Protein AF-0000000076478284 (afdb_homodimer)

Foldseek 3Di:
DPPDPPPPPPPVPPVVPVVVVVVPPVVPVVPPPPPDPPPPPPPVPDDPVPPPPPCPVVPPPQDPQWPDRVVCVVLLVVCLVQAAEEEDPDDDCVAFFLAEPDCADWFVQLRLLSQQVVVGPRYDNDPVSHLAYEGGGEPPRCVVVVHDLVVLLVVVVVSVVVVVVPDVQCVQFVALRYEYEYADLSVLVSPVNPPSPLVRHEYEYCLAFPPDSHDPPRYAHAATAGPDDPDFFAQPCPVQAQALEEDAAEPQDPLLVVLCVQPCPPDRYPYYHHHDDCVVDDCPVLVNLLHHLEYEDEAHPSGGDNVCLSNLRRLHAYEREDAGGPDGLVNTGDSVQQHHYDYSVCSNVVSVVSVPQDPVSSSRNSNVSPVQNQCSDRDVNGDPNHVNSSSSSSSSVSSDDRGD/DPPDPPPPPPPVPPVVVVVVVVVPVVVPVVPPPPPPPPPPPPPVPDCPVPPPPPCPVVPPPQDPQWPDRVVCVVLLVVCLVQAAEEEDPDDDCVAFFLAEPDCADWFVQLRLLSQQVVVGPRYDNDPVSHLAYEGTGEPPRCVVVVHDLVVLLVVVVVSVVVCVVPDVQCVQFVALRYEYEYADLSVLVSPVNPPSCLVRHEYEYCLAFPVDSHDPPRYAHAATAGPDDPDFFAQPCPVQAQALEEDAAEPQDPLLVVLCVQPCPPDRYPYHHHHDDCVVDDCVVLVNLLHHLEYEDEAHPSGGDNVCLSNLRRLHAYEREDAGGPDGLVNTGDSVQQHHYDYSVCSNVVSVVSVPQDPVSSSRNSNVSPVQNQCSDRDVNGDPNHVNSSSSSSSSVSSDDRGD

Sequence (808 aa):
MMTVKQGFFSLRGSLLFFAILTLLSFTYLSLKYSTPTPQVAKLSVENLNDAPVSEKEEKEEVPDTYHSPRVFKLNYEEMEKKFKVYIYPDGDPNTFYQTPRKLTGKYASEGYFFQNIRESRFCTENPDEAHLFFIPISCHKMRGKGTSYENMTIIVQNYVESLISKYPYWNRTLGADHFFVTCHDVGVRATEGLEFLVKNSIRAVCSPSYDVGFIPHKDVALPQVLQPFALPAGGNDIENRTTLGFWAGHRNSKIRVILARVWENDTELDISNNRISRATGHLVYQKRFYRSKFCICPGGSQVNSARIADSIHYGCIPVILSNYYDLPFNDILDWNKFAVVLKESDVYQLKQILKNISDAEFVTLHNNLVKVQKHFQWNSPPIRFDAFHLVMYDLWLRHHTIKYMMTVKQGFFSLRGSLLFFAILTLLSFTYLSLKYSTPTPQVAKLSVENLNDAPVSEKEEKEEVPDTYHSPRVFKLNYEEMEKKFKVYIYPDGDPNTFYQTPRKLTGKYASEGYFFQNIRESRFCTENPDEAHLFFIPISCHKMRGKGTSYENMTIIVQNYVESLISKYPYWNRTLGADHFFVTCHDVGVRATEGLEFLVKNSIRAVCSPSYDVGFIPHKDVALPQVLQPFALPAGGNDIENRTTLGFWAGHRNSKIRVILARVWENDTELDISNNRISRATGHLVYQKRFYRSKFCICPGGSQVNSARIADSIHYGCIPVILSNYYDLPFNDILDWNKFAVVLKESDVYQLKQILKNISDAEFVTLHNNLVKVQKHFQWNSPPIRFDAFHLVMYDLWLRHHTIKY

Organism: Glycine soja (NCBI:txid3848)

Nearest PDB structures (foldseek):
  7sck-assembly1_B  TM=7.717E-01  e=4.634E-13  Homo sapiens
  7uqx-assembly1_B  TM=7.631E-01  e=2.368E-13  Homo sapiens
  7uqx-assembly1_A  TM=6.434E-01  e=9.913E-15  Homo sapiens
  7zay-assembly1_B  TM=7.135E-01  e=4.102E-13  Homo sapiens
  7sch-assembly1_B  TM=7.450E-01  e=1.089E-12  Homo sapiens

Radius of gyration: 34.23 Å; Cα contacts (8 Å, |Δi|>4): 1404; chains: 2; bounding box: 104×116×119 Å

InterPro domains:
  IPR004263 Exostosin-like [PTHR11062] (56-394)
  IPR040911 Exostosin, GT47 domain [PF03016] (79-356)

pLDDT: mean 84.43, std 22.84, range [22.38, 98.88]

Structure (mmCIF, N/CA/C/O backbone):
data_AF-0000000076478284-model_v1
#
loop_
_entity.id
_entity.type
_entity.pdbx_description
1 polymer 'Putative glycosyltransferase'
#
loop_
_atom_site.group_PDB
_atom_site.id
_atom_site.type_symbol
_atom_site.label_atom_id
_atom_site.label_alt_id
_atom_site.label_comp_id
_atom_site.label_asym_id
_atom_site.label_entity_id
_atom_site.label_seq_id
_atom_site.pdbx_PDB_ins_code
_atom_site.Cartn_x
_atom_site.Cartn_y
_atom_site.Cartn_z
_atom_site.occupancy
_atom_site.B_iso_or_equiv
_atom_site.auth_seq_id
_atom_site.auth_comp_id
_atom_site.auth_asym_id
_atom_site.auth_atom_id
_atom_site.pdbx_PDB_model_num
ATOM 1 N N . MET A 1 1 ? -42.688 26.031 71.062 1 24.16 1 MET A N 1
ATOM 2 C CA . MET A 1 1 ? -42.5 27.219 70.25 1 24.16 1 MET A CA 1
ATOM 3 C C . MET A 1 1 ? -42.625 26.875 68.75 1 24.16 1 MET A C 1
ATOM 5 O O . MET A 1 1 ? -41.906 25.984 68.312 1 24.16 1 MET A O 1
ATOM 9 N N . MET A 1 2 ? -43.75 27.25 68.062 1 26.19 2 MET A N 1
ATOM 10 C CA . MET A 1 2 ? -44.562 26.906 66.875 1 26.19 2 MET A CA 1
ATOM 11 C C . MET A 1 2 ? -43.906 27.391 65.562 1 26.19 2 MET A C 1
ATOM 13 O O . MET A 1 2 ? -43.781 28.594 65.375 1 26.19 2 MET A O 1
ATOM 17 N N . THR A 1 3 ? -42.781 26.734 65.062 1 29.5 3 THR A N 1
ATOM 18 C CA . THR A 1 3 ? -41.812 27.109 64 1 29.5 3 THR A CA 1
ATOM 19 C C . THR A 1 3 ? -42.5 27.266 62.688 1 29.5 3 THR A C 1
ATOM 21 O O . THR A 1 3 ? -43.031 26.281 62.125 1 29.5 3 THR A O 1
ATOM 24 N N . VAL A 1 4 ? -43.094 28.438 62.312 1 27 4 VAL A N 1
ATOM 25 C CA . VAL A 1 4 ? -43.969 28.844 61.25 1 27 4 VAL A CA 1
ATOM 26 C C . VAL A 1 4 ? -43.25 28.719 59.906 1 27 4 VAL A C 1
ATOM 28 O O . VAL A 1 4 ? -42.188 29.297 59.719 1 27 4 VAL A O 1
ATOM 31 N N . LYS A 1 5 ? -43.5 27.641 59.062 1 27.12 5 LYS A N 1
ATOM 32 C CA . LYS A 1 5 ? -43.062 27.062 57.781 1 27.12 5 LYS A CA 1
ATOM 33 C C . LYS A 1 5 ? -43.344 28 56.625 1 27.12 5 LYS A C 1
ATOM 35 O O . LYS A 1 5 ? -44.469 28.062 56.125 1 27.12 5 LYS A O 1
ATOM 40 N N . GLN A 1 6 ? -42.812 29.281 56.656 1 27.97 6 GLN A N 1
ATOM 41 C CA . GLN A 1 6 ? -43.25 30.281 55.688 1 27.97 6 GLN A CA 1
ATOM 42 C C . GLN A 1 6 ? -42.938 29.859 54.281 1 27.97 6 GLN A C 1
ATOM 44 O O . GLN A 1 6 ? -41.812 29.406 54 1 27.97 6 GLN A O 1
ATOM 49 N N . GLY A 1 7 ? -43.938 29.562 53.375 1 28 7 GLY A N 1
ATOM 50 C CA . GLY A 1 7 ? -44.25 29.031 52.031 1 28 7 GLY A CA 1
ATOM 51 C C . GLY A 1 7 ? -43.656 29.875 50.938 1 28 7 GLY A C 1
ATOM 52 O O . GLY A 1 7 ? -44.125 31 50.688 1 28 7 GLY A O 1
ATOM 53 N N . PHE A 1 8 ? -42.25 30.062 50.812 1 29.69 8 PHE A N 1
ATOM 54 C CA . PHE A 1 8 ? -41.625 31.031 49.906 1 29.69 8 PHE A CA 1
ATOM 55 C C . PHE A 1 8 ? -42.031 30.75 48.469 1 29.69 8 PHE A C 1
ATOM 57 O O . PHE A 1 8 ? -41.938 29.609 48 1 29.69 8 PHE A O 1
ATOM 64 N N . PHE A 1 9 ? -43 31.469 47.906 1 30.66 9 PHE A N 1
ATOM 65 C CA . PHE A 1 9 ? -43.656 31.531 46.594 1 30.66 9 PHE A CA 1
ATOM 66 C C . PHE A 1 9 ? -42.594 31.641 45.5 1 30.66 9 PHE A C 1
ATOM 68 O O . PHE A 1 9 ? -41.781 32.562 45.5 1 30.66 9 PHE A O 1
ATOM 75 N N . SER A 1 10 ? -42.094 30.516 44.938 1 30.36 10 SER A N 1
ATOM 76 C CA . SER A 1 10 ? -41 30.281 43.969 1 30.36 10 SER A CA 1
ATOM 77 C C . SER A 1 10 ? -41.312 30.969 42.625 1 30.36 10 SER A C 1
ATOM 79 O O . SER A 1 10 ? -42.438 30.922 42.125 1 30.36 10 SER A O 1
ATOM 81 N N . LEU A 1 11 ? -40.562 32.094 42.375 1 33.91 11 LEU A N 1
ATOM 82 C CA . LEU A 1 11 ? -40.562 33.031 41.281 1 33.91 11 LEU A CA 1
ATOM 83 C C . LEU A 1 11 ? -40.594 32.312 39.938 1 33.91 11 LEU A C 1
ATOM 85 O O . LEU A 1 11 ? -40.562 32.938 38.875 1 33.91 11 LEU A O 1
ATOM 89 N N . ARG A 1 12 ? -40.75 30.953 39.844 1 32.81 12 ARG A N 1
ATOM 90 C CA . ARG A 1 12 ? -40.844 30.203 38.594 1 32.81 12 ARG A CA 1
ATOM 91 C C . ARG A 1 12 ? -42.031 30.703 37.75 1 32.81 12 ARG A C 1
ATOM 93 O O . ARG A 1 12 ? -42.062 30.469 36.531 1 32.81 12 ARG A O 1
ATOM 100 N N . GLY A 1 13 ? -43.031 31.219 38.469 1 32.94 13 GLY A N 1
ATOM 101 C CA . GLY A 1 13 ? -44.312 31.453 37.781 1 32.94 13 GLY A CA 1
ATOM 102 C C . GLY A 1 13 ? -44.25 32.531 36.719 1 32.94 13 GLY A C 1
ATOM 103 O O . GLY A 1 13 ? -45.031 32.562 35.781 1 32.94 13 GLY A O 1
ATOM 104 N N . SER A 1 14 ? -43.469 33.562 37.094 1 33.47 14 SER A N 1
ATOM 105 C CA . SER A 1 14 ? -43.719 34.781 36.344 1 33.47 14 SER A CA 1
ATOM 106 C C . SER A 1 14 ? -43.219 34.656 34.906 1 33.47 14 SER A C 1
ATOM 108 O O . SER A 1 14 ? -43.594 35.469 34.031 1 33.47 14 SER A O 1
ATOM 110 N N . LEU A 1 15 ? -42.094 33.938 34.719 1 34.34 15 LEU A N 1
ATOM 111 C CA . LEU A 1 15 ? -41.438 34.156 33.438 1 34.34 15 LEU A CA 1
ATOM 112 C C . LEU A 1 15 ? -42.219 33.531 32.281 1 34.34 15 LEU A C 1
ATOM 114 O O . LEU A 1 15 ? -41.875 33.719 31.125 1 34.34 15 LEU A O 1
ATOM 118 N N . LEU A 1 16 ? -43.25 32.656 32.594 1 36.59 16 LEU A N 1
ATOM 119 C CA . LEU A 1 16 ? -44 31.969 31.562 1 36.59 16 LEU A CA 1
ATOM 120 C C . LEU A 1 16 ? -44.844 32.969 30.75 1 36.59 16 LEU A C 1
ATOM 122 O O . LEU A 1 16 ? -45.156 32.75 29.594 1 36.59 16 LEU A O 1
ATOM 126 N N . PHE A 1 17 ? -45.219 34.031 31.453 1 36.97 17 PHE A N 1
ATOM 127 C CA . PHE A 1 17 ? -46.219 34.906 30.859 1 36.97 17 PHE A CA 1
ATOM 128 C C . PHE A 1 17 ? -45.688 35.625 29.625 1 36.97 17 PHE A C 1
ATOM 130 O O . PHE A 1 17 ? -46.375 35.719 28.609 1 36.97 17 PHE A O 1
ATOM 137 N N . PHE A 1 18 ? -44.469 36.125 29.766 1 39.81 18 PHE A N 1
ATOM 138 C CA . PHE A 1 18 ? -44.031 37.062 28.719 1 39.81 18 PHE A CA 1
ATOM 139 C C . PHE A 1 18 ? -43.781 36.312 27.422 1 39.81 18 PHE A C 1
ATOM 141 O O . PHE A 1 18 ? -43.594 36.906 26.359 1 39.81 18 PHE A O 1
ATOM 148 N N . ALA A 1 19 ? -43.656 34.938 27.5 1 38.19 19 ALA A N 1
ATOM 149 C CA . ALA A 1 19 ? -43.344 34.219 26.281 1 38.19 19 ALA A CA 1
ATOM 150 C C . ALA A 1 19 ? -44.531 34.188 25.328 1 38.19 19 ALA A C 1
ATOM 152 O O . ALA A 1 19 ? -44.375 34.094 24.109 1 38.19 19 ALA A O 1
ATOM 153 N N . ILE A 1 20 ? -45.719 34.281 25.953 1 40.41 20 ILE A N 1
ATOM 154 C CA . ILE A 1 20 ? -46.906 34.156 25.125 1 40.41 20 ILE A CA 1
ATOM 155 C C . ILE A 1 20 ? -47.031 35.344 24.188 1 40.41 20 ILE A C 1
ATOM 157 O O . ILE A 1 20 ? -47.406 35.188 23.031 1 40.41 20 ILE A O 1
ATOM 161 N N . LEU A 1 21 ? -46.656 36.531 24.781 1 38.28 21 LEU A N 1
ATOM 162 C CA . LEU A 1 21 ? -47 37.719 24.047 1 38.28 21 LEU A CA 1
ATOM 163 C C . LEU A 1 21 ? -46.25 37.781 22.719 1 38.28 21 LEU A C 1
ATOM 165 O O . LEU A 1 21 ? -46.812 38.25 21.703 1 38.28 21 LEU A O 1
ATOM 169 N N . THR A 1 22 ? -44.938 37.438 22.812 1 36.16 22 THR A N 1
ATOM 170 C CA . THR A 1 22 ? -44.156 37.719 21.609 1 36.16 22 THR A CA 1
ATOM 171 C C . THR A 1 22 ? -44.594 36.812 20.453 1 36.16 22 THR A C 1
ATOM 173 O O . THR A 1 22 ? -44.281 37.094 19.297 1 36.16 22 THR A O 1
ATOM 176 N N . LEU A 1 23 ? -45.312 35.719 20.75 1 37.66 23 LEU A N 1
ATOM 177 C CA . LEU A 1 23 ? -45.75 34.844 19.672 1 37.66 23 LEU A CA 1
ATOM 178 C C . LEU A 1 23 ? -46.781 35.531 18.797 1 37.66 23 LEU A C 1
ATOM 180 O O . LEU A 1 23 ? -46.812 35.312 17.578 1 37.66 23 LEU A O 1
ATOM 184 N N . LEU A 1 24 ? -47.562 36.406 19.516 1 36.69 24 LEU A N 1
ATOM 185 C CA . LEU A 1 24 ? -48.719 36.906 18.797 1 36.69 24 LEU A CA 1
ATOM 186 C C . LEU A 1 24 ? -48.281 37.875 17.688 1 36.69 24 LEU A C 1
ATOM 188 O O . LEU A 1 24 ? -48.938 37.938 16.641 1 36.69 24 LEU A O 1
ATOM 192 N N . SER A 1 25 ? -47.281 38.688 18.016 1 33.06 25 SER A N 1
ATOM 193 C CA . SER A 1 25 ? -47.125 39.812 17.125 1 33.06 25 SER A CA 1
ATOM 194 C C . SER A 1 25 ? -46.656 39.375 15.734 1 33.06 25 SER A C 1
ATOM 196 O O . SER A 1 25 ? -46.781 40.094 14.758 1 33.06 25 SER A O 1
ATOM 198 N N . PHE A 1 26 ? -45.875 38.281 15.688 1 34.38 26 PHE A N 1
ATOM 199 C CA . PHE A 1 26 ? -45.312 38.062 14.375 1 34.38 26 PHE A CA 1
ATOM 200 C C . PHE A 1 26 ? -46.375 37.625 13.375 1 34.38 26 PHE A C 1
ATOM 202 O O . PHE A 1 26 ? -46.094 37.531 12.18 1 34.38 26 PHE A O 1
ATOM 209 N N . THR A 1 27 ? -47.531 37.188 13.938 1 33.59 27 THR A N 1
ATOM 210 C CA . THR A 1 27 ? -48.5 36.656 12.977 1 33.59 27 THR A CA 1
ATOM 211 C C . THR A 1 27 ? -49.031 37.781 12.086 1 33.59 27 THR A C 1
ATOM 213 O O . THR A 1 27 ? -49.469 37.531 10.969 1 33.59 27 THR A O 1
ATOM 216 N N . TYR A 1 28 ? -49.156 38.969 12.781 1 32.94 28 TYR A N 1
ATOM 217 C CA . TYR A 1 28 ? -50 39.906 12.078 1 32.94 28 TYR A CA 1
ATOM 218 C C . TYR A 1 28 ? -49.344 40.344 10.773 1 32.94 28 TYR A C 1
ATOM 220 O O . TYR A 1 28 ? -50.062 40.656 9.789 1 32.94 28 TYR A O 1
ATOM 228 N N . LEU A 1 29 ? -48.062 40.688 10.961 1 31.59 29 LEU A N 1
ATOM 229 C CA . LEU A 1 29 ? -47.562 41.438 9.828 1 31.59 29 LEU A CA 1
ATOM 230 C C . LEU A 1 29 ? -47.531 40.594 8.562 1 31.59 29 LEU A C 1
ATOM 232 O O . LEU A 1 29 ? -47.094 41.062 7.508 1 31.59 29 LEU A O 1
ATOM 236 N N . SER A 1 30 ? -47.938 39.312 8.719 1 31.39 30 SER A N 1
ATOM 237 C CA . SER A 1 30 ? -47.875 38.5 7.504 1 31.39 30 SER A CA 1
ATOM 238 C C . SER A 1 30 ? -48.875 39 6.469 1 31.39 30 SER A C 1
ATOM 240 O O . SER A 1 30 ? -48.844 38.562 5.312 1 31.39 30 SER A O 1
ATOM 242 N N . LEU A 1 31 ? -49.969 39.562 7.074 1 30.86 31 LEU A N 1
ATOM 243 C CA . LEU A 1 31 ? -51.094 39.562 6.152 1 30.86 31 LEU A CA 1
ATOM 244 C C . LEU A 1 31 ? -50.875 40.562 5.031 1 30.86 31 LEU A C 1
ATOM 246 O O . LEU A 1 31 ? -51.5 40.469 3.975 1 30.86 31 LEU A O 1
ATOM 250 N N . LYS A 1 32 ? -50.438 41.75 5.473 1 29.06 32 LYS A N 1
ATOM 251 C CA . LYS A 1 32 ? -50.906 42.844 4.617 1 29.06 32 LYS A CA 1
ATOM 252 C C . LYS A 1 32 ? -50.344 42.688 3.201 1 29.06 32 LYS A C 1
ATOM 254 O O . LYS A 1 32 ? -51.031 43 2.227 1 29.06 32 LYS A O 1
ATOM 259 N N . TYR A 1 33 ? -49.062 42.812 3.064 1 29.08 33 TYR A N 1
ATOM 260 C CA . TYR A 1 33 ? -48.594 43.406 1.812 1 29.08 33 TYR A CA 1
ATOM 261 C C . TYR A 1 33 ? -48.719 42.406 0.664 1 29.08 33 TYR A C 1
ATOM 263 O O . TYR A 1 33 ? -47.844 41.562 0.493 1 29.08 33 TYR A O 1
ATOM 271 N N . SER A 1 34 ? -49.969 41.969 0.445 1 28.19 34 SER A N 1
ATOM 272 C CA . SER A 1 34 ? -50.344 41.094 -0.664 1 28.19 34 SER A CA 1
ATOM 273 C C . SER A 1 34 ? -50.094 41.75 -2.008 1 28.19 34 SER A C 1
ATOM 275 O O . SER A 1 34 ? -51.031 42.281 -2.633 1 28.19 34 SER A O 1
ATOM 277 N N . THR A 1 35 ? -49.156 42.719 -2.104 1 28.39 35 THR A N 1
ATOM 278 C CA . THR A 1 35 ? -49.281 43.406 -3.375 1 28.39 35 THR A CA 1
ATOM 279 C C . THR A 1 35 ? -49.219 42.438 -4.543 1 28.39 35 THR A C 1
ATOM 281 O O . THR A 1 35 ? -48.469 41.469 -4.496 1 28.39 35 THR A O 1
ATOM 284 N N . PRO A 1 36 ? -50.281 42.656 -5.457 1 28.64 36 PRO A N 1
ATOM 285 C CA . PRO A 1 36 ? -50.5 41.781 -6.617 1 28.64 36 PRO A CA 1
ATOM 286 C C . PRO A 1 36 ? -49.281 41.688 -7.523 1 28.64 36 PRO A C 1
ATOM 288 O O . PRO A 1 36 ? -48.562 42.656 -7.703 1 28.64 36 PRO A O 1
ATOM 291 N N . THR A 1 37 ? -48.656 40.531 -7.469 1 27.7 37 THR A N 1
ATOM 292 C CA . THR A 1 37 ? -47.438 40.25 -8.234 1 27.7 37 THR A CA 1
ATOM 293 C C . THR A 1 37 ? -47.656 40.531 -9.719 1 27.7 37 THR A C 1
ATOM 295 O O . THR A 1 37 ? -48.594 39.969 -10.328 1 27.7 37 THR A O 1
ATOM 298 N N . PRO A 1 38 ? -47.375 41.812 -10.086 1 27.91 38 PRO A N 1
ATOM 299 C CA . PRO A 1 38 ? -47.531 42.125 -11.508 1 27.91 38 PRO A CA 1
ATOM 300 C C . PRO A 1 38 ? -47.062 41 -12.422 1 27.91 38 PRO A C 1
ATOM 302 O O . PRO A 1 38 ? -46.188 40.219 -12.031 1 27.91 38 PRO A O 1
ATOM 305 N N . GLN A 1 39 ? -48 40.719 -13.406 1 24.78 39 GLN A N 1
ATOM 306 C CA . GLN A 1 39 ? -47.875 39.688 -14.43 1 24.78 39 GLN A CA 1
ATOM 307 C C . GLN A 1 39 ? -46.594 39.875 -15.234 1 24.78 39 GLN A C 1
ATOM 309 O O . GLN A 1 39 ? -46.469 40.812 -16.016 1 24.78 39 GLN A O 1
ATOM 314 N N . VAL A 1 40 ? -45.438 40.031 -14.656 1 23.12 40 VAL A N 1
ATOM 315 C CA . VAL A 1 40 ? -44.312 40.25 -15.547 1 23.12 40 VAL A CA 1
ATOM 316 C C . VAL A 1 40 ? -44.344 39.25 -16.688 1 23.12 40 VAL A C 1
ATOM 318 O O . VAL A 1 40 ? -44.438 38.031 -16.453 1 23.12 40 VAL A O 1
ATOM 321 N N . ALA A 1 41 ? -44.75 39.688 -17.906 1 23.36 41 ALA A N 1
ATOM 322 C CA . ALA A 1 41 ? -44.719 39.094 -19.234 1 23.36 41 ALA A CA 1
ATOM 323 C C . ALA A 1 41 ? -43.5 38.188 -19.391 1 23.36 41 ALA A C 1
ATOM 325 O O . ALA A 1 41 ? -42.438 38.469 -18.828 1 23.36 41 ALA A O 1
ATOM 326 N N . LYS A 1 42 ? -43.812 36.906 -19.797 1 27.64 42 LYS A N 1
ATOM 327 C CA . LYS A 1 42 ? -42.938 35.812 -20.172 1 27.64 42 LYS A CA 1
ATOM 328 C C . LYS A 1 42 ? -41.844 36.281 -21.156 1 27.64 42 LYS A C 1
ATOM 330 O O . LYS A 1 42 ? -42.125 36.469 -22.344 1 27.64 42 LYS A O 1
ATOM 335 N N . LEU A 1 43 ? -41.125 37.438 -20.859 1 24.62 43 LEU A N 1
ATOM 336 C CA . LEU A 1 43 ? -40.094 37.656 -21.875 1 24.62 43 LEU A CA 1
ATOM 337 C C . LEU A 1 43 ? -39.406 36.344 -22.25 1 24.62 43 LEU A C 1
ATOM 339 O O . LEU A 1 43 ? -38.906 35.625 -21.391 1 24.62 43 LEU A O 1
ATOM 343 N N . SER A 1 44 ? -39.906 35.844 -23.406 1 23.7 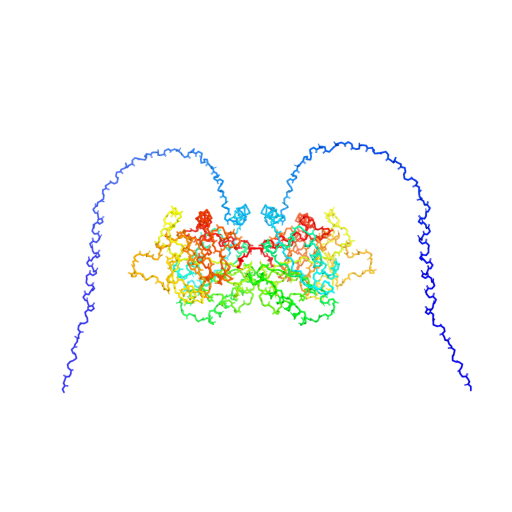44 SER A N 1
ATOM 344 C CA . SER A 1 44 ? -39.406 34.656 -24.094 1 23.7 44 SER A CA 1
ATOM 345 C C . SER A 1 44 ? -37.875 34.656 -24.125 1 23.7 44 SER A C 1
ATOM 347 O O . SER A 1 44 ? -37.25 35.469 -24.812 1 23.7 44 SER A O 1
ATOM 349 N N . VAL A 1 45 ? -37.219 34.594 -23.062 1 29.45 45 VAL A N 1
ATOM 350 C CA . VAL A 1 45 ? -35.75 34.406 -23.094 1 29.45 45 VAL A CA 1
ATOM 351 C C . VAL A 1 45 ? -35.406 33.312 -24.109 1 29.45 45 VAL A C 1
ATOM 353 O O . VAL A 1 45 ? -35.719 32.125 -23.875 1 29.45 45 VAL A O 1
ATOM 356 N N . GLU A 1 46 ? -35.594 33.625 -25.375 1 26.38 46 GLU A N 1
ATOM 357 C CA . GLU A 1 46 ? -35.156 32.844 -26.531 1 26.38 46 GLU A CA 1
ATOM 358 C C . GLU A 1 46 ? -33.844 32.156 -26.25 1 26.38 46 GLU A C 1
ATOM 360 O O . GLU A 1 46 ? -33.094 32.531 -25.344 1 26.38 46 GLU A O 1
ATOM 365 N N . ASN A 1 47 ? -33.438 31.312 -27.344 1 27.25 47 ASN A N 1
ATOM 366 C CA . ASN A 1 47 ? -32.594 30.156 -27.516 1 27.25 47 ASN A CA 1
ATOM 367 C C . ASN A 1 47 ? -31.109 30.5 -27.297 1 27.25 47 ASN A C 1
ATOM 369 O O . ASN A 1 47 ? -30.375 30.734 -28.25 1 27.25 47 ASN A O 1
ATOM 373 N N . LEU A 1 48 ? -30.828 31.609 -26.578 1 29.45 48 LEU A N 1
ATOM 374 C CA . LEU A 1 48 ? -29.391 31.812 -26.641 1 29.45 48 LEU A CA 1
ATOM 375 C C . LEU A 1 48 ? -28.641 30.547 -26.234 1 29.45 48 LEU A C 1
ATOM 377 O O . LEU A 1 48 ? -27.484 30.625 -25.828 1 29.45 48 LEU A O 1
ATOM 381 N N . ASN A 1 49 ? -29.531 29.547 -26.156 1 27.55 49 ASN A N 1
ATOM 382 C CA . ASN A 1 49 ? -28.875 28.391 -25.578 1 27.55 49 ASN A CA 1
ATOM 383 C C . ASN A 1 49 ? -27.625 27.984 -26.375 1 27.55 49 ASN A C 1
ATOM 385 O O . ASN A 1 49 ? -26.906 27.078 -25.969 1 27.55 49 ASN A O 1
ATOM 389 N N . ASP A 1 50 ? -27.812 28.25 -27.703 1 30 50 ASP A N 1
ATOM 390 C CA . ASP A 1 50 ? -26.875 27.359 -28.391 1 30 50 ASP A CA 1
ATOM 391 C C . ASP A 1 50 ? -25.438 27.875 -28.281 1 30 50 ASP A C 1
ATOM 393 O O . ASP A 1 50 ? -24.859 28.297 -29.281 1 30 50 ASP A O 1
ATOM 397 N N . ALA A 1 51 ? -25.203 28.922 -27.547 1 32.03 51 ALA A N 1
ATOM 398 C CA . ALA A 1 51 ? -23.781 29.188 -27.75 1 32.03 51 ALA A CA 1
ATOM 399 C C . ALA A 1 51 ? -22.953 27.906 -27.641 1 32.03 51 ALA A C 1
ATOM 401 O O . ALA A 1 51 ? -23.188 27.094 -26.75 1 32.03 51 ALA A O 1
ATOM 402 N N . PRO A 1 52 ? -22.328 27.578 -28.688 1 32.09 52 PRO A N 1
ATOM 403 C CA . PRO A 1 52 ? -21.438 26.406 -28.531 1 32.09 52 PRO A CA 1
ATOM 404 C C . PRO A 1 52 ? -20.672 26.438 -27.203 1 32.09 52 PRO A C 1
ATOM 406 O O . PRO A 1 52 ? -20.109 27.469 -26.828 1 32.09 52 PRO A O 1
ATOM 409 N N . VAL A 1 53 ? -21.203 25.891 -26.203 1 31.47 53 VAL A N 1
ATOM 410 C CA . VAL A 1 53 ? -20.312 25.594 -25.094 1 31.47 53 VAL A CA 1
ATOM 411 C C . VAL A 1 53 ? -18.938 25.188 -25.625 1 31.47 53 VAL A C 1
ATOM 413 O O . VAL A 1 53 ? -18.797 24.141 -26.266 1 31.47 53 VAL A O 1
ATOM 416 N N . SER A 1 54 ? -18.406 26.172 -26.344 1 32.84 54 SER A N 1
ATOM 417 C CA . SER A 1 54 ? -17 25.781 -26.516 1 32.84 54 SER A CA 1
ATOM 418 C C . SER A 1 54 ? -16.5 25 -25.312 1 32.84 54 SER A C 1
ATOM 420 O O . SER A 1 54 ? -16.484 25.516 -24.188 1 32.84 54 SER A O 1
ATOM 422 N N . GLU A 1 55 ? -16.906 23.844 -25.172 1 31.84 55 GLU A N 1
ATOM 423 C CA . GLU A 1 55 ? -16.203 22.875 -24.328 1 31.84 55 GLU A CA 1
ATOM 424 C C . GLU A 1 55 ? -14.703 23.141 -24.328 1 31.84 55 GLU A C 1
ATOM 426 O O . GLU A 1 55 ? -13.984 22.609 -25.172 1 31.84 55 GLU A O 1
ATOM 431 N N . LYS A 1 56 ? -14.305 24.375 -24.469 1 33.16 56 LYS A N 1
ATOM 432 C CA . LYS A 1 56 ? -12.906 24.406 -24.062 1 33.16 56 LYS A CA 1
ATOM 433 C C . LYS A 1 56 ? -12.664 23.5 -22.859 1 33.16 56 LYS A C 1
ATOM 435 O O . LYS A 1 56 ? -13.086 23.812 -21.734 1 33.16 56 LYS A O 1
ATOM 440 N N . GLU A 1 57 ? -12.781 22.266 -23.016 1 35.84 57 GLU A N 1
ATOM 441 C CA . GLU A 1 57 ? -12.055 21.438 -22.047 1 35.84 57 GLU A CA 1
ATOM 442 C C . GLU A 1 57 ? -10.867 22.203 -21.469 1 35.84 57 GLU A C 1
ATOM 444 O O . GLU A 1 57 ? -9.898 22.5 -22.172 1 35.84 57 GLU A O 1
ATOM 449 N N . GLU A 1 58 ? -11 23.312 -20.906 1 36.41 58 GLU A N 1
ATOM 450 C CA . GLU A 1 58 ? -9.867 23.844 -20.156 1 36.41 58 GLU A CA 1
ATOM 451 C C . GLU A 1 58 ? -8.859 22.75 -19.812 1 36.41 58 GLU A C 1
ATOM 453 O O . GLU A 1 58 ? -9.188 21.812 -19.094 1 36.41 58 GLU A O 1
ATOM 458 N N . LYS A 1 59 ? -8.102 22.359 -20.688 1 45.16 59 LYS A N 1
ATOM 459 C CA . LYS A 1 59 ? -6.941 21.531 -20.375 1 45.16 59 LYS A CA 1
ATOM 460 C C . LYS A 1 59 ? -6.41 21.844 -18.984 1 45.16 59 LYS A C 1
ATOM 462 O O . LYS A 1 59 ? -5.68 22.812 -18.781 1 45.16 59 LYS A O 1
ATOM 467 N N . GLU A 1 60 ? -7.215 21.766 -17.891 1 50.38 60 GLU A N 1
ATOM 468 C CA . GLU A 1 60 ? -6.793 21.938 -16.516 1 50.38 60 GLU A CA 1
ATOM 469 C C . GLU A 1 60 ? -5.355 21.469 -16.312 1 50.38 60 GLU A C 1
ATOM 471 O O . GLU A 1 60 ? -5.059 20.281 -16.438 1 50.38 60 GLU A O 1
ATOM 476 N N . GLU A 1 61 ? -4.391 22.219 -16.531 1 60.59 61 GLU A N 1
ATOM 477 C CA . GLU A 1 61 ? -2.992 21.922 -16.234 1 60.59 61 GLU A CA 1
ATOM 478 C C . GLU A 1 61 ? -2.834 21.344 -14.836 1 60.59 61 GLU A C 1
ATOM 480 O O . GLU A 1 61 ? -3.281 21.953 -13.859 1 60.59 61 GLU A O 1
ATOM 485 N N . VAL A 1 62 ? -2.652 20.094 -14.703 1 70.31 62 VAL A N 1
ATOM 486 C CA . VAL A 1 62 ? -2.416 19.469 -13.406 1 70.31 62 VAL A CA 1
ATOM 487 C C . VAL A 1 62 ? -1.194 20.094 -12.742 1 70.31 62 VAL A C 1
ATOM 489 O O . VAL A 1 62 ? -0.129 20.203 -13.352 1 70.31 62 VAL A O 1
ATOM 492 N N . PRO A 1 63 ? -1.428 20.672 -11.617 1 81.31 63 PRO A N 1
ATOM 493 C CA . PRO A 1 63 ? -0.362 21.391 -10.914 1 81.31 63 PRO A CA 1
ATOM 494 C C . PRO A 1 63 ? 0.89 20.547 -10.719 1 81.31 63 PRO A C 1
ATOM 496 O O . PRO A 1 63 ? 0.801 19.312 -10.648 1 81.31 63 PRO A O 1
ATOM 499 N N . ASP A 1 64 ? 2.027 21.125 -10.688 1 89.75 64 ASP A N 1
ATOM 500 C CA . ASP A 1 64 ? 3.322 20.484 -10.516 1 89.75 64 ASP A CA 1
ATOM 501 C C . ASP A 1 64 ? 3.547 20.078 -9.062 1 89.75 64 ASP A C 1
ATOM 503 O O . ASP A 1 64 ? 4.617 19.562 -8.703 1 89.75 64 ASP A O 1
ATOM 507 N N . THR A 1 65 ? 2.482 20.234 -8.25 1 96.62 65 THR A N 1
ATOM 508 C CA . THR A 1 65 ? 2.578 19.859 -6.844 1 96.62 65 THR A CA 1
ATOM 509 C C . THR A 1 65 ? 2.334 18.359 -6.664 1 96.62 65 THR A C 1
ATOM 511 O O . THR A 1 65 ? 2.613 17.797 -5.598 1 96.62 65 THR A O 1
ATOM 514 N N . TYR A 1 66 ? 1.847 17.703 -7.707 1 97.19 66 TYR A N 1
ATOM 515 C CA . TYR A 1 66 ? 1.689 16.25 -7.695 1 97.19 66 TYR A CA 1
ATOM 516 C C . TYR A 1 66 ? 3.01 15.555 -8 1 97.19 66 TYR A C 1
ATOM 518 O O . TYR A 1 66 ? 3.826 16.062 -8.773 1 97.19 66 TYR A O 1
ATOM 526 N N . HIS A 1 67 ? 3.207 14.359 -7.43 1 97 67 HIS A N 1
ATOM 527 C CA . HIS A 1 67 ? 4.375 13.57 -7.805 1 97 67 HIS A CA 1
ATOM 528 C C . HIS A 1 67 ? 4.391 13.289 -9.305 1 97 67 HIS A C 1
ATOM 530 O O . HIS A 1 67 ? 5.441 13.352 -9.938 1 97 67 HIS A O 1
ATOM 536 N N . SER A 1 68 ? 3.246 12.875 -9.812 1 95.75 68 SER A N 1
ATOM 537 C CA . SER A 1 68 ? 3.047 12.516 -11.219 1 95.75 68 SER A CA 1
ATOM 538 C C . SER A 1 68 ? 1.718 13.047 -11.742 1 95.75 68 SER A C 1
ATOM 540 O O . SER A 1 68 ? 0.741 12.305 -11.844 1 95.75 68 SER A O 1
ATOM 542 N N . PRO A 1 69 ? 1.728 14.273 -12.203 1 96 69 PRO A N 1
ATOM 543 C CA . PRO A 1 69 ? 0.469 14.938 -12.547 1 96 69 PRO A CA 1
ATOM 544 C C . PRO A 1 69 ? -0.309 14.195 -13.633 1 96 69 PRO A C 1
ATOM 546 O O . PRO A 1 69 ? -1.529 14.047 -13.531 1 96 69 PRO A O 1
ATOM 549 N N . ARG A 1 70 ? 0.39 13.68 -14.633 1 95.19 70 ARG A N 1
ATOM 550 C CA . ARG A 1 70 ? -0.298 13.008 -15.727 1 95.19 70 ARG A CA 1
ATOM 551 C C . ARG A 1 70 ? -0.877 11.672 -15.266 1 95.19 70 ARG A C 1
ATOM 553 O O . ARG A 1 70 ? -2.002 11.32 -15.625 1 95.19 70 ARG A O 1
ATOM 560 N N . VAL A 1 71 ? -0.118 10.945 -14.492 1 96.69 71 VAL A N 1
ATOM 561 C CA . VAL A 1 71 ? -0.594 9.672 -13.961 1 96.69 71 VAL A CA 1
ATOM 562 C C . VAL A 1 71 ? -1.799 9.906 -13.055 1 96.69 71 VAL A C 1
ATOM 564 O O . VAL A 1 71 ? -2.797 9.188 -13.133 1 96.69 71 VAL A O 1
ATOM 567 N N . PHE A 1 72 ? -1.704 10.953 -12.25 1 97.12 72 PHE A N 1
ATOM 568 C CA . PHE A 1 72 ? -2.795 11.289 -11.344 1 97.12 72 PHE A CA 1
ATOM 569 C C . PHE A 1 72 ? -4.074 11.578 -12.117 1 97.12 72 PHE A C 1
ATOM 571 O O . PHE A 1 72 ? -5.141 11.047 -11.789 1 97.12 72 PHE A O 1
ATOM 578 N N . LYS A 1 73 ? -3.947 12.398 -13.07 1 96.62 73 LYS A N 1
ATOM 579 C CA . LYS A 1 73 ? -5.125 12.805 -13.836 1 96.62 73 LYS A CA 1
ATOM 580 C C . LYS A 1 73 ? -5.828 11.586 -14.438 1 96.62 73 LYS A C 1
ATOM 582 O O . LYS A 1 73 ? -7.035 11.414 -14.258 1 96.62 73 LYS A O 1
ATOM 587 N N . LEU A 1 74 ? -5.086 10.727 -15.062 1 96.88 74 LEU A N 1
ATOM 588 C CA . LEU A 1 74 ? -5.652 9.547 -15.703 1 96.88 74 LEU A CA 1
ATOM 589 C C . LEU A 1 74 ? -6.254 8.602 -14.672 1 96.88 74 LEU A C 1
ATOM 591 O O . LEU A 1 74 ? -7.363 8.094 -14.859 1 96.88 74 LEU A O 1
ATOM 595 N N . ASN A 1 75 ? -5.531 8.359 -13.641 1 97.62 75 ASN A N 1
ATOM 596 C CA . ASN A 1 75 ? -5.973 7.422 -12.617 1 97.62 75 AS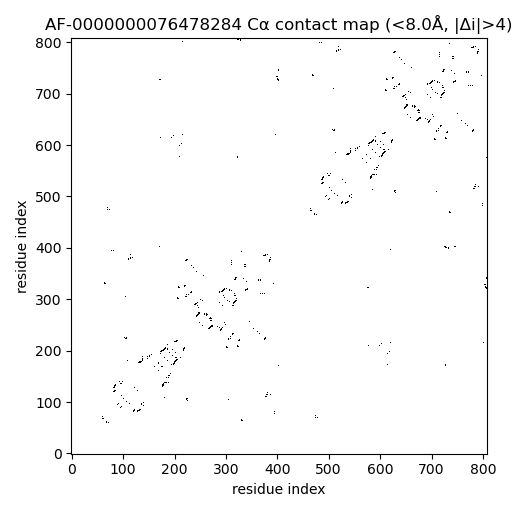N A CA 1
ATOM 597 C C . ASN A 1 75 ? -7.16 7.969 -11.828 1 97.62 75 ASN A C 1
ATOM 599 O O . ASN A 1 75 ? -8.023 7.207 -11.398 1 97.62 75 ASN A O 1
ATOM 603 N N . TYR A 1 76 ? -7.168 9.273 -11.609 1 97.88 76 TYR A N 1
ATOM 604 C CA . TYR A 1 76 ? -8.297 9.93 -10.961 1 97.88 76 TYR A CA 1
ATOM 605 C C . TYR A 1 76 ? -9.57 9.773 -11.781 1 97.88 76 TYR A C 1
ATOM 607 O O . TYR A 1 76 ? -10.641 9.492 -11.242 1 97.88 76 TYR A O 1
ATOM 615 N N . GLU A 1 77 ? -9.453 9.938 -13.055 1 97.75 77 GLU A N 1
ATOM 616 C CA . GLU A 1 77 ? -10.602 9.758 -13.938 1 97.75 77 GLU A CA 1
ATOM 617 C C . GLU A 1 77 ? -11.109 8.32 -13.898 1 97.75 77 GLU A C 1
ATOM 619 O O . GLU A 1 77 ? -12.32 8.086 -13.891 1 97.75 77 GLU A O 1
ATOM 624 N N . GLU A 1 78 ? -10.219 7.418 -13.836 1 97.69 78 GLU A N 1
ATOM 625 C CA . GLU A 1 78 ? -10.609 6.016 -13.734 1 97.69 78 GLU A CA 1
ATOM 626 C C . GLU A 1 78 ? -11.32 5.738 -12.414 1 97.69 78 GLU A C 1
ATOM 628 O O . GLU A 1 78 ? -12.297 4.992 -12.367 1 97.69 78 GLU A O 1
ATOM 633 N N . MET A 1 79 ? -10.75 6.301 -11.352 1 98.44 79 MET A N 1
ATOM 634 C CA . MET A 1 79 ? -11.383 6.172 -10.039 1 98.44 79 MET A CA 1
ATOM 635 C C . MET A 1 79 ? -12.828 6.66 -10.094 1 98.44 79 MET A C 1
ATOM 637 O O . MET A 1 79 ? -13.742 5.953 -9.664 1 98.44 79 MET A O 1
ATOM 641 N N . GLU A 1 80 ? -13.055 7.848 -10.68 1 98.06 80 GLU A N 1
ATOM 642 C CA . GLU A 1 80 ? -14.391 8.438 -10.727 1 98.06 80 GLU A CA 1
ATOM 643 C C . GLU A 1 80 ? -15.359 7.555 -11.508 1 98.06 80 GLU A C 1
ATOM 645 O O . GLU A 1 80 ? -16.547 7.48 -11.172 1 98.06 80 GLU A O 1
ATOM 650 N N . LYS A 1 81 ? -14.82 6.844 -12.414 1 97.31 81 LYS A N 1
ATOM 651 C CA . LYS A 1 81 ? -15.664 6.035 -13.289 1 97.31 81 LYS A CA 1
ATOM 652 C C . LYS A 1 81 ? -15.953 4.668 -12.672 1 97.31 81 LYS A C 1
ATOM 654 O O . LYS A 1 81 ? -17.047 4.137 -12.812 1 97.31 81 LYS A O 1
ATOM 659 N N . LYS A 1 82 ? -15.008 4.129 -11.969 1 97.56 82 LYS A N 1
ATOM 660 C CA . LYS A 1 82 ? -15.078 2.693 -11.703 1 97.56 82 LYS A CA 1
ATOM 661 C C . LYS A 1 82 ? -15.242 2.418 -10.211 1 97.56 82 LYS A C 1
ATOM 663 O O . LYS A 1 82 ? -15.797 1.391 -9.82 1 97.56 82 LYS A O 1
ATOM 668 N N . PHE A 1 83 ? -14.742 3.271 -9.344 1 98.62 83 PHE A N 1
ATOM 669 C CA . PHE A 1 83 ? -14.555 2.943 -7.934 1 98.62 83 PHE A CA 1
ATOM 670 C C . PHE A 1 83 ? -15.898 2.812 -7.227 1 98.62 83 PHE A C 1
ATOM 672 O O . PHE A 1 83 ? -16.719 3.732 -7.266 1 98.62 83 PHE A O 1
ATOM 679 N N . LYS A 1 84 ? -16.109 1.676 -6.562 1 98.75 84 LYS A N 1
ATOM 680 C CA . LYS A 1 84 ? -17.328 1.42 -5.809 1 98.75 84 LYS A CA 1
ATOM 681 C C . LYS A 1 84 ? -17.016 0.898 -4.41 1 98.75 84 LYS A C 1
ATOM 683 O O . LYS A 1 84 ? -16.156 0.03 -4.242 1 98.75 84 LYS A O 1
ATOM 688 N N . VAL A 1 85 ? -17.703 1.42 -3.436 1 98.75 85 VAL A N 1
ATOM 689 C CA . VAL A 1 85 ? -17.547 1.032 -2.039 1 98.75 85 VAL A CA 1
ATOM 690 C C . VAL A 1 85 ? -18.891 0.561 -1.479 1 98.75 85 VAL A C 1
ATOM 692 O O . VAL A 1 85 ? -19.922 1.208 -1.688 1 98.75 85 VAL A O 1
ATOM 695 N N . TYR A 1 86 ? -18.938 -0.575 -0.901 1 98.75 86 TYR A N 1
ATOM 696 C CA . TYR A 1 86 ? -20.109 -1.067 -0.177 1 98.75 86 TYR A CA 1
ATOM 697 C C . TYR A 1 86 ? -20.016 -0.718 1.304 1 98.75 86 TYR A C 1
ATOM 699 O O . TYR A 1 86 ? -19 -0.986 1.951 1 98.75 86 TYR A O 1
ATOM 707 N N . ILE A 1 87 ? -21 -0.102 1.824 1 98.25 87 ILE A N 1
ATOM 708 C CA . ILE A 1 87 ? -21.094 0.219 3.244 1 98.25 87 ILE A CA 1
ATOM 709 C C . ILE A 1 87 ? -21.969 -0.81 3.953 1 98.25 87 ILE A C 1
ATOM 711 O O . ILE A 1 87 ? -23.141 -0.971 3.613 1 98.25 87 ILE A O 1
ATOM 715 N N . TYR A 1 88 ? -21.375 -1.531 4.945 1 98.19 88 TYR A N 1
ATOM 716 C CA . TYR A 1 88 ? -22.219 -2.457 5.707 1 98.19 88 TYR A CA 1
ATOM 717 C C . TYR A 1 88 ? -23.406 -1.737 6.328 1 98.19 88 TYR A C 1
ATOM 719 O O . TYR A 1 88 ? -23.25 -0.671 6.93 1 98.19 88 TYR A O 1
ATOM 727 N N . PRO A 1 89 ? -24.547 -2.262 6.254 1 96.38 89 PRO A N 1
ATOM 728 C CA . PRO A 1 89 ? -25.734 -1.562 6.746 1 96.38 89 PRO A CA 1
ATOM 729 C C . PRO A 1 89 ? -25.953 -1.765 8.242 1 96.38 89 PRO A C 1
ATOM 731 O O . PRO A 1 89 ? -26.797 -1.083 8.844 1 96.38 89 PRO A O 1
ATOM 734 N N . ASP A 1 90 ? -25.203 -2.557 8.836 1 95 90 ASP A N 1
ATOM 735 C CA . ASP A 1 90 ? -25.469 -2.988 10.211 1 95 90 ASP A CA 1
ATOM 736 C C . ASP A 1 90 ? -25.109 -1.896 11.211 1 95 90 ASP A C 1
ATOM 738 O O . ASP A 1 90 ? -24.141 -1.147 11 1 95 90 ASP A O 1
ATOM 742 N N . GLY A 1 91 ? -25.766 -1.878 12.344 1 92.06 91 GLY A N 1
ATOM 743 C CA . GLY A 1 91 ? -25.453 -0.988 13.453 1 92.06 91 GLY A CA 1
ATOM 744 C C . GLY A 1 91 ? -26.5 0.104 13.641 1 92.06 91 GLY A C 1
ATOM 745 O O . GLY A 1 91 ? -27 0.667 12.672 1 92.06 91 GLY A O 1
ATOM 746 N N . ASP A 1 92 ? -26.797 0.405 14.828 1 91.56 92 ASP A N 1
ATOM 747 C CA . ASP A 1 92 ? -27.734 1.459 15.195 1 91.56 92 ASP A CA 1
ATOM 748 C C . ASP A 1 92 ? -27.094 2.838 15.07 1 91.56 92 ASP A C 1
ATOM 750 O O . ASP A 1 92 ? -26.172 3.176 15.828 1 91.56 92 ASP A O 1
ATOM 754 N N . PRO A 1 93 ? -27.578 3.629 14.117 1 90.12 93 PRO A N 1
ATOM 755 C CA . PRO A 1 93 ? -26.984 4.953 13.906 1 90.12 93 PRO A CA 1
ATOM 756 C C . PRO A 1 93 ? -27.078 5.836 15.148 1 90.12 93 PRO A C 1
ATOM 758 O O . PRO A 1 93 ? -26.375 6.852 15.242 1 90.12 93 PRO A O 1
ATOM 761 N N . ASN A 1 94 ? -27.875 5.48 16.109 1 89.38 94 ASN A N 1
ATOM 762 C CA . ASN A 1 94 ? -28.047 6.27 17.312 1 89.38 94 ASN A CA 1
ATOM 763 C C . ASN A 1 94 ? -27 5.898 18.375 1 89.38 94 ASN A C 1
ATOM 765 O O . ASN A 1 94 ? -26.953 6.508 19.438 1 89.38 94 ASN A O 1
ATOM 769 N N . THR A 1 95 ? -26.156 5.008 18.078 1 90.62 95 THR A N 1
ATOM 770 C CA . THR A 1 95 ? -25.078 4.613 18.969 1 90.62 95 THR A CA 1
ATOM 771 C C . THR A 1 95 ? -23.719 5 18.391 1 90.62 95 THR A C 1
ATOM 773 O O . THR A 1 95 ? -23.391 6.188 18.328 1 90.62 95 THR A O 1
ATOM 776 N N . PHE A 1 96 ? -22.875 3.926 18.047 1 89.06 96 PHE A N 1
ATOM 777 C CA . PHE A 1 96 ? -21.516 4.195 17.594 1 89.06 96 PHE A CA 1
ATOM 778 C C . PHE A 1 96 ? -21.375 3.908 16.094 1 89.06 96 PHE A C 1
ATOM 780 O O . PHE A 1 96 ? -20.266 3.953 15.555 1 89.06 96 PHE A O 1
ATOM 787 N N . TYR A 1 97 ? -22.531 3.627 15.523 1 89.75 97 TYR A N 1
ATOM 788 C CA . TYR A 1 97 ? -22.453 3.08 14.172 1 89.75 97 TYR A CA 1
ATOM 789 C C . TYR A 1 97 ? -23.094 4.02 13.164 1 89.75 97 TYR A C 1
ATOM 791 O O . TYR A 1 97 ? -23.906 4.883 13.539 1 89.75 97 TYR A O 1
ATOM 799 N N . GLN A 1 98 ? -22.688 3.986 11.875 1 87.56 98 GLN A N 1
ATOM 800 C CA . GLN A 1 98 ? -23.328 4.512 10.672 1 87.56 98 GLN A CA 1
ATOM 801 C C . GLN A 1 98 ? -23.188 6.027 10.586 1 87.56 98 GLN A C 1
ATOM 803 O O . GLN A 1 98 ? -23.062 6.582 9.492 1 87.56 98 GLN A O 1
ATOM 808 N N . THR A 1 99 ? -23.234 6.707 11.711 1 82.5 99 THR A N 1
ATOM 809 C CA . THR A 1 99 ? -23.281 8.164 11.672 1 82.5 99 THR A CA 1
ATOM 810 C C . THR A 1 99 ? -22.109 8.75 12.453 1 82.5 99 THR A C 1
ATOM 812 O O . THR A 1 99 ? -21.562 8.109 13.359 1 82.5 99 THR A O 1
ATOM 815 N N . PRO A 1 100 ? -21.75 9.961 12.047 1 77.56 100 PRO A N 1
ATOM 816 C CA . PRO A 1 100 ? -20.672 10.602 12.797 1 77.56 100 PRO A CA 1
ATOM 817 C C . PRO A 1 100 ? -21.141 11.195 14.125 1 77.56 100 PRO A C 1
ATOM 819 O O . PRO A 1 100 ? -22.359 11.344 14.344 1 77.56 100 PRO A O 1
ATOM 822 N N . ARG A 1 101 ? -20.172 11.383 14.93 1 74.94 101 ARG A N 1
ATOM 823 C CA . ARG A 1 101 ? -20.516 12.125 16.141 1 74.94 101 ARG A CA 1
ATOM 824 C C . ARG A 1 101 ? -20.828 13.578 15.836 1 74.94 101 ARG A C 1
ATOM 826 O O . ARG A 1 101 ? -21.844 14.109 16.281 1 74.94 101 ARG A O 1
ATOM 833 N N . LYS A 1 102 ? -19.938 14.188 15.148 1 77.31 102 LYS A N 1
ATOM 834 C CA . LYS A 1 102 ? -20.078 15.602 14.789 1 77.31 102 LYS A CA 1
ATOM 835 C C . LYS A 1 102 ? -19.344 15.906 13.484 1 77.31 102 LYS A C 1
ATOM 837 O O . LYS A 1 102 ? -18.469 15.133 13.062 1 77.31 102 LYS A O 1
ATOM 842 N N . LEU A 1 103 ? -19.688 17.016 12.938 1 76 103 LEU A N 1
ATOM 843 C CA . LEU A 1 103 ? -19.078 17.484 11.703 1 76 103 LEU A CA 1
ATOM 844 C C . LEU A 1 103 ? -18.219 18.719 11.961 1 76 103 LEU A C 1
ATOM 846 O O . LEU A 1 103 ? -17.844 19.422 11.023 1 76 103 LEU A O 1
ATOM 850 N N . THR A 1 104 ? -18 18.969 13.242 1 77.56 104 THR A N 1
ATOM 851 C CA . THR A 1 104 ? -17.234 20.156 13.609 1 77.56 104 THR A CA 1
ATOM 852 C C . THR A 1 104 ? -16.172 19.812 14.656 1 77.56 104 THR A C 1
ATOM 854 O O . THR A 1 104 ? -16.203 18.734 15.25 1 77.56 104 THR A O 1
ATOM 857 N N . GLY A 1 105 ? -15.289 20.734 14.75 1 76.06 105 GLY A N 1
ATOM 858 C CA . GLY A 1 105 ? -14.305 20.578 15.805 1 76.06 105 GLY A CA 1
ATOM 859 C C . GLY A 1 105 ? -13.203 19.594 15.461 1 76.06 105 GLY A C 1
ATOM 860 O O . GLY A 1 105 ? -12.922 19.359 14.289 1 76.06 105 GLY A O 1
ATOM 861 N N . LYS A 1 106 ? -12.75 19.156 16.797 1 74.38 106 LYS A N 1
ATOM 862 C CA . LYS A 1 106 ? -11.633 18.219 16.672 1 74.38 106 LYS A CA 1
ATOM 863 C C . LYS A 1 106 ? -12.078 16.891 16.062 1 74.38 106 LYS A C 1
ATOM 865 O O . LYS A 1 106 ? -13.156 16.391 16.375 1 74.38 106 LYS A O 1
ATOM 870 N N . TYR A 1 107 ? -11.727 16.453 14.953 1 80.12 107 TYR A N 1
ATOM 871 C CA . TYR A 1 107 ? -11.953 15.164 14.336 1 80.12 107 TYR A CA 1
ATOM 872 C C . TYR A 1 107 ? -13.055 15.25 13.281 1 80.12 107 TYR A C 1
ATOM 874 O O . TYR A 1 107 ? -13.695 14.25 12.961 1 80.12 107 TYR A O 1
ATOM 882 N N . ALA A 1 108 ? -13.406 16.469 12.93 1 85.31 108 ALA A N 1
ATOM 883 C CA . ALA A 1 108 ? -14.43 16.719 11.922 1 85.31 108 ALA A CA 1
ATOM 884 C C . ALA A 1 108 ? -14.188 15.883 10.672 1 85.31 108 ALA A C 1
ATOM 886 O O . ALA A 1 108 ? -15.133 15.492 9.984 1 85.31 108 ALA A O 1
ATOM 887 N N . SER A 1 109 ? -12.969 15.523 10.453 1 91.12 109 SER A N 1
ATOM 888 C CA . SER A 1 109 ? -12.633 14.773 9.25 1 91.12 109 SER A CA 1
ATOM 889 C C . SER A 1 109 ? -13.336 13.422 9.219 1 91.12 109 SER A C 1
ATOM 891 O O . SER A 1 109 ? -13.828 13 8.18 1 91.12 109 SER A O 1
ATOM 893 N N . GLU A 1 110 ? -13.367 12.734 10.383 1 90.31 110 GLU A N 1
ATOM 894 C CA . GLU A 1 110 ? -14.094 11.469 10.469 1 90.31 110 GLU A CA 1
ATOM 895 C C . GLU A 1 110 ? -15.57 11.664 10.164 1 90.31 110 GLU A C 1
ATOM 897 O O . GLU A 1 110 ? -16.156 10.891 9.406 1 90.31 110 GLU A O 1
ATOM 902 N N . GLY A 1 111 ? -16.141 12.703 10.727 1 90.81 111 GLY A N 1
ATOM 903 C CA . GLY A 1 111 ? -17.547 13 10.492 1 90.81 111 GLY A CA 1
ATOM 904 C C . GLY A 1 111 ? -17.859 13.297 9.031 1 90.81 111 GLY A C 1
ATOM 905 O O . GLY A 1 111 ? -18.828 12.773 8.484 1 90.81 111 GLY A O 1
ATOM 906 N N . TYR A 1 112 ? -17.047 14.141 8.484 1 93.06 112 TYR A N 1
ATOM 907 C CA . TYR A 1 112 ? -17.25 14.484 7.078 1 93.06 112 TYR A CA 1
ATOM 908 C C . TYR A 1 112 ? -17.156 13.25 6.195 1 93.06 112 TYR A C 1
ATOM 910 O O . TYR A 1 112 ? -17.906 13.102 5.238 1 93.06 112 TYR A O 1
ATOM 918 N N . PHE A 1 113 ? -16.266 12.383 6.504 1 95.81 113 PHE A N 1
ATOM 919 C CA . PHE A 1 113 ? -16.141 11.195 5.676 1 95.81 113 PHE A CA 1
ATOM 920 C C . PHE A 1 113 ? -17.422 10.375 5.703 1 95.81 113 PHE A C 1
ATOM 922 O O . PHE A 1 113 ? -17.922 9.961 4.656 1 95.81 113 PHE A O 1
ATOM 929 N N . PHE A 1 114 ? -17.938 10.109 6.969 1 94.44 114 PHE A N 1
ATOM 930 C CA . PHE A 1 114 ? -19.156 9.336 7.133 1 94.44 114 PHE A CA 1
ATOM 931 C C . PHE A 1 114 ? -20.297 9.93 6.309 1 94.44 114 PHE A C 1
ATOM 933 O O . PHE A 1 114 ? -21.094 9.195 5.719 1 94.44 114 PHE A O 1
ATOM 940 N N . GLN A 1 115 ? -20.297 11.188 6.254 1 94.44 115 GLN A N 1
ATOM 941 C CA . GLN A 1 115 ? -21.359 11.875 5.52 1 94.44 115 GLN A CA 1
ATOM 942 C C . GLN A 1 115 ? -21.078 11.875 4.02 1 94.44 115 GLN A C 1
ATOM 944 O O . GLN A 1 115 ? -21.938 11.531 3.219 1 94.44 115 GLN A O 1
ATOM 949 N N . ASN A 1 116 ? -19.875 12.211 3.627 1 96.69 116 ASN A N 1
ATOM 950 C CA . ASN A 1 116 ? -19.516 12.438 2.23 1 96.69 116 ASN A CA 1
ATOM 951 C C . ASN A 1 116 ? -19.547 11.133 1.43 1 96.69 116 ASN A C 1
ATOM 953 O O . ASN A 1 116 ? -19.891 11.141 0.246 1 96.69 116 ASN A O 1
ATOM 957 N N . ILE A 1 117 ? -19.172 10.008 2.037 1 97.38 117 ILE A N 1
ATOM 958 C CA . ILE A 1 117 ? -19.172 8.758 1.292 1 97.38 117 ILE A CA 1
ATOM 959 C C . ILE A 1 117 ? -20.594 8.398 0.867 1 97.38 117 ILE A C 1
ATOM 961 O O . ILE A 1 117 ? -20.797 7.855 -0.217 1 97.38 117 ILE A O 1
ATOM 965 N N . ARG A 1 118 ? -21.562 8.789 1.6 1 95.38 118 ARG A N 1
ATOM 966 C CA . ARG A 1 118 ? -22.969 8.5 1.319 1 95.38 118 ARG A CA 1
ATOM 967 C C . ARG A 1 118 ? -23.547 9.5 0.322 1 95.38 118 ARG A C 1
ATOM 969 O O . ARG A 1 118 ? -24.547 9.234 -0.327 1 95.38 118 ARG A O 1
ATOM 976 N N . GLU A 1 119 ? -22.891 10.656 0.254 1 95.88 119 GLU A N 1
ATOM 977 C CA . GLU A 1 119 ? -23.312 11.695 -0.678 1 95.88 119 GLU A CA 1
ATOM 978 C C . GLU A 1 119 ? -22.609 11.555 -2.021 1 95.88 119 GLU A C 1
ATOM 980 O O . GLU A 1 119 ? -22.922 12.273 -2.975 1 95.88 119 GLU A O 1
ATOM 985 N N . SER A 1 120 ? -21.719 10.641 -2.088 1 96.75 120 SER A N 1
ATOM 986 C CA . SER A 1 120 ? -20.844 10.547 -3.258 1 96.75 120 SER A CA 1
ATOM 987 C C . SER A 1 120 ? -21.359 9.492 -4.238 1 96.75 120 SER A C 1
ATOM 989 O O . SER A 1 120 ? -22.297 8.75 -3.932 1 96.75 120 SER A O 1
ATOM 991 N N . ARG A 1 121 ? -20.766 9.492 -5.422 1 96.12 121 ARG A N 1
ATOM 992 C CA . ARG A 1 121 ? -21.094 8.508 -6.449 1 96.12 121 ARG A CA 1
ATOM 993 C C . ARG A 1 121 ? -20.344 7.199 -6.219 1 96.12 121 ARG A C 1
ATOM 995 O O . ARG A 1 121 ? -20.516 6.242 -6.973 1 96.12 121 ARG A O 1
ATOM 1002 N N . PHE A 1 122 ? -19.516 7.109 -5.188 1 98.31 122 PHE A N 1
ATOM 1003 C CA . PHE A 1 122 ? -18.656 5.957 -4.996 1 98.31 122 PHE A CA 1
ATOM 1004 C C . PHE A 1 122 ? -19.391 4.832 -4.281 1 98.31 122 PHE A C 1
ATOM 1006 O O . PHE A 1 122 ? -18.922 3.691 -4.266 1 98.31 122 PHE A O 1
ATOM 1013 N N . CYS A 1 123 ? -20.484 5.074 -3.705 1 97.31 123 CYS A N 1
ATOM 1014 C CA . CYS A 1 123 ? -21.188 4.074 -2.922 1 97.31 123 CYS A CA 1
ATOM 1015 C C . CYS A 1 123 ? -22.031 3.174 -3.82 1 97.31 123 CYS A C 1
ATOM 1017 O O . CYS A 1 123 ? -22.641 3.643 -4.789 1 97.31 123 CYS A O 1
ATOM 1019 N N . THR A 1 124 ? -22.031 1.893 -3.529 1 98.06 124 THR A N 1
ATOM 1020 C CA . THR A 1 124 ? -22.891 0.943 -4.219 1 98.06 124 THR A CA 1
ATOM 1021 C C . THR A 1 124 ? -23.688 0.102 -3.221 1 98.06 124 THR A C 1
ATOM 1023 O O . THR A 1 124 ? -23.188 -0.198 -2.131 1 98.06 124 THR A O 1
ATOM 1026 N N . GLU A 1 125 ? -24.875 -0.313 -3.611 1 97 125 GLU A N 1
ATOM 1027 C CA . GLU A 1 125 ? -25.703 -1.212 -2.801 1 97 125 GLU A CA 1
ATOM 1028 C C . GLU A 1 125 ? -25.453 -2.67 -3.178 1 97 125 GLU A C 1
ATOM 1030 O O . GLU A 1 125 ? -25.922 -3.582 -2.488 1 97 125 GLU A O 1
ATOM 1035 N N . ASN A 1 126 ? -24.703 -2.859 -4.203 1 97.69 126 ASN A N 1
ATOM 1036 C CA . ASN A 1 126 ? -24.375 -4.203 -4.672 1 97.69 126 ASN A CA 1
ATOM 1037 C C . ASN A 1 126 ? -22.969 -4.617 -4.254 1 97.69 126 ASN A C 1
ATOM 1039 O O . ASN A 1 126 ? -21.984 -4.191 -4.863 1 97.69 126 ASN A O 1
ATOM 1043 N N . PRO A 1 127 ? -22.828 -5.52 -3.295 1 97.75 127 PRO A N 1
ATOM 1044 C CA . PRO A 1 127 ? -21.5 -5.91 -2.809 1 97.75 127 PRO A CA 1
ATOM 1045 C C . PRO A 1 127 ? -20.641 -6.562 -3.891 1 97.75 127 PRO A C 1
ATOM 1047 O O . PRO A 1 127 ? -19.406 -6.512 -3.822 1 97.75 127 PRO A O 1
ATOM 1050 N N . ASP A 1 128 ? -21.219 -7.117 -4.898 1 96 128 ASP A N 1
ATOM 1051 C CA . ASP A 1 128 ? -20.469 -7.805 -5.941 1 96 128 ASP A CA 1
ATOM 1052 C C . ASP A 1 128 ? -19.734 -6.812 -6.836 1 96 128 ASP A C 1
ATOM 1054 O O . ASP A 1 128 ? -18.781 -7.18 -7.531 1 96 128 ASP A O 1
ATOM 1058 N N . GLU A 1 129 ? -20.156 -5.605 -6.773 1 96.56 129 GLU A N 1
ATOM 1059 C CA . GLU A 1 129 ? -19.531 -4.555 -7.566 1 96.56 129 GLU A CA 1
ATOM 1060 C C . GLU A 1 129 ? -18.484 -3.809 -6.758 1 96.56 129 GLU A C 1
ATOM 1062 O O . GLU A 1 129 ? -17.672 -3.062 -7.316 1 96.56 129 GLU A O 1
ATOM 1067 N N . ALA A 1 130 ? -18.484 -4.039 -5.492 1 98.5 130 ALA A N 1
ATOM 1068 C CA . ALA A 1 130 ? -17.656 -3.23 -4.594 1 98.5 130 ALA A CA 1
ATOM 1069 C C . ALA A 1 130 ? -16.188 -3.602 -4.711 1 98.5 130 ALA A C 1
ATOM 1071 O O . ALA A 1 130 ? -15.836 -4.785 -4.77 1 98.5 130 ALA A O 1
ATOM 1072 N N . HIS A 1 131 ? -15.406 -2.607 -4.84 1 98.44 131 HIS A N 1
ATOM 1073 C CA . HIS A 1 131 ? -13.961 -2.789 -4.754 1 98.44 131 HIS A CA 1
ATOM 1074 C C . HIS A 1 131 ? -13.5 -2.852 -3.301 1 98.44 131 HIS A C 1
ATOM 1076 O O . HIS A 1 131 ? -12.609 -3.633 -2.963 1 98.44 131 HIS A O 1
ATOM 1082 N N . LEU A 1 132 ? -14.109 -2.016 -2.473 1 98.81 132 LEU A N 1
ATOM 1083 C CA . LEU A 1 132 ? -13.797 -1.969 -1.048 1 98.81 132 LEU A CA 1
ATOM 1084 C C . LEU A 1 132 ? -15.078 -1.995 -0.215 1 98.81 132 LEU A C 1
ATOM 1086 O O . LEU A 1 132 ? -16.156 -1.657 -0.711 1 98.81 132 LEU A O 1
ATOM 1090 N N . PHE A 1 133 ? -14.953 -2.398 0.996 1 98.88 133 PHE A N 1
ATOM 1091 C CA . PHE A 1 133 ? -16.031 -2.473 1.97 1 98.88 133 PHE A CA 1
ATOM 1092 C C . PHE A 1 133 ? -15.75 -1.575 3.168 1 98.88 133 PHE A C 1
ATOM 1094 O O . PHE A 1 133 ? -14.688 -1.675 3.783 1 98.88 133 PHE A O 1
ATOM 1101 N N . PHE A 1 134 ? -16.672 -0.676 3.49 1 98.5 134 PHE A N 1
ATOM 1102 C CA . PHE A 1 134 ? -16.516 0.272 4.586 1 98.5 134 PHE A CA 1
ATOM 1103 C C . PHE A 1 134 ? -17.172 -0.26 5.859 1 98.5 134 PHE A C 1
ATOM 1105 O O . PHE A 1 134 ? -18.328 -0.677 5.84 1 98.5 134 PHE A O 1
ATOM 1112 N N . ILE A 1 135 ? -16.406 -0.291 6.953 1 97.31 135 ILE A N 1
ATOM 1113 C CA . ILE A 1 135 ? -16.922 -0.615 8.281 1 97.31 135 ILE A CA 1
ATOM 1114 C C . ILE A 1 135 ? -17.312 0.667 9.016 1 97.31 135 ILE A C 1
ATOM 1116 O O . ILE A 1 135 ? -16.453 1.383 9.531 1 97.31 135 ILE A O 1
ATOM 1120 N N . PRO A 1 136 ? -18.562 0.934 9.102 1 96 136 PRO A N 1
ATOM 1121 C CA . PRO A 1 136 ? -19.016 2.244 9.57 1 96 136 PRO A CA 1
ATOM 1122 C C . PRO A 1 136 ? -19.156 2.314 11.094 1 96 136 PRO A C 1
ATOM 1124 O O . PRO A 1 136 ? -20.25 2.486 11.609 1 96 136 PRO A O 1
ATOM 1127 N N . ILE A 1 137 ? -18.078 2.27 11.773 1 93.56 137 ILE A N 1
ATOM 1128 C CA . ILE A 1 137 ? -18.047 2.377 13.227 1 93.56 137 ILE A CA 1
ATOM 1129 C C . ILE A 1 137 ? -17.234 3.596 13.641 1 93.56 137 ILE A C 1
ATOM 1131 O O . ILE A 1 137 ? -16.141 3.828 13.102 1 93.56 137 ILE A O 1
ATOM 1135 N N . SER A 1 138 ? -17.75 4.383 14.531 1 91 138 SER A N 1
ATOM 1136 C CA . SER A 1 138 ? -17.125 5.641 14.914 1 91 138 SER A CA 1
ATOM 1137 C C . SER A 1 138 ? -16.5 5.555 16.297 1 91 138 SER A C 1
ATOM 1139 O O . SER A 1 138 ? -17.203 5.645 17.312 1 91 138 SER A O 1
ATOM 1141 N N . CYS A 1 139 ? -15.234 5.574 16.359 1 87.81 139 CYS A N 1
ATOM 1142 C CA . CYS A 1 139 ? -14.531 5.59 17.641 1 87.81 139 CYS A CA 1
ATOM 1143 C C . CYS A 1 139 ? -14.703 6.93 18.344 1 87.81 139 CYS A C 1
ATOM 1145 O O . CYS A 1 139 ? -14.75 6.988 19.578 1 87.81 139 CYS A O 1
ATOM 1147 N N . HIS A 1 140 ? -14.859 7.945 17.531 1 86.75 140 HIS A N 1
ATOM 1148 C CA . HIS A 1 140 ? -15.109 9.266 18.094 1 86.75 140 HIS A CA 1
ATOM 1149 C C . HIS A 1 140 ? -16.422 9.297 18.875 1 86.75 140 HIS A C 1
ATOM 1151 O O . HIS A 1 140 ? -16.5 9.883 19.953 1 86.75 140 HIS A O 1
ATOM 1157 N N . LYS A 1 141 ? -17.391 8.711 18.375 1 88.69 141 LYS A N 1
ATOM 1158 C CA . LYS A 1 141 ? -18.672 8.633 19.062 1 88.69 141 LYS A CA 1
ATOM 1159 C C . LYS A 1 141 ? -18.562 7.816 20.344 1 88.69 141 LYS A C 1
ATOM 1161 O O . LYS A 1 141 ? -19.156 8.172 21.359 1 88.69 141 LYS A O 1
ATOM 1166 N N . MET A 1 142 ? -17.812 6.77 20.312 1 89.38 142 MET A N 1
ATOM 1167 C CA . MET A 1 142 ? -17.625 5.934 21.5 1 89.38 142 MET A CA 1
ATOM 1168 C C . MET A 1 142 ? -17 6.738 22.641 1 89.38 142 MET A C 1
ATOM 1170 O O . MET A 1 142 ? -17.484 6.68 23.766 1 89.38 142 MET A O 1
ATOM 1174 N N . ARG A 1 143 ? -16.031 7.465 22.25 1 85.38 143 ARG A N 1
ATOM 1175 C CA . ARG A 1 143 ? -15.352 8.266 23.266 1 85.38 143 ARG A CA 1
ATOM 1176 C C . ARG A 1 143 ? -16.25 9.375 23.781 1 85.38 143 ARG A C 1
ATOM 1178 O O . ARG A 1 143 ? -16.219 9.711 24.969 1 85.38 143 ARG A O 1
ATOM 1185 N N . GLY A 1 144 ? -17 9.961 22.891 1 84.44 144 GLY A N 1
ATOM 1186 C CA . GLY A 1 144 ? -17.969 10.984 23.281 1 84.44 144 GLY A CA 1
ATOM 1187 C C . GLY A 1 144 ? -19 10.484 24.266 1 84.44 144 GLY A C 1
ATOM 1188 O O . GLY A 1 144 ? -19.5 11.266 25.078 1 84.44 144 GLY A O 1
ATOM 1189 N N . LYS A 1 145 ? -19.219 9.211 24.297 1 87.56 145 LYS A N 1
ATOM 1190 C CA . LYS A 1 145 ? -20.203 8.625 25.188 1 87.56 145 LYS A CA 1
ATOM 1191 C C . LYS A 1 145 ? -19.547 8.055 26.438 1 87.56 145 LYS A C 1
ATOM 1193 O O . LYS A 1 145 ? -20.172 7.32 27.203 1 87.56 145 LYS A O 1
ATOM 1198 N N . GLY A 1 146 ? -18.219 8.305 26.562 1 88.56 146 GLY A N 1
ATOM 1199 C CA . GLY A 1 146 ? -17.5 7.938 27.781 1 88.56 146 GLY A CA 1
ATOM 1200 C C . GLY A 1 146 ? -17.031 6.492 27.781 1 88.56 146 GLY A C 1
ATOM 1201 O O . GLY A 1 146 ? -16.719 5.941 28.844 1 88.56 146 GLY A O 1
ATOM 1202 N N . THR A 1 147 ? -17 5.84 26.641 1 90.81 147 THR A N 1
ATOM 1203 C CA . THR A 1 147 ? -16.578 4.449 26.562 1 90.81 147 THR A CA 1
ATOM 1204 C C . THR A 1 147 ? -15.078 4.332 26.844 1 90.81 147 THR A C 1
ATOM 1206 O O . THR A 1 147 ? -14.281 5.109 26.312 1 90.81 147 THR A O 1
ATOM 1209 N N . SER A 1 148 ? -14.695 3.377 27.75 1 91.19 148 SER A N 1
ATOM 1210 C CA . SER A 1 148 ? -13.281 3.16 28.047 1 91.19 148 SER A CA 1
ATOM 1211 C C . SER A 1 148 ? -12.547 2.561 26.844 1 91.19 148 SER A C 1
ATOM 1213 O O . SER A 1 148 ? -13.172 1.969 25.969 1 91.19 148 SER A O 1
ATOM 1215 N N . TYR A 1 149 ? -11.219 2.66 26.844 1 87.06 149 TYR A N 1
ATOM 1216 C CA . TYR A 1 149 ? -10.406 2.129 25.75 1 87.06 149 TYR A CA 1
ATOM 1217 C C . TYR A 1 149 ? -10.578 0.619 25.641 1 87.06 149 TYR A C 1
ATOM 1219 O O . TYR A 1 149 ? -10.688 0.087 24.531 1 87.06 149 TYR A O 1
ATOM 1227 N N . GLU A 1 150 ? -10.562 -0.022 26.75 1 90.88 150 GLU A N 1
ATOM 1228 C CA . GLU A 1 150 ? -10.734 -1.472 26.766 1 90.88 150 GLU A CA 1
ATOM 1229 C C . GLU A 1 150 ? -12.086 -1.876 26.172 1 90.88 150 GLU A C 1
ATOM 1231 O O . GLU A 1 150 ? -12.164 -2.838 25.406 1 90.88 150 GLU A O 1
ATOM 1236 N N . ASN A 1 151 ? -13.062 -1.115 26.5 1 93.75 151 ASN A N 1
ATOM 1237 C CA . ASN A 1 151 ? -14.398 -1.436 26 1 93.75 151 ASN A CA 1
ATOM 1238 C C . ASN A 1 151 ? -14.539 -1.108 24.516 1 93.75 151 ASN A C 1
ATOM 1240 O O . ASN A 1 151 ? -15.297 -1.768 23.797 1 93.75 151 ASN A O 1
ATOM 1244 N N . MET A 1 152 ? -13.852 -0.087 24.078 1 93.38 152 MET A N 1
ATOM 1245 C CA . MET A 1 152 ? -13.867 0.231 22.656 1 93.38 152 MET A CA 1
ATOM 1246 C C . MET A 1 152 ? -13.352 -0.944 21.828 1 93.38 152 MET A C 1
ATOM 1248 O O . MET A 1 152 ? -13.914 -1.272 20.797 1 93.38 152 MET A O 1
ATOM 1252 N N . THR A 1 153 ? -12.281 -1.565 22.344 1 94.44 153 THR A N 1
ATOM 1253 C CA . THR A 1 153 ? -11.695 -2.711 21.672 1 94.44 153 THR A CA 1
ATOM 1254 C C . THR A 1 153 ? -12.695 -3.859 21.578 1 94.44 153 THR A C 1
ATOM 1256 O O . THR A 1 153 ? -12.828 -4.488 20.516 1 94.44 153 THR A O 1
ATOM 1259 N N . ILE A 1 154 ? -13.43 -4.062 22.625 1 96 154 ILE A N 1
ATOM 1260 C CA . ILE A 1 154 ? -14.414 -5.137 22.688 1 96 154 ILE A CA 1
ATOM 1261 C C . ILE A 1 154 ? -15.57 -4.824 21.734 1 96 154 ILE A C 1
ATOM 1263 O O . ILE A 1 154 ? -16.031 -5.703 21 1 96 154 ILE A O 1
ATOM 1267 N N . ILE A 1 155 ? -16 -3.594 21.688 1 95.06 155 ILE A N 1
ATOM 1268 C CA . ILE A 1 155 ? -17.125 -3.172 20.859 1 95.06 155 ILE A CA 1
ATOM 1269 C C . ILE A 1 155 ? -16.75 -3.348 19.375 1 95.06 155 ILE A C 1
ATOM 1271 O O . ILE A 1 155 ? -17.531 -3.908 18.609 1 95.06 155 ILE A O 1
ATOM 1275 N N . VAL A 1 156 ? -15.562 -2.92 19.016 1 95.19 156 VAL A N 1
ATOM 1276 C CA . VAL A 1 156 ? -15.117 -3.043 17.625 1 95.19 156 VAL A CA 1
ATOM 1277 C C . VAL A 1 156 ? -14.984 -4.516 17.25 1 95.19 156 VAL A C 1
ATOM 1279 O O . VAL A 1 156 ? -15.438 -4.941 16.188 1 95.19 156 VAL A O 1
ATOM 1282 N N . GLN A 1 157 ? -14.391 -5.305 18.125 1 96.81 157 GLN A N 1
ATOM 1283 C CA . GLN A 1 157 ? -14.219 -6.734 17.891 1 96.81 157 GLN A CA 1
ATOM 1284 C C . GLN A 1 157 ? -15.57 -7.418 17.672 1 96.81 157 GLN A C 1
ATOM 1286 O O . GLN A 1 157 ? -15.742 -8.156 16.703 1 96.81 157 GLN A O 1
ATOM 1291 N N . ASN A 1 158 ? -16.516 -7.121 18.547 1 96.94 158 ASN A N 1
ATOM 1292 C CA . ASN A 1 158 ? -17.844 -7.73 18.453 1 96.94 158 ASN A CA 1
ATOM 1293 C C . ASN A 1 158 ? -18.562 -7.32 17.172 1 96.94 158 ASN A C 1
ATOM 1295 O O . ASN A 1 158 ? -19.203 -8.141 16.516 1 96.94 158 ASN A O 1
ATOM 1299 N N . TYR A 1 159 ? -18.453 -6.109 16.859 1 96.69 159 TYR A N 1
ATOM 1300 C CA . TYR A 1 159 ? -19.109 -5.602 15.664 1 96.69 159 TYR A CA 1
ATOM 1301 C C . TYR A 1 159 ? -18.562 -6.27 14.406 1 96.69 159 TYR A C 1
ATOM 1303 O O . TYR A 1 159 ? -19.312 -6.785 13.586 1 96.69 159 TYR A O 1
ATOM 1311 N N . VAL A 1 160 ? -17.266 -6.344 14.258 1 97.69 160 VAL A N 1
ATOM 1312 C CA . VAL A 1 160 ? -16.625 -6.91 13.07 1 97.69 160 VAL A CA 1
ATOM 1313 C C . VAL A 1 160 ? -16.906 -8.406 13 1 97.69 160 VAL A C 1
ATOM 1315 O O . VAL A 1 160 ? -17.219 -8.938 11.93 1 97.69 160 VAL A O 1
ATOM 1318 N N . GLU A 1 161 ? -16.828 -9.062 14.109 1 98.12 161 GLU A N 1
ATOM 1319 C CA . GLU A 1 161 ? -17.141 -10.484 14.141 1 98.12 161 GLU A CA 1
ATOM 1320 C C . GLU A 1 161 ? -18.578 -10.742 13.711 1 98.12 161 GLU A C 1
ATOM 1322 O O . GLU A 1 161 ? -18.875 -11.742 13.055 1 98.12 161 GLU A O 1
ATOM 1327 N N . SER A 1 162 ? -19.484 -9.844 14.164 1 98.06 162 SER A N 1
ATOM 1328 C CA . SER A 1 162 ? -20.875 -9.984 13.734 1 98.06 162 SER A CA 1
ATOM 1329 C C . SER A 1 162 ? -21 -9.844 12.227 1 98.06 162 SER A C 1
ATOM 1331 O O . SER A 1 162 ? -21.797 -10.539 11.602 1 98.06 162 SER A O 1
ATOM 1333 N N . LEU A 1 163 ? -20.25 -8.938 11.602 1 98.19 163 LEU A N 1
ATOM 1334 C CA . LEU A 1 163 ? -20.25 -8.781 10.148 1 98.19 163 LEU A CA 1
ATOM 1335 C C . LEU A 1 163 ? -19.703 -10.023 9.461 1 98.19 163 LEU A C 1
ATOM 1337 O O . LEU A 1 163 ? -20.25 -10.492 8.469 1 98.19 163 LEU A O 1
ATOM 1341 N N . ILE A 1 164 ? -18.594 -10.586 10.016 1 98.12 164 ILE A N 1
ATOM 1342 C CA . ILE A 1 164 ? -17.938 -11.773 9.477 1 98.12 164 ILE A CA 1
ATOM 1343 C C . ILE A 1 164 ? -18.922 -12.945 9.461 1 98.12 164 ILE A C 1
ATOM 1345 O O . ILE A 1 164 ? -18.969 -13.703 8.492 1 98.12 164 ILE A O 1
ATOM 1349 N N . SER A 1 165 ? -19.719 -13.062 10.484 1 98.06 165 SER A N 1
ATOM 1350 C CA . SER A 1 165 ? -20.672 -14.156 10.617 1 98.06 165 SER A CA 1
ATOM 1351 C C . SER A 1 165 ? -21.875 -13.961 9.703 1 98.06 165 SER A C 1
ATOM 1353 O O . SER A 1 165 ? -22.406 -14.93 9.156 1 98.06 165 SER A O 1
ATOM 1355 N N . LYS A 1 166 ? -22.25 -12.766 9.5 1 98.19 166 LYS A N 1
ATOM 1356 C CA . LYS A 1 166 ? -23.516 -12.461 8.812 1 98.19 166 LYS A CA 1
ATOM 1357 C C . LYS A 1 166 ? -23.312 -12.414 7.301 1 98.19 166 LYS A C 1
ATOM 1359 O O . LYS A 1 166 ? -24.219 -12.75 6.543 1 98.19 166 LYS A O 1
ATOM 1364 N N . TYR A 1 167 ? -22.156 -11.93 6.852 1 98.25 167 TYR A N 1
ATOM 1365 C CA . TYR A 1 167 ? -21.922 -11.719 5.43 1 98.25 167 TYR A CA 1
ATOM 1366 C C . TYR A 1 167 ? -20.719 -12.523 4.957 1 98.25 167 TYR A C 1
ATOM 1368 O O . TYR A 1 167 ? -19.797 -12.781 5.73 1 98.25 167 TYR A O 1
ATOM 1376 N N . PRO A 1 168 ? -20.625 -12.844 3.688 1 97.12 168 PRO A N 1
ATOM 1377 C CA . PRO A 1 168 ? -19.5 -13.641 3.174 1 97.12 168 PRO A CA 1
ATOM 1378 C C . PRO A 1 168 ? -18.312 -12.789 2.742 1 97.12 168 PRO A C 1
ATOM 1380 O O . PRO A 1 168 ? -17.25 -13.328 2.416 1 97.12 168 PRO A O 1
ATOM 1383 N N . TYR A 1 169 ? -18.391 -11.5 2.732 1 97.81 169 TYR A N 1
ATOM 1384 C CA . TYR A 1 169 ? -17.453 -10.625 2.029 1 97.81 169 TYR A CA 1
ATOM 1385 C C . TYR A 1 169 ? -16.094 -10.609 2.719 1 97.81 169 TYR A C 1
ATOM 1387 O O . TYR A 1 169 ? -15.055 -10.703 2.061 1 97.81 169 TYR A O 1
ATOM 1395 N N . TRP A 1 170 ? -16.078 -10.508 4.07 1 98.19 170 TRP A N 1
ATOM 1396 C CA . TRP A 1 170 ? -14.828 -10.445 4.828 1 98.19 170 TRP A CA 1
ATOM 1397 C C . TRP A 1 170 ? -13.961 -11.672 4.555 1 98.19 170 TRP A C 1
ATOM 1399 O O . TRP A 1 170 ? -12.758 -11.539 4.297 1 98.19 170 TRP A O 1
ATOM 1409 N N . ASN A 1 171 ? -14.555 -12.773 4.547 1 97.19 171 ASN A N 1
ATOM 1410 C CA . ASN A 1 171 ? -13.836 -14.047 4.496 1 97.19 171 ASN A CA 1
ATOM 1411 C C . ASN A 1 171 ? -13.258 -14.305 3.107 1 97.19 171 ASN A C 1
ATOM 1413 O O . ASN A 1 171 ? -12.383 -15.156 2.947 1 97.19 171 ASN A O 1
ATOM 1417 N N . ARG A 1 172 ? -13.656 -13.555 2.133 1 96.69 172 ARG A N 1
ATOM 1418 C CA . ARG A 1 172 ? -13.117 -13.727 0.788 1 96.69 172 ARG A CA 1
ATOM 1419 C C . ARG A 1 172 ? -11.672 -13.25 0.708 1 96.69 172 ARG A C 1
ATOM 1421 O O . ARG A 1 172 ? -10.906 -13.719 -0.132 1 96.69 172 ARG A O 1
ATOM 1428 N N . THR A 1 173 ? -11.336 -12.281 1.569 1 97.31 173 THR A N 1
ATOM 1429 C CA . THR A 1 173 ? -10.008 -11.68 1.52 1 97.31 173 THR A CA 1
ATOM 1430 C C . THR A 1 173 ? -9.414 -11.562 2.922 1 97.31 173 THR A C 1
ATOM 1432 O O . THR A 1 173 ? -8.367 -10.945 3.105 1 97.31 173 THR A O 1
ATOM 1435 N N . LEU A 1 174 ? -10.188 -12.055 3.891 1 97.56 174 LEU A N 1
ATOM 1436 C CA . LEU A 1 174 ? -9.828 -11.906 5.297 1 97.56 174 LEU A CA 1
ATOM 1437 C C . LEU A 1 174 ? -9.617 -10.438 5.652 1 97.56 174 LEU A C 1
ATOM 1439 O O . LEU A 1 174 ? -8.625 -10.086 6.301 1 97.56 174 LEU A O 1
ATOM 1443 N N . GLY A 1 175 ? -10.414 -9.602 5.039 1 98.44 175 GLY A N 1
ATOM 1444 C CA . GLY A 1 175 ? -10.453 -8.195 5.414 1 98.44 175 GLY A CA 1
ATOM 1445 C C . GLY A 1 175 ? -9.562 -7.324 4.555 1 98.44 175 GLY A C 1
ATOM 1446 O O . GLY A 1 175 ? -9.539 -6.102 4.715 1 98.44 175 GLY A O 1
ATOM 1447 N N . ALA A 1 176 ? -8.836 -7.863 3.551 1 98.56 176 ALA A N 1
ATOM 1448 C CA . ALA A 1 176 ? -7.859 -7.102 2.779 1 98.56 176 ALA A CA 1
ATOM 1449 C C . ALA A 1 176 ? -8.539 -6.035 1.928 1 98.56 176 ALA A C 1
ATOM 1451 O O . ALA A 1 176 ? -7.914 -5.051 1.534 1 98.56 176 ALA A O 1
ATOM 1452 N N . ASP A 1 177 ? -9.797 -6.223 1.614 1 98.69 177 ASP A N 1
ATOM 1453 C CA . ASP A 1 177 ? -10.539 -5.23 0.842 1 98.69 177 ASP A CA 1
ATOM 1454 C C . ASP A 1 177 ? -11.516 -4.461 1.73 1 98.69 177 ASP A C 1
ATOM 1456 O O . ASP A 1 177 ? -12.539 -3.973 1.257 1 98.69 177 ASP A O 1
ATOM 1460 N N . HIS A 1 178 ? -11.289 -4.367 3.014 1 98.81 178 HIS A N 1
ATOM 1461 C CA . HIS A 1 178 ? -12.078 -3.596 3.965 1 98.81 178 HIS A CA 1
ATOM 1462 C C . HIS A 1 178 ? -11.305 -2.381 4.469 1 98.81 178 HIS A C 1
ATOM 1464 O O . HIS A 1 178 ? -10.07 -2.365 4.438 1 98.81 178 HIS A O 1
ATOM 1470 N N . PHE A 1 179 ? -12.016 -1.377 4.863 1 97.94 179 PHE A N 1
ATOM 1471 C CA . PHE A 1 179 ? -11.336 -0.243 5.48 1 97.94 179 PHE A CA 1
ATOM 1472 C C . PHE A 1 179 ? -12.211 0.385 6.559 1 97.94 179 PHE A C 1
ATOM 1474 O O . PHE A 1 179 ? -13.422 0.147 6.602 1 97.94 179 PHE A O 1
ATOM 1481 N N . PHE A 1 180 ? -11.461 1.004 7.363 1 92.69 180 PHE A N 1
ATOM 1482 C CA . PHE A 1 180 ? -11.992 1.682 8.539 1 92.69 180 PHE A CA 1
ATOM 1483 C C . PHE A 1 180 ? -11.438 3.096 8.648 1 92.69 180 PHE A C 1
ATOM 1485 O O . PHE A 1 180 ? -10.336 3.375 8.164 1 92.69 180 PHE A O 1
ATOM 1492 N N . VAL A 1 181 ? -12.336 4.094 9.18 1 94.12 181 VAL A N 1
ATOM 1493 C CA . VAL A 1 181 ? -11.883 5.477 9.312 1 94.12 181 VAL A CA 1
ATOM 1494 C C . VAL A 1 181 ? -11.969 5.902 10.781 1 94.12 181 VAL A C 1
ATOM 1496 O O . VAL A 1 181 ? -13.008 5.746 11.422 1 94.12 181 VAL A O 1
ATOM 1499 N N . THR A 1 182 ? -10.867 6.453 11.234 1 89.5 182 THR A N 1
ATOM 1500 C CA . THR A 1 182 ? -10.898 6.969 12.602 1 89.5 182 THR A CA 1
ATOM 1501 C C . THR A 1 182 ? -9.93 8.133 12.766 1 89.5 182 THR A C 1
ATOM 1503 O O . THR A 1 182 ? -8.789 8.07 12.297 1 89.5 182 THR A O 1
ATOM 1506 N N . CYS A 1 183 ? -10.367 9.188 13.312 1 84.81 183 CYS A N 1
ATOM 1507 C CA . CYS A 1 183 ? -9.508 10.336 13.594 1 84.81 183 CYS A CA 1
ATOM 1508 C C . CYS A 1 183 ? -9.148 10.398 15.078 1 84.81 183 CYS A C 1
ATOM 1510 O O . CYS A 1 183 ? -8.211 11.094 15.461 1 84.81 183 CYS A O 1
ATOM 1512 N N . HIS A 1 184 ? -9.805 9.688 15.836 1 75.56 184 HIS A N 1
ATOM 1513 C CA . HIS A 1 184 ? -9.469 9.711 17.25 1 75.56 184 HIS A CA 1
ATOM 1514 C C . HIS A 1 184 ? -8.211 8.891 17.531 1 75.56 184 HIS A C 1
ATOM 1516 O O . HIS A 1 184 ? -8.023 7.82 16.953 1 75.56 184 HIS A O 1
ATOM 1522 N N . ASP A 1 185 ? -7.375 9.398 18.406 1 70.56 185 ASP A N 1
ATOM 1523 C CA . ASP A 1 185 ? -6.07 8.812 18.703 1 70.56 185 ASP A CA 1
ATOM 1524 C C . ASP A 1 185 ? -6.207 7.359 19.141 1 70.56 185 ASP A C 1
ATOM 1526 O O . ASP A 1 185 ? -5.391 6.512 18.781 1 70.56 185 ASP A O 1
ATOM 1530 N N . VAL A 1 186 ? -7.301 7.133 19.797 1 68.94 186 VAL A N 1
ATOM 1531 C CA . VAL A 1 186 ? -7.492 5.812 20.391 1 68.94 186 VAL A CA 1
ATOM 1532 C C . VAL A 1 186 ? -8.188 4.891 19.391 1 68.94 186 VAL A C 1
ATOM 1534 O O . VAL A 1 186 ? -8.289 3.684 19.625 1 68.94 186 VAL A O 1
ATOM 1537 N N . GLY A 1 187 ? -8.539 5.52 18.297 1 75.12 187 GLY A N 1
ATOM 1538 C CA . GLY A 1 187 ? -9.258 4.715 17.312 1 75.12 187 GLY A CA 1
ATOM 1539 C C . GLY A 1 187 ? -8.422 3.586 16.75 1 75.12 187 GLY A C 1
ATOM 1540 O O . GLY A 1 187 ? -8.922 2.48 16.531 1 75.12 187 GLY A O 1
ATOM 1541 N N . VAL A 1 188 ? -7.176 3.857 16.641 1 77.75 188 VAL A N 1
ATOM 1542 C CA . VAL A 1 188 ? -6.281 2.826 16.125 1 77.75 188 VAL A CA 1
ATOM 1543 C C . VAL A 1 188 ? -6.164 1.686 17.125 1 77.75 188 VAL A C 1
ATOM 1545 O O . VAL A 1 188 ? -6.184 0.512 16.75 1 77.75 188 VAL A O 1
ATOM 1548 N N . ARG A 1 189 ? -6.215 2.027 18.344 1 83.38 189 ARG A N 1
ATOM 1549 C CA . ARG A 1 189 ? -6.094 1.035 19.406 1 83.38 189 ARG A CA 1
ATOM 1550 C C . ARG A 1 189 ? -7.355 0.189 19.516 1 83.38 189 ARG A C 1
ATOM 1552 O O . ARG A 1 189 ? -7.301 -0.97 19.938 1 83.38 189 ARG A O 1
ATOM 1559 N N . ALA A 1 190 ? -8.422 0.828 19.156 1 89.44 190 ALA A N 1
ATOM 1560 C CA . ALA A 1 190 ? -9.703 0.128 19.25 1 89.44 190 ALA A CA 1
ATOM 1561 C C . ALA A 1 190 ? -9.719 -1.11 18.359 1 89.44 190 ALA A C 1
ATOM 1563 O O . ALA A 1 190 ? -10.539 -2.01 18.562 1 89.44 190 ALA A O 1
ATOM 1564 N N . THR A 1 191 ? -8.82 -1.207 17.391 1 91.12 191 THR A N 1
ATOM 1565 C CA . THR A 1 191 ? -8.82 -2.32 16.453 1 91.12 191 THR A CA 1
ATOM 1566 C C . THR A 1 191 ? -7.926 -3.453 16.953 1 91.12 191 THR A C 1
ATOM 1568 O O . THR A 1 191 ? -7.895 -4.531 16.359 1 91.12 191 THR A O 1
ATOM 1571 N N . GLU A 1 192 ? -7.238 -3.312 18.031 1 89.75 192 GLU A N 1
ATOM 1572 C CA . GLU A 1 192 ? -6.164 -4.203 18.453 1 89.75 192 GLU A CA 1
ATOM 1573 C C . GLU A 1 192 ? -6.707 -5.578 18.844 1 89.75 192 GLU A C 1
ATOM 1575 O O . GLU A 1 192 ? -5.957 -6.551 18.922 1 89.75 192 GLU A O 1
ATOM 1580 N N . GLY A 1 193 ? -7.98 -5.695 19.031 1 91.44 193 GLY A N 1
ATOM 1581 C CA . GLY A 1 193 ? -8.57 -6.977 19.375 1 91.44 193 GLY A CA 1
ATOM 1582 C C . GLY A 1 193 ? -8.688 -7.922 18.188 1 91.44 193 GLY A C 1
ATOM 1583 O O . GLY A 1 193 ? -8.938 -9.117 18.375 1 91.44 193 GLY A O 1
ATOM 1584 N N . LEU A 1 194 ? -8.484 -7.418 17.016 1 94.25 194 LEU A N 1
ATOM 1585 C CA . LEU A 1 194 ? -8.586 -8.219 15.805 1 94.25 194 LEU A CA 1
ATOM 1586 C C . LEU A 1 194 ? -7.328 -8.078 14.953 1 94.25 194 LEU A C 1
ATOM 1588 O O . LEU A 1 194 ? -7.184 -7.113 14.203 1 94.25 194 LEU A O 1
ATOM 1592 N N . GLU A 1 195 ? -6.582 -9.055 14.945 1 94.44 195 GLU A N 1
ATOM 1593 C CA . GLU A 1 195 ? -5.277 -9.031 14.289 1 94.44 195 GLU A CA 1
ATOM 1594 C C . GLU A 1 195 ? -5.422 -8.812 12.781 1 94.44 195 GLU A C 1
ATOM 1596 O O . GLU A 1 195 ? -4.707 -7.992 12.203 1 94.44 195 GLU A O 1
ATOM 1601 N N . PHE A 1 196 ? -6.359 -9.484 12.148 1 96.81 196 PHE A N 1
ATOM 1602 C CA . PHE A 1 196 ? -6.5 -9.391 10.703 1 96.81 196 PHE A CA 1
ATOM 1603 C C . PHE A 1 196 ? -7.086 -8.039 10.305 1 96.81 196 PHE A C 1
ATOM 1605 O O . PHE A 1 196 ? -6.855 -7.562 9.188 1 96.81 196 PHE A O 1
ATOM 1612 N N . LEU A 1 197 ? -7.902 -7.426 11.219 1 96.56 197 LEU A N 1
ATOM 1613 C CA . LEU A 1 197 ? -8.375 -6.07 10.953 1 96.56 197 LEU A CA 1
ATOM 1614 C C . LEU A 1 197 ? -7.211 -5.09 10.898 1 96.56 197 LEU A C 1
ATOM 1616 O O . LEU A 1 197 ? -7.188 -4.199 10.047 1 96.56 197 LEU A O 1
ATOM 1620 N N . VAL A 1 198 ? -6.242 -5.289 11.758 1 95 198 VAL A N 1
ATOM 1621 C CA . VAL A 1 198 ? -5.074 -4.414 11.82 1 95 198 VAL A CA 1
ATOM 1622 C C . VAL A 1 198 ? -4.148 -4.711 10.641 1 95 198 VAL A C 1
ATOM 1624 O O . VAL A 1 198 ? -3.74 -3.797 9.914 1 95 198 VAL A O 1
ATOM 1627 N N . LYS A 1 199 ? -3.889 -5.914 10.367 1 96.12 199 LYS A N 1
ATOM 1628 C CA . LYS A 1 199 ? -2.857 -6.32 9.422 1 96.12 199 LYS A CA 1
ATOM 1629 C C . LYS A 1 199 ? -3.346 -6.176 7.98 1 96.12 199 LYS A C 1
ATOM 1631 O O . LYS A 1 199 ? -2.613 -5.684 7.117 1 96.12 199 LYS A O 1
ATOM 1636 N N . ASN A 1 200 ? -4.641 -6.613 7.754 1 98.12 200 ASN A N 1
ATOM 1637 C CA . ASN A 1 200 ? -5.082 -6.754 6.367 1 98.12 200 ASN A CA 1
ATOM 1638 C C . ASN A 1 200 ? -5.887 -5.539 5.91 1 98.12 200 ASN A C 1
ATOM 1640 O O . ASN A 1 200 ? -5.797 -5.133 4.75 1 98.12 200 ASN A O 1
ATOM 1644 N N . SER A 1 201 ? -6.703 -4.953 6.773 1 98 201 SER A N 1
ATOM 1645 C CA . SER A 1 201 ? -7.613 -3.889 6.363 1 98 201 SER A CA 1
ATOM 1646 C C . SER A 1 201 ? -6.898 -2.543 6.312 1 98 201 SER A C 1
ATOM 1648 O O . SER A 1 201 ? -5.879 -2.348 6.98 1 98 201 SER A O 1
ATOM 1650 N N . ILE A 1 202 ? -7.414 -1.675 5.52 1 97.94 202 ILE A N 1
ATOM 1651 C CA . ILE A 1 202 ? -6.875 -0.323 5.406 1 97.94 202 ILE A CA 1
ATOM 1652 C C . ILE A 1 202 ? -7.457 0.558 6.508 1 97.94 202 ILE A C 1
ATOM 1654 O O . ILE A 1 202 ? -8.68 0.633 6.672 1 97.94 202 ILE A O 1
ATOM 1658 N N . ARG A 1 203 ? -6.617 1.175 7.23 1 95.5 203 ARG A N 1
ATOM 1659 C CA . ARG A 1 203 ? -7.066 2.129 8.242 1 95.5 203 ARG A CA 1
ATOM 1660 C C . ARG A 1 203 ? -6.762 3.562 7.812 1 95.5 203 ARG A C 1
ATOM 1662 O O . ARG A 1 203 ? -5.605 3.91 7.562 1 95.5 203 ARG A O 1
ATOM 1669 N N . ALA A 1 204 ? -7.766 4.332 7.664 1 95.44 204 ALA A N 1
ATOM 1670 C CA . ALA A 1 204 ? -7.605 5.766 7.445 1 95.44 204 ALA A CA 1
ATOM 1671 C C . ALA A 1 204 ? -7.629 6.531 8.766 1 95.44 204 ALA A C 1
ATOM 1673 O O . ALA A 1 204 ? -8.672 6.625 9.422 1 95.44 204 ALA A O 1
ATOM 1674 N N . VAL A 1 205 ? -6.492 7.109 9.086 1 93.38 205 VAL A N 1
ATOM 1675 C CA . VAL A 1 205 ? -6.363 7.602 10.453 1 93.38 205 VAL A CA 1
ATOM 1676 C C . VAL A 1 205 ? -5.793 9.016 10.438 1 93.38 205 VAL A C 1
ATOM 1678 O O . VAL A 1 205 ? -5.074 9.398 9.516 1 93.38 205 VAL A O 1
ATOM 1681 N N . CYS A 1 206 ? -6.023 9.805 11.523 1 89.94 206 CYS A N 1
ATOM 1682 C CA . CYS A 1 206 ? -5.5 11.156 11.648 1 89.94 206 CYS A CA 1
ATOM 1683 C C . CYS A 1 206 ? -4.18 11.164 12.414 1 89.94 206 CYS A C 1
ATOM 1685 O O . CYS A 1 206 ? -3.514 12.195 12.508 1 89.94 206 CYS A O 1
ATOM 1687 N N . SER A 1 207 ? -3.725 10.078 12.977 1 85.75 207 SER A N 1
ATOM 1688 C CA . SER A 1 207 ? -2.463 9.992 13.703 1 85.75 207 SER A CA 1
ATOM 1689 C C . SER A 1 207 ? -1.499 9.023 13.031 1 85.75 207 SER A C 1
ATOM 1691 O O . SER A 1 207 ? -1.038 8.062 13.656 1 85.75 207 SER A O 1
ATOM 1693 N N . PRO A 1 208 ? -1.15 9.367 11.836 1 90.62 208 PRO A N 1
ATOM 1694 C CA . PRO A 1 208 ? -0.296 8.453 11.078 1 90.62 208 PRO A CA 1
ATOM 1695 C C . PRO A 1 208 ? 1.189 8.656 11.367 1 90.62 208 PRO A C 1
ATOM 1697 O O . PRO A 1 208 ? 1.806 9.586 10.836 1 90.62 208 PRO A O 1
ATOM 1700 N N . SER A 1 209 ? 1.771 7.883 12.234 1 93.19 209 SER A N 1
ATOM 1701 C CA . SER A 1 209 ? 3.207 7.93 12.5 1 93.19 209 SER A CA 1
ATOM 1702 C C . SER A 1 209 ? 3.85 6.562 12.305 1 93.19 209 SER A C 1
ATOM 1704 O O . SER A 1 209 ? 3.268 5.539 12.672 1 93.19 209 SER A O 1
ATOM 1706 N N . TYR A 1 210 ? 5.07 6.57 11.805 1 95.25 210 TYR A N 1
ATOM 1707 C CA . TYR A 1 210 ? 5.77 5.32 11.523 1 95.25 210 TYR A CA 1
ATOM 1708 C C . TYR A 1 210 ? 6.156 4.609 12.812 1 95.25 210 TYR A C 1
ATOM 1710 O O . TYR A 1 210 ? 6.434 3.404 12.805 1 95.25 210 TYR A O 1
ATOM 1718 N N . ASP A 1 211 ? 6.195 5.301 13.922 1 93.81 211 ASP A N 1
ATOM 1719 C CA . ASP A 1 211 ? 6.719 4.73 15.156 1 93.81 211 ASP A CA 1
ATOM 1720 C C . ASP A 1 211 ? 5.59 4.223 16.047 1 93.81 211 ASP A C 1
ATOM 1722 O O . ASP A 1 211 ? 5.816 3.877 17.219 1 93.81 211 ASP A O 1
ATOM 1726 N N . VAL A 1 212 ? 4.371 4.199 15.523 1 91.25 212 VAL A N 1
ATOM 1727 C CA . VAL A 1 212 ? 3.25 3.627 16.266 1 91.25 212 VAL A CA 1
ATOM 1728 C C . VAL A 1 212 ? 2.564 2.557 15.414 1 91.25 212 VAL A C 1
ATOM 1730 O O . VAL A 1 212 ? 3.232 1.766 14.75 1 91.25 212 VAL A O 1
ATOM 1733 N N . GLY A 1 213 ? 1.227 2.484 15.477 1 88.88 213 GLY A N 1
ATOM 1734 C CA . GLY A 1 213 ? 0.537 1.367 14.852 1 88.88 213 GLY A CA 1
ATOM 1735 C C . GLY A 1 213 ? 0.225 1.604 13.383 1 88.88 213 GLY A C 1
ATOM 1736 O O . GLY A 1 213 ? -0.216 0.692 12.68 1 88.88 213 GLY A O 1
ATOM 1737 N N . PHE A 1 214 ? 0.505 2.775 12.898 1 93.44 214 PHE A N 1
ATOM 1738 C CA . PHE A 1 214 ? 0.282 3.098 11.492 1 93.44 214 PHE A CA 1
ATOM 1739 C C . PHE A 1 214 ? 1.17 2.242 10.594 1 93.44 214 PHE A C 1
ATOM 1741 O O . PHE A 1 214 ? 2.381 2.16 10.805 1 93.44 214 PHE A O 1
ATOM 1748 N N . ILE A 1 215 ? 0.639 1.584 9.641 1 95.94 215 ILE A N 1
ATOM 1749 C CA . ILE A 1 215 ? 1.398 0.779 8.688 1 95.94 215 ILE A CA 1
ATOM 1750 C C . ILE A 1 215 ? 1.512 1.521 7.355 1 95.94 215 ILE A C 1
ATOM 1752 O O . ILE A 1 215 ? 0.545 1.592 6.594 1 95.94 215 ILE A O 1
ATOM 1756 N N . PRO A 1 216 ? 2.717 2.002 7.047 1 97.56 216 PRO A N 1
ATOM 1757 C CA . PRO A 1 216 ? 2.885 2.742 5.793 1 97.56 216 PRO A CA 1
ATOM 1758 C C . PRO A 1 216 ? 2.58 1.895 4.559 1 97.56 216 PRO A C 1
ATOM 1760 O O . PRO A 1 216 ? 2.664 0.666 4.617 1 97.56 216 PRO A O 1
ATOM 1763 N N . HIS A 1 217 ? 2.205 2.527 3.453 1 97.56 217 HIS A N 1
ATOM 1764 C CA . HIS A 1 217 ? 1.889 1.939 2.158 1 97.56 217 HIS A CA 1
ATOM 1765 C C . HIS A 1 217 ? 0.535 1.237 2.188 1 97.56 217 HIS A C 1
ATOM 1767 O O . HIS A 1 217 ? -0.1 1.06 1.146 1 97.56 217 HIS A O 1
ATOM 1773 N N . LYS A 1 218 ? 0.067 0.79 3.354 1 97.81 218 LYS A N 1
ATOM 1774 C CA . LYS A 1 218 ? -1.25 0.172 3.479 1 97.81 218 LYS A CA 1
ATOM 1775 C C . LYS A 1 218 ? -2.273 1.165 4.02 1 97.81 218 LYS A C 1
ATOM 1777 O O . LYS A 1 218 ? -3.33 1.367 3.416 1 97.81 218 LYS A O 1
ATOM 1782 N N . ASP A 1 219 ? -1.996 1.733 5.145 1 96.81 219 ASP A N 1
ATOM 1783 C CA . ASP A 1 219 ? -2.918 2.662 5.789 1 96.81 219 ASP A CA 1
ATOM 1784 C C . ASP A 1 219 ? -2.9 4.023 5.098 1 96.81 219 ASP A C 1
ATOM 1786 O O . ASP A 1 219 ? -1.998 4.312 4.309 1 96.81 219 ASP A O 1
ATOM 1790 N N . VAL A 1 220 ? -3.955 4.793 5.402 1 96.81 220 VAL A N 1
ATOM 1791 C CA . VAL A 1 220 ? -4.125 6.098 4.773 1 96.81 220 VAL A CA 1
ATOM 1792 C C . VAL A 1 220 ? -4.07 7.195 5.836 1 96.81 220 VAL A C 1
ATOM 1794 O O . VAL A 1 220 ? -4.719 7.094 6.875 1 96.81 220 VAL A O 1
ATOM 1797 N N . ALA A 1 221 ? -3.266 8.156 5.578 1 94.81 221 ALA A N 1
ATOM 1798 C CA . ALA A 1 221 ? -3.201 9.32 6.465 1 94.81 221 ALA A CA 1
ATOM 1799 C C . ALA A 1 221 ? -4.309 10.32 6.141 1 94.81 221 ALA A C 1
ATOM 1801 O O . ALA A 1 221 ? -4.352 10.867 5.039 1 94.81 221 ALA A O 1
ATOM 1802 N N . LEU A 1 222 ? -5.152 10.57 7.094 1 93.56 222 LEU A N 1
ATOM 1803 C CA . LEU A 1 222 ? -6.258 11.516 6.965 1 93.56 222 LEU A CA 1
ATOM 1804 C C . LEU A 1 222 ? -5.863 12.883 7.5 1 93.56 222 LEU A C 1
ATOM 1806 O O . LEU A 1 222 ? -5.281 12.992 8.578 1 93.56 222 LEU A O 1
ATOM 1810 N N . PRO A 1 223 ? -6.133 13.914 6.707 1 92.56 223 PRO A N 1
ATOM 1811 C CA . PRO A 1 223 ? -5.859 15.234 7.273 1 92.56 223 PRO A CA 1
ATOM 1812 C C . PRO A 1 223 ? -6.836 15.617 8.391 1 92.56 223 PRO A C 1
ATOM 1814 O O . PRO A 1 223 ? -8.039 15.398 8.258 1 92.56 223 PRO A O 1
ATOM 1817 N N . GLN A 1 224 ? -6.316 16.031 9.422 1 90.94 224 GLN A N 1
ATOM 1818 C CA . GLN A 1 224 ? -7.156 16.609 10.453 1 90.94 224 GLN A CA 1
ATOM 1819 C C . GLN A 1 224 ? -7.5 18.062 10.125 1 90.94 224 GLN A C 1
ATOM 1821 O O . GLN A 1 224 ? -6.625 18.922 10.109 1 90.94 224 GLN A O 1
ATOM 1826 N N . VAL A 1 225 ? -8.727 18.297 9.852 1 89.94 225 VAL A N 1
ATOM 1827 C CA . VAL A 1 225 ? -9.18 19.625 9.453 1 89.94 225 VAL A CA 1
ATOM 1828 C C . VAL A 1 225 ? -10.234 20.125 10.43 1 89.94 225 VAL A C 1
ATOM 1830 O O . VAL A 1 225 ? -11.211 19.422 10.719 1 89.94 225 VAL A O 1
ATOM 1833 N N . LEU A 1 226 ? -9.953 21.266 10.938 1 86.5 226 LEU A N 1
ATOM 1834 C CA . LEU A 1 226 ? -10.953 21.922 11.781 1 86.5 226 LEU A CA 1
ATOM 1835 C C . LEU A 1 226 ? -11.852 22.844 10.953 1 86.5 226 LEU A C 1
ATOM 1837 O O . LEU A 1 226 ? -11.469 23.969 10.633 1 86.5 226 LEU A O 1
ATOM 1841 N N . GLN A 1 227 ? -12.93 22.312 10.602 1 86.62 227 GLN A N 1
ATOM 1842 C CA . GLN A 1 227 ? -13.883 23.078 9.805 1 86.62 227 GLN A CA 1
ATOM 1843 C C . GLN A 1 227 ? -15.156 23.359 10.594 1 86.62 227 GLN A C 1
ATOM 1845 O O . GLN A 1 227 ? -15.516 22.594 11.492 1 86.62 227 GLN A O 1
ATOM 1850 N N . PRO A 1 228 ? -15.914 24.375 10.227 1 87.69 228 PRO A N 1
ATOM 1851 C CA . PRO A 1 228 ? -15.57 25.375 9.219 1 87.69 228 PRO A CA 1
ATOM 1852 C C . PRO A 1 228 ? -14.422 26.297 9.656 1 87.69 228 PRO A C 1
ATOM 1854 O O . PRO A 1 228 ? -14.281 26.578 10.844 1 87.69 228 PRO A O 1
ATOM 1857 N N . PHE A 1 229 ? -13.703 26.734 8.641 1 91.12 229 PHE A N 1
ATOM 1858 C CA . PHE A 1 229 ? -12.664 27.703 8.93 1 91.12 229 PHE A CA 1
ATOM 1859 C C . PHE A 1 229 ? -13.281 29.047 9.344 1 91.12 229 PHE A C 1
ATOM 1861 O O . PHE A 1 229 ? -14.266 29.484 8.758 1 91.12 229 PHE A O 1
ATOM 1868 N N . ALA A 1 230 ? -12.688 29.609 10.266 1 90.19 230 ALA A N 1
ATOM 1869 C CA . ALA A 1 230 ? -13.25 30.828 10.836 1 90.19 230 ALA A CA 1
ATOM 1870 C C . ALA A 1 230 ? -13.109 32 9.875 1 90.19 230 ALA A C 1
ATOM 1872 O O . ALA A 1 230 ? -13.945 32.906 9.875 1 90.19 230 ALA A O 1
ATOM 1873 N N . LEU A 1 231 ? -12.125 32.031 9.117 1 93.75 231 LEU A N 1
ATOM 1874 C CA . LEU A 1 231 ? -11.867 33.094 8.156 1 93.75 231 LEU A CA 1
ATOM 1875 C C . LEU A 1 231 ? -11.648 32.531 6.758 1 93.75 231 LEU A C 1
ATOM 1877 O O . LEU A 1 231 ? -11.375 31.344 6.609 1 93.75 231 LEU A O 1
ATOM 1881 N N . PRO A 1 232 ? -11.82 33.344 5.762 1 93.88 232 PRO A N 1
ATOM 1882 C CA . PRO A 1 232 ? -11.617 32.875 4.395 1 93.88 232 PRO A CA 1
ATOM 1883 C C . PRO A 1 232 ? -10.18 32.438 4.133 1 93.88 232 PRO A C 1
ATOM 1885 O O . PRO A 1 232 ? -9.273 32.781 4.879 1 93.88 232 PRO A O 1
ATOM 1888 N N . ALA A 1 233 ? -10.055 31.688 3.096 1 95.31 233 ALA A N 1
ATOM 1889 C CA . ALA A 1 233 ? -8.734 31.219 2.689 1 95.31 233 ALA A CA 1
ATOM 1890 C C . ALA A 1 233 ? -7.816 32.406 2.352 1 95.31 233 ALA A C 1
ATOM 1892 O O . ALA A 1 233 ? -8.266 33.406 1.789 1 95.31 233 ALA A O 1
ATOM 1893 N N . GLY A 1 234 ? -6.562 32.188 2.66 1 93.38 234 GLY A N 1
ATOM 1894 C CA . GLY A 1 234 ? -5.547 33.156 2.246 1 93.38 234 GLY A CA 1
ATOM 1895 C C . GLY A 1 234 ? -4.82 32.719 0.98 1 93.38 234 GLY A C 1
ATOM 1896 O O . GLY A 1 234 ? -5.113 31.688 0.403 1 93.38 234 GLY A O 1
ATOM 1897 N N . GLY A 1 235 ? -3.834 33.625 0.428 1 88.38 235 GLY A N 1
ATOM 1898 C CA . GLY A 1 235 ? -3.006 33.219 -0.688 1 88.38 235 GLY A CA 1
ATOM 1899 C C . GLY A 1 235 ? -2.744 34.312 -1.692 1 88.38 235 GLY A C 1
ATOM 1900 O O . GLY A 1 235 ? -1.863 34.188 -2.547 1 88.38 235 GLY A O 1
ATOM 1901 N N . ASN A 1 236 ? -3.377 35.344 -1.585 1 85.69 236 ASN A N 1
ATOM 1902 C CA . ASN A 1 236 ? -3.193 36.406 -2.559 1 85.69 236 ASN A CA 1
ATOM 1903 C C . ASN A 1 236 ? -2.506 37.625 -1.938 1 85.69 236 ASN A C 1
ATOM 1905 O O . ASN A 1 236 ? -2.652 38.75 -2.428 1 85.69 236 ASN A O 1
ATOM 1909 N N . ASP A 1 237 ? -1.777 37.406 -0.882 1 88.12 237 ASP A N 1
ATOM 1910 C CA . ASP A 1 237 ? -1.261 38.594 -0.167 1 88.12 237 ASP A CA 1
ATOM 1911 C C . ASP A 1 237 ? 0.15 38.312 0.358 1 88.12 237 ASP A C 1
ATOM 1913 O O . ASP A 1 237 ? 0.427 38.531 1.54 1 88.12 237 ASP A O 1
ATOM 1917 N N . ILE A 1 238 ? 0.984 37.938 -0.527 1 92.62 238 ILE A N 1
ATOM 1918 C CA . ILE A 1 238 ? 2.354 37.625 -0.144 1 92.62 238 ILE A CA 1
ATOM 1919 C C . ILE A 1 238 ? 3.004 38.844 0.522 1 92.62 238 ILE A C 1
ATOM 1921 O O . ILE A 1 238 ? 3.781 38.688 1.469 1 92.62 238 ILE A O 1
ATOM 1925 N N . GLU A 1 239 ? 2.646 40.031 0.087 1 91.25 239 GLU A N 1
ATOM 1926 C CA . GLU A 1 239 ? 3.271 41.25 0.564 1 91.25 239 GLU A CA 1
ATOM 1927 C C . GLU A 1 239 ? 2.926 41.531 2.027 1 91.25 239 GLU A C 1
ATOM 1929 O O . GLU A 1 239 ? 3.672 42.219 2.732 1 91.25 239 GLU A O 1
ATOM 1934 N N . ASN A 1 240 ? 1.849 41 2.445 1 91.19 240 ASN A N 1
ATOM 1935 C CA . ASN A 1 240 ? 1.397 41.219 3.814 1 91.19 240 ASN A CA 1
ATOM 1936 C C . ASN A 1 240 ? 2.102 40.281 4.797 1 91.19 240 ASN A C 1
ATOM 1938 O O . ASN A 1 240 ? 1.999 40.469 6.012 1 91.19 240 ASN A O 1
ATOM 1942 N N . ARG A 1 241 ? 2.824 39.344 4.328 1 95.56 241 ARG A N 1
ATOM 1943 C CA . ARG A 1 241 ? 3.439 38.344 5.195 1 95.56 241 ARG A CA 1
ATOM 1944 C C . ARG A 1 241 ? 4.84 38.781 5.621 1 95.56 241 ARG A C 1
ATOM 1946 O O . ARG A 1 241 ? 5.828 38.406 4.996 1 95.56 241 ARG A O 1
ATOM 1953 N N . THR A 1 242 ? 4.895 39.438 6.777 1 94.62 242 THR A N 1
ATOM 1954 C CA . THR A 1 242 ? 6.129 40.094 7.211 1 94.62 242 THR A CA 1
ATOM 1955 C C . THR A 1 242 ? 6.742 39.375 8.398 1 94.62 242 THR A C 1
ATOM 1957 O O . THR A 1 242 ? 7.926 39.531 8.695 1 94.62 242 THR A O 1
ATOM 1960 N N . THR A 1 243 ? 5.938 38.594 9.086 1 96.56 243 THR A N 1
ATOM 1961 C CA . THR A 1 243 ? 6.453 37.812 10.188 1 96.56 243 THR A CA 1
ATOM 1962 C C . THR A 1 243 ? 7.125 36.531 9.664 1 96.56 243 THR A C 1
ATOM 1964 O O . THR A 1 243 ? 6.578 35.844 8.805 1 96.56 243 THR A O 1
ATOM 1967 N N . LEU A 1 244 ? 8.281 36.219 10.18 1 98.12 244 LEU A N 1
ATOM 1968 C CA . LEU A 1 244 ? 9.039 35.094 9.68 1 98.12 244 LEU A CA 1
ATOM 1969 C C . LEU A 1 244 ? 8.305 33.781 9.961 1 98.12 244 LEU A C 1
ATOM 1971 O O . LEU A 1 244 ? 8.102 32.969 9.055 1 98.12 244 LEU A O 1
ATOM 1975 N N . GLY A 1 245 ? 7.988 33.625 11.211 1 97.88 245 GLY A N 1
ATOM 1976 C CA . GLY A 1 245 ? 7.324 32.406 11.609 1 97.88 245 GLY A CA 1
ATOM 1977 C C . GLY A 1 245 ? 6.375 32.594 12.781 1 97.88 245 GLY A C 1
ATOM 1978 O O . GLY A 1 245 ? 6.539 33.5 13.578 1 97.88 245 GLY A O 1
ATOM 1979 N N . PHE A 1 246 ? 5.398 31.625 12.883 1 97.69 246 PHE A N 1
ATOM 1980 C CA . PHE A 1 246 ? 4.367 31.766 13.898 1 97.69 246 PHE A CA 1
ATOM 1981 C C . PHE A 1 246 ? 3.998 30.406 14.492 1 97.69 246 PHE A C 1
ATOM 1983 O O . PHE A 1 246 ? 3.883 29.422 13.766 1 97.69 246 PHE A O 1
ATOM 1990 N N . TRP A 1 247 ? 3.852 30.344 15.805 1 97.25 247 TRP A N 1
ATOM 1991 C CA . TRP A 1 247 ? 3.25 29.203 16.5 1 97.25 247 TRP A CA 1
ATOM 1992 C C . TRP A 1 247 ? 2.619 29.641 17.812 1 97.25 247 TRP A C 1
ATOM 1994 O O . TRP A 1 247 ? 3.221 30.406 18.578 1 97.25 247 TRP A O 1
ATOM 2004 N N . ALA A 1 248 ? 1.444 29.234 18.016 1 95.12 248 ALA A N 1
ATOM 2005 C CA . ALA A 1 248 ? 0.767 29.375 19.297 1 95.12 248 ALA A CA 1
ATOM 2006 C C . ALA A 1 248 ? -0.033 28.125 19.641 1 95.12 248 ALA A C 1
ATOM 2008 O O . ALA A 1 248 ? -0.905 27.703 18.875 1 95.12 248 ALA A O 1
ATOM 2009 N N . GLY A 1 249 ? 0.235 27.5 20.719 1 91.44 249 GLY A N 1
ATOM 2010 C CA . GLY A 1 249 ? -0.474 26.281 21.078 1 91.44 249 GLY A CA 1
ATOM 2011 C C . GLY A 1 249 ? -0.08 25.734 22.438 1 91.44 249 GLY A C 1
ATOM 2012 O O . GLY A 1 249 ? 0.851 26.25 23.078 1 91.44 249 GLY A O 1
ATOM 2013 N N . HIS A 1 250 ? -0.824 24.703 22.844 1 89 250 HIS A N 1
ATOM 2014 C CA . HIS A 1 250 ? -0.542 24.031 24.109 1 89 250 HIS A CA 1
ATOM 2015 C C . HIS A 1 250 ? 0.75 23.219 24.016 1 89 250 HIS A C 1
ATOM 2017 O O . HIS A 1 250 ? 1.061 22.641 22.984 1 89 250 HIS A O 1
ATOM 2023 N N . ARG A 1 251 ? 1.453 23.141 25.156 1 90.38 251 ARG A N 1
ATOM 2024 C CA . ARG A 1 251 ? 2.701 22.391 25.25 1 90.38 251 ARG A CA 1
ATOM 2025 C C . ARG A 1 251 ? 2.443 20.953 25.672 1 90.38 251 ARG A C 1
ATOM 2027 O O . ARG A 1 251 ? 2.988 20.5 26.688 1 90.38 251 ARG A O 1
ATOM 2034 N N . ASN A 1 252 ? 1.731 20.219 24.875 1 88.75 252 ASN A N 1
ATOM 2035 C CA . ASN A 1 252 ? 1.28 18.891 25.266 1 88.75 252 ASN A CA 1
ATOM 2036 C C . ASN A 1 252 ? 2.168 17.797 24.656 1 88.75 252 ASN A C 1
ATOM 2038 O O . ASN A 1 252 ? 1.798 16.625 24.656 1 88.75 252 ASN A O 1
ATOM 2042 N N . SER A 1 253 ? 3.258 18.219 24.094 1 91.94 253 SER A N 1
ATOM 2043 C CA . SER A 1 253 ? 4.258 17.281 23.594 1 91.94 253 SER A CA 1
ATOM 2044 C C . SER A 1 253 ? 5.672 17.781 23.859 1 91.94 253 SER A C 1
ATOM 2046 O O . SER A 1 253 ? 5.875 18.984 24.094 1 91.94 253 SER A O 1
ATOM 2048 N N . LYS A 1 254 ? 6.629 16.891 23.812 1 93.81 254 LYS A N 1
ATOM 2049 C CA . LYS A 1 254 ? 8.016 17.25 24.078 1 93.81 254 LYS A CA 1
ATOM 2050 C C . LYS A 1 254 ? 8.523 18.312 23.109 1 93.81 254 LYS A C 1
ATOM 2052 O O . LYS A 1 254 ? 9.156 19.281 23.531 1 93.81 254 LYS A O 1
ATOM 2057 N N . ILE A 1 255 ? 8.234 18.172 21.859 1 95.69 255 ILE A N 1
ATOM 2058 C CA . ILE A 1 255 ? 8.758 19.078 20.844 1 95.69 255 ILE A CA 1
ATOM 2059 C C . ILE A 1 255 ? 8.109 20.453 21.016 1 95.69 255 ILE A C 1
ATOM 2061 O O . ILE A 1 255 ? 8.75 21.484 20.766 1 95.69 255 ILE A O 1
ATOM 2065 N N . ARG A 1 256 ? 6.906 20.531 21.438 1 95.38 256 ARG A N 1
ATOM 2066 C CA . ARG A 1 256 ? 6.238 21.812 21.656 1 95.38 256 ARG A CA 1
ATOM 2067 C C . ARG A 1 256 ? 6.836 22.547 22.859 1 95.38 256 ARG A C 1
ATOM 2069 O O . ARG A 1 256 ? 6.992 23.766 22.828 1 95.38 256 ARG A O 1
ATOM 2076 N N . VAL A 1 257 ? 7.172 21.766 23.891 1 96.44 257 VAL A N 1
ATOM 2077 C CA . VAL A 1 257 ? 7.836 22.344 25.047 1 96.44 257 VAL A CA 1
ATOM 2078 C C . VAL A 1 257 ? 9.188 22.922 24.625 1 96.44 257 VAL A C 1
ATOM 2080 O O . VAL A 1 257 ? 9.516 24.062 24.984 1 96.44 257 VAL A O 1
ATOM 2083 N N . ILE A 1 258 ? 9.93 22.219 23.906 1 97.31 258 ILE A N 1
ATOM 2084 C CA . ILE A 1 258 ? 11.25 22.641 23.484 1 97.31 258 ILE A CA 1
ATOM 2085 C C . ILE A 1 258 ? 11.133 23.859 22.578 1 97.31 258 ILE A C 1
ATOM 2087 O O . ILE A 1 258 ? 11.883 24.828 22.719 1 97.31 258 ILE A O 1
ATOM 2091 N N . LEU A 1 259 ? 10.219 23.812 21.656 1 97.56 259 LEU A N 1
ATOM 2092 C CA . LEU A 1 259 ? 9.984 24.938 20.75 1 97.56 259 LEU A CA 1
ATOM 2093 C C . LEU A 1 259 ? 9.711 26.219 21.516 1 97.56 259 LEU A C 1
ATOM 2095 O O . LEU A 1 259 ? 10.312 27.266 21.234 1 97.56 259 LEU A O 1
ATOM 2099 N N . ALA A 1 260 ? 8.82 26.156 22.469 1 96.38 260 ALA A N 1
ATOM 2100 C CA . ALA A 1 260 ? 8.492 27.312 23.297 1 96.38 260 ALA A CA 1
ATOM 2101 C C . ALA A 1 260 ? 9.703 27.797 24.078 1 96.38 260 ALA A C 1
ATOM 2103 O O . ALA A 1 260 ? 10.008 29 24.094 1 96.38 260 ALA A O 1
ATOM 2104 N N . ARG A 1 261 ? 10.344 26.906 24.672 1 96.25 261 ARG A N 1
ATOM 2105 C CA . ARG A 1 261 ? 11.492 27.25 25.516 1 96.25 261 ARG A CA 1
ATOM 2106 C C . ARG A 1 261 ? 12.586 27.938 24.703 1 96.25 261 ARG A C 1
ATOM 2108 O O . ARG A 1 261 ? 13.203 28.891 25.172 1 96.25 261 ARG A O 1
ATOM 2115 N N . VAL A 1 262 ? 12.812 27.484 23.547 1 97.25 262 VAL A N 1
ATOM 2116 C CA . VAL A 1 262 ? 13.938 27.938 22.734 1 97.25 262 VAL A CA 1
ATOM 2117 C C . VAL A 1 262 ? 13.586 29.266 22.062 1 97.25 262 VAL A C 1
ATOM 2119 O O . VAL A 1 262 ? 14.43 30.156 21.938 1 97.25 262 VAL A O 1
ATOM 2122 N N . TRP A 1 263 ? 12.312 29.453 21.688 1 97.19 263 TRP A N 1
ATOM 2123 C CA . TRP A 1 263 ? 12.086 30.516 20.719 1 97.19 263 TRP A CA 1
ATOM 2124 C C . TRP A 1 263 ? 11.031 31.5 21.219 1 97.19 263 TRP A C 1
ATOM 2126 O O . TRP A 1 263 ? 10.719 32.469 20.547 1 97.19 263 TRP A O 1
ATOM 2136 N N . GLU A 1 264 ? 10.414 31.344 22.375 1 95 264 GLU A N 1
ATOM 2137 C CA . GLU A 1 264 ? 9.305 32.188 22.812 1 95 264 GLU A CA 1
ATOM 2138 C C . GLU A 1 264 ? 9.75 33.656 22.953 1 95 264 GLU A C 1
ATOM 2140 O O . GLU A 1 264 ? 8.93 34.562 22.844 1 95 264 GLU A O 1
ATOM 2145 N N . ASN A 1 265 ? 11.039 33.906 23.141 1 95 265 ASN A N 1
ATOM 2146 C CA . ASN A 1 265 ? 11.523 35.281 23.359 1 95 265 ASN A CA 1
ATOM 2147 C C . ASN A 1 265 ? 12.203 35.844 22.109 1 95 265 ASN A C 1
ATOM 2149 O O . ASN A 1 265 ? 12.812 36.906 22.156 1 95 265 ASN A O 1
ATOM 2153 N N . ASP A 1 266 ? 12.086 35.125 21.094 1 94.81 266 ASP A N 1
ATOM 2154 C CA . ASP A 1 266 ? 12.68 35.594 19.859 1 94.81 266 ASP A CA 1
ATOM 2155 C C . ASP A 1 266 ? 11.906 36.781 19.281 1 94.81 266 ASP A C 1
ATOM 2157 O O . ASP A 1 266 ? 10.695 36.906 19.5 1 94.81 266 ASP A O 1
ATOM 2161 N N . THR A 1 267 ? 12.57 37.625 18.5 1 93.19 267 THR A N 1
ATOM 2162 C CA . THR A 1 267 ? 11.938 38.844 18 1 93.19 267 THR A CA 1
ATOM 2163 C C . THR A 1 267 ? 11.445 38.656 16.562 1 93.19 267 THR A C 1
ATOM 2165 O O . THR A 1 267 ? 10.625 39.406 16.078 1 93.19 267 THR A O 1
ATOM 2168 N N . GLU A 1 268 ? 11.906 37.688 15.914 1 94.19 268 GLU A N 1
ATOM 2169 C CA . GLU A 1 268 ? 11.516 37.469 14.523 1 94.19 268 GLU A CA 1
ATOM 2170 C C . GLU A 1 268 ? 10.516 36.344 14.406 1 94.19 268 GLU A C 1
ATOM 2172 O O . GLU A 1 268 ? 9.75 36.281 13.445 1 94.19 268 GLU A O 1
ATOM 2177 N N . LEU A 1 269 ? 10.609 35.406 15.289 1 96.69 269 LEU A N 1
ATOM 2178 C CA . LEU A 1 269 ? 9.625 34.312 15.383 1 96.69 269 LEU A CA 1
ATOM 2179 C C . LEU A 1 269 ? 8.555 34.656 16.406 1 96.69 269 LEU A C 1
ATOM 2181 O O . LEU A 1 269 ? 8.867 34.938 17.578 1 96.69 269 LEU A O 1
ATOM 2185 N N . ASP A 1 270 ? 7.328 34.656 15.938 1 96.69 270 ASP A N 1
ATOM 2186 C CA . ASP A 1 270 ? 6.188 34.875 16.812 1 96.69 270 ASP A CA 1
ATOM 2187 C C . ASP A 1 270 ? 5.723 33.594 17.469 1 96.69 270 ASP A C 1
ATOM 2189 O O . ASP A 1 270 ? 4.754 32.969 17.031 1 96.69 270 ASP A O 1
ATOM 2193 N N . ILE A 1 271 ? 6.391 33.219 18.562 1 96.25 271 ILE A N 1
ATOM 2194 C CA . ILE A 1 271 ? 6.117 31.953 19.234 1 96.25 271 ILE A CA 1
ATOM 2195 C C . ILE A 1 271 ? 5.465 32.219 20.594 1 96.25 271 ILE A C 1
ATOM 2197 O O . ILE A 1 271 ? 5.996 33 21.406 1 96.25 271 ILE A O 1
ATOM 2201 N N . SER A 1 272 ? 4.316 31.609 20.75 1 91.06 272 SER A N 1
ATOM 2202 C CA . SER A 1 272 ? 3.615 31.719 22.016 1 91.06 272 SER A CA 1
ATOM 2203 C C . SER A 1 272 ? 3.545 30.375 22.734 1 91.06 272 SER A C 1
ATOM 2205 O O . SER A 1 272 ? 3.229 29.359 22.125 1 91.06 272 SER A O 1
ATOM 2207 N N . ASN A 1 273 ? 3.771 30.359 23.969 1 85.25 273 ASN A N 1
ATOM 2208 C CA . ASN A 1 273 ? 3.84 29.125 24.734 1 85.25 273 ASN A CA 1
ATOM 2209 C C . ASN A 1 273 ? 2.457 28.672 25.203 1 85.25 273 ASN A C 1
ATOM 2211 O O . ASN A 1 273 ? 2.338 27.75 26 1 85.25 273 ASN A O 1
ATOM 2215 N N . ASN A 1 274 ? 1.509 29.375 24.812 1 84.56 274 ASN A N 1
ATOM 2216 C CA . ASN A 1 274 ? 0.123 29.016 25.094 1 84.56 274 ASN A CA 1
ATOM 2217 C C . ASN A 1 274 ? -0.797 29.406 23.938 1 84.56 274 ASN A C 1
ATOM 2219 O O . ASN A 1 274 ? -0.393 30.141 23.031 1 84.56 274 ASN A O 1
ATOM 2223 N N . ARG A 1 275 ? -2.035 28.891 24.016 1 82.44 275 ARG A N 1
ATOM 2224 C CA . ARG A 1 275 ? -3.035 29.281 23.031 1 82.44 275 ARG A CA 1
ATOM 2225 C C . ARG A 1 275 ? -3.381 30.766 23.172 1 82.44 275 ARG A C 1
ATOM 2227 O O . ARG A 1 275 ? -3.289 31.328 24.266 1 82.44 275 ARG A O 1
ATOM 2234 N N . ILE A 1 276 ? -3.695 31.312 22.094 1 81.06 276 ILE A N 1
ATOM 2235 C CA . ILE A 1 276 ? -4.16 32.688 22.125 1 81.06 276 ILE A CA 1
ATOM 2236 C C . ILE A 1 276 ? -5.613 32.75 22.594 1 81.06 276 ILE A C 1
ATOM 2238 O O . ILE A 1 276 ? -6.492 32.156 21.969 1 81.06 276 ILE A O 1
ATOM 2242 N N . SER A 1 277 ? -5.723 33.312 23.703 1 76.62 277 SER A N 1
ATOM 2243 C CA . SER A 1 277 ? -7.051 33.406 24.312 1 76.62 277 SER A CA 1
ATOM 2244 C C . SER A 1 277 ? -8 34.219 23.422 1 76.62 277 SER A C 1
ATOM 2246 O O . SER A 1 277 ? -7.59 35.156 22.766 1 76.62 277 SER A O 1
ATOM 2248 N N . ARG A 1 278 ? -9.195 33.812 23.422 1 76.56 278 ARG A N 1
ATOM 2249 C CA . ARG A 1 278 ? -10.234 34.562 22.703 1 76.56 278 ARG A CA 1
ATOM 2250 C C . ARG A 1 278 ? -10.383 35.969 23.281 1 76.56 278 ARG A C 1
ATOM 2252 O O . ARG A 1 278 ? -10.852 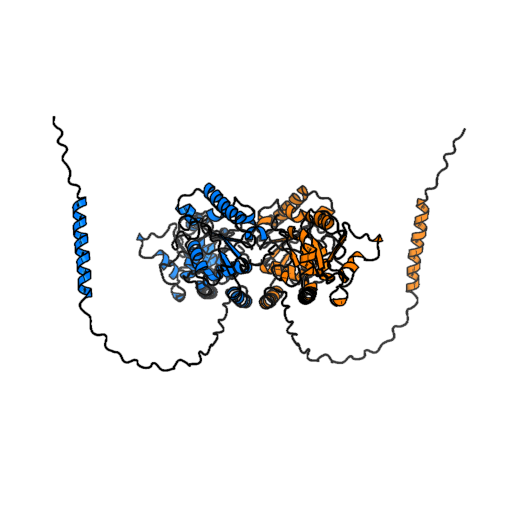36.875 22.578 1 76.56 278 ARG A O 1
ATOM 2259 N N . ALA A 1 279 ? -9.945 36.094 24.438 1 76.44 279 ALA A N 1
ATOM 2260 C CA . ALA A 1 279 ? -10.047 37.375 25.109 1 76.44 279 ALA A CA 1
ATOM 2261 C C . ALA A 1 279 ? -9.117 38.406 24.469 1 76.44 279 ALA A C 1
ATOM 2263 O O . ALA A 1 279 ? -9.328 39.625 24.609 1 76.44 279 ALA A O 1
ATOM 2264 N N . THR A 1 280 ? -8.188 37.906 23.875 1 81.12 280 THR A N 1
ATOM 2265 C CA . THR A 1 280 ? -7.215 38.781 23.234 1 81.12 280 THR A CA 1
ATOM 2266 C C . THR A 1 280 ? -7.859 39.562 22.094 1 81.12 280 THR A C 1
ATOM 2268 O O . THR A 1 280 ? -7.469 40.719 21.828 1 81.12 280 THR A O 1
ATOM 2271 N N . GLY A 1 281 ? -8.836 38.969 21.438 1 82.88 281 GLY A N 1
ATOM 2272 C CA . GLY A 1 281 ? -9.523 39.625 20.344 1 82.88 281 GLY A CA 1
ATOM 2273 C C . GLY A 1 281 ? -1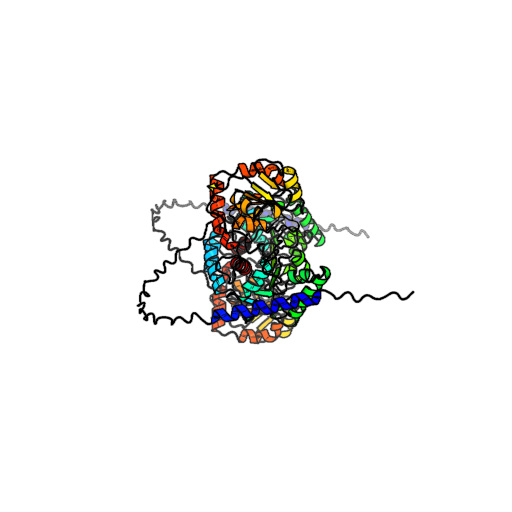0.211 38.656 19.406 1 82.88 281 GLY A C 1
ATOM 2274 O O . GLY A 1 281 ? -10.039 37.438 19.531 1 82.88 281 GLY A O 1
ATOM 2275 N N . HIS A 1 282 ? -10.898 39.344 18.609 1 85.88 282 HIS A N 1
ATOM 2276 C CA . HIS A 1 282 ? -11.68 38.562 17.672 1 85.88 282 HIS A CA 1
ATOM 2277 C C . HIS A 1 282 ? -10.781 37.875 16.641 1 85.88 282 HIS A C 1
ATOM 2279 O O . HIS A 1 282 ? -10.164 38.531 15.812 1 85.88 282 HIS A O 1
ATOM 2285 N N . LEU A 1 283 ? -10.664 36.562 16.609 1 92.44 283 LEU A N 1
ATOM 2286 C CA . LEU A 1 283 ? -10 35.688 15.656 1 92.44 283 LEU A CA 1
ATOM 2287 C C . LEU A 1 283 ? -8.539 36.094 15.492 1 92.44 283 LEU A C 1
ATOM 2289 O O . LEU A 1 283 ? -8.016 36.125 14.367 1 92.44 283 LEU A O 1
ATOM 2293 N N . VAL A 1 284 ? -7.895 36.5 16.578 1 91.38 284 VAL A N 1
ATOM 2294 C CA . VAL A 1 284 ? -6.5 36.938 16.578 1 91.38 284 VAL A CA 1
ATOM 2295 C C . VAL A 1 284 ? -5.598 35.781 16.125 1 91.38 284 VAL A C 1
ATOM 2297 O O . VAL A 1 284 ? -4.648 36 15.375 1 91.38 284 VAL A O 1
ATOM 2300 N N . TYR A 1 285 ? -5.879 34.656 16.594 1 92.75 285 TYR A N 1
ATOM 2301 C CA . TYR A 1 285 ? -5.102 33.469 16.219 1 92.75 285 TYR A CA 1
ATOM 2302 C C . TYR A 1 285 ? -5.109 33.281 14.703 1 92.75 285 TYR A C 1
ATOM 2304 O O . TYR A 1 285 ? -4.051 33.156 14.078 1 92.75 285 TYR A O 1
ATOM 2312 N N . GLN A 1 286 ? -6.246 33.312 14.117 1 93.12 286 GLN A N 1
ATOM 2313 C CA . GLN A 1 286 ? -6.391 33.125 12.68 1 93.12 286 GLN A CA 1
ATOM 2314 C C . GLN A 1 286 ? -5.727 34.25 11.891 1 93.12 286 GLN A C 1
ATOM 2316 O O . GLN A 1 286 ? -5.125 34 10.844 1 93.12 286 GLN A O 1
ATOM 2321 N N . LYS A 1 287 ? -5.832 35.406 12.367 1 93.81 287 LYS A N 1
ATOM 2322 C CA . LYS A 1 287 ? -5.281 36.562 11.664 1 93.81 287 LYS A CA 1
ATOM 2323 C C . LYS A 1 287 ? -3.758 36.5 11.641 1 93.81 287 LYS A C 1
ATOM 2325 O O . LYS A 1 287 ? -3.131 37.094 10.742 1 93.81 287 LYS A O 1
ATOM 2330 N N . ARG A 1 288 ? -3.162 35.844 12.594 1 94.5 288 ARG A N 1
ATOM 2331 C CA . ARG A 1 288 ? -1.71 35.719 12.617 1 94.5 288 ARG A CA 1
ATOM 2332 C C . ARG A 1 288 ? -1.211 34.906 11.43 1 94.5 288 ARG A C 1
ATOM 2334 O O . ARG A 1 288 ? -0.118 35.156 10.914 1 94.5 288 ARG A O 1
ATOM 2341 N N . PHE A 1 289 ? -1.981 34 11.008 1 95.94 289 PHE A N 1
ATOM 2342 C CA . PHE A 1 289 ? -1.6 33.188 9.859 1 95.94 289 PHE A CA 1
ATOM 2343 C C . PHE A 1 289 ? -1.421 34.062 8.625 1 95.94 289 PHE A C 1
ATOM 2345 O O . PHE A 1 289 ? -0.493 33.844 7.836 1 95.94 289 PHE A O 1
ATOM 2352 N N . TYR A 1 290 ? -2.209 35.125 8.469 1 95 290 TYR A N 1
ATOM 2353 C CA . TYR A 1 290 ? -2.209 36 7.285 1 95 290 TYR A CA 1
ATOM 2354 C C . TYR A 1 290 ? -0.933 36.812 7.215 1 95 290 TYR A C 1
ATOM 2356 O O . TYR A 1 290 ? -0.555 37.281 6.145 1 95 290 TYR A O 1
ATOM 2364 N N . ARG A 1 291 ? -0.311 36.938 8.32 1 95.44 291 ARG A N 1
ATOM 2365 C CA . ARG A 1 291 ? 0.815 37.875 8.367 1 95.44 291 ARG A CA 1
ATOM 2366 C C . ARG A 1 291 ? 2.141 37.125 8.414 1 95.44 291 ARG A C 1
ATOM 2368 O O . ARG A 1 291 ? 3.209 37.719 8.352 1 95.44 291 ARG A O 1
ATOM 2375 N N . SER A 1 292 ? 2.057 35.812 8.492 1 97.38 292 SER A N 1
ATOM 2376 C CA . SER A 1 292 ? 3.258 35 8.688 1 97.38 292 SER A CA 1
ATOM 2377 C C . SER A 1 292 ? 3.662 34.281 7.398 1 97.38 292 SER A C 1
ATOM 2379 O O . SER A 1 292 ? 2.807 33.812 6.648 1 97.38 292 SER A O 1
ATOM 2381 N N . LYS A 1 293 ? 4.961 34.219 7.188 1 98.25 293 LYS A N 1
ATOM 2382 C CA . LYS A 1 293 ? 5.488 33.5 6.047 1 98.25 293 LYS A CA 1
ATOM 2383 C C . LYS A 1 293 ? 5.398 31.984 6.289 1 98.25 293 LYS A C 1
ATOM 2385 O O . LYS A 1 293 ? 4.91 31.234 5.43 1 98.25 293 LYS A O 1
ATOM 2390 N N . PHE A 1 294 ? 5.863 31.641 7.461 1 98.69 294 PHE A N 1
ATOM 2391 C CA . PHE A 1 294 ? 5.922 30.234 7.844 1 98.69 294 PHE A CA 1
ATOM 2392 C C . PHE A 1 294 ? 5.117 29.984 9.117 1 98.69 294 PHE A C 1
ATOM 2394 O O . PHE A 1 294 ? 5.164 30.781 10.055 1 98.69 294 PHE A O 1
ATOM 2401 N N . CYS A 1 295 ? 4.34 28.938 9.117 1 98.31 295 CYS A N 1
ATOM 2402 C CA . CYS A 1 295 ? 3.617 28.516 10.305 1 98.31 295 CYS A CA 1
ATOM 2403 C C . CYS A 1 295 ? 4.16 27.188 10.828 1 98.31 295 CYS A C 1
ATOM 2405 O O . CYS A 1 295 ? 4.043 26.156 10.156 1 98.31 295 CYS A O 1
ATOM 2407 N N . ILE A 1 296 ? 4.73 27.234 12.016 1 98.06 296 ILE A N 1
ATOM 2408 C CA . ILE A 1 296 ? 5.395 26.062 12.602 1 98.06 296 ILE A CA 1
ATOM 2409 C C . ILE A 1 296 ? 4.348 25.078 13.094 1 98.06 296 ILE A C 1
ATOM 2411 O O . ILE A 1 296 ? 3.416 25.453 13.812 1 98.06 296 ILE A O 1
ATOM 2415 N N . CYS A 1 297 ? 4.488 23.812 12.648 1 96.88 297 CYS A N 1
ATOM 2416 C CA . CYS A 1 297 ? 3.562 22.75 13 1 96.88 297 CYS A CA 1
ATOM 2417 C C . CYS A 1 297 ? 4.281 21.609 13.727 1 96.88 297 CYS A C 1
ATOM 2419 O O . CYS A 1 297 ? 4.484 20.531 13.156 1 96.88 297 CYS A O 1
ATOM 2421 N N . PRO A 1 298 ? 4.578 21.875 15 1 96.31 298 PRO A N 1
ATOM 2422 C CA . PRO A 1 298 ? 5.176 20.812 15.797 1 96.31 298 PRO A CA 1
ATOM 2423 C C . PRO A 1 298 ? 4.188 19.688 16.109 1 96.31 298 PRO A C 1
ATOM 2425 O O . PRO A 1 298 ? 3.006 19.953 16.344 1 96.31 298 PRO A O 1
ATOM 2428 N N . GLY A 1 299 ? 4.691 18.5 16.078 1 92.06 299 GLY A N 1
ATOM 2429 C CA . GLY A 1 299 ? 3.826 17.375 16.359 1 92.06 299 GLY A CA 1
ATOM 2430 C C . GLY A 1 299 ? 3.205 17.438 17.75 1 92.06 299 GLY A C 1
ATOM 2431 O O . GLY A 1 299 ? 3.857 17.844 18.703 1 92.06 299 GLY A O 1
ATOM 2432 N N . GLY A 1 300 ? 1.966 17.062 17.812 1 86.56 300 GLY A N 1
ATOM 2433 C CA . GLY A 1 300 ? 1.309 16.922 19.094 1 86.56 300 GLY A CA 1
ATOM 2434 C C . GLY A 1 300 ? 1.58 15.578 19.75 1 86.56 300 GLY A C 1
ATOM 2435 O O . GLY A 1 300 ? 2.523 14.875 19.391 1 86.56 300 GLY A O 1
ATOM 2436 N N . SER A 1 301 ? 0.735 15.273 20.719 1 79.38 301 SER A N 1
ATOM 2437 C CA . SER A 1 301 ? 0.914 14.016 21.453 1 79.38 301 SER A CA 1
ATOM 2438 C C . SER A 1 301 ? 0.718 12.812 20.547 1 79.38 301 SER A C 1
ATOM 2440 O O . SER A 1 301 ? 1.373 11.781 20.719 1 79.38 301 SER A O 1
ATOM 2442 N N . GLN A 1 302 ? -0.23 12.891 19.609 1 76.75 302 GLN A N 1
ATOM 2443 C CA . GLN A 1 302 ? -0.439 11.812 18.641 1 76.75 302 GLN A CA 1
ATOM 2444 C C . GLN A 1 302 ? -0.032 12.242 17.234 1 76.75 302 GLN A C 1
ATOM 2446 O O . GLN A 1 302 ? -0.605 11.773 16.25 1 76.75 302 GLN A O 1
ATOM 2451 N N . VAL A 1 303 ? 0.855 13.156 17.109 1 71.25 303 VAL A N 1
ATOM 2452 C CA . VAL A 1 303 ? 1.569 13.672 15.938 1 71.25 303 VAL A CA 1
ATOM 2453 C C . VAL A 1 303 ? 0.645 14.57 15.125 1 71.25 303 VAL A C 1
ATOM 2455 O O . VAL A 1 303 ? 1.091 15.555 14.523 1 71.25 303 VAL A O 1
ATOM 2458 N N . ASN A 1 304 ? -0.609 14.227 15.062 1 78.69 304 ASN A N 1
ATOM 2459 C CA . ASN A 1 304 ? -1.479 15 14.18 1 78.69 304 ASN A CA 1
ATOM 2460 C C . ASN A 1 304 ? -1.813 16.359 14.773 1 78.69 304 ASN A C 1
ATOM 2462 O O . ASN A 1 304 ? -1.763 16.547 15.992 1 78.69 304 ASN A O 1
ATOM 2466 N N . SER A 1 305 ? -1.942 17.359 13.914 1 83.19 305 SER A N 1
ATOM 2467 C CA . SER A 1 305 ? -2.309 18.719 14.297 1 83.19 305 SER A CA 1
ATOM 2468 C C . SER A 1 305 ? -3.203 19.359 13.242 1 83.19 305 SER A C 1
ATOM 2470 O O . SER A 1 305 ? -2.918 19.281 12.047 1 83.19 305 SER A O 1
ATOM 2472 N N . ALA A 1 306 ? -4.254 19.984 13.734 1 89.38 306 ALA A N 1
ATOM 2473 C CA . ALA A 1 306 ? -5.133 20.719 12.836 1 89.38 306 ALA A CA 1
ATOM 2474 C C . ALA A 1 306 ? -4.418 21.938 12.25 1 89.38 306 ALA A C 1
ATOM 2476 O O . ALA A 1 306 ? -4.855 22.5 11.242 1 89.38 306 ALA A O 1
ATOM 2477 N N . ARG A 1 307 ? -3.332 22.297 12.844 1 92.69 307 ARG A N 1
ATOM 2478 C CA . ARG A 1 307 ? -2.572 23.484 12.453 1 92.69 307 ARG A CA 1
ATOM 2479 C C . ARG A 1 307 ? -2.082 23.359 11.016 1 92.69 307 ARG A C 1
ATOM 2481 O O . ARG A 1 307 ? -2.004 24.359 10.289 1 92.69 307 ARG A O 1
ATOM 2488 N N . ILE A 1 308 ? -1.796 22.141 10.625 1 95.75 308 ILE A N 1
ATOM 2489 C CA . ILE A 1 308 ? -1.302 21.938 9.273 1 95.75 308 ILE A CA 1
ATOM 2490 C C . ILE A 1 308 ? -2.363 22.359 8.266 1 95.75 308 ILE A C 1
ATOM 2492 O O . ILE A 1 308 ? -2.08 23.141 7.348 1 95.75 308 ILE A O 1
ATOM 2496 N N . ALA A 1 309 ? -3.557 21.922 8.477 1 95.44 309 ALA A N 1
ATOM 2497 C CA . ALA A 1 309 ? -4.648 22.297 7.578 1 95.44 309 ALA A CA 1
ATOM 2498 C C . ALA A 1 309 ? -4.965 23.781 7.688 1 95.44 309 ALA A C 1
ATOM 2500 O O . ALA A 1 309 ? -5.27 24.422 6.684 1 95.44 309 ALA A O 1
ATOM 2501 N N . ASP A 1 310 ? -4.895 24.344 8.875 1 95.81 310 ASP A N 1
ATOM 2502 C CA . ASP A 1 310 ? -5.07 25.781 9.055 1 95.81 310 ASP A CA 1
ATOM 2503 C C . ASP A 1 310 ? -4.035 26.562 8.258 1 95.81 310 ASP A C 1
ATOM 2505 O O . ASP A 1 310 ? -4.375 27.516 7.559 1 95.81 310 ASP A O 1
ATOM 2509 N N . SER A 1 311 ? -2.805 26.109 8.43 1 97.62 311 SER A N 1
ATOM 2510 C CA . SER A 1 311 ? -1.717 26.781 7.715 1 97.62 311 SER A CA 1
ATOM 2511 C C . SER A 1 311 ? -1.958 26.766 6.211 1 97.62 311 SER A C 1
ATOM 2513 O O . SER A 1 311 ? -1.799 27.797 5.547 1 97.62 311 SER A O 1
ATOM 2515 N N . ILE A 1 312 ? -2.328 25.641 5.727 1 98.06 312 ILE A N 1
ATOM 2516 C CA . ILE A 1 312 ? -2.588 25.516 4.297 1 98.06 312 ILE A CA 1
ATOM 2517 C C . ILE A 1 312 ? -3.758 26.406 3.902 1 98.06 312 ILE A C 1
ATOM 2519 O O . ILE A 1 312 ? -3.674 27.156 2.922 1 98.06 312 ILE A O 1
ATOM 2523 N N . HIS A 1 313 ? -4.793 26.422 4.637 1 97.5 313 HIS A N 1
ATOM 2524 C CA . HIS A 1 313 ? -5.992 27.203 4.336 1 97.5 313 HIS A CA 1
ATOM 2525 C C . HIS A 1 313 ? -5.695 28.703 4.324 1 97.5 313 HIS A C 1
ATOM 2527 O O . HIS A 1 313 ? -6.105 29.406 3.404 1 97.5 313 HIS A O 1
ATOM 2533 N N . TYR A 1 314 ? -4.965 29.172 5.254 1 97.06 314 TYR A N 1
ATOM 2534 C CA . TYR A 1 314 ? -4.742 30.609 5.406 1 97.06 314 TYR A CA 1
ATOM 2535 C C . TYR A 1 314 ? -3.541 31.062 4.582 1 97.06 314 TYR A C 1
ATOM 2537 O O . TYR A 1 314 ? -3.18 32.25 4.598 1 97.06 314 TYR A O 1
ATOM 2545 N N . GLY A 1 315 ? -2.9 30.141 3.922 1 97.38 315 GLY A N 1
ATOM 2546 C CA . GLY A 1 315 ? -1.823 30.484 3.006 1 97.38 315 GLY A CA 1
ATOM 2547 C C . GLY A 1 315 ? -0.488 30.672 3.701 1 97.38 315 GLY A C 1
ATOM 2548 O O . GLY A 1 315 ? 0.388 31.375 3.193 1 97.38 315 GLY A O 1
ATOM 2549 N N . CYS A 1 316 ? -0.364 30.219 4.863 1 98.25 316 CYS A N 1
ATOM 2550 C CA . CYS A 1 316 ? 0.888 30.234 5.613 1 98.25 316 CYS A CA 1
ATOM 2551 C C . CYS A 1 316 ? 1.657 28.938 5.398 1 98.25 316 CYS A C 1
ATOM 2553 O O . CYS A 1 316 ? 1.144 27.844 5.68 1 98.25 316 CYS A O 1
ATOM 2555 N N . ILE A 1 317 ? 2.875 28.938 4.918 1 98.62 317 ILE A N 1
ATOM 2556 C CA . ILE A 1 317 ? 3.621 27.734 4.578 1 98.62 317 ILE A CA 1
ATOM 2557 C C . ILE A 1 317 ? 3.84 26.891 5.828 1 98.62 317 ILE A C 1
ATOM 2559 O O . ILE A 1 317 ? 4.48 27.344 6.781 1 98.62 317 ILE A O 1
ATOM 2563 N N . PRO A 1 318 ? 3.324 25.703 5.832 1 98.56 318 PRO A N 1
ATOM 2564 C CA . PRO A 1 318 ? 3.537 24.875 7.02 1 98.56 318 PRO A CA 1
ATOM 2565 C C . PRO A 1 318 ? 4.984 24.406 7.164 1 98.56 318 PRO A C 1
ATOM 2567 O O . PRO A 1 318 ? 5.613 24.016 6.172 1 98.56 318 PRO A O 1
ATOM 2570 N N . VAL A 1 319 ? 5.512 24.531 8.312 1 98.69 319 VAL A N 1
ATOM 2571 C CA . VAL A 1 319 ? 6.785 23.938 8.703 1 98.69 319 VAL A CA 1
ATOM 2572 C C . VAL A 1 319 ? 6.535 22.719 9.602 1 98.69 319 VAL A C 1
ATOM 2574 O O . VAL A 1 319 ? 6.305 22.875 10.805 1 98.69 319 VAL A O 1
ATOM 2577 N N . ILE A 1 320 ? 6.641 21.578 8.961 1 97.69 320 ILE A N 1
ATOM 2578 C CA . ILE A 1 320 ? 6.398 20.344 9.703 1 97.69 320 ILE A CA 1
ATOM 2579 C C . ILE A 1 320 ? 7.59 20.031 10.602 1 97.69 320 ILE A C 1
ATOM 2581 O O . ILE A 1 320 ? 8.711 19.844 10.117 1 97.69 320 ILE A O 1
ATOM 2585 N N . LEU A 1 321 ? 7.387 20.094 11.836 1 96.94 321 LEU A N 1
ATOM 2586 C CA . LEU A 1 321 ? 8.398 19.719 12.805 1 96.94 321 LEU A CA 1
ATOM 2587 C C . LEU A 1 321 ? 8.016 18.438 13.523 1 96.94 321 LEU A C 1
ATOM 2589 O O . LEU A 1 321 ? 7.363 18.469 14.57 1 96.94 321 LEU A O 1
ATOM 2593 N N . SER A 1 322 ? 8.469 17.297 12.984 1 95.31 322 SER A N 1
ATOM 2594 C CA . SER A 1 322 ? 8.117 15.953 13.453 1 95.31 322 SER A CA 1
ATOM 2595 C C . SER A 1 322 ? 9.156 14.93 13.008 1 95.31 322 SER A C 1
ATOM 2597 O O . SER A 1 322 ? 10.125 15.266 12.328 1 95.31 322 SER A O 1
ATOM 2599 N N . ASN A 1 323 ? 9.102 13.703 13.484 1 94.81 323 ASN A N 1
ATOM 2600 C CA . ASN A 1 323 ? 10.102 12.711 13.094 1 94.81 323 ASN A CA 1
ATOM 2601 C C . ASN A 1 323 ? 9.508 11.648 12.18 1 94.81 323 ASN A C 1
ATOM 2603 O O . ASN A 1 323 ? 10.195 11.109 11.312 1 94.81 323 ASN A O 1
ATOM 2607 N N . TYR A 1 324 ? 8.289 11.266 12.273 1 95 324 TYR A N 1
ATOM 2608 C CA . TYR A 1 324 ? 7.789 10.078 11.602 1 95 324 TYR A CA 1
ATOM 2609 C C . TYR A 1 324 ? 6.332 10.258 11.188 1 95 324 TYR A C 1
ATOM 2611 O O . TYR A 1 324 ? 5.582 9.289 11.086 1 95 324 TYR A O 1
ATOM 2619 N N . TYR A 1 325 ? 5.984 11.508 10.992 1 95.38 325 TYR A N 1
ATOM 2620 C CA . TYR A 1 325 ? 4.621 11.82 10.578 1 95.38 325 TYR A CA 1
ATOM 2621 C C . TYR A 1 325 ? 4.422 11.523 9.094 1 95.38 325 TYR A C 1
ATOM 2623 O O . TYR A 1 325 ? 5.129 12.062 8.242 1 95.38 325 TYR A O 1
ATOM 2631 N N . ASP A 1 326 ? 3.605 10.523 8.797 1 95.81 326 ASP A N 1
ATOM 2632 C CA . ASP A 1 326 ? 3.211 10.289 7.406 1 95.81 326 ASP A CA 1
ATOM 2633 C C . ASP A 1 326 ? 2.176 11.312 6.949 1 95.81 326 ASP A C 1
ATOM 2635 O O . ASP A 1 326 ? 0.978 11.141 7.18 1 95.81 326 ASP A O 1
ATOM 2639 N N . LEU A 1 327 ? 2.576 12.375 6.344 1 96.75 327 LEU A N 1
ATOM 2640 C CA . LEU A 1 327 ? 1.73 13.516 6.008 1 96.75 327 LEU A CA 1
ATOM 2641 C C . LEU A 1 327 ? 0.603 13.102 5.07 1 96.75 327 LEU A C 1
ATOM 2643 O O . LEU A 1 327 ? 0.8 12.258 4.191 1 96.75 327 LEU A O 1
ATOM 2647 N N . PRO A 1 328 ? -0.591 13.664 5.27 1 96.69 328 PRO A N 1
ATOM 2648 C CA . PRO A 1 328 ? -1.744 13.297 4.445 1 96.69 328 PRO A CA 1
ATOM 2649 C C . PRO A 1 328 ? -1.478 13.461 2.949 1 96.69 328 PRO A C 1
ATOM 2651 O O . PRO A 1 328 ? -0.861 14.445 2.533 1 96.69 328 PRO A O 1
ATOM 2654 N N . PHE A 1 329 ? -1.869 12.5 2.127 1 97.62 329 PHE A N 1
ATOM 2655 C CA . PHE A 1 329 ? -1.84 12.508 0.668 1 97.62 329 PHE A CA 1
ATOM 2656 C C . PHE A 1 329 ? -0.405 12.508 0.156 1 97.62 329 PHE A C 1
ATOM 2658 O O . PHE A 1 329 ? -0.129 13.023 -0.929 1 97.62 329 PHE A O 1
ATOM 2665 N N . ASN A 1 330 ? 0.485 11.977 0.982 1 96.88 330 ASN A N 1
ATOM 2666 C CA . ASN A 1 330 ? 1.887 11.922 0.581 1 96.88 330 ASN A CA 1
ATOM 2667 C C . ASN A 1 330 ? 2.084 11.055 -0.658 1 96.88 330 ASN A C 1
ATOM 2669 O O . ASN A 1 330 ? 3.07 11.211 -1.381 1 96.88 330 ASN A O 1
ATOM 2673 N N . ASP A 1 331 ? 1.187 10.109 -0.98 1 96.56 331 ASP A N 1
ATOM 2674 C CA . ASP A 1 331 ? 1.253 9.297 -2.189 1 96.56 331 ASP A CA 1
ATOM 2675 C C . ASP A 1 331 ? 0.909 10.125 -3.428 1 96.56 331 ASP A C 1
ATOM 2677 O O . ASP A 1 331 ? 1.164 9.703 -4.555 1 96.56 331 ASP A O 1
ATOM 2681 N N . ILE A 1 332 ? 0.34 11.266 -3.232 1 97.62 332 ILE A N 1
ATOM 2682 C CA . ILE A 1 332 ? -0.247 12.047 -4.312 1 97.62 332 ILE A CA 1
ATOM 2683 C C . ILE A 1 332 ? 0.536 13.352 -4.484 1 97.62 332 ILE A C 1
ATOM 2685 O O . ILE A 1 332 ? 0.948 13.688 -5.598 1 97.62 332 ILE A O 1
ATOM 2689 N N . LEU A 1 333 ? 0.793 14 -3.361 1 98.12 333 LEU A N 1
ATOM 2690 C CA . LEU A 1 333 ? 1.372 15.344 -3.365 1 98.12 333 LEU A CA 1
ATOM 2691 C C . LEU A 1 333 ? 2.832 15.305 -2.922 1 98.12 333 LEU A C 1
ATOM 2693 O O . LEU A 1 333 ? 3.188 14.555 -2.01 1 98.12 333 LEU A O 1
ATOM 2697 N N . ASP A 1 334 ? 3.602 16.094 -3.551 1 97.69 334 ASP A N 1
ATOM 2698 C CA . ASP A 1 334 ? 4.973 16.297 -3.092 1 97.69 334 ASP A CA 1
ATOM 2699 C C . ASP A 1 334 ? 5.035 17.422 -2.051 1 97.69 334 ASP A C 1
ATOM 2701 O O . ASP A 1 334 ? 5.105 18.594 -2.402 1 97.69 334 ASP A O 1
ATOM 2705 N N . TRP A 1 335 ? 5.09 17.109 -0.864 1 98.19 335 TRP A N 1
ATOM 2706 C CA . TRP A 1 335 ? 5.016 18.062 0.243 1 98.19 335 TRP A CA 1
ATOM 2707 C C . TRP A 1 335 ? 6.191 19.031 0.204 1 98.19 335 TRP A C 1
ATOM 2709 O O . TRP A 1 335 ? 6.098 20.156 0.714 1 98.19 335 TRP A O 1
ATOM 2719 N N . ASN A 1 336 ? 7.285 18.625 -0.394 1 97.44 336 ASN A N 1
ATOM 2720 C CA . ASN A 1 336 ? 8.453 19.5 -0.447 1 97.44 336 ASN A CA 1
ATOM 2721 C C . ASN A 1 336 ? 8.227 20.688 -1.375 1 97.44 336 ASN A C 1
ATOM 2723 O O . ASN A 1 336 ? 9.008 21.641 -1.373 1 97.44 336 ASN A O 1
ATOM 2727 N N . LYS A 1 337 ? 7.152 20.641 -2.039 1 98.25 337 LYS A N 1
ATOM 2728 C CA . LYS A 1 337 ? 6.875 21.703 -3 1 98.25 337 LYS A CA 1
ATOM 2729 C C . LYS A 1 337 ? 6.02 22.797 -2.377 1 98.25 337 LYS A C 1
ATOM 2731 O O . LYS A 1 337 ? 5.828 23.859 -2.971 1 98.25 337 LYS A O 1
ATOM 2736 N N . PHE A 1 338 ? 5.5 22.578 -1.168 1 98.5 338 PHE A N 1
ATOM 2737 C CA . PHE A 1 338 ? 4.641 23.625 -0.613 1 98.5 338 PHE A CA 1
ATOM 2738 C C . PHE A 1 338 ? 4.77 23.672 0.904 1 98.5 338 PHE A C 1
ATOM 2740 O O . PHE A 1 338 ? 4.012 24.391 1.57 1 98.5 338 PHE A O 1
ATOM 2747 N N . ALA A 1 339 ? 5.68 22.953 1.487 1 98.69 339 ALA A N 1
ATOM 2748 C CA . ALA A 1 339 ? 5.941 22.906 2.924 1 98.69 339 ALA A CA 1
ATOM 2749 C C . ALA A 1 339 ? 7.434 22.766 3.205 1 98.69 339 ALA A C 1
ATOM 2751 O O . ALA A 1 339 ? 8.219 22.469 2.299 1 98.69 339 ALA A O 1
ATOM 2752 N N . VAL A 1 340 ? 7.832 23.094 4.383 1 98.69 340 VAL A N 1
ATOM 2753 C CA . VAL A 1 340 ? 9.164 22.797 4.891 1 98.69 340 VAL A CA 1
ATOM 2754 C C . VAL A 1 340 ? 9.094 21.641 5.879 1 98.69 340 VAL A C 1
ATOM 2756 O O . VAL A 1 340 ? 8.43 21.734 6.914 1 98.69 340 VAL A O 1
ATOM 2759 N N . VAL A 1 341 ? 9.727 20.547 5.527 1 97.94 341 VAL A N 1
ATOM 2760 C CA . VAL A 1 341 ? 9.672 19.344 6.359 1 97.94 341 VAL A CA 1
ATOM 2761 C C . VAL A 1 341 ? 10.977 19.188 7.133 1 97.94 341 VAL A C 1
ATOM 2763 O O . VAL A 1 341 ? 12.047 19.047 6.535 1 97.94 341 VAL A O 1
ATOM 2766 N N . LEU A 1 342 ? 10.852 19.219 8.461 1 97.94 342 LEU A N 1
ATOM 2767 C CA . LEU A 1 342 ? 12.023 19.172 9.336 1 97.94 342 LEU A CA 1
ATOM 2768 C C . LEU A 1 342 ? 11.867 18.094 10.398 1 97.94 342 LEU A C 1
ATOM 2770 O O . LEU A 1 342 ? 10.75 17.734 10.766 1 97.94 342 LEU A O 1
ATOM 2774 N N . LYS A 1 343 ? 12.984 17.547 10.883 1 96.62 343 LYS A N 1
ATOM 2775 C CA . LYS A 1 343 ? 12.961 16.672 12.055 1 96.62 343 LYS A CA 1
ATOM 2776 C C . LYS A 1 343 ? 12.891 17.484 13.344 1 96.62 343 LYS A C 1
ATOM 2778 O O . LYS A 1 343 ? 13.188 18.672 13.344 1 96.62 343 LYS A O 1
ATOM 2783 N N . GLU A 1 344 ? 12.516 16.875 14.383 1 96.88 344 GLU A N 1
ATOM 2784 C CA . GLU A 1 344 ? 12.328 17.578 15.648 1 96.88 344 GLU A CA 1
ATOM 2785 C C . GLU A 1 344 ? 13.625 18.219 16.125 1 96.88 344 GLU A C 1
ATOM 2787 O O . GLU A 1 344 ? 13.617 19.312 16.688 1 96.88 344 GLU A O 1
ATOM 2792 N N . SER A 1 345 ? 14.766 17.594 15.883 1 97.38 345 SER A N 1
ATOM 2793 C CA . SER A 1 345 ? 16.047 18.109 16.344 1 97.38 345 SER A CA 1
ATOM 2794 C C . SER A 1 345 ? 16.422 19.406 15.633 1 97.38 345 SER A C 1
ATOM 2796 O O . SER A 1 345 ? 17.312 20.141 16.078 1 97.38 345 SER A O 1
ATOM 2798 N N . ASP A 1 346 ? 15.773 19.719 14.555 1 98.12 346 ASP A N 1
ATOM 2799 C CA . ASP A 1 346 ? 16.047 20.938 13.805 1 98.12 346 ASP A CA 1
ATOM 2800 C C . ASP A 1 346 ? 15.461 22.156 14.516 1 98.12 346 ASP A C 1
ATOM 2802 O O . ASP A 1 346 ? 15.742 23.297 14.141 1 98.12 346 ASP A O 1
ATOM 2806 N N . VAL A 1 347 ? 14.711 21.938 15.562 1 98.31 347 VAL A N 1
ATOM 2807 C CA . VAL A 1 347 ? 14.055 23.016 16.297 1 98.31 347 VAL A CA 1
ATOM 2808 C C . VAL A 1 347 ? 15.102 24.016 16.797 1 98.31 347 VAL A C 1
ATOM 2810 O O . VAL A 1 347 ? 14.844 25.219 16.844 1 98.31 347 VAL A O 1
ATOM 2813 N N . TYR A 1 348 ? 16.297 23.609 17.062 1 98.31 348 TYR A N 1
ATOM 2814 C CA . TYR A 1 348 ? 17.328 24.469 17.625 1 98.31 348 TYR A CA 1
ATOM 2815 C C . TYR A 1 348 ? 17.891 25.406 16.562 1 98.31 348 TYR A C 1
ATOM 2817 O O . TYR A 1 348 ? 18.484 26.438 16.891 1 98.31 348 TYR A O 1
ATOM 2825 N N . GLN A 1 349 ? 17.719 25.062 15.312 1 98.38 349 GLN A N 1
ATOM 2826 C CA . GLN A 1 349 ? 18.203 25.891 14.211 1 98.38 349 GLN A CA 1
ATOM 2827 C C . GLN A 1 349 ? 17.047 26.422 13.375 1 98.38 349 GLN A C 1
ATOM 2829 O O . GLN A 1 349 ? 17.234 26.828 12.227 1 98.38 349 GLN A O 1
ATOM 2834 N N . LEU A 1 350 ? 15.891 26.406 13.875 1 98.56 350 LEU A N 1
ATOM 2835 C CA . LEU A 1 350 ? 14.656 26.688 13.148 1 98.56 350 LEU A CA 1
ATOM 2836 C C . LEU A 1 350 ? 14.711 28.047 12.477 1 98.56 350 LEU A C 1
ATOM 2838 O O . LEU A 1 350 ? 14.438 28.172 11.281 1 98.56 350 LEU A O 1
ATOM 2842 N N . LYS A 1 351 ? 15.07 29.125 13.234 1 98.38 351 LYS A N 1
ATOM 2843 C CA . LYS A 1 351 ? 15.109 30.484 12.695 1 98.38 351 LYS A CA 1
ATOM 2844 C C . LYS A 1 351 ? 16.047 30.562 11.5 1 98.38 351 LYS A C 1
ATOM 2846 O O . LYS A 1 351 ? 15.695 31.125 10.461 1 98.38 351 LYS A O 1
ATOM 2851 N N . GLN A 1 352 ? 17.219 30 11.664 1 98.38 352 GLN A N 1
ATOM 2852 C CA . GLN A 1 352 ? 18.219 30.062 10.609 1 98.38 352 GLN A CA 1
ATOM 2853 C C . GLN A 1 352 ? 17.75 29.297 9.367 1 98.38 352 GLN A C 1
ATOM 2855 O O . GLN A 1 352 ? 17.984 29.734 8.242 1 98.38 352 GLN A O 1
ATOM 2860 N N . ILE A 1 353 ? 17.156 28.156 9.57 1 98.69 353 ILE A N 1
ATOM 2861 C CA . ILE A 1 353 ? 16.656 27.344 8.469 1 98.69 353 ILE A CA 1
ATOM 2862 C C . ILE A 1 353 ? 15.641 28.156 7.66 1 98.69 353 ILE A C 1
ATOM 2864 O O . ILE A 1 353 ? 15.711 28.203 6.43 1 98.69 353 ILE A O 1
ATOM 2868 N N . LEU A 1 354 ? 14.742 28.828 8.32 1 98.69 354 LEU A N 1
ATOM 2869 C CA . LEU A 1 354 ? 13.688 29.578 7.652 1 98.69 354 LEU A CA 1
ATOM 2870 C C . LEU A 1 354 ? 14.258 30.828 6.984 1 98.69 354 LEU A C 1
ATOM 2872 O O . LEU A 1 354 ? 13.836 31.188 5.887 1 98.69 354 LEU A O 1
ATOM 2876 N N . LYS A 1 355 ? 15.227 31.469 7.594 1 98.31 355 LYS A N 1
ATOM 2877 C CA . LYS A 1 355 ? 15.859 32.656 7.031 1 98.31 355 LYS A CA 1
ATOM 2878 C C . LYS A 1 355 ? 16.656 32.312 5.77 1 98.31 355 LYS A C 1
ATOM 2880 O O . LYS A 1 355 ? 16.844 33.156 4.902 1 98.31 355 LYS A O 1
ATOM 2885 N N . ASN A 1 356 ? 17.047 31.109 5.711 1 98.38 356 ASN A N 1
ATOM 2886 C CA . ASN A 1 356 ? 17.859 30.672 4.574 1 98.38 356 ASN A CA 1
ATOM 2887 C C . ASN A 1 356 ? 17 30.406 3.344 1 98.38 356 ASN A C 1
ATOM 2889 O O . ASN A 1 356 ? 17.531 30.234 2.24 1 98.38 356 ASN A O 1
ATOM 2893 N N . ILE A 1 357 ? 15.766 30.328 3.502 1 98.56 357 ILE A N 1
ATOM 2894 C CA . ILE A 1 357 ? 14.875 30.203 2.354 1 98.56 357 ILE A CA 1
ATOM 2895 C C . ILE A 1 357 ? 14.773 31.547 1.629 1 98.56 357 ILE A C 1
ATOM 2897 O O . ILE A 1 357 ? 14.289 32.531 2.193 1 98.56 357 ILE A O 1
ATOM 2901 N N . SER A 1 358 ? 15.227 31.594 0.413 1 98.12 358 SER A N 1
ATOM 2902 C CA . SER A 1 358 ? 15.25 32.844 -0.348 1 98.12 358 SER A CA 1
ATOM 2903 C C . SER A 1 358 ? 13.836 33.344 -0.622 1 98.12 358 SER A C 1
ATOM 2905 O O . SER A 1 358 ? 12.867 32.562 -0.526 1 98.12 358 SER A O 1
ATOM 2907 N N . ASP A 1 359 ? 13.719 34.594 -0.973 1 96.56 359 ASP A N 1
ATOM 2908 C CA . ASP A 1 359 ? 12.422 35.156 -1.316 1 96.56 359 ASP A CA 1
ATOM 2909 C C . ASP A 1 359 ? 11.797 34.438 -2.51 1 96.56 359 ASP A C 1
ATOM 2911 O O . ASP A 1 359 ? 10.586 34.219 -2.541 1 96.56 359 ASP A O 1
ATOM 2915 N N . ALA A 1 360 ? 12.648 34.125 -3.428 1 97.69 360 ALA A N 1
ATOM 2916 C CA . ALA A 1 360 ? 12.156 33.406 -4.605 1 97.69 360 ALA A CA 1
ATOM 2917 C C . ALA A 1 360 ? 11.586 32.062 -4.227 1 97.69 360 ALA A C 1
ATOM 2919 O O . ALA A 1 360 ? 10.539 31.641 -4.734 1 97.69 360 ALA A O 1
ATOM 2920 N N . GLU A 1 361 ? 12.312 31.344 -3.406 1 98.06 361 GLU A N 1
ATOM 2921 C CA . GLU A 1 361 ? 11.844 30.047 -2.932 1 98.06 361 GLU A CA 1
ATOM 2922 C C . GLU A 1 361 ? 10.555 30.188 -2.121 1 98.06 361 GLU A C 1
ATOM 2924 O O . GLU A 1 361 ? 9.641 29.375 -2.256 1 98.06 361 GLU A O 1
ATOM 2929 N N . PHE A 1 362 ? 10.531 31.219 -1.353 1 97.94 362 PHE A N 1
ATOM 2930 C CA . PHE A 1 362 ? 9.336 31.484 -0.56 1 97.94 362 PHE A CA 1
ATOM 2931 C C . PHE A 1 362 ? 8.125 31.688 -1.459 1 97.94 362 PHE A C 1
ATOM 2933 O O . PHE A 1 362 ? 7.066 31.109 -1.228 1 97.94 362 PHE A O 1
ATOM 2940 N N . VAL A 1 363 ? 8.266 32.469 -2.455 1 97.75 363 VAL A N 1
ATOM 2941 C CA . VAL A 1 363 ? 7.172 32.781 -3.375 1 97.75 363 VAL A CA 1
ATOM 2942 C C . VAL A 1 363 ? 6.715 31.5 -4.07 1 97.75 363 VAL A C 1
ATOM 2944 O O . VAL A 1 363 ? 5.512 31.25 -4.215 1 97.75 363 VAL A O 1
ATOM 2947 N N . THR A 1 364 ? 7.664 30.656 -4.43 1 97.56 364 THR A N 1
ATOM 2948 C CA . THR A 1 364 ? 7.344 29.406 -5.09 1 97.56 364 THR A CA 1
ATOM 2949 C C . THR A 1 364 ? 6.566 28.484 -4.152 1 97.56 364 THR A C 1
ATOM 2951 O O . THR A 1 364 ? 5.531 27.922 -4.535 1 97.56 364 THR A O 1
ATOM 2954 N N . LEU A 1 365 ? 7.039 28.359 -2.949 1 98.19 365 LEU A N 1
ATOM 2955 C CA . LEU A 1 365 ? 6.352 27.547 -1.954 1 98.19 365 LEU A CA 1
ATOM 2956 C C . LEU A 1 365 ? 4.934 28.047 -1.715 1 98.19 365 LEU A C 1
ATOM 2958 O O . LEU A 1 365 ? 3.982 27.266 -1.674 1 98.19 365 LEU A O 1
ATOM 2962 N N . HIS A 1 366 ? 4.816 29.359 -1.581 1 98.12 366 HIS A N 1
ATOM 2963 C CA . HIS A 1 366 ? 3.523 29.984 -1.31 1 98.12 366 HIS A CA 1
ATOM 2964 C C . HIS A 1 366 ? 2.543 29.734 -2.453 1 98.12 366 HIS A C 1
ATOM 2966 O O . HIS A 1 366 ? 1.39 29.375 -2.219 1 98.12 366 HIS A O 1
ATOM 2972 N N . ASN A 1 367 ? 2.992 29.969 -3.637 1 97.25 367 ASN A N 1
ATOM 2973 C CA . ASN A 1 367 ? 2.139 29.75 -4.801 1 97.25 367 ASN A CA 1
ATOM 2974 C C . ASN A 1 367 ? 1.688 28.297 -4.906 1 97.25 367 ASN A C 1
ATOM 2976 O O . ASN A 1 367 ? 0.533 28.031 -5.238 1 97.25 367 ASN A O 1
ATOM 2980 N N . ASN A 1 368 ? 2.596 27.391 -4.672 1 97.81 368 ASN A N 1
ATOM 2981 C CA . ASN A 1 368 ? 2.26 25.969 -4.691 1 97.81 368 ASN A CA 1
ATOM 2982 C C . ASN A 1 368 ? 1.274 25.609 -3.586 1 97.81 368 ASN A C 1
ATOM 2984 O O . ASN A 1 368 ? 0.376 24.797 -3.791 1 97.81 368 ASN A O 1
ATOM 2988 N N . LEU A 1 369 ? 1.472 26.219 -2.467 1 98.12 369 LEU A N 1
ATOM 2989 C CA . LEU A 1 369 ? 0.575 25.984 -1.339 1 98.12 369 LEU A CA 1
ATOM 2990 C C . LEU A 1 369 ? -0.858 26.359 -1.7 1 98.12 369 LEU A C 1
ATOM 2992 O O . LEU A 1 369 ? -1.799 25.641 -1.362 1 98.12 369 LEU A O 1
ATOM 2996 N N . VAL A 1 370 ? -1.015 27.438 -2.32 1 97.19 370 VAL A N 1
ATOM 2997 C CA . VAL A 1 370 ? -2.334 27.906 -2.719 1 97.19 370 VAL A CA 1
ATOM 2998 C C . VAL A 1 370 ? -2.984 26.906 -3.664 1 97.19 370 VAL A C 1
ATOM 3000 O O . VAL A 1 370 ? -4.191 26.656 -3.584 1 97.19 370 VAL A O 1
ATOM 3003 N N . LYS A 1 371 ? -2.193 26.281 -4.5 1 96.62 371 LYS A N 1
ATOM 3004 C CA . LYS A 1 371 ? -2.707 25.312 -5.469 1 96.62 371 LYS A CA 1
ATOM 3005 C C . LYS A 1 371 ? -3.275 24.078 -4.77 1 96.62 371 LYS A C 1
ATOM 3007 O O . LYS A 1 371 ? -4.18 23.422 -5.293 1 96.62 371 LYS A O 1
ATOM 3012 N N . VAL A 1 372 ? -2.785 23.734 -3.576 1 97.56 372 VAL A N 1
ATOM 3013 C CA . VAL A 1 372 ? -3.168 22.453 -2.967 1 97.56 372 VAL A CA 1
ATOM 3014 C C . VAL A 1 372 ? -4.242 22.703 -1.907 1 97.56 372 VAL A C 1
ATOM 3016 O O . VAL A 1 372 ? -4.734 21.75 -1.29 1 97.56 372 VAL A O 1
ATOM 3019 N N . GLN A 1 373 ? -4.68 23.953 -1.679 1 97.38 373 GLN A N 1
ATOM 3020 C CA . GLN A 1 373 ? -5.652 24.312 -0.652 1 97.38 373 GLN A CA 1
ATOM 3021 C C . GLN A 1 373 ? -6.938 23.5 -0.815 1 97.38 373 GLN A C 1
ATOM 3023 O O . GLN A 1 373 ? -7.512 23.031 0.169 1 97.38 373 GLN A O 1
ATOM 3028 N N . LYS A 1 374 ? -7.316 23.312 -1.999 1 96.31 374 LYS A N 1
ATOM 3029 C CA . LYS A 1 374 ? -8.586 22.656 -2.279 1 96.31 374 LYS A CA 1
ATOM 3030 C C . LYS A 1 374 ? -8.578 21.219 -1.783 1 96.31 374 LYS A C 1
ATOM 3032 O O . LYS A 1 374 ? -9.625 20.672 -1.438 1 96.31 374 LYS A O 1
ATOM 3037 N N . HIS A 1 375 ? -7.398 20.594 -1.734 1 97.56 375 HIS A N 1
ATOM 3038 C CA . HIS A 1 375 ? -7.266 19.188 -1.354 1 97.56 375 HIS A CA 1
ATOM 3039 C C . HIS A 1 375 ? -7.434 19.016 0.151 1 97.56 375 HIS A C 1
ATOM 3041 O O . HIS A 1 375 ? -7.578 17.891 0.633 1 97.56 375 HIS A O 1
ATOM 3047 N N . PHE A 1 376 ? -7.453 20.109 0.912 1 97 376 PHE A N 1
ATOM 3048 C CA . PHE A 1 376 ? -7.5 20.031 2.367 1 97 376 PHE A CA 1
ATOM 3049 C C . PHE A 1 376 ? -8.758 20.703 2.906 1 97 376 PHE A C 1
ATOM 3051 O O . PHE A 1 376 ? -8.773 21.172 4.043 1 97 376 PHE A O 1
ATOM 3058 N N . GLN A 1 377 ? -9.75 20.703 2.117 1 95.75 377 GLN A N 1
ATOM 3059 C CA . GLN A 1 377 ? -11.062 21.219 2.49 1 95.75 377 GLN A CA 1
ATOM 3060 C C . GLN A 1 377 ? -12.148 20.172 2.26 1 95.75 377 GLN A C 1
ATOM 3062 O O . GLN A 1 377 ? -12.227 19.578 1.179 1 95.75 377 GLN A O 1
ATOM 3067 N N . TRP A 1 378 ? -12.906 19.922 3.301 1 95.56 378 TRP A N 1
ATOM 3068 C CA . TRP A 1 378 ? -14.062 19.047 3.174 1 95.56 378 TRP A CA 1
ATOM 3069 C C . TRP A 1 378 ? -15.281 19.828 2.672 1 95.56 378 TRP A C 1
ATOM 3071 O O . TRP A 1 378 ? -15.516 20.953 3.1 1 95.56 378 TRP A O 1
ATOM 3081 N N . ASN A 1 379 ? -15.961 19.266 1.765 1 95.44 379 ASN A N 1
ATOM 3082 C CA . ASN A 1 379 ? -17.188 19.859 1.247 1 95.44 379 ASN A CA 1
ATOM 3083 C C . ASN A 1 379 ? -18.359 18.875 1.315 1 95.44 379 ASN A C 1
ATOM 3085 O O . ASN A 1 379 ? -18.156 17.672 1.205 1 95.44 379 ASN A O 1
ATOM 3089 N N . SER A 1 380 ? -19.547 19.375 1.531 1 93.62 380 SER A N 1
ATOM 3090 C CA . SER A 1 380 ? -20.781 18.594 1.491 1 93.62 380 SER A CA 1
ATOM 3091 C C . SER A 1 380 ? -21.812 19.234 0.583 1 93.62 380 SER A C 1
ATOM 3093 O O . SER A 1 380 ? -22.328 20.312 0.88 1 93.62 380 SER A O 1
ATOM 3095 N N . PRO A 1 381 ? -22.156 18.641 -0.543 1 96 381 PRO A N 1
ATOM 3096 C CA . PRO A 1 381 ? -21.578 17.391 -1.044 1 96 381 PRO A CA 1
ATOM 3097 C C . PRO A 1 381 ? -20.125 17.547 -1.495 1 96 381 PRO A C 1
ATOM 3099 O O . PRO A 1 381 ? -19.656 18.672 -1.71 1 96 381 PRO A O 1
ATOM 3102 N N . PRO A 1 382 ? -19.469 16.391 -1.581 1 97.25 382 PRO A N 1
ATOM 3103 C CA . PRO A 1 382 ? -18.078 16.484 -2.002 1 97.25 382 PRO A CA 1
ATOM 3104 C C . PRO A 1 382 ? -17.922 17.047 -3.416 1 97.25 382 PRO A C 1
ATOM 3106 O O . PRO A 1 382 ? -18.797 16.859 -4.258 1 97.25 382 PRO A O 1
ATOM 3109 N N . ILE A 1 383 ? -16.844 17.703 -3.654 1 97.44 383 ILE A N 1
ATOM 3110 C CA . ILE A 1 383 ? -16.5 18.219 -4.977 1 97.44 383 ILE A CA 1
ATOM 3111 C C . ILE A 1 383 ? -15.172 17.625 -5.438 1 97.44 383 ILE A C 1
ATOM 3113 O O . ILE A 1 383 ? -14.359 17.203 -4.613 1 97.44 383 ILE A O 1
ATOM 3117 N N . ARG A 1 384 ? -14.953 17.688 -6.742 1 97.38 384 ARG A N 1
ATOM 3118 C CA . ARG A 1 384 ? -13.75 17.094 -7.312 1 97.38 384 ARG A CA 1
ATOM 3119 C C . ARG A 1 384 ? -12.5 17.688 -6.672 1 97.38 384 ARG A C 1
ATOM 3121 O O . ARG A 1 384 ? -12.414 18.891 -6.441 1 97.38 384 ARG A O 1
ATOM 3128 N N . PHE A 1 385 ? -11.586 16.828 -6.27 1 97.5 385 PHE A N 1
ATOM 3129 C CA . PHE A 1 385 ? -10.234 17.125 -5.816 1 97.5 385 PHE A CA 1
ATOM 3130 C C . PHE A 1 385 ? -10.242 17.656 -4.387 1 97.5 385 PHE A C 1
ATOM 3132 O O . PHE A 1 385 ? -9.195 18.031 -3.857 1 97.5 385 PHE A O 1
ATOM 3139 N N . ASP A 1 386 ? -11.398 17.703 -3.75 1 97.75 386 ASP A N 1
ATOM 3140 C CA . ASP A 1 386 ? -11.383 18.156 -2.359 1 97.75 386 ASP A CA 1
ATOM 3141 C C . ASP A 1 386 ? -10.812 17.078 -1.444 1 97.75 386 ASP A C 1
ATOM 3143 O O . ASP A 1 386 ? -10.211 16.109 -1.917 1 97.75 386 ASP A O 1
ATOM 3147 N N . ALA A 1 387 ? -10.859 17.266 -0.172 1 97.38 387 ALA A N 1
ATOM 3148 C CA . ALA A 1 387 ? -10.266 16.344 0.789 1 97.38 387 ALA A CA 1
ATOM 3149 C C . ALA A 1 387 ? -10.883 14.953 0.659 1 97.38 387 ALA A C 1
ATOM 3151 O O . ALA A 1 387 ? -10.164 13.945 0.645 1 97.38 387 ALA A O 1
ATOM 3152 N N . PHE A 1 388 ? -12.195 14.867 0.521 1 98 388 PHE A N 1
ATOM 3153 C CA . PHE A 1 388 ? -12.875 13.586 0.401 1 98 388 PHE A CA 1
ATOM 3154 C C . PHE A 1 388 ? -12.375 12.82 -0.813 1 98 388 PHE A C 1
ATOM 3156 O O . PHE A 1 388 ? -12.023 11.641 -0.708 1 98 388 PHE A O 1
ATOM 3163 N N . HIS A 1 389 ? -12.312 13.484 -1.909 1 98.56 389 HIS A N 1
ATOM 3164 C CA . HIS A 1 389 ? -11.898 12.82 -3.145 1 98.56 389 HIS A CA 1
ATOM 3165 C C . HIS A 1 389 ? -10.453 12.336 -3.055 1 98.56 389 HIS A C 1
ATOM 3167 O O . HIS A 1 389 ? -10.109 11.297 -3.619 1 98.56 389 HIS A O 1
ATOM 3173 N N . LEU A 1 390 ? -9.617 13.094 -2.418 1 98.44 390 LEU A N 1
ATOM 3174 C CA . LEU A 1 390 ? -8.234 12.648 -2.312 1 98.44 390 LEU A CA 1
ATOM 3175 C C . LEU A 1 390 ? -8.125 11.445 -1.377 1 98.44 390 LEU A C 1
ATOM 3177 O O . LEU A 1 390 ? -7.281 10.57 -1.579 1 98.44 390 LEU A O 1
ATOM 3181 N N . VAL A 1 391 ? -8.945 11.406 -0.318 1 98.19 391 VAL A N 1
ATOM 3182 C CA . VAL A 1 391 ? -8.984 10.219 0.529 1 98.19 391 VAL A CA 1
ATOM 3183 C C . VAL A 1 391 ? -9.438 9.008 -0.292 1 98.19 391 VAL A C 1
ATOM 3185 O O . VAL A 1 391 ? -8.836 7.938 -0.219 1 98.19 391 VAL A O 1
ATOM 3188 N N . MET A 1 392 ? -10.516 9.227 -1.098 1 98.69 392 MET A N 1
ATOM 3189 C CA . MET A 1 392 ? -11.008 8.148 -1.951 1 98.69 392 MET A CA 1
ATOM 3190 C C . MET A 1 392 ? -9.93 7.703 -2.936 1 98.69 392 MET A C 1
ATOM 3192 O O . MET A 1 392 ? -9.797 6.512 -3.223 1 98.69 392 MET A O 1
ATOM 3196 N N . TYR A 1 393 ? -9.164 8.656 -3.451 1 98.62 393 TYR A N 1
ATOM 3197 C CA . TYR A 1 393 ? -8.086 8.305 -4.371 1 98.62 393 TYR A CA 1
ATOM 3198 C C . TYR A 1 393 ? -7.02 7.469 -3.672 1 98.62 393 TYR A C 1
ATOM 3200 O O . TYR A 1 393 ? -6.508 6.504 -4.242 1 98.62 393 TYR A O 1
ATOM 3208 N N . ASP A 1 394 ? -6.664 7.848 -2.461 1 98.25 394 ASP A N 1
ATOM 3209 C CA . ASP A 1 394 ? -5.707 7.055 -1.693 1 98.25 394 ASP A CA 1
ATOM 3210 C C . ASP A 1 394 ? -6.211 5.629 -1.5 1 98.25 394 ASP A C 1
ATOM 3212 O O . ASP A 1 394 ? -5.43 4.676 -1.565 1 98.25 394 ASP A O 1
ATOM 3216 N N . LEU A 1 395 ? -7.48 5.496 -1.216 1 98.62 395 LEU A N 1
ATOM 3217 C CA . LEU A 1 395 ? -8.086 4.176 -1.09 1 98.62 395 LEU A CA 1
ATOM 3218 C C . LEU A 1 395 ? -8.078 3.441 -2.426 1 98.62 395 LEU A C 1
ATOM 3220 O O . LEU A 1 395 ? -7.824 2.234 -2.477 1 98.62 395 LEU A O 1
ATOM 3224 N N . TRP A 1 396 ? -8.32 4.176 -3.5 1 98.56 396 TRP A N 1
ATOM 3225 C CA . TRP A 1 396 ? -8.312 3.629 -4.855 1 98.56 396 TRP A CA 1
ATOM 3226 C C . TRP A 1 396 ? -6.949 3.027 -5.188 1 98.56 396 TRP A C 1
ATOM 3228 O O . TRP A 1 396 ? -6.867 2.008 -5.875 1 98.56 396 TRP A O 1
ATOM 3238 N N . LEU A 1 397 ? -5.914 3.641 -4.688 1 97.81 397 LEU A N 1
ATOM 3239 C CA . LEU A 1 397 ? -4.566 3.137 -4.926 1 97.81 397 LEU A CA 1
ATOM 3240 C C . LEU A 1 397 ? -4.371 1.773 -4.27 1 97.81 397 LEU A C 1
ATOM 3242 O O . LEU A 1 397 ? -3.406 1.066 -4.574 1 97.81 397 LEU A O 1
ATOM 3246 N N . ARG A 1 398 ? -5.305 1.358 -3.393 1 97.75 398 ARG A N 1
ATOM 3247 C CA . ARG A 1 398 ? -5.168 0.146 -2.59 1 97.75 398 ARG A CA 1
ATOM 3248 C C . ARG A 1 398 ? -6.352 -0.792 -2.816 1 97.75 398 ARG A C 1
ATOM 3250 O O . ARG A 1 398 ? -6.68 -1.604 -1.947 1 97.75 398 ARG A O 1
ATOM 3257 N N . HIS A 1 399 ? -6.949 -0.783 -3.934 1 96.88 399 HIS A N 1
ATOM 3258 C CA . HIS A 1 399 ? -8.242 -1.453 -4.059 1 96.88 399 HIS A CA 1
ATOM 3259 C C . HIS A 1 399 ? -8.086 -2.83 -4.695 1 96.88 399 HIS A C 1
ATOM 3261 O O . HIS A 1 399 ? -9.031 -3.619 -4.715 1 96.88 399 HIS A O 1
ATOM 3267 N N . HIS A 1 400 ? -6.898 -3.168 -5.188 1 95.75 400 HIS A N 1
ATOM 3268 C CA . HIS A 1 400 ? -6.75 -4.457 -5.852 1 95.75 400 HIS A CA 1
ATOM 3269 C C . HIS A 1 400 ? -6.445 -5.562 -4.848 1 95.75 400 HIS A C 1
ATOM 3271 O O . HIS A 1 400 ? -5.43 -5.512 -4.148 1 95.75 400 HIS A O 1
ATOM 3277 N N . THR A 1 401 ? -7.309 -6.527 -4.758 1 95.31 401 THR A N 1
ATOM 3278 C CA . THR A 1 401 ? -7.16 -7.73 -3.947 1 95.31 401 THR A CA 1
ATOM 3279 C C . THR A 1 401 ? -7.668 -8.953 -4.703 1 95.31 401 THR A C 1
ATOM 3281 O O . THR A 1 401 ? -8.469 -8.836 -5.629 1 95.31 401 THR A O 1
ATOM 3284 N N . ILE A 1 402 ? -7.102 -10.07 -4.391 1 96 402 ILE A N 1
ATOM 3285 C CA . ILE A 1 402 ? -7.652 -11.32 -4.914 1 96 402 ILE A CA 1
ATOM 3286 C C . ILE A 1 402 ? -8.828 -11.766 -4.047 1 96 402 ILE A C 1
ATOM 3288 O O . ILE A 1 402 ? -8.672 -11.961 -2.838 1 96 402 ILE A O 1
ATOM 3292 N N . LYS A 1 403 ? -9.961 -11.859 -4.691 1 94.94 403 LYS A N 1
ATOM 3293 C CA . LYS A 1 403 ? -11.18 -12.242 -3.979 1 94.94 403 LYS A CA 1
ATOM 3294 C C . LYS A 1 403 ? -11.531 -13.703 -4.238 1 94.94 403 LYS A C 1
ATOM 3296 O O . LYS A 1 403 ? -11.703 -14.109 -5.391 1 94.94 403 LYS A O 1
ATOM 3301 N N . TYR A 1 404 ? -11.648 -14.477 -3.199 1 94.19 404 TYR A N 1
ATOM 3302 C CA . TYR A 1 404 ? -11.969 -15.898 -3.301 1 94.19 404 TYR A CA 1
ATOM 3303 C C . TYR A 1 404 ? -13.422 -16.156 -2.941 1 94.19 404 TYR A C 1
ATOM 3305 O O . TYR A 1 404 ? -13.984 -15.484 -2.078 1 94.19 404 TYR A O 1
ATOM 3313 N N . MET B 1 1 ? 52.062 -72.5 12.547 1 24.31 1 MET B N 1
ATOM 3314 C CA . MET B 1 1 ? 51.562 -72.25 11.203 1 24.31 1 MET B CA 1
ATOM 3315 C C . MET B 1 1 ? 51.438 -70.812 10.93 1 24.31 1 MET B C 1
ATOM 3317 O O . MET B 1 1 ? 50.75 -70.062 11.688 1 24.31 1 MET B O 1
ATOM 3321 N N . MET B 1 2 ? 52.344 -70.125 10.109 1 26.41 2 MET B N 1
ATOM 3322 C CA . MET B 1 2 ? 53 -68.875 9.781 1 26.41 2 MET B CA 1
ATOM 3323 C C . MET B 1 2 ? 52.062 -68 8.945 1 26.41 2 MET B C 1
ATOM 3325 O O . MET B 1 2 ? 51.812 -68.312 7.773 1 26.41 2 MET B O 1
ATOM 3329 N N . THR B 1 3 ? 50.906 -67.5 9.461 1 31.02 3 THR B N 1
ATOM 3330 C CA . THR B 1 3 ? 49.781 -66.938 8.711 1 31.02 3 THR B CA 1
ATOM 3331 C C . THR B 1 3 ? 50.219 -65.688 7.957 1 31.02 3 THR B C 1
ATOM 3333 O O . THR B 1 3 ? 50.656 -64.688 8.562 1 31.02 3 THR B O 1
ATOM 3336 N N . VAL B 1 4 ? 50.562 -65.75 6.645 1 27.97 4 VAL B N 1
ATOM 3337 C CA . VAL B 1 4 ? 51.188 -64.938 5.641 1 27.97 4 VAL B CA 1
ATOM 3338 C C . VAL B 1 4 ? 50.281 -63.688 5.383 1 27.97 4 VAL B C 1
ATOM 3340 O O . VAL B 1 4 ? 49.094 -63.844 5.062 1 27.97 4 VAL B O 1
ATOM 3343 N N . LYS B 1 5 ? 50.625 -62.469 5.891 1 28.08 5 LYS B N 1
ATOM 3344 C CA . LYS B 1 5 ? 50.125 -61.094 5.961 1 28.08 5 LYS B CA 1
ATOM 3345 C C . LYS B 1 5 ? 50 -60.469 4.566 1 28.08 5 LYS B C 1
ATOM 3347 O O . LYS B 1 5 ? 51 -60 4.012 1 28.08 5 LYS B O 1
ATOM 3352 N N . GLN B 1 6 ? 49.281 -61.188 3.59 1 28.66 6 GLN B N 1
ATOM 3353 C CA . GLN B 1 6 ? 49.375 -60.781 2.191 1 28.66 6 GLN B CA 1
ATOM 3354 C C . GLN B 1 6 ? 48.906 -59.344 1.997 1 28.66 6 GLN B C 1
ATOM 3356 O O . GLN B 1 6 ? 47.875 -58.938 2.516 1 28.66 6 GLN B O 1
ATOM 3361 N N . GLY B 1 7 ? 49.844 -58.375 1.678 1 28.36 7 GLY B N 1
ATOM 3362 C CA . GLY B 1 7 ? 49.969 -56.938 1.471 1 28.36 7 GLY B CA 1
ATOM 3363 C C . GLY B 1 7 ? 49.094 -56.406 0.355 1 28.36 7 GLY B C 1
ATOM 3364 O O . GLY B 1 7 ? 49.312 -56.719 -0.817 1 28.36 7 GLY B O 1
ATOM 3365 N N . PHE B 1 8 ? 47.688 -56.438 0.476 1 30.14 8 PHE B N 1
ATOM 3366 C CA . PHE B 1 8 ? 46.75 -56.156 -0.604 1 30.14 8 PHE B CA 1
ATOM 3367 C C . PHE B 1 8 ? 46.938 -54.75 -1.146 1 30.14 8 PHE B C 1
ATOM 3369 O O . PHE B 1 8 ? 46.969 -53.781 -0.381 1 30.14 8 PHE B O 1
ATOM 3376 N N . PHE B 1 9 ? 47.781 -54.594 -2.201 1 31.7 9 PHE B N 1
ATOM 3377 C CA . PHE B 1 9 ? 48.156 -53.438 -2.998 1 31.7 9 PHE B CA 1
ATOM 3378 C C . PHE B 1 9 ? 46.938 -52.625 -3.42 1 31.7 9 PHE B C 1
ATOM 3380 O O . PHE B 1 9 ? 46.031 -53.156 -4.07 1 31.7 9 PHE B O 1
ATOM 3387 N N . SER B 1 10 ? 46.5 -51.594 -2.639 1 31.31 10 SER B N 1
ATOM 3388 C CA . SER B 1 10 ? 45.312 -50.75 -2.691 1 31.31 10 SER B CA 1
ATOM 3389 C C . SER B 1 10 ? 45.25 -49.969 -4.008 1 31.31 10 SER B C 1
ATOM 3391 O O . SER B 1 10 ? 46.281 -49.5 -4.508 1 31.31 10 SER B O 1
ATOM 3393 N N . LEU B 1 11 ? 44.25 -50.375 -4.879 1 34.5 11 LEU B N 1
ATOM 3394 C CA . LEU B 1 11 ? 43.906 -49.969 -6.234 1 34.5 11 LEU B CA 1
ATOM 3395 C C . LEU B 1 11 ? 43.875 -48.469 -6.352 1 34.5 11 LEU B C 1
ATOM 3397 O O . LEU B 1 11 ? 43.562 -47.906 -7.418 1 34.5 11 LEU B O 1
ATOM 3401 N N . ARG B 1 12 ? 44.25 -47.656 -5.301 1 34 12 ARG B N 1
ATOM 3402 C CA . ARG B 1 12 ? 44.25 -46.188 -5.359 1 34 12 ARG B CA 1
ATOM 3403 C C . ARG B 1 12 ? 45.156 -45.688 -6.48 1 34 12 ARG B C 1
ATOM 3405 O O . ARG B 1 12 ? 44.906 -44.625 -7.043 1 34 12 ARG B O 1
ATOM 3412 N N . GLY B 1 13 ? 46.25 -46.438 -6.668 1 33.91 13 GLY B N 1
ATOM 3413 C CA . GLY B 1 13 ? 47.312 -45.906 -7.477 1 33.91 13 GLY B CA 1
ATOM 3414 C C . GLY B 1 13 ? 46.938 -45.75 -8.938 1 33.91 13 GLY B C 1
ATOM 3415 O O . GLY B 1 13 ? 47.562 -44.938 -9.648 1 33.91 13 GLY B O 1
ATOM 3416 N N . SER B 1 14 ? 46.188 -46.688 -9.383 1 34.03 14 SER B N 1
ATOM 3417 C CA . SER B 1 14 ? 46.094 -46.812 -10.836 1 34.03 14 SER B CA 1
ATOM 3418 C C . SER B 1 14 ? 45.344 -45.625 -11.438 1 34.03 14 SER B C 1
ATOM 3420 O O . SER B 1 14 ? 45.344 -45.438 -12.656 1 34.03 14 SER B O 1
ATOM 3422 N N . LEU B 1 15 ? 44.438 -45.062 -10.648 1 34.88 15 LEU B N 1
ATOM 3423 C CA . LEU B 1 15 ? 43.5 -44.156 -11.328 1 34.88 15 LEU B CA 1
ATOM 3424 C C . LEU B 1 15 ? 44.188 -42.875 -11.719 1 34.88 15 LEU B C 1
ATOM 3426 O O . LEU B 1 15 ? 43.656 -42.094 -12.531 1 34.88 15 LEU B O 1
ATOM 3430 N N . LEU B 1 16 ? 45.344 -42.531 -11.062 1 38.53 16 LEU B N 1
ATOM 3431 C CA . LEU B 1 16 ? 46.031 -41.281 -11.32 1 38.53 16 LEU B CA 1
ATOM 3432 C C . LEU B 1 16 ? 46.562 -41.25 -12.75 1 38.53 16 LEU B C 1
ATOM 3434 O O . LEU B 1 16 ? 46.594 -40.188 -13.367 1 38.53 16 LEU B O 1
ATOM 3438 N N . PHE B 1 17 ? 46.906 -42.469 -13.227 1 37.69 17 PHE B N 1
ATOM 3439 C CA . PHE B 1 17 ? 47.656 -42.5 -14.477 1 37.69 17 PHE B CA 1
ATOM 3440 C C . PHE B 1 17 ? 46.781 -41.969 -15.633 1 37.69 17 PHE B C 1
ATOM 3442 O O . PHE B 1 17 ? 47.281 -41.219 -16.484 1 37.69 17 PHE B O 1
ATOM 3449 N N . PHE B 1 18 ? 45.562 -42.469 -15.648 1 40.28 18 PHE B N 1
ATOM 3450 C CA . PHE B 1 18 ? 44.812 -42.188 -16.891 1 40.28 18 PHE B CA 1
ATOM 3451 C C . PHE B 1 18 ? 44.469 -40.719 -17.016 1 40.28 18 PHE B C 1
ATOM 3453 O O . PHE B 1 18 ? 44.031 -40.281 -18.062 1 40.28 18 PHE B O 1
ATOM 3460 N N . ALA B 1 19 ? 44.531 -39.969 -15.875 1 40.09 19 ALA B N 1
ATOM 3461 C CA . ALA B 1 19 ? 44.156 -38.562 -15.93 1 40.09 19 ALA B CA 1
ATOM 3462 C C . ALA B 1 19 ? 45.125 -37.75 -16.75 1 40.09 19 ALA B C 1
ATOM 3464 O O . ALA B 1 19 ? 44.75 -36.812 -17.469 1 40.09 19 ALA B O 1
ATOM 3465 N N . ILE B 1 20 ? 46.375 -38.188 -16.656 1 41.72 20 ILE B N 1
ATOM 3466 C CA . ILE B 1 20 ? 47.438 -37.344 -17.281 1 41.72 20 ILE B CA 1
ATOM 3467 C C . ILE B 1 20 ? 47.281 -37.438 -18.797 1 41.72 20 ILE B C 1
ATOM 3469 O O . ILE B 1 20 ? 47.5 -36.438 -19.484 1 41.72 20 ILE B O 1
ATOM 3473 N N . LEU B 1 21 ? 46.812 -38.625 -19.25 1 38.53 21 LEU B N 1
ATOM 3474 C CA . LEU B 1 21 ? 46.875 -38.812 -20.703 1 38.53 21 LEU B CA 1
ATOM 3475 C C . LEU B 1 21 ? 45.906 -37.844 -21.406 1 38.53 21 LEU B C 1
ATOM 3477 O O . LEU B 1 21 ? 46.188 -37.375 -22.5 1 38.53 21 LEU B O 1
ATOM 3481 N N . THR B 1 22 ? 44.75 -37.688 -20.719 1 36.72 22 THR B N 1
ATOM 3482 C CA . THR B 1 22 ? 43.719 -36.938 -21.453 1 36.72 22 THR B CA 1
ATOM 3483 C C . THR B 1 22 ? 44.125 -35.469 -21.609 1 36.72 22 THR B C 1
ATOM 3485 O O . THR B 1 22 ? 43.625 -34.75 -22.484 1 36.72 22 THR B O 1
ATOM 3488 N N . LEU B 1 23 ? 45 -34.969 -20.719 1 39.09 23 LEU B N 1
ATOM 3489 C CA . LEU B 1 23 ? 45.406 -33.562 -20.812 1 39.09 23 LEU B CA 1
ATOM 3490 C C . LEU B 1 23 ? 46.219 -33.312 -22.094 1 39.09 23 LEU B C 1
ATOM 3492 O O . LEU B 1 23 ? 46.062 -32.281 -22.719 1 39.09 23 LEU B O 1
ATOM 3496 N N . LEU B 1 24 ? 47 -34.344 -22.438 1 37.41 24 LEU B N 1
ATOM 3497 C CA . LEU B 1 24 ? 47.969 -34.094 -23.5 1 37.41 24 LEU B CA 1
ATOM 3498 C C . LEU B 1 24 ? 47.25 -33.969 -24.844 1 37.41 24 LEU B C 1
ATOM 3500 O O . LEU B 1 24 ? 47.719 -33.219 -25.719 1 37.41 24 LEU B O 1
ATOM 3504 N N . SER B 1 25 ? 46.188 -34.75 -25.016 1 33.38 25 SER B N 1
ATOM 3505 C CA . SER B 1 25 ? 45.719 -34.812 -26.391 1 33.38 25 SER B CA 1
ATOM 3506 C C . SER B 1 25 ? 45.125 -33.5 -26.844 1 33.38 25 SER B C 1
ATOM 3508 O O . SER B 1 25 ? 44.969 -33.25 -28.047 1 33.38 25 SER B O 1
ATOM 3510 N N . PHE B 1 26 ? 44.562 -32.75 -25.922 1 35.31 26 PHE B N 1
ATOM 3511 C CA . PHE B 1 26 ? 43.844 -31.594 -26.422 1 35.31 26 PHE B CA 1
ATOM 3512 C C . PHE B 1 26 ? 44.812 -30.562 -26.984 1 35.31 26 PHE B C 1
ATOM 3514 O O . PHE B 1 26 ? 44.406 -29.625 -27.672 1 35.31 26 PHE B O 1
ATOM 3521 N N . THR B 1 27 ? 46.094 -30.703 -26.562 1 34.28 27 THR B N 1
ATOM 3522 C CA . THR B 1 27 ? 47 -29.656 -27 1 34.28 27 THR B CA 1
ATOM 3523 C C . THR B 1 27 ? 47.219 -29.734 -28.5 1 34.28 27 THR B C 1
ATOM 3525 O O . THR B 1 27 ? 47.531 -28.719 -29.141 1 34.28 27 THR B O 1
ATOM 3528 N N . TYR B 1 28 ? 47.281 -31.031 -28.938 1 33.47 28 TYR B N 1
ATOM 3529 C CA . TYR B 1 28 ? 47.875 -31.141 -30.266 1 33.47 28 TYR B CA 1
ATOM 3530 C C . TYR B 1 28 ? 46.969 -30.5 -31.312 1 33.47 28 TYR B C 1
ATOM 3532 O O . TYR B 1 28 ? 47.469 -29.969 -32.312 1 33.47 28 TYR B O 1
ATOM 3540 N N . LEU B 1 29 ? 45.688 -30.859 -31.156 1 31.7 29 LEU B N 1
ATOM 3541 C CA . LEU B 1 29 ? 44.906 -30.531 -32.344 1 31.7 29 LEU B CA 1
ATOM 3542 C C . LEU B 1 29 ? 44.844 -29.016 -32.531 1 31.7 29 LEU B C 1
ATOM 3544 O O . LEU B 1 29 ? 44.156 -28.531 -33.469 1 31.7 29 LEU B O 1
ATOM 3548 N N . SER B 1 30 ? 45.469 -28.281 -31.578 1 32.59 30 SER B N 1
ATOM 3549 C CA . SER B 1 30 ? 45.406 -26.844 -31.75 1 32.59 30 SER B CA 1
ATOM 3550 C C . SER B 1 30 ? 46.188 -26.422 -33 1 32.59 30 SER B C 1
ATOM 3552 O O . SER B 1 30 ? 46.188 -25.25 -33.375 1 32.59 30 SER B O 1
ATOM 3554 N N . LEU B 1 31 ? 47.156 -27.344 -33.281 1 30.7 31 LEU B N 1
ATOM 3555 C CA . LEU B 1 31 ? 48.125 -26.734 -34.156 1 30.7 31 LEU B CA 1
ATOM 3556 C C . LEU B 1 31 ? 47.562 -26.484 -35.562 1 30.7 31 LEU B C 1
ATOM 3558 O O . LEU B 1 31 ? 47.969 -25.562 -36.25 1 30.7 31 LEU B O 1
ATOM 3562 N N . LYS B 1 32 ? 47.031 -27.609 -36.094 1 29.61 32 LYS B N 1
ATOM 3563 C CA . LYS B 1 32 ? 47.156 -27.688 -37.562 1 29.61 32 LYS B CA 1
ATOM 3564 C C . LYS B 1 32 ? 46.406 -26.562 -38.25 1 29.61 32 LYS B C 1
ATOM 3566 O O . LYS B 1 32 ? 46.875 -26.016 -39.25 1 29.61 32 LYS B O 1
ATOM 3571 N N . TYR B 1 33 ? 45.062 -26.562 -38.125 1 29.08 33 TYR B N 1
ATOM 3572 C CA . TYR B 1 33 ? 44.344 -26 -39.25 1 29.08 33 TYR B CA 1
ATOM 3573 C C . TYR B 1 33 ? 44.375 -24.484 -39.25 1 29.08 33 TYR B C 1
ATOM 3575 O O . TYR B 1 33 ? 43.625 -23.844 -38.531 1 29.08 33 TYR B O 1
ATOM 3583 N N . SER B 1 34 ? 45.625 -23.984 -39.25 1 28.08 34 SER B N 1
ATOM 3584 C CA . SER B 1 34 ? 45.906 -22.547 -39.344 1 28.08 34 SER B CA 1
ATOM 3585 C C . SER B 1 34 ? 45.406 -22 -40.688 1 28.08 34 SER B C 1
ATOM 3587 O O . SER B 1 34 ? 46.188 -21.828 -41.625 1 28.08 34 SER B O 1
ATOM 3589 N N . THR B 1 35 ? 44.344 -22.578 -41.312 1 28.64 35 THR B N 1
ATOM 3590 C CA . THR B 1 35 ? 44.219 -22.062 -42.656 1 28.64 35 THR B CA 1
ATOM 3591 C C . THR B 1 35 ? 44.094 -20.531 -42.656 1 28.64 35 THR B C 1
ATOM 3593 O O . THR B 1 35 ? 43.5 -19.953 -41.75 1 28.64 35 THR B O 1
ATOM 3596 N N . PRO B 1 36 ? 45 -19.938 -43.594 1 28.33 36 PRO B N 1
ATOM 3597 C CA . PRO B 1 36 ? 45.156 -18.484 -43.688 1 28.33 36 PRO B CA 1
ATOM 3598 C C . PRO B 1 36 ? 43.844 -17.766 -43.969 1 28.33 36 PRO B C 1
ATOM 3600 O O . PRO B 1 36 ? 42.969 -18.297 -44.688 1 28.33 36 PRO B O 1
ATOM 3603 N N . THR B 1 37 ? 43.344 -17.062 -42.938 1 27.64 37 THR B N 1
ATOM 3604 C CA . THR B 1 37 ? 42.094 -16.344 -43.031 1 27.64 37 THR B CA 1
ATOM 3605 C C . THR B 1 37 ? 42.094 -15.375 -44.219 1 27.64 37 THR B C 1
ATOM 3607 O O . THR B 1 37 ? 43 -14.539 -44.344 1 27.64 37 THR B O 1
ATOM 3610 N N . PRO B 1 38 ? 41.625 -15.938 -45.375 1 28.03 38 PRO B N 1
ATOM 3611 C CA . PRO B 1 38 ? 41.594 -15.039 -46.531 1 28.03 38 PRO B CA 1
ATOM 3612 C C . PRO B 1 38 ? 41.125 -13.633 -46.188 1 28.03 38 PRO B C 1
ATOM 3614 O O . PRO B 1 38 ? 40.375 -13.461 -45.188 1 28.03 38 PRO B O 1
ATOM 3617 N N . GLN B 1 39 ? 41.938 -12.68 -46.781 1 25.03 39 GLN B N 1
ATOM 3618 C CA . GLN B 1 39 ? 41.781 -11.242 -46.625 1 25.03 39 GLN B CA 1
ATOM 3619 C C . GLN B 1 39 ? 40.375 -10.789 -47.062 1 25.03 39 GLN B C 1
ATOM 3621 O O . GLN B 1 39 ? 40.062 -10.82 -48.25 1 25.03 39 GLN B O 1
ATOM 3626 N N . VAL B 1 40 ? 39.344 -11.344 -46.594 1 22.38 40 VAL B N 1
ATOM 3627 C CA . VAL B 1 40 ? 38.094 -10.844 -47.156 1 22.38 40 VAL B CA 1
ATOM 3628 C C . VAL B 1 40 ? 38.094 -9.312 -47.125 1 22.38 40 VAL B C 1
ATOM 3630 O O . VAL B 1 40 ? 38.344 -8.711 -46.062 1 22.38 40 VAL B O 1
ATOM 3633 N N . ALA B 1 41 ? 38.312 -8.664 -48.312 1 24.23 41 ALA B N 1
ATOM 3634 C CA . ALA B 1 41 ? 38.156 -7.266 -48.719 1 24.23 41 ALA B CA 1
ATOM 3635 C C . ALA B 1 41 ? 37 -6.613 -47.969 1 24.23 41 ALA B C 1
ATOM 3637 O O . ALA B 1 41 ? 35.969 -7.254 -47.688 1 24.23 41 ALA B O 1
ATOM 3638 N N . LYS B 1 42 ? 37.375 -5.492 -47.25 1 27.83 42 LYS B N 1
ATOM 3639 C CA . LYS B 1 42 ? 36.531 -4.523 -46.531 1 27.83 42 LYS B CA 1
ATOM 3640 C C . LYS B 1 42 ? 35.344 -4.102 -47.406 1 27.83 42 LYS B C 1
ATOM 3642 O O . LYS B 1 42 ? 35.5 -3.295 -48.312 1 27.83 42 LYS B O 1
ATOM 3647 N N . LEU B 1 43 ? 34.531 -5.082 -48 1 24.14 43 LEU B N 1
ATOM 3648 C CA . LEU B 1 43 ? 33.406 -4.473 -48.656 1 24.14 43 LEU B CA 1
ATOM 3649 C C . LEU B 1 43 ? 32.812 -3.344 -47.844 1 24.14 43 LEU B C 1
ATOM 3651 O O . LEU B 1 43 ? 32.5 -3.535 -46.656 1 24.14 43 LEU B O 1
ATOM 3655 N N . SER B 1 44 ? 33.156 -2.143 -48.312 1 23.86 44 SER B N 1
ATOM 3656 C CA . SER B 1 44 ? 32.656 -0.854 -47.812 1 23.86 44 SER B CA 1
ATOM 3657 C C . SER B 1 44 ? 31.156 -0.876 -47.594 1 23.86 44 SER B C 1
ATOM 3659 O O . SER B 1 44 ? 30.375 -0.907 -48.562 1 23.86 44 SER B O 1
ATOM 3661 N N . VAL B 1 45 ? 30.641 -1.657 -46.781 1 29.14 45 VAL B N 1
ATOM 3662 C CA . VAL B 1 45 ? 29.219 -1.558 -46.469 1 29.14 45 VAL B CA 1
ATOM 3663 C C . VAL B 1 45 ? 28.844 -0.098 -46.219 1 29.14 45 VAL B C 1
ATOM 3665 O O . VAL B 1 45 ? 29.281 0.511 -45.25 1 29.14 45 VAL B O 1
ATOM 3668 N N . GLU B 1 46 ? 28.75 0.669 -47.281 1 26.97 46 GLU B N 1
ATOM 3669 C CA . GLU B 1 46 ? 28.203 2.018 -47.375 1 26.97 46 GLU B CA 1
ATOM 3670 C C . GLU B 1 46 ? 27.031 2.219 -46.438 1 26.97 46 GLU B C 1
ATOM 3672 O O . GLU B 1 46 ? 26.406 1.251 -45.969 1 26.97 46 GLU B O 1
ATOM 3677 N N . ASN B 1 47 ? 26.641 3.582 -46.344 1 27.03 47 ASN B N 1
ATOM 3678 C CA . ASN B 1 47 ? 25.875 4.391 -45.406 1 27.03 47 ASN B CA 1
ATOM 3679 C C . ASN B 1 47 ? 24.422 3.949 -45.344 1 27.03 47 ASN B C 1
ATOM 3681 O O . ASN B 1 47 ? 23.562 4.543 -46 1 27.03 47 ASN B O 1
ATOM 3685 N N . LEU B 1 48 ? 24.109 2.678 -45.688 1 29.45 48 LEU B N 1
ATOM 3686 C CA . LEU B 1 48 ? 22.656 2.531 -45.656 1 29.45 48 LEU B CA 1
ATOM 3687 C C . LEU B 1 48 ? 22.094 3 -44.312 1 29.45 48 LEU B C 1
ATOM 3689 O O . LEU B 1 48 ? 21.031 2.533 -43.875 1 29.45 48 LEU B O 1
ATOM 3693 N N . ASN B 1 49 ? 23.047 3.699 -43.656 1 27.69 49 ASN B N 1
ATOM 3694 C CA . ASN B 1 49 ? 22.594 4.008 -42.312 1 27.69 49 ASN B CA 1
ATOM 3695 C C . ASN B 1 49 ? 21.25 4.723 -42.312 1 27.69 49 ASN B C 1
ATOM 3697 O O . ASN B 1 49 ? 20.641 4.922 -41.25 1 27.69 49 ASN B O 1
ATOM 3701 N N . ASP B 1 50 ? 21.141 5.578 -43.375 1 30.08 50 ASP B N 1
ATOM 3702 C CA . ASP B 1 50 ? 20.172 6.598 -42.969 1 30.08 50 ASP B CA 1
ATOM 3703 C C . ASP B 1 50 ? 18.734 6.066 -43.062 1 30.08 50 ASP B C 1
ATOM 3705 O O . ASP B 1 50 ? 17.969 6.504 -43.938 1 30.08 50 ASP B O 1
ATOM 3709 N N . ALA B 1 51 ? 18.562 4.812 -43.344 1 32.31 51 ALA B N 1
ATOM 3710 C CA . ALA B 1 51 ? 17.109 4.676 -43.469 1 32.31 51 ALA B CA 1
ATOM 3711 C C . ALA B 1 51 ? 16.391 5.348 -42.312 1 32.31 51 ALA B C 1
ATOM 3713 O O . ALA B 1 51 ? 16.797 5.195 -41.156 1 32.31 51 ALA B O 1
ATOM 3714 N N . PRO B 1 52 ? 15.625 6.293 -42.594 1 32.25 52 PRO B N 1
ATOM 3715 C CA . PRO B 1 52 ? 14.859 6.848 -41.469 1 32.25 52 PRO B CA 1
ATOM 3716 C C . PRO B 1 52 ? 14.273 5.766 -40.562 1 32.25 52 PRO B C 1
ATOM 3718 O O . PRO B 1 52 ? 13.711 4.781 -41.062 1 32.25 52 PRO B O 1
ATOM 3721 N N . VAL B 1 53 ? 14.977 5.367 -39.594 1 31.83 53 VAL B N 1
ATOM 3722 C CA . VAL B 1 53 ? 14.273 4.641 -38.531 1 31.83 53 VAL B CA 1
ATOM 3723 C C . VAL B 1 53 ? 12.859 5.188 -38.375 1 31.83 53 VAL B C 1
ATOM 3725 O O . VAL B 1 53 ? 12.664 6.332 -37.969 1 31.83 53 VAL B O 1
ATOM 3728 N N . SER B 1 54 ? 12.156 5.039 -39.5 1 33.09 54 SER B N 1
ATOM 3729 C CA . SER B 1 54 ? 10.773 5.309 -39.125 1 33.09 54 SER B CA 1
ATOM 3730 C C . SER B 1 54 ? 10.484 4.855 -37.688 1 33.09 54 SER B C 1
ATOM 3732 O O . SER B 1 54 ? 10.648 3.678 -37.375 1 33.09 54 SER B O 1
ATOM 3734 N N . GLU B 1 55 ? 10.906 5.551 -36.75 1 32.22 55 GLU B N 1
ATOM 3735 C CA . GLU B 1 55 ? 10.383 5.477 -35.406 1 32.22 55 GLU B CA 1
ATOM 3736 C C . GLU B 1 55 ? 8.891 5.141 -35.406 1 32.22 55 GLU B C 1
ATOM 3738 O O . GLU B 1 55 ? 8.047 6.039 -35.438 1 32.22 55 GLU B O 1
ATOM 3743 N N . LYS B 1 56 ? 8.43 4.418 -36.375 1 33.5 56 LYS B N 1
ATOM 3744 C CA . LYS B 1 56 ? 7.113 3.943 -35.938 1 33.5 56 LYS B CA 1
ATOM 3745 C C . LYS B 1 56 ? 7.113 3.568 -34.469 1 33.5 56 LYS B C 1
ATOM 3747 O O . LYS B 1 56 ? 7.691 2.553 -34.062 1 33.5 56 LYS B O 1
ATOM 3752 N N . GLU B 1 57 ? 7.227 4.484 -33.625 1 36.19 57 GLU B N 1
ATOM 3753 C CA . GLU B 1 57 ? 6.703 4.203 -32.281 1 36.19 57 GLU B CA 1
ATOM 3754 C C . GLU B 1 57 ? 5.598 3.154 -32.344 1 36.19 57 GLU B C 1
ATOM 3756 O O . GLU B 1 57 ? 4.508 3.418 -32.844 1 36.19 57 GLU B O 1
ATOM 3761 N N . GLU B 1 58 ? 5.754 2.031 -32.844 1 36.25 58 GLU B N 1
ATOM 3762 C CA . GLU B 1 58 ? 4.734 1.01 -32.625 1 36.25 58 GLU B CA 1
ATOM 3763 C C . GLU B 1 58 ? 3.889 1.335 -31.406 1 36.25 58 GLU B C 1
ATOM 3765 O O . GLU B 1 58 ? 4.402 1.377 -30.281 1 36.25 58 GLU B O 1
ATOM 3770 N N . LYS B 1 59 ? 3.008 2.174 -31.516 1 45.22 59 LYS B N 1
ATOM 3771 C CA . LYS B 1 59 ? 1.982 2.338 -30.484 1 45.22 59 LYS B CA 1
ATOM 3772 C C . LYS B 1 59 ? 1.679 1.012 -29.797 1 45.22 59 LYS B C 1
ATOM 3774 O O . LYS B 1 59 ? 0.911 0.197 -30.312 1 45.22 59 LYS B O 1
ATOM 3779 N N . GLU B 1 60 ? 2.648 0.284 -29.203 1 50.75 60 GLU B N 1
ATOM 3780 C CA . GLU B 1 60 ? 2.455 -0.94 -28.438 1 50.75 60 GLU B CA 1
ATOM 3781 C C . GLU B 1 60 ? 1.121 -0.921 -27.703 1 50.75 60 GLU B C 1
ATOM 3783 O O . GLU B 1 60 ? 0.91 -0.093 -26.812 1 50.75 60 GLU B O 1
ATOM 3788 N N . GLU B 1 61 ? 0.07 -1.313 -28.234 1 60.72 61 GLU B N 1
ATOM 3789 C CA . GLU B 1 61 ? -1.226 -1.467 -27.578 1 60.72 61 GLU B CA 1
ATOM 3790 C C . GLU B 1 61 ? -1.09 -2.201 -26.25 1 60.72 61 GLU B C 1
ATOM 3792 O O . GLU B 1 61 ? -0.52 -3.293 -26.188 1 60.72 61 GLU B O 1
ATOM 3797 N N . VAL B 1 62 ? -1.165 -1.525 -25.141 1 70.62 62 VAL B N 1
ATOM 3798 C CA . VAL B 1 62 ? -1.114 -2.146 -23.828 1 70.62 62 VAL B CA 1
ATOM 3799 C C . VAL B 1 62 ? -2.248 -3.16 -23.688 1 70.62 62 VAL B C 1
ATOM 3801 O O . VAL B 1 62 ? -3.408 -2.846 -23.969 1 70.62 62 VAL B O 1
ATOM 3804 N N . PRO B 1 63 ? -1.866 -4.367 -23.484 1 81.44 63 PRO B N 1
ATOM 3805 C CA . PRO B 1 63 ? -2.846 -5.453 -23.406 1 81.44 63 PRO B CA 1
ATOM 3806 C C . PRO B 1 63 ? -3.969 -5.168 -22.406 1 81.44 63 PRO B C 1
ATOM 3808 O O . PRO B 1 63 ? -3.768 -4.43 -21.438 1 81.44 63 PRO B O 1
ATOM 3811 N N . ASP B 1 64 ? -5.133 -5.656 -22.641 1 89.81 64 ASP B N 1
ATOM 3812 C CA . ASP B 1 64 ? -6.32 -5.484 -21.812 1 89.81 64 ASP B CA 1
ATOM 3813 C C . ASP B 1 64 ? -6.25 -6.363 -20.562 1 89.81 64 ASP B C 1
ATOM 3815 O O . ASP B 1 64 ? -7.195 -6.402 -19.781 1 89.81 64 ASP B O 1
ATOM 3819 N N . THR B 1 65 ? -5.074 -7 -20.375 1 96.62 65 THR B N 1
ATOM 3820 C CA . THR B 1 65 ? -4.891 -7.852 -19.203 1 96.62 65 THR B CA 1
ATOM 3821 C C . THR B 1 65 ? -4.492 -7.02 -17.984 1 96.62 65 THR B C 1
ATOM 3823 O O . THR B 1 65 ? -4.535 -7.504 -16.859 1 96.62 65 THR B O 1
ATOM 3826 N N . TYR B 1 66 ? -4.141 -5.762 -18.203 1 97.25 66 TYR B N 1
ATOM 3827 C CA . TYR B 1 66 ? -3.863 -4.836 -17.109 1 97.25 66 TYR B CA 1
ATOM 3828 C C . TYR B 1 66 ? -5.156 -4.27 -16.531 1 97.25 66 TYR B C 1
ATOM 3830 O O . TYR B 1 66 ? -6.133 -4.074 -17.266 1 97.25 66 TYR B O 1
ATOM 3838 N N . HIS B 1 67 ? -5.152 -3.961 -15.234 1 97.06 67 HIS B N 1
ATOM 3839 C CA . HIS B 1 67 ? -6.297 -3.271 -14.656 1 97.06 67 HIS B CA 1
ATOM 3840 C C . HIS B 1 67 ? -6.555 -1.941 -15.359 1 97.06 67 HIS B C 1
ATOM 3842 O O . HIS B 1 67 ? -7.703 -1.583 -15.617 1 97.06 67 HIS B O 1
ATOM 3848 N N . SER B 1 68 ? -5.488 -1.186 -15.547 1 95.88 68 SER B N 1
ATOM 3849 C CA . SER B 1 68 ? -5.508 0.132 -16.172 1 95.88 68 SER B CA 1
ATOM 3850 C C . SER B 1 68 ? -4.344 0.304 -17.141 1 95.88 68 SER B C 1
ATOM 3852 O O . SER B 1 68 ? -3.34 0.938 -16.812 1 95.88 68 SER B O 1
ATOM 3854 N N . PRO B 1 69 ? -4.535 -0.126 -18.375 1 96.06 69 PRO B N 1
ATOM 3855 C CA . PRO B 1 69 ? -3.42 -0.174 -19.328 1 96.06 69 PRO B CA 1
ATOM 3856 C C . PRO B 1 69 ? -2.787 1.195 -19.562 1 96.06 69 PRO B C 1
ATOM 3858 O O . PRO B 1 69 ? -1.559 1.312 -19.609 1 96.06 69 PRO B O 1
ATOM 3861 N N . ARG B 1 70 ? -3.607 2.23 -19.641 1 95.19 70 ARG B N 1
ATOM 3862 C CA . ARG B 1 70 ? -3.068 3.559 -19.922 1 95.19 70 ARG B CA 1
ATOM 3863 C C . ARG B 1 70 ? -2.307 4.102 -18.719 1 95.19 70 ARG B C 1
ATOM 3865 O O . ARG B 1 70 ? -1.238 4.699 -18.875 1 95.19 70 ARG B O 1
ATOM 3872 N N . VAL B 1 71 ? -2.855 3.904 -17.547 1 96.75 71 VAL B N 1
ATOM 3873 C CA . VAL B 1 71 ? -2.188 4.344 -16.328 1 96.75 71 VAL B CA 1
ATOM 3874 C C . VAL B 1 71 ? -0.866 3.596 -16.156 1 96.75 71 VAL B C 1
ATOM 3876 O O . VAL B 1 71 ? 0.159 4.199 -15.836 1 96.75 71 VAL B O 1
ATOM 3879 N N . PHE B 1 72 ? -0.901 2.309 -16.453 1 97.12 72 PHE B N 1
ATOM 3880 C CA . PHE B 1 72 ? 0.301 1.49 -16.344 1 97.12 72 PHE B CA 1
ATOM 3881 C C . PHE B 1 72 ? 1.396 2.01 -17.266 1 97.12 72 PHE B C 1
ATOM 3883 O O . PHE B 1 72 ? 2.541 2.186 -16.844 1 97.12 72 PHE B O 1
ATOM 3890 N N . LYS B 1 73 ? 1.034 2.207 -18.469 1 96.69 73 LYS B N 1
ATOM 3891 C CA . LYS B 1 73 ? 2.018 2.643 -19.453 1 96.69 73 LYS B CA 1
ATOM 3892 C C . LYS B 1 73 ? 2.707 3.93 -19.016 1 96.69 73 LYS B C 1
ATOM 3894 O O . LYS B 1 73 ? 3.938 4.004 -18.984 1 96.69 73 LYS B O 1
ATOM 3899 N N . LEU B 1 74 ? 1.941 4.898 -18.609 1 96.81 74 LEU B N 1
ATOM 3900 C CA . LEU B 1 74 ? 2.484 6.188 -18.203 1 96.81 74 LEU B CA 1
ATOM 3901 C C . LEU B 1 74 ? 3.334 6.047 -16.938 1 96.81 74 LEU B C 1
ATOM 3903 O O . LEU B 1 74 ? 4.434 6.598 -16.859 1 96.81 74 LEU B O 1
ATOM 3907 N N . ASN B 1 75 ? 2.82 5.34 -15.992 1 97.62 75 ASN B N 1
ATOM 3908 C CA . ASN B 1 75 ? 3.512 5.184 -14.719 1 97.62 75 ASN B CA 1
ATOM 3909 C C . ASN B 1 75 ? 4.77 4.332 -14.867 1 97.62 75 ASN B C 1
ATOM 3911 O O . ASN B 1 75 ? 5.762 4.555 -14.164 1 97.62 75 ASN B O 1
ATOM 3915 N N . TYR B 1 76 ? 4.711 3.338 -15.734 1 97.88 76 TYR B N 1
ATOM 3916 C CA . TYR B 1 76 ? 5.879 2.516 -16.031 1 97.88 76 TYR B CA 1
ATOM 3917 C C . TYR B 1 76 ? 6.996 3.355 -16.656 1 97.88 76 TYR B C 1
ATOM 3919 O O . TYR B 1 76 ? 8.164 3.209 -16.281 1 97.88 76 TYR B O 1
ATOM 3927 N N . GLU B 1 77 ? 6.641 4.215 -17.531 1 97.69 77 GLU B N 1
ATOM 3928 C CA . GLU B 1 77 ? 7.629 5.105 -18.141 1 97.69 77 GLU B CA 1
ATOM 3929 C C . GLU B 1 77 ? 8.258 6.027 -17.094 1 97.69 77 GLU B C 1
ATOM 3931 O O . GLU B 1 77 ? 9.461 6.273 -17.125 1 97.69 77 GLU B O 1
ATOM 3936 N N . GLU B 1 78 ? 7.457 6.48 -16.203 1 97.56 78 GLU B N 1
ATOM 3937 C CA . GLU B 1 78 ? 7.977 7.324 -15.133 1 97.56 78 GLU B CA 1
ATOM 3938 C C . GLU B 1 78 ? 8.922 6.547 -14.227 1 97.56 78 GLU B C 1
ATOM 3940 O O . GLU B 1 78 ? 9.953 7.07 -13.797 1 97.56 78 GLU B O 1
ATOM 3945 N N . MET B 1 79 ? 8.516 5.324 -13.906 1 98.38 79 MET B N 1
ATOM 3946 C CA . MET B 1 79 ? 9.383 4.457 -13.117 1 98.38 79 MET B CA 1
ATOM 3947 C C . MET B 1 79 ? 10.75 4.305 -13.781 1 98.38 79 MET B C 1
ATOM 3949 O O . MET B 1 79 ? 11.781 4.496 -13.133 1 98.38 79 MET B O 1
ATOM 3953 N N . GLU B 1 80 ? 10.766 4.023 -15.094 1 98.06 80 GLU B N 1
ATOM 3954 C CA . GLU B 1 80 ? 12.016 3.795 -15.812 1 98.06 80 GLU B CA 1
ATOM 3955 C C . GLU B 1 80 ? 12.898 5.039 -15.781 1 98.06 80 GLU B C 1
ATOM 3957 O O . GLU B 1 80 ? 14.125 4.93 -15.727 1 98.06 80 GLU B O 1
ATOM 3962 N N . LYS B 1 81 ? 12.281 6.145 -15.695 1 97.25 81 LYS B N 1
ATOM 3963 C CA . LYS B 1 81 ? 13.016 7.402 -15.758 1 97.25 81 LYS B CA 1
ATOM 3964 C C . LYS B 1 81 ? 13.523 7.816 -14.383 1 97.25 81 LYS B C 1
ATOM 3966 O O . LYS B 1 81 ? 14.617 8.359 -14.25 1 97.25 81 LYS B O 1
ATOM 3971 N N . LYS B 1 82 ? 12.766 7.539 -13.367 1 97.5 82 LYS B N 1
ATOM 3972 C CA . LYS B 1 82 ? 13.008 8.25 -12.109 1 97.5 82 LYS B CA 1
ATOM 3973 C C . LYS B 1 82 ? 13.445 7.289 -11.008 1 97.5 82 LYS B C 1
ATOM 3975 O O . LYS B 1 82 ? 14.148 7.688 -10.078 1 97.5 82 LYS B O 1
ATOM 3980 N N . PHE B 1 83 ? 13.039 6.039 -11.047 1 98.62 83 PHE B N 1
ATOM 3981 C CA . PHE B 1 83 ? 13.125 5.148 -9.898 1 98.62 83 PHE B CA 1
ATOM 3982 C C . PHE B 1 83 ? 14.578 4.801 -9.594 1 98.62 83 PHE B C 1
ATOM 3984 O O . PHE B 1 83 ? 15.297 4.316 -10.469 1 98.62 83 PHE B O 1
ATOM 3991 N N . LYS B 1 84 ? 14.992 5.043 -8.344 1 98.75 84 LYS B N 1
ATOM 3992 C CA . LYS B 1 84 ? 16.344 4.73 -7.895 1 98.75 84 LYS B CA 1
ATOM 3993 C C . LYS B 1 84 ? 16.328 3.955 -6.578 1 98.75 84 LYS B C 1
ATOM 3995 O O . LYS B 1 84 ? 15.578 4.309 -5.656 1 98.75 84 LYS B O 1
ATOM 4000 N N . VAL B 1 85 ? 17.141 2.93 -6.504 1 98.75 85 VAL B N 1
ATOM 4001 C CA . VAL B 1 85 ? 17.266 2.086 -5.32 1 98.75 85 VAL B CA 1
ATOM 4002 C C . VAL B 1 85 ? 18.719 2.068 -4.848 1 98.75 85 VAL B C 1
ATOM 4004 O O . VAL B 1 85 ? 19.641 1.905 -5.652 1 98.75 85 VAL B O 1
ATOM 4007 N N . TYR B 1 86 ? 18.953 2.355 -3.627 1 98.75 86 TYR B N 1
ATOM 4008 C CA . TYR B 1 86 ? 20.266 2.209 -3.006 1 98.75 86 TYR B CA 1
ATOM 4009 C C . TYR B 1 86 ? 20.422 0.844 -2.346 1 98.75 86 TYR B C 1
ATOM 4011 O O . TYR B 1 86 ? 19.562 0.433 -1.562 1 98.75 86 TYR B O 1
ATOM 4019 N N . ILE B 1 87 ? 21.422 0.127 -2.678 1 98.19 87 ILE B N 1
ATOM 4020 C CA . ILE B 1 87 ? 21.734 -1.16 -2.064 1 98.19 87 ILE B CA 1
ATOM 4021 C C . ILE B 1 87 ? 22.797 -0.976 -0.99 1 98.19 87 ILE B C 1
ATOM 4023 O O . ILE B 1 87 ? 23.906 -0.516 -1.28 1 98.19 87 ILE B O 1
ATOM 4027 N N . TYR B 1 88 ? 22.438 -1.326 0.277 1 98.12 88 TYR B N 1
ATOM 4028 C CA . TYR B 1 88 ? 23.469 -1.255 1.312 1 98.12 88 TYR B CA 1
ATOM 4029 C C . TYR B 1 88 ? 24.688 -2.092 0.935 1 98.12 88 TYR B C 1
ATOM 4031 O O . TYR B 1 88 ? 24.547 -3.242 0.516 1 98.12 88 TYR B O 1
ATOM 4039 N N . PRO B 1 89 ? 25.844 -1.604 1.09 1 96.38 89 PRO B N 1
ATOM 4040 C CA . PRO B 1 89 ? 27.031 -2.326 0.646 1 96.38 89 PRO B CA 1
ATOM 4041 C C . PRO B 1 89 ? 27.531 -3.33 1.681 1 96.38 89 PRO B C 1
ATOM 4043 O O . PRO B 1 89 ? 28.406 -4.152 1.378 1 96.38 89 PRO B O 1
ATOM 4046 N N . ASP B 1 90 ? 26.969 -3.346 2.789 1 94.88 90 ASP B N 1
ATOM 4047 C CA . ASP B 1 90 ? 27.5 -4.102 3.916 1 94.88 90 ASP B CA 1
ATOM 4048 C C . ASP B 1 90 ? 27.219 -5.594 3.76 1 94.88 90 ASP B C 1
ATOM 4050 O O . ASP B 1 90 ? 26.188 -5.984 3.2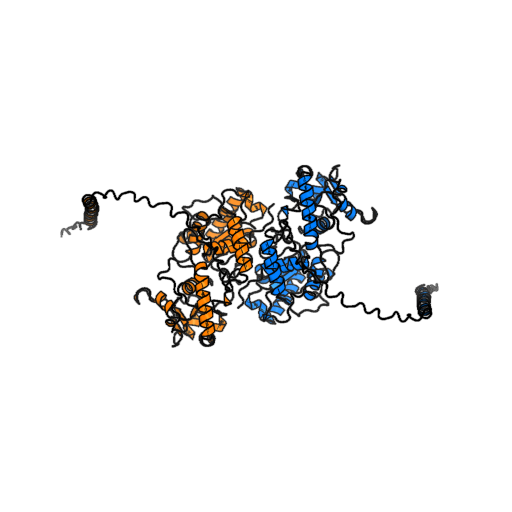23 1 94.88 90 ASP B O 1
ATOM 4054 N N . GLY B 1 91 ? 28.078 -6.422 4.32 1 91.88 91 GLY B N 1
ATOM 4055 C CA . GLY B 1 91 ? 27.891 -7.863 4.371 1 91.88 91 GLY B CA 1
ATOM 4056 C C . GLY B 1 91 ? 28.844 -8.617 3.471 1 91.88 91 GLY B C 1
ATOM 4057 O O . GLY B 1 91 ? 29.125 -8.188 2.35 1 91.88 91 GLY B O 1
ATOM 4058 N N . ASP B 1 92 ? 29.312 -9.703 3.918 1 91.06 92 ASP B N 1
ATOM 4059 C CA . ASP B 1 92 ? 30.219 -10.578 3.174 1 91.06 92 ASP B CA 1
ATOM 4060 C C . ASP B 1 92 ? 29.453 -11.406 2.146 1 91.06 92 ASP B C 1
ATOM 4062 O O . ASP B 1 92 ? 28.656 -12.273 2.51 1 91.06 92 ASP B O 1
ATOM 4066 N N . PRO B 1 93 ? 29.719 -11.133 0.867 1 89.88 93 PRO B N 1
ATOM 4067 C CA . PRO B 1 93 ? 28.984 -11.867 -0.176 1 89.88 93 PRO B CA 1
ATOM 4068 C C . PRO B 1 93 ? 29.219 -13.375 -0.108 1 89.88 93 PRO B C 1
ATOM 4070 O O . PRO B 1 93 ? 28.469 -14.141 -0.717 1 89.88 93 PRO B O 1
ATOM 4073 N N . ASN B 1 94 ? 30.188 -13.805 0.627 1 89.06 94 ASN B N 1
ATOM 4074 C CA . ASN B 1 94 ? 30.5 -15.227 0.74 1 89.06 94 ASN B CA 1
ATOM 4075 C C . ASN B 1 94 ? 29.703 -15.891 1.854 1 89.06 94 ASN B C 1
ATOM 4077 O O . ASN B 1 94 ? 29.797 -17.109 2.049 1 89.06 94 ASN B O 1
ATOM 4081 N N . THR B 1 95 ? 28.906 -15.164 2.482 1 90.31 95 THR B N 1
ATOM 4082 C CA . THR B 1 95 ? 28.031 -15.703 3.527 1 90.31 95 THR B CA 1
ATOM 4083 C C . THR B 1 95 ? 26.562 -15.617 3.109 1 90.31 95 THR B C 1
ATOM 4085 O O . THR B 1 95 ? 26.125 -16.344 2.213 1 90.31 95 THR B O 1
ATOM 4088 N N . PHE B 1 96 ? 25.75 -14.734 3.883 1 88.75 96 PHE B N 1
ATOM 4089 C CA . PHE B 1 96 ? 24.312 -14.664 3.639 1 88.75 96 PHE B CA 1
ATOM 4090 C C . PHE B 1 96 ? 23.953 -13.352 2.961 1 88.75 96 PHE B C 1
ATOM 4092 O O . PHE B 1 96 ? 22.766 -13.047 2.781 1 88.75 96 PHE B O 1
ATOM 4099 N N . TYR B 1 97 ? 25 -12.633 2.609 1 89.62 97 TYR B N 1
ATOM 4100 C CA . TYR B 1 97 ? 24.734 -11.25 2.213 1 89.62 97 TYR B CA 1
ATOM 4101 C C . TYR B 1 97 ? 25.125 -11.023 0.757 1 89.62 97 TYR B C 1
ATOM 4103 O O . TYR B 1 97 ? 25.906 -11.781 0.188 1 89.62 97 TYR B O 1
ATOM 4111 N N . GLN B 1 98 ? 24.484 -10.055 0.064 1 87.56 98 GLN B N 1
ATOM 4112 C CA . GLN B 1 98 ? 24.859 -9.406 -1.19 1 87.56 98 GLN B CA 1
ATOM 4113 C C . GLN B 1 98 ? 24.578 -10.312 -2.383 1 87.56 98 GLN B C 1
ATOM 4115 O O . GLN B 1 98 ? 24.203 -9.836 -3.459 1 87.56 98 GLN B O 1
ATOM 4120 N N . THR B 1 99 ? 24.781 -11.586 -2.225 1 82.31 99 THR B N 1
ATOM 4121 C CA . THR B 1 99 ? 24.688 -12.484 -3.375 1 82.31 99 THR B CA 1
ATOM 4122 C C . THR B 1 99 ? 23.625 -13.555 -3.143 1 82.31 99 THR B C 1
ATOM 4124 O O . THR B 1 99 ? 23.312 -13.883 -1.999 1 82.31 99 THR B O 1
ATOM 4127 N N . PRO B 1 100 ? 23.125 -14.031 -4.258 1 77.38 100 PRO B N 1
ATOM 4128 C CA . PRO B 1 100 ? 22.141 -15.109 -4.109 1 77.38 100 PRO B CA 1
ATOM 4129 C C . PRO B 1 100 ? 22.781 -16.469 -3.824 1 77.38 100 PRO B C 1
ATOM 4131 O O . PRO B 1 100 ? 23.984 -16.625 -4.016 1 77.38 100 PRO B O 1
ATOM 4134 N N . ARG B 1 101 ? 21.953 -17.297 -3.303 1 74.94 101 ARG B N 1
ATOM 4135 C CA . ARG B 1 101 ? 22.438 -18.656 -3.178 1 74.94 101 ARG B CA 1
ATOM 4136 C C . ARG B 1 101 ? 22.562 -19.328 -4.547 1 74.94 101 ARG B C 1
ATOM 4138 O O . ARG B 1 101 ? 23.594 -19.922 -4.855 1 74.94 101 ARG B O 1
ATOM 4145 N N . LYS B 1 102 ? 21.531 -19.266 -5.27 1 76.94 102 LYS B N 1
ATOM 4146 C CA . LYS B 1 102 ? 21.469 -19.875 -6.598 1 76.94 102 LYS B CA 1
ATOM 4147 C C . LYS B 1 102 ? 20.484 -19.141 -7.5 1 76.94 102 LYS B C 1
ATOM 4149 O O . LYS B 1 102 ? 19.625 -18.391 -7.02 1 76.94 102 LYS B O 1
ATOM 4154 N N . LEU B 1 103 ? 20.656 -19.391 -8.75 1 75.38 103 LEU B N 1
ATOM 4155 C CA . LEU B 1 103 ? 19.797 -18.797 -9.773 1 75.38 103 LEU B CA 1
ATOM 4156 C C . LEU B 1 103 ? 18.906 -19.859 -10.406 1 75.38 103 LEU B C 1
ATOM 4158 O O . LEU B 1 103 ? 18.312 -19.609 -11.469 1 75.38 103 LEU B O 1
ATOM 4162 N N . THR B 1 104 ? 18.875 -21.016 -9.766 1 77.38 104 THR B N 1
ATOM 4163 C CA . THR B 1 104 ? 18.078 -22.109 -10.32 1 77.38 104 THR B CA 1
ATOM 4164 C C . THR B 1 104 ? 17.25 -22.781 -9.227 1 77.38 104 THR B C 1
ATOM 4166 O O . THR B 1 104 ? 17.484 -22.547 -8.039 1 77.38 104 THR B O 1
ATOM 4169 N N . GLY B 1 105 ? 16.328 -23.5 -9.703 1 75.69 105 GLY B N 1
ATOM 4170 C CA . GLY B 1 105 ? 15.547 -24.297 -8.766 1 75.69 105 GLY B CA 1
ATOM 4171 C C . GLY B 1 105 ? 14.484 -23.484 -8.039 1 75.69 105 GLY B C 1
ATOM 4172 O O . GLY B 1 105 ? 14.023 -22.453 -8.539 1 75.69 105 GLY B O 1
ATOM 4173 N N . LYS B 1 106 ? 14.328 -24.281 -6.773 1 73.62 106 LYS B N 1
ATOM 4174 C CA . LYS B 1 106 ? 13.273 -23.688 -5.949 1 73.62 106 LYS B CA 1
ATOM 4175 C C . LYS B 1 106 ? 13.703 -22.344 -5.375 1 73.62 106 LYS B C 1
ATOM 4177 O O . LYS B 1 106 ? 14.859 -22.188 -4.965 1 73.62 106 LYS B O 1
ATOM 4182 N N . TYR B 1 107 ? 13.273 -21.25 -5.711 1 79.94 107 TYR B N 1
ATOM 4183 C CA . TYR B 1 107 ? 13.5 -19.922 -5.137 1 79.94 107 TYR B CA 1
ATOM 4184 C C . TYR B 1 107 ? 14.383 -19.078 -6.047 1 79.94 107 TYR B C 1
ATOM 4186 O O . TYR B 1 107 ? 15.039 -18.141 -5.586 1 79.94 107 TYR B O 1
ATOM 4194 N N . ALA B 1 108 ? 14.547 -19.562 -7.25 1 85.12 108 ALA B N 1
ATOM 4195 C CA . ALA B 1 108 ? 15.352 -18.859 -8.242 1 85.12 108 ALA B CA 1
ATOM 4196 C C . ALA B 1 108 ? 14.961 -17.375 -8.32 1 85.12 108 ALA B C 1
ATOM 4198 O O . ALA B 1 108 ? 15.805 -16.531 -8.617 1 85.12 108 ALA B O 1
ATOM 4199 N N . SER B 1 109 ? 13.758 -17.094 -7.965 1 90.94 109 SER B N 1
ATOM 4200 C CA . SER B 1 109 ? 13.273 -15.719 -8.07 1 90.94 109 SER B CA 1
ATOM 4201 C C . SER B 1 109 ? 14.07 -14.781 -7.172 1 90.94 109 SER B C 1
ATOM 4203 O O . SER B 1 109 ? 14.406 -13.664 -7.578 1 90.94 109 SER B O 1
ATOM 4205 N N . GLU B 1 110 ? 14.359 -15.234 -5.945 1 90.12 110 GLU B N 1
ATOM 4206 C CA . GLU B 1 110 ? 15.195 -14.445 -5.047 1 90.12 110 GLU B CA 1
ATOM 4207 C C . GLU B 1 110 ? 16.578 -14.203 -5.648 1 90.12 110 GLU B C 1
ATOM 4209 O O . GLU B 1 110 ? 17.078 -13.078 -5.625 1 90.12 110 GLU B O 1
ATOM 4214 N N . GLY B 1 111 ? 17.156 -15.242 -6.191 1 90.5 111 GLY B N 1
ATOM 4215 C CA . GLY B 1 111 ? 18.469 -15.141 -6.816 1 90.5 111 GLY B CA 1
ATOM 4216 C C . GLY B 1 111 ? 18.484 -14.188 -7.996 1 90.5 111 GLY B C 1
ATOM 4217 O O . GLY B 1 111 ? 19.391 -13.352 -8.109 1 90.5 111 GLY B O 1
ATOM 4218 N N . TYR B 1 112 ? 17.531 -14.352 -8.844 1 93 112 TYR B N 1
ATOM 4219 C CA . TYR B 1 112 ? 17.438 -13.477 -10 1 93 112 TYR B CA 1
ATOM 4220 C C . TYR B 1 112 ? 17.297 -12.023 -9.578 1 93 112 TYR B C 1
ATOM 4222 O O . TYR B 1 112 ? 17.891 -11.125 -10.188 1 93 112 TYR B O 1
ATOM 4230 N N . PHE B 1 113 ? 16.562 -11.781 -8.562 1 95.69 113 PHE B N 1
ATOM 4231 C CA . PHE B 1 113 ? 16.391 -10.398 -8.133 1 95.69 113 PHE B CA 1
ATOM 4232 C C . PHE B 1 113 ? 17.719 -9.797 -7.711 1 95.69 113 PHE B C 1
ATOM 4234 O O . PHE B 1 113 ? 18.062 -8.688 -8.125 1 95.69 113 PHE B O 1
ATOM 4241 N N . PHE B 1 114 ? 18.469 -10.562 -6.832 1 94.25 114 PHE B N 1
ATOM 4242 C CA . PHE B 1 114 ? 19.766 -10.086 -6.344 1 94.25 114 PHE B CA 1
ATOM 4243 C C . PHE B 1 114 ? 20.688 -9.742 -7.508 1 94.25 114 PHE B C 1
ATOM 4245 O O . PHE B 1 114 ? 21.422 -8.758 -7.449 1 94.25 114 PHE B O 1
ATOM 4252 N N . GLN B 1 115 ? 20.562 -10.5 -8.508 1 94.31 115 GLN B N 1
ATOM 4253 C CA . GLN B 1 115 ? 21.406 -10.281 -9.672 1 94.31 115 GLN B CA 1
ATOM 4254 C C . GLN B 1 115 ? 20.875 -9.156 -10.547 1 94.31 115 GLN B C 1
ATOM 4256 O O . GLN B 1 115 ? 21.609 -8.242 -10.93 1 94.31 115 GLN B O 1
ATOM 4261 N N . ASN B 1 116 ? 19.609 -9.164 -10.844 1 96.62 116 ASN B N 1
ATOM 4262 C CA . ASN B 1 116 ? 18.984 -8.258 -11.812 1 96.62 116 ASN B CA 1
ATOM 4263 C C . ASN B 1 116 ? 19 -6.816 -11.312 1 96.62 116 ASN B C 1
ATOM 4265 O O . ASN B 1 116 ? 19.125 -5.883 -12.102 1 96.62 116 ASN B O 1
ATOM 4269 N N . ILE B 1 117 ? 18.812 -6.598 -10.008 1 97.31 117 ILE B N 1
ATOM 4270 C CA . ILE B 1 117 ? 18.781 -5.227 -9.5 1 97.31 117 ILE B CA 1
ATOM 4271 C C . ILE B 1 117 ? 20.141 -4.559 -9.742 1 97.31 117 ILE B C 1
ATOM 4273 O O . ILE B 1 117 ? 20.203 -3.361 -10.023 1 97.31 117 ILE B O 1
ATOM 4277 N N . ARG B 1 118 ? 21.188 -5.285 -9.758 1 95.25 118 ARG B N 1
ATOM 4278 C CA . ARG B 1 118 ? 22.531 -4.77 -9.961 1 95.25 118 ARG B CA 1
ATOM 4279 C C . ARG B 1 118 ? 22.844 -4.594 -11.445 1 95.25 118 ARG B C 1
ATOM 4281 O O . ARG B 1 118 ? 23.734 -3.834 -11.812 1 95.25 118 ARG B O 1
ATOM 4288 N N . GLU B 1 119 ? 22.109 -5.336 -12.25 1 95.88 119 GLU B N 1
ATOM 4289 C CA . GLU B 1 119 ? 22.266 -5.246 -13.695 1 95.88 119 GLU B CA 1
ATOM 4290 C C . GLU B 1 119 ? 21.359 -4.184 -14.289 1 95.88 119 GLU B C 1
ATOM 4292 O O . GLU B 1 119 ? 21.453 -3.869 -15.477 1 95.88 119 GLU B O 1
ATOM 4297 N N . SER B 1 120 ? 20.547 -3.627 -13.469 1 96.69 120 SER B N 1
ATOM 4298 C CA . SER B 1 120 ? 19.5 -2.738 -13.969 1 96.69 120 SER B CA 1
ATOM 4299 C C . SER B 1 120 ? 19.906 -1.275 -13.852 1 96.69 120 SER B C 1
ATOM 4301 O O . SER B 1 120 ? 20.953 -0.964 -13.266 1 96.69 120 SER B O 1
ATOM 4303 N N . ARG B 1 121 ? 19.125 -0.411 -14.469 1 96.12 121 ARG B N 1
ATOM 4304 C CA . ARG B 1 121 ? 19.344 1.028 -14.398 1 96.12 121 ARG B CA 1
ATOM 4305 C C . ARG B 1 121 ? 18.766 1.619 -13.125 1 96.12 121 ARG B C 1
ATOM 4307 O O . ARG B 1 121 ? 18.875 2.822 -12.883 1 96.12 121 ARG B O 1
ATOM 4314 N N . PHE B 1 122 ? 18.141 0.81 -12.273 1 98.31 122 PHE B N 1
ATOM 4315 C CA . PHE B 1 122 ? 17.406 1.322 -11.125 1 98.31 122 PHE B CA 1
ATOM 4316 C C . PHE B 1 122 ? 18.359 1.547 -9.945 1 98.31 122 PHE B C 1
ATOM 4318 O O . PHE B 1 122 ? 18 2.223 -8.977 1 98.31 122 PHE B O 1
ATOM 4325 N N . CYS B 1 123 ? 19.5 1.042 -9.969 1 97.25 123 CYS B N 1
ATOM 4326 C CA . CYS B 1 123 ? 20.422 1.135 -8.844 1 97.25 123 CYS B CA 1
ATOM 4327 C C . CYS B 1 123 ? 21.156 2.467 -8.852 1 97.25 123 CYS B C 1
ATOM 4329 O O . CYS B 1 123 ? 21.547 2.963 -9.914 1 97.25 123 CYS B O 1
ATOM 4331 N N . THR B 1 124 ? 21.328 3.055 -7.684 1 98.06 124 THR B N 1
ATOM 4332 C CA . THR B 1 124 ? 22.125 4.262 -7.535 1 98.06 124 THR B CA 1
ATOM 4333 C C . THR B 1 124 ? 23.156 4.094 -6.41 1 98.06 124 THR B C 1
ATOM 4335 O O . THR B 1 124 ? 22.891 3.404 -5.426 1 98.06 124 THR B O 1
ATOM 4338 N N . GLU B 1 125 ? 24.297 4.758 -6.543 1 97 125 GLU B N 1
ATOM 4339 C CA . GLU B 1 125 ? 25.328 4.777 -5.5 1 97 125 GLU B CA 1
ATOM 4340 C C . GLU B 1 125 ? 25.141 5.973 -4.57 1 97 125 GLU B C 1
ATOM 4342 O O . GLU B 1 125 ? 25.781 6.059 -3.525 1 97 125 GLU B O 1
ATOM 4347 N N . ASN B 1 126 ? 24.234 6.816 -4.922 1 97.69 126 ASN B N 1
ATOM 4348 C CA . ASN B 1 126 ? 23.938 8 -4.125 1 97.69 126 ASN B CA 1
ATOM 4349 C C . ASN B 1 126 ? 22.656 7.824 -3.301 1 97.69 126 ASN B C 1
ATOM 4351 O O . ASN B 1 126 ? 21.562 7.941 -3.83 1 97.69 126 ASN B O 1
ATOM 4355 N N . PRO B 1 127 ? 22.766 7.648 -1.992 1 97.75 127 PRO B N 1
ATOM 4356 C CA . PRO B 1 127 ? 21.594 7.414 -1.16 1 97.75 127 PRO B CA 1
ATOM 4357 C C . PRO B 1 127 ? 20.609 8.586 -1.173 1 97.75 127 PRO B C 1
ATOM 4359 O O . PRO B 1 127 ? 19.406 8.398 -0.954 1 97.75 127 PRO B O 1
ATOM 4362 N N . ASP B 1 128 ? 21.047 9.758 -1.474 1 96.06 128 ASP B N 1
ATOM 4363 C CA . ASP B 1 128 ? 20.188 10.938 -1.453 1 96.06 128 ASP B CA 1
ATOM 4364 C C . ASP B 1 128 ? 19.219 10.93 -2.637 1 96.06 128 ASP B C 1
ATOM 4366 O O . ASP B 1 128 ? 18.203 11.617 -2.617 1 96.06 128 ASP B O 1
ATOM 4370 N N . GLU B 1 129 ? 19.562 10.148 -3.602 1 96.56 129 GLU B N 1
ATOM 4371 C CA . GLU B 1 129 ? 18.703 10.047 -4.785 1 96.56 129 GLU B CA 1
ATOM 4372 C C . GLU B 1 129 ? 17.75 8.859 -4.676 1 96.56 129 GLU B C 1
ATOM 4374 O O . GLU B 1 129 ? 16.797 8.75 -5.457 1 96.56 129 GLU B O 1
ATOM 4379 N N . ALA B 1 130 ? 17.984 8.039 -3.719 1 98.5 130 ALA B N 1
ATOM 4380 C CA . ALA B 1 130 ? 17.281 6.766 -3.645 1 98.5 130 ALA B CA 1
ATOM 4381 C C . ALA B 1 130 ? 15.836 6.973 -3.174 1 98.5 130 ALA B C 1
ATOM 4383 O O . ALA B 1 130 ? 15.586 7.746 -2.246 1 98.5 130 ALA B O 1
ATOM 4384 N N . HIS B 1 131 ? 14.961 6.371 -3.873 1 98.44 131 HIS B N 1
ATOM 4385 C CA . HIS B 1 131 ? 13.578 6.301 -3.426 1 98.44 131 HIS B CA 1
ATOM 4386 C C . HIS B 1 131 ? 13.383 5.184 -2.402 1 98.44 131 HIS B C 1
ATOM 4388 O O . HIS B 1 131 ? 12.633 5.344 -1.439 1 98.44 131 HIS B O 1
ATOM 4394 N N . LEU B 1 132 ? 14.062 4.074 -2.641 1 98.81 132 LEU B N 1
ATOM 4395 C CA . LEU B 1 132 ? 14.008 2.922 -1.745 1 98.81 132 LEU B CA 1
ATOM 4396 C C . LEU B 1 132 ? 15.406 2.408 -1.437 1 98.81 132 LEU B C 1
ATOM 4398 O O . LEU B 1 132 ? 16.344 2.662 -2.193 1 98.81 132 LEU B O 1
ATOM 4402 N N . PHE B 1 133 ? 15.531 1.725 -0.361 1 98.88 133 PHE B N 1
ATOM 4403 C CA . PHE B 1 133 ? 16.766 1.115 0.104 1 98.88 133 PHE B CA 1
ATOM 4404 C C . PHE B 1 133 ? 16.625 -0.399 0.203 1 98.88 133 PHE B C 1
ATOM 4406 O O . PHE B 1 133 ? 15.703 -0.899 0.847 1 98.88 133 PHE B O 1
ATOM 4413 N N . PHE B 1 134 ? 17.516 -1.146 -0.455 1 98.5 134 PHE B N 1
ATOM 4414 C CA . PHE B 1 134 ? 17.484 -2.604 -0.482 1 98.5 134 PHE B CA 1
ATOM 4415 C C . PHE B 1 134 ? 18.391 -3.188 0.594 1 98.5 134 PHE B C 1
ATOM 4417 O O . PHE B 1 134 ? 19.547 -2.811 0.701 1 98.5 134 PHE B O 1
ATOM 4424 N N . ILE B 1 135 ? 17.828 -4.059 1.429 1 97.25 135 ILE B N 1
ATOM 4425 C CA . ILE B 1 135 ? 18.594 -4.836 2.406 1 97.25 135 ILE B CA 1
ATOM 4426 C C . ILE B 1 135 ? 19 -6.176 1.8 1 97.25 135 ILE B C 1
ATOM 4428 O O . ILE B 1 135 ? 18.188 -7.102 1.718 1 97.25 135 ILE B O 1
ATOM 4432 N N . PRO B 1 136 ? 20.219 -6.312 1.435 1 95.94 136 PRO B N 1
ATOM 4433 C CA . PRO B 1 136 ? 20.641 -7.465 0.636 1 95.94 136 PRO B CA 1
ATOM 4434 C C . PRO B 1 136 ? 21.031 -8.672 1.495 1 95.94 136 PRO B C 1
ATOM 4436 O O . PRO B 1 136 ? 22.188 -9.078 1.498 1 95.94 136 PRO B O 1
ATOM 4439 N N . ILE B 1 137 ? 20.094 -9.266 2.127 1 93.38 137 ILE B N 1
ATOM 4440 C CA . ILE B 1 137 ? 20.312 -10.453 2.949 1 93.38 137 ILE B CA 1
ATOM 4441 C C . ILE B 1 137 ? 19.469 -11.609 2.408 1 93.38 137 ILE B C 1
ATOM 4443 O O . ILE B 1 137 ? 18.297 -11.43 2.09 1 93.38 137 ILE B O 1
ATOM 4447 N N . SER B 1 138 ? 20.094 -12.758 2.268 1 90.75 138 SER B N 1
ATOM 4448 C CA . SER B 1 138 ? 19.422 -13.898 1.643 1 90.75 138 SER B CA 1
ATOM 4449 C C . SER B 1 138 ? 19.062 -14.961 2.676 1 90.75 138 SER B C 1
ATOM 4451 O O . SER B 1 138 ? 19.922 -15.734 3.104 1 90.75 138 SER B O 1
ATOM 4453 N N . CYS B 1 139 ? 17.844 -15.117 2.924 1 87.5 139 CYS B N 1
ATOM 4454 C CA . CYS B 1 139 ? 17.375 -16.172 3.824 1 87.5 139 CYS B CA 1
ATOM 4455 C C . CYS B 1 139 ? 17.547 -17.547 3.199 1 87.5 139 CYS B C 1
ATOM 4457 O O . CYS B 1 139 ? 17.812 -18.516 3.904 1 87.5 139 CYS B O 1
ATOM 4459 N N . HIS B 1 140 ? 17.469 -17.562 1.894 1 86.38 140 HIS B N 1
ATOM 4460 C CA . HIS B 1 140 ? 17.703 -18.812 1.185 1 86.38 140 HIS B CA 1
ATOM 4461 C C . HIS B 1 140 ? 19.125 -19.312 1.413 1 86.38 140 HIS B C 1
ATOM 4463 O O . HIS B 1 140 ? 19.344 -20.516 1.613 1 86.38 140 HIS B O 1
ATOM 4469 N N . LYS B 1 141 ? 20.047 -18.469 1.376 1 88.44 141 LYS B N 1
ATOM 4470 C CA . LYS B 1 141 ? 21.438 -18.844 1.638 1 88.44 141 LYS B CA 1
ATOM 4471 C C . LYS B 1 141 ? 21.609 -19.328 3.074 1 88.44 141 LYS B C 1
ATOM 4473 O O . LYS B 1 141 ? 22.344 -20.281 3.328 1 88.44 141 LYS B O 1
ATOM 4478 N N . MET B 1 142 ? 20.953 -18.703 3.996 1 89.12 142 MET B N 1
ATOM 4479 C CA . MET B 1 142 ? 21.031 -19.094 5.398 1 89.12 142 MET B CA 1
ATOM 4480 C C . MET B 1 142 ? 20.562 -20.531 5.594 1 89.12 142 MET B C 1
ATOM 4482 O O . MET B 1 142 ? 21.234 -21.328 6.254 1 89.12 142 MET B O 1
ATOM 4486 N N . ARG B 1 143 ? 19.484 -20.781 4.969 1 85.06 143 ARG B N 1
ATOM 4487 C CA . ARG B 1 143 ? 18.922 -22.125 5.098 1 85.06 143 ARG B CA 1
ATOM 4488 C C . ARG B 1 143 ? 19.812 -23.141 4.402 1 85.06 143 ARG B C 1
ATOM 4490 O O . ARG B 1 143 ? 19.953 -24.281 4.883 1 85.06 143 ARG B O 1
ATOM 4497 N N . GLY B 1 144 ? 20.344 -22.766 3.264 1 84.25 144 GLY B N 1
ATOM 4498 C CA . GLY B 1 144 ? 21.266 -23.641 2.551 1 84.25 144 GLY B CA 1
ATOM 4499 C C . GLY B 1 144 ? 22.484 -24.016 3.365 1 84.25 144 GLY B C 1
ATOM 4500 O O . GLY B 1 144 ? 23.062 -25.078 3.178 1 84.25 144 GLY B O 1
ATOM 4501 N N . LYS B 1 145 ? 22.828 -23.188 4.316 1 87.31 145 LYS B N 1
ATOM 4502 C CA . LYS B 1 145 ? 24 -23.422 5.152 1 87.31 145 LYS B CA 1
ATOM 4503 C C . LYS B 1 145 ? 23.609 -24.078 6.477 1 87.31 145 LYS B C 1
ATOM 4505 O O . LYS B 1 145 ? 24.422 -24.156 7.398 1 87.31 145 LYS B O 1
ATOM 4510 N N . GLY B 1 146 ? 22.312 -24.438 6.602 1 88.25 146 GLY B N 1
ATOM 4511 C CA . GLY B 1 146 ? 21.844 -25.203 7.75 1 88.25 146 GLY B CA 1
ATOM 4512 C C . GLY B 1 146 ? 21.516 -24.328 8.945 1 88.25 146 GLY B C 1
ATOM 4513 O O . GLY B 1 146 ? 21.438 -24.812 10.078 1 88.25 146 GLY B O 1
ATOM 4514 N N . THR B 1 147 ? 21.344 -23.047 8.758 1 90.56 147 THR B N 1
ATOM 4515 C CA . THR B 1 147 ? 21.016 -22.125 9.852 1 90.56 147 THR B CA 1
ATOM 4516 C C . THR B 1 147 ? 19.609 -22.391 10.375 1 90.56 147 THR B C 1
ATOM 4518 O O . THR B 1 147 ? 18.672 -22.547 9.594 1 90.56 147 THR B O 1
ATOM 4521 N N . SER B 1 148 ? 19.484 -22.5 11.734 1 90.88 148 SER B N 1
ATOM 4522 C CA . SER B 1 148 ? 18.172 -22.703 12.336 1 90.88 148 SER B CA 1
ATOM 4523 C C . SER B 1 148 ? 17.297 -21.469 12.188 1 90.88 148 SER B C 1
ATOM 4525 O O . SER B 1 148 ? 17.797 -20.359 11.984 1 90.88 148 SER B O 1
ATOM 4527 N N . TYR B 1 149 ? 15.984 -21.641 12.336 1 86.62 149 TYR B N 1
ATOM 4528 C CA . TYR B 1 149 ? 15.047 -20.531 12.219 1 86.62 149 TYR B CA 1
ATOM 4529 C C . TYR B 1 149 ? 15.32 -19.469 13.273 1 86.62 149 TYR B C 1
ATOM 4531 O O . TYR B 1 149 ? 15.281 -18.266 12.977 1 86.62 149 TYR B O 1
ATOM 4539 N N . GLU B 1 150 ? 15.555 -19.906 14.461 1 90.62 150 GLU B N 1
ATOM 4540 C CA . GLU B 1 150 ? 15.852 -19 15.555 1 90.62 150 GLU B CA 1
ATOM 4541 C C . GLU B 1 150 ? 17.109 -18.172 15.258 1 90.62 150 GLU B C 1
ATOM 4543 O O . GLU B 1 150 ? 17.141 -16.969 15.508 1 90.62 150 GLU B O 1
ATOM 4548 N N . ASN B 1 151 ? 18.047 -18.828 14.695 1 93.62 151 ASN B N 1
ATOM 4549 C CA . ASN B 1 151 ? 19.297 -18.141 14.398 1 93.62 151 ASN B CA 1
ATOM 4550 C C . ASN B 1 151 ? 19.156 -17.188 13.211 1 93.62 151 ASN B C 1
ATOM 4552 O O . ASN B 1 151 ? 19.828 -16.156 13.141 1 93.62 151 ASN B O 1
ATOM 4556 N N . MET B 1 152 ? 18.312 -17.562 12.281 1 93.19 152 MET B N 1
ATOM 4557 C CA . MET B 1 152 ? 18.047 -16.672 11.156 1 93.19 152 MET B CA 1
ATOM 4558 C C . MET B 1 152 ? 17.5 -15.336 11.641 1 93.19 152 MET B C 1
ATOM 4560 O O . MET B 1 152 ? 17.891 -14.273 11.156 1 93.19 152 MET B O 1
ATOM 4564 N N . THR B 1 153 ? 16.594 -15.422 12.633 1 94.31 153 THR B N 1
ATOM 4565 C CA . THR B 1 153 ? 15.992 -14.219 13.195 1 94.31 153 THR B CA 1
ATOM 4566 C C . THR B 1 153 ? 17.062 -13.336 13.844 1 94.31 153 THR B C 1
ATOM 4568 O O . THR B 1 153 ? 17.062 -12.117 13.656 1 94.31 153 THR B O 1
ATOM 4571 N N . ILE B 1 154 ? 17.984 -13.953 14.508 1 95.88 154 ILE B N 1
ATOM 4572 C CA . ILE B 1 154 ? 19.047 -13.227 15.188 1 95.88 154 ILE B CA 1
ATOM 4573 C C . ILE B 1 154 ? 19.984 -12.602 14.164 1 95.88 154 ILE B C 1
ATOM 4575 O O . ILE B 1 154 ? 20.406 -11.445 14.312 1 95.88 154 ILE B O 1
ATOM 4579 N N . ILE B 1 155 ? 20.297 -13.312 13.117 1 94.94 155 ILE B N 1
ATOM 4580 C CA . ILE B 1 155 ? 21.219 -12.852 12.078 1 94.94 155 ILE B CA 1
ATOM 4581 C C . ILE B 1 155 ? 20.609 -11.633 11.375 1 94.94 155 ILE B C 1
ATOM 4583 O O . ILE B 1 155 ? 21.297 -10.617 11.188 1 94.94 155 ILE B O 1
ATOM 4587 N N . VAL B 1 156 ? 19.344 -11.719 11.031 1 95 156 VAL B N 1
ATOM 4588 C CA . VAL B 1 156 ? 18.672 -10.617 10.352 1 95 156 VAL B CA 1
ATOM 4589 C C . VAL B 1 156 ? 18.594 -9.406 11.273 1 95 156 VAL B C 1
ATOM 4591 O O . VAL B 1 156 ? 18.891 -8.281 10.867 1 95 156 VAL B O 1
ATOM 4594 N N . GLN B 1 157 ? 18.234 -9.633 12.531 1 96.69 157 GLN B N 1
ATOM 4595 C CA . GLN B 1 157 ? 18.156 -8.555 13.516 1 96.69 157 GLN B CA 1
ATOM 4596 C C . GLN B 1 157 ? 19.5 -7.844 13.664 1 96.69 157 GLN B C 1
ATOM 4598 O O . GLN B 1 157 ? 19.562 -6.613 13.602 1 96.69 157 GLN B O 1
ATOM 4603 N N . ASN B 1 158 ? 20.562 -8.633 13.805 1 96.81 158 ASN B N 1
ATOM 4604 C CA . ASN B 1 158 ? 21.891 -8.055 13.977 1 96.81 158 ASN B CA 1
ATOM 4605 C C . ASN B 1 158 ? 22.328 -7.27 12.742 1 96.81 158 ASN B C 1
ATOM 4607 O O . ASN B 1 158 ? 22.906 -6.191 12.859 1 96.81 158 ASN B O 1
ATOM 4611 N N . TYR B 1 159 ? 22.062 -7.809 11.656 1 96.62 159 TYR B N 1
ATOM 4612 C CA . TYR B 1 159 ? 22.453 -7.16 10.406 1 96.62 159 TYR B CA 1
ATOM 4613 C C . TYR B 1 159 ? 21.75 -5.816 10.25 1 96.62 159 TYR B C 1
ATOM 4615 O O . TYR B 1 159 ? 22.391 -4.793 10.008 1 96.62 159 TYR B O 1
ATOM 4623 N N . VAL B 1 160 ? 20.453 -5.766 10.438 1 97.62 160 VAL B N 1
ATOM 4624 C CA . VAL B 1 160 ? 19.672 -4.547 10.258 1 97.62 160 VAL B CA 1
ATOM 4625 C C . VAL B 1 160 ? 20.062 -3.52 11.312 1 97.62 160 VAL B C 1
ATOM 4627 O O . VAL B 1 160 ? 20.219 -2.334 11.008 1 97.62 160 VAL B O 1
ATOM 4630 N N . GLU B 1 161 ? 20.234 -3.957 12.508 1 98.12 161 GLU B N 1
ATOM 4631 C CA . GLU B 1 161 ? 20.656 -3.047 13.562 1 98.12 161 GLU B CA 1
ATOM 4632 C C . GLU B 1 161 ? 22.031 -2.438 13.25 1 98.12 161 GLU B C 1
ATOM 4634 O O . GLU B 1 161 ? 22.281 -1.271 13.562 1 98.12 161 GLU B O 1
ATOM 4639 N N . SER B 1 162 ? 22.906 -3.275 12.68 1 98.06 162 SER B N 1
ATOM 4640 C CA . SER B 1 162 ? 24.203 -2.744 12.281 1 98.06 162 SER B CA 1
ATOM 4641 C C . SER B 1 162 ? 24.062 -1.66 11.219 1 98.06 162 SER B C 1
ATOM 4643 O O . SER B 1 162 ? 24.797 -0.67 11.227 1 98.06 162 SER B O 1
ATOM 4645 N N . LEU B 1 163 ? 23.125 -1.818 10.273 1 98.19 163 LEU B N 1
ATOM 4646 C CA . LEU B 1 163 ? 22.875 -0.804 9.258 1 98.19 163 LEU B CA 1
ATOM 4647 C C . LEU B 1 163 ? 22.312 0.465 9.883 1 98.19 163 LEU B C 1
ATOM 4649 O O . LEU B 1 163 ? 22.719 1.573 9.539 1 98.19 163 LEU B O 1
ATOM 4653 N N . ILE B 1 164 ? 21.375 0.309 10.852 1 98.19 164 ILE B N 1
ATOM 4654 C CA . ILE B 1 164 ? 20.734 1.42 11.547 1 98.19 164 ILE B CA 1
ATOM 4655 C C . ILE B 1 164 ? 21.797 2.256 12.266 1 98.19 164 ILE B C 1
ATOM 4657 O O . ILE B 1 164 ? 21.734 3.488 12.25 1 98.19 164 ILE B O 1
ATOM 4661 N N . SER B 1 165 ? 22.75 1.609 12.844 1 98.06 165 SER B N 1
ATOM 4662 C CA . SER B 1 165 ? 23.812 2.277 13.602 1 98.06 165 SER B CA 1
ATOM 4663 C C . SER B 1 165 ? 24.812 2.961 12.68 1 98.06 165 SER B C 1
ATOM 4665 O O . SER B 1 165 ? 25.312 4.039 12.992 1 98.06 165 SER B O 1
ATOM 4667 N N . LYS B 1 166 ? 25.047 2.387 11.57 1 98.19 166 LYS B N 1
ATOM 4668 C CA . LYS B 1 166 ? 26.141 2.82 10.695 1 98.19 166 LYS B CA 1
ATOM 4669 C C . LYS B 1 166 ? 25.672 3.938 9.766 1 98.19 166 LYS B C 1
ATOM 4671 O O . LYS B 1 166 ? 26.469 4.809 9.391 1 98.19 166 LYS B O 1
ATOM 4676 N N . TYR B 1 167 ? 24.422 3.877 9.312 1 98.25 167 TYR B N 1
ATOM 4677 C CA . TYR B 1 167 ? 23.922 4.816 8.32 1 98.25 167 TYR B CA 1
ATOM 4678 C C . TYR B 1 167 ? 22.734 5.598 8.852 1 98.25 167 TYR B C 1
ATOM 4680 O O . TYR B 1 167 ? 21.984 5.098 9.695 1 98.25 167 TYR B O 1
ATOM 4688 N N . PRO B 1 168 ? 22.438 6.77 8.328 1 97.12 168 PRO B N 1
ATOM 4689 C CA . PRO B 1 168 ? 21.328 7.582 8.812 1 97.12 168 PRO B CA 1
ATOM 4690 C C . PRO B 1 168 ? 20.016 7.27 8.102 1 97.12 168 PRO B C 1
ATOM 4692 O O . PRO B 1 168 ? 18.953 7.777 8.492 1 97.12 168 PRO B O 1
ATOM 4695 N N . TYR B 1 169 ? 19.969 6.457 7.098 1 97.81 169 TYR B N 1
ATOM 4696 C CA . TYR B 1 169 ? 18.859 6.355 6.156 1 97.81 169 TYR B CA 1
ATOM 4697 C C . TYR B 1 169 ? 17.656 5.707 6.809 1 97.81 169 TYR B C 1
ATOM 4699 O O . TYR B 1 169 ? 16.531 6.188 6.66 1 97.81 169 TYR B O 1
ATOM 4707 N N . TRP B 1 170 ? 17.859 4.598 7.574 1 98.19 170 TRP B N 1
ATOM 4708 C CA . TRP B 1 170 ? 16.766 3.871 8.203 1 98.19 170 TRP B CA 1
ATOM 4709 C C . TRP B 1 170 ? 15.961 4.785 9.125 1 98.19 170 TRP B C 1
ATOM 4711 O O . TRP B 1 170 ? 14.734 4.801 9.078 1 98.19 170 TRP B O 1
ATOM 4721 N N . ASN B 1 171 ? 16.641 5.559 9.867 1 97.19 171 ASN B N 1
ATOM 4722 C CA . ASN B 1 171 ? 16.031 6.34 10.938 1 97.19 171 ASN B CA 1
ATOM 4723 C C . ASN B 1 171 ? 15.234 7.523 10.383 1 97.19 171 ASN B C 1
ATOM 4725 O O . ASN B 1 171 ? 14.422 8.125 11.086 1 97.19 171 ASN B O 1
ATOM 4729 N N . ARG B 1 172 ? 15.391 7.824 9.133 1 96.69 172 ARG B N 1
ATOM 4730 C CA . ARG B 1 172 ? 14.641 8.922 8.531 1 96.69 172 ARG B CA 1
ATOM 4731 C C . ARG B 1 172 ? 13.172 8.555 8.367 1 96.69 172 ARG B C 1
ATOM 4733 O O . ARG B 1 172 ? 12.305 9.438 8.344 1 96.69 172 ARG B O 1
ATOM 4740 N N . THR B 1 173 ? 12.914 7.25 8.203 1 97.38 173 THR B N 1
ATOM 4741 C CA . THR B 1 173 ? 11.555 6.797 7.953 1 97.38 173 THR B CA 1
ATOM 4742 C C . THR B 1 173 ? 11.211 5.594 8.828 1 97.38 173 THR B C 1
ATOM 4744 O O . THR B 1 173 ? 10.156 4.977 8.656 1 97.38 173 THR B O 1
ATOM 4747 N N . LEU B 1 174 ? 12.18 5.223 9.656 1 97.62 174 LEU B N 1
ATOM 4748 C CA . LEU B 1 174 ? 12.062 4.02 10.477 1 97.62 174 LEU B CA 1
ATOM 4749 C C . LEU B 1 174 ? 11.797 2.797 9.602 1 97.62 174 LEU B C 1
ATOM 4751 O O . LEU B 1 174 ? 10.906 1.992 9.906 1 97.62 174 LEU B O 1
ATOM 4755 N N . GLY B 1 175 ? 12.398 2.805 8.445 1 98.38 175 GLY B N 1
ATOM 4756 C CA . GLY B 1 175 ? 12.383 1.631 7.586 1 98.38 175 GLY B CA 1
ATOM 4757 C C . GLY B 1 175 ? 11.281 1.663 6.547 1 98.38 175 GLY B C 1
ATOM 4758 O O . GLY B 1 175 ? 11.188 0.765 5.707 1 98.38 175 GLY B O 1
ATOM 4759 N N . ALA B 1 176 ? 10.438 2.717 6.473 1 98.56 176 ALA B N 1
ATOM 4760 C CA . ALA B 1 176 ? 9.281 2.744 5.582 1 98.56 176 ALA B CA 1
ATOM 4761 C C . ALA B 1 176 ? 9.719 2.779 4.117 1 98.56 176 ALA B C 1
ATOM 4763 O O . ALA B 1 176 ? 8.953 2.398 3.23 1 98.56 176 ALA B O 1
ATOM 4764 N N . ASP B 1 177 ? 10.906 3.246 3.857 1 98.69 177 ASP B N 1
ATOM 4765 C CA . ASP B 1 177 ? 11.422 3.271 2.49 1 98.69 177 ASP B CA 1
ATOM 4766 C C . ASP B 1 177 ? 12.469 2.18 2.277 1 98.69 177 ASP B C 1
ATOM 4768 O O . ASP B 1 177 ? 13.352 2.32 1.433 1 98.69 177 ASP B O 1
ATOM 4772 N N . HIS B 1 178 ? 12.461 1.109 3.031 1 98.81 178 HIS B N 1
ATOM 4773 C CA . HIS B 1 178 ? 13.336 -0.045 2.891 1 98.81 178 HIS B CA 1
ATOM 4774 C C . HIS B 1 178 ? 12.57 -1.267 2.4 1 98.81 178 HIS B C 1
ATOM 4776 O O . HIS B 1 178 ? 11.352 -1.354 2.586 1 98.81 178 HIS B O 1
ATOM 4782 N N . PHE B 1 179 ? 13.242 -2.152 1.745 1 97.81 179 PHE B N 1
ATOM 4783 C CA . PHE B 1 179 ? 12.594 -3.406 1.374 1 97.81 179 PHE B CA 1
ATOM 4784 C C . PHE B 1 179 ? 13.594 -4.559 1.398 1 97.81 179 PHE B C 1
ATOM 4786 O O . PHE B 1 179 ? 14.805 -4.332 1.395 1 97.81 179 PHE B O 1
ATOM 4793 N N . PHE B 1 180 ? 12.953 -5.629 1.535 1 92.62 180 PHE B N 1
ATOM 4794 C CA . PHE B 1 180 ? 13.633 -6.914 1.634 1 92.62 180 PHE B CA 1
ATOM 4795 C C . PHE B 1 180 ? 12.977 -7.945 0.72 1 92.62 180 PHE B C 1
ATOM 4797 O O . PHE B 1 180 ? 11.789 -7.84 0.407 1 92.62 180 PHE B O 1
ATOM 4804 N N . VAL B 1 181 ? 13.867 -8.906 0.121 1 94.06 181 VAL B N 1
ATOM 4805 C CA . VAL B 1 181 ? 13.328 -9.93 -0.77 1 94.06 181 VAL B CA 1
ATOM 4806 C C . VAL B 1 181 ? 13.633 -11.32 -0.208 1 94.06 181 VAL B C 1
ATOM 4808 O O . VAL B 1 181 ? 14.773 -11.625 0.123 1 94.06 181 VAL B O 1
ATOM 4811 N N . THR B 1 182 ? 12.586 -12.109 -0.152 1 89.38 182 THR B N 1
ATOM 4812 C CA . THR B 1 182 ? 12.812 -13.477 0.292 1 89.38 182 THR B CA 1
ATOM 4813 C C . THR B 1 182 ? 11.797 -14.422 -0.331 1 89.38 182 THR B C 1
ATOM 4815 O O . THR B 1 182 ? 10.602 -14.125 -0.364 1 89.38 182 THR B O 1
ATOM 4818 N N . CYS B 1 183 ? 12.227 -15.477 -0.87 1 84.81 183 CYS B N 1
ATOM 4819 C CA . CYS B 1 183 ? 11.344 -16.484 -1.431 1 84.81 183 CYS B CA 1
ATOM 4820 C C . CYS B 1 183 ? 11.242 -17.703 -0.505 1 84.81 183 CYS B C 1
ATOM 4822 O O . CYS B 1 183 ? 10.328 -18.516 -0.642 1 84.81 183 CYS B O 1
ATOM 4824 N N . HIS B 1 184 ? 12.062 -17.766 0.398 1 75.25 184 HIS B N 1
ATOM 4825 C CA . HIS B 1 184 ? 11.977 -18.906 1.316 1 75.25 184 HIS B CA 1
ATOM 4826 C C . HIS B 1 184 ? 10.852 -18.703 2.328 1 75.25 184 HIS B C 1
ATOM 4828 O O . HIS B 1 184 ? 10.641 -17.594 2.822 1 75.25 184 HIS B O 1
ATOM 4834 N N . ASP B 1 185 ? 10.148 -19.766 2.627 1 70.19 185 ASP B N 1
ATOM 4835 C CA . ASP B 1 185 ? 8.969 -19.75 3.492 1 70.19 185 ASP B CA 1
ATOM 4836 C C . ASP B 1 185 ? 9.305 -19.141 4.855 1 70.19 185 ASP B C 1
ATOM 4838 O O . ASP B 1 185 ? 8.508 -18.406 5.43 1 70.19 185 ASP B O 1
ATOM 4842 N N . VAL B 1 186 ? 10.531 -19.406 5.23 1 68.25 186 VAL B N 1
ATOM 4843 C CA . VAL B 1 186 ? 10.938 -19 6.574 1 68.25 186 VAL B CA 1
ATOM 4844 C C . VAL B 1 186 ? 11.508 -17.578 6.539 1 68.25 186 VAL B C 1
ATOM 4846 O O . VAL B 1 186 ? 11.742 -16.984 7.586 1 68.25 186 VAL B O 1
ATOM 4849 N N . GLY B 1 187 ? 11.602 -17.109 5.32 1 73.94 187 GLY B N 1
ATOM 4850 C CA . GLY B 1 187 ? 12.188 -15.781 5.211 1 73.94 187 GLY B CA 1
ATOM 4851 C C . GLY B 1 187 ? 11.359 -14.703 5.883 1 73.94 187 GLY B C 1
ATOM 4852 O O . GLY B 1 187 ? 11.906 -13.797 6.512 1 73.94 187 GLY B O 1
ATOM 4853 N N . VAL B 1 188 ? 10.102 -14.914 5.84 1 77.38 188 VAL B N 1
ATOM 4854 C CA . VAL B 1 188 ? 9.219 -13.945 6.477 1 77.38 188 VAL B CA 1
ATOM 4855 C C . VAL B 1 188 ? 9.383 -14.008 7.992 1 77.38 188 VAL B C 1
ATOM 4857 O O . VAL B 1 188 ? 9.43 -12.977 8.664 1 77.38 188 VAL B O 1
ATOM 4860 N N . ARG B 1 189 ? 9.633 -15.148 8.461 1 83.12 189 ARG B N 1
ATOM 4861 C CA . ARG B 1 189 ? 9.789 -15.352 9.898 1 83.12 189 ARG B CA 1
ATOM 4862 C C . ARG B 1 189 ? 11.117 -14.789 10.391 1 83.12 189 ARG B C 1
ATOM 4864 O O . ARG B 1 189 ? 11.242 -14.391 11.547 1 83.12 189 ARG B O 1
ATOM 4871 N N . ALA B 1 190 ? 12.047 -14.82 9.484 1 89 190 ALA B N 1
ATOM 4872 C CA . ALA B 1 190 ? 13.375 -14.344 9.859 1 89 190 ALA B CA 1
ATOM 4873 C C . ALA B 1 190 ? 13.344 -12.875 10.266 1 89 190 ALA B C 1
ATOM 4875 O O . ALA B 1 190 ? 14.258 -12.383 10.93 1 89 190 ALA B O 1
ATOM 4876 N N . THR B 1 191 ? 12.289 -12.148 9.906 1 91.06 191 THR B N 1
ATOM 4877 C CA . THR B 1 191 ? 12.227 -10.719 10.188 1 91.06 191 THR B CA 1
ATOM 4878 C C . THR B 1 191 ? 11.523 -10.461 11.523 1 91.06 191 THR B C 1
ATOM 4880 O O . THR B 1 191 ? 11.469 -9.32 11.984 1 91.06 191 THR B O 1
ATOM 4883 N N . GLU B 1 192 ? 11.031 -11.438 12.195 1 89.38 192 GLU B N 1
ATOM 4884 C CA . GLU B 1 192 ? 10.133 -11.297 13.336 1 89.38 192 GLU B CA 1
ATOM 4885 C C . GLU B 1 192 ? 10.844 -10.664 14.531 1 89.38 192 GLU B C 1
ATOM 4887 O O . GLU B 1 192 ? 10.203 -10.164 15.453 1 89.38 192 GLU B O 1
ATOM 4892 N N . GLY B 1 193 ? 12.133 -10.617 14.508 1 91.12 193 GLY B N 1
ATOM 4893 C CA . GLY B 1 193 ? 12.875 -10.016 15.602 1 91.12 193 GLY B CA 1
ATOM 4894 C C . GLY B 1 193 ? 12.867 -8.5 15.57 1 91.12 193 GLY B C 1
ATOM 4895 O O . GLY B 1 193 ? 13.25 -7.852 16.547 1 91.12 193 GLY B O 1
ATOM 4896 N N . LEU B 1 194 ? 12.414 -7.938 14.492 1 94.12 194 LEU B N 1
ATOM 4897 C CA . LEU B 1 194 ? 12.375 -6.488 14.336 1 94.12 194 LEU B CA 1
ATOM 4898 C C . LEU B 1 194 ? 10.977 -6.023 13.93 1 94.12 194 LEU B C 1
ATOM 4900 O O . LEU B 1 194 ? 10.617 -6.078 12.758 1 94.12 194 LEU B O 1
ATOM 4904 N N . GLU B 1 195 ? 10.328 -5.449 14.805 1 94.38 195 GLU B N 1
ATOM 4905 C CA . GLU B 1 195 ? 8.938 -5.066 14.617 1 94.38 195 GLU B CA 1
ATOM 4906 C C . GLU B 1 195 ? 8.789 -4.043 13.492 1 94.38 195 GLU B C 1
ATOM 4908 O O . GLU B 1 195 ? 7.918 -4.176 12.633 1 94.38 195 GLU B O 1
ATOM 4913 N N . PHE B 1 196 ? 9.656 -3.057 13.469 1 96.81 196 PHE B N 1
ATOM 4914 C CA . PHE B 1 196 ? 9.531 -1.993 12.477 1 96.81 196 PHE B CA 1
ATOM 4915 C C . PHE B 1 196 ? 9.922 -2.494 11.094 1 96.81 196 PHE B C 1
ATOM 4917 O O . PHE B 1 196 ? 9.461 -1.966 10.078 1 96.81 196 PHE B O 1
ATOM 4924 N N . LEU B 1 197 ? 10.836 -3.523 11.039 1 96.5 197 LEU B N 1
ATOM 4925 C CA . LEU B 1 197 ? 11.141 -4.141 9.75 1 96.5 197 LEU B CA 1
ATOM 4926 C C . LEU B 1 197 ? 9.898 -4.82 9.172 1 96.5 197 LEU B C 1
ATOM 4928 O O . LEU B 1 197 ? 9.648 -4.727 7.969 1 96.5 197 LEU B O 1
ATOM 4932 N N . VAL B 1 198 ? 9.125 -5.441 10.023 1 94.88 198 VAL B N 1
ATOM 4933 C CA . VAL B 1 198 ? 7.918 -6.141 9.594 1 94.88 198 VAL B CA 1
ATOM 4934 C C . VAL B 1 198 ? 6.824 -5.129 9.258 1 94.88 198 VAL B C 1
ATOM 4936 O O . VAL B 1 198 ? 6.219 -5.199 8.188 1 94.88 198 VAL B O 1
ATOM 4939 N N . LYS B 1 199 ? 6.625 -4.172 10.055 1 96.06 199 LYS B N 1
ATOM 4940 C CA . LYS B 1 199 ? 5.48 -3.27 9.961 1 96.06 199 LYS B CA 1
ATOM 4941 C C . LYS B 1 199 ? 5.695 -2.221 8.875 1 96.06 199 LYS B C 1
ATOM 4943 O O . LYS B 1 199 ? 4.785 -1.931 8.094 1 96.06 199 LYS B O 1
ATOM 4948 N N . ASN B 1 200 ? 6.961 -1.654 8.844 1 98.12 200 ASN B N 1
ATOM 4949 C CA . ASN B 1 200 ? 7.16 -0.466 8.023 1 98.12 200 ASN B CA 1
ATOM 4950 C C . ASN B 1 200 ? 7.77 -0.818 6.668 1 98.12 200 ASN B C 1
ATOM 4952 O O . ASN B 1 200 ? 7.445 -0.196 5.652 1 98.12 200 ASN B O 1
ATOM 4956 N N . SER B 1 201 ? 8.672 -1.795 6.602 1 97.94 201 SER B N 1
ATOM 4957 C CA . SER B 1 201 ? 9.398 -2.082 5.371 1 97.94 201 SER B CA 1
ATOM 4958 C C . SER B 1 201 ? 8.586 -2.959 4.43 1 97.94 201 SER B C 1
ATOM 4960 O O . SER B 1 201 ? 7.688 -3.684 4.871 1 97.94 201 SER B O 1
ATOM 4962 N N . ILE B 1 202 ? 8.875 -2.846 3.182 1 97.88 202 ILE B N 1
ATOM 4963 C CA . ILE B 1 202 ? 8.211 -3.662 2.168 1 97.88 202 ILE B CA 1
ATOM 4964 C C . ILE B 1 202 ? 8.906 -5.02 2.068 1 97.88 202 ILE B C 1
ATOM 4966 O O . ILE B 1 202 ? 10.125 -5.09 1.897 1 97.88 202 ILE B O 1
ATOM 4970 N N . ARG B 1 203 ? 8.164 -6.035 2.189 1 95.38 203 ARG B N 1
ATOM 4971 C CA . ARG B 1 203 ? 8.703 -7.379 1.995 1 95.38 203 ARG B CA 1
ATOM 4972 C C . ARG B 1 203 ? 8.211 -7.98 0.683 1 95.38 203 ARG B C 1
ATOM 4974 O O . ARG B 1 203 ? 7 -8.102 0.461 1 95.38 203 ARG B O 1
ATOM 4981 N N . ALA B 1 204 ? 9.102 -8.281 -0.175 1 95.38 204 ALA B N 1
ATOM 4982 C CA . ALA B 1 204 ? 8.781 -9.039 -1.386 1 95.38 204 ALA B CA 1
ATOM 4983 C C . ALA B 1 204 ? 8.969 -10.531 -1.165 1 95.38 204 ALA B C 1
ATOM 4985 O O . ALA B 1 204 ? 10.102 -11.008 -1.017 1 95.38 204 ALA B O 1
ATOM 4986 N N . VAL B 1 205 ? 7.867 -11.242 -1.214 1 93.25 205 VAL B N 1
ATOM 4987 C CA . VAL B 1 205 ? 7.941 -12.617 -0.727 1 93.25 205 VAL B CA 1
ATOM 4988 C C . VAL B 1 205 ? 7.258 -13.555 -1.72 1 93.25 205 VAL B C 1
ATOM 4990 O O . VAL B 1 205 ? 6.363 -13.141 -2.459 1 93.25 205 VAL B O 1
ATOM 4993 N N . CYS B 1 206 ? 7.609 -14.867 -1.693 1 89.81 206 CYS B N 1
ATOM 4994 C CA . CYS B 1 206 ? 6.996 -15.867 -2.557 1 89.81 206 CYS B CA 1
ATOM 4995 C C . CYS B 1 206 ? 5.844 -16.578 -1.847 1 89.81 206 CYS B C 1
ATOM 4997 O O . CYS B 1 206 ? 5.129 -17.375 -2.455 1 89.81 206 CYS B O 1
ATOM 4999 N N . SER B 1 207 ? 5.582 -16.344 -0.587 1 85.56 207 SER B N 1
ATOM 5000 C CA . SER B 1 207 ? 4.484 -16.953 0.156 1 85.56 207 SER B CA 1
ATOM 5001 C C . SER B 1 207 ? 3.5 -15.891 0.65 1 85.56 207 SER B C 1
ATOM 5003 O O . SER B 1 207 ? 3.242 -15.789 1.852 1 85.56 207 SER B O 1
ATOM 5005 N N . PRO B 1 208 ? 2.922 -15.234 -0.3 1 90.44 208 PRO B N 1
ATOM 5006 C CA . PRO B 1 208 ? 2.023 -14.141 0.074 1 90.44 208 PRO B CA 1
ATOM 5007 C C . PRO B 1 208 ? 0.601 -14.617 0.358 1 90.44 208 PRO B C 1
ATOM 5009 O O . PRO B 1 208 ? -0.174 -14.844 -0.574 1 90.44 208 PRO B O 1
ATOM 5012 N N . SER B 1 209 ? 0.251 -14.828 1.596 1 93.12 209 SER B N 1
ATOM 5013 C CA . SER B 1 209 ? -1.113 -15.188 1.976 1 93.12 209 SER B CA 1
ATOM 5014 C C . SER B 1 209 ? -1.663 -14.219 3.021 1 93.12 209 SER B C 1
ATOM 5016 O O . SER B 1 209 ? -0.941 -13.805 3.93 1 93.12 209 SER B O 1
ATOM 5018 N N . TYR B 1 210 ? -2.965 -13.953 2.926 1 95.19 210 TYR B N 1
ATOM 5019 C CA . TYR B 1 210 ? -3.596 -13.008 3.832 1 95.19 210 TYR B CA 1
ATOM 5020 C C . TYR B 1 210 ? -3.691 -13.578 5.242 1 95.19 210 TYR B C 1
ATOM 5022 O O . TYR B 1 210 ? -3.869 -12.836 6.211 1 95.19 210 TYR B O 1
ATOM 5030 N N . ASP B 1 211 ? -3.586 -14.867 5.406 1 93.69 211 ASP B N 1
ATOM 5031 C CA . ASP B 1 211 ? -3.836 -15.5 6.695 1 93.69 211 ASP B CA 1
ATOM 5032 C C . ASP B 1 211 ? -2.529 -15.773 7.441 1 93.69 211 ASP B C 1
ATOM 5034 O O . ASP B 1 211 ? -2.521 -16.453 8.469 1 93.69 211 ASP B O 1
ATOM 5038 N N . VAL B 1 212 ? -1.419 -15.25 6.918 1 91.12 212 VAL B N 1
ATOM 5039 C CA . VAL B 1 212 ? -0.141 -15.359 7.613 1 91.12 212 VAL B CA 1
ATOM 5040 C C . VAL B 1 212 ? 0.471 -13.969 7.793 1 91.12 212 VAL B C 1
ATOM 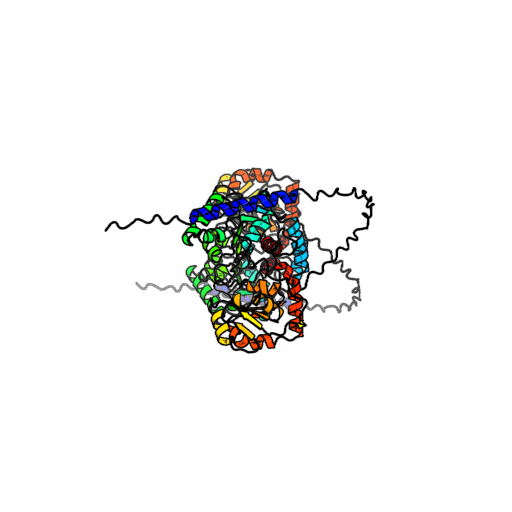5042 O O . VAL B 1 212 ? -0.237 -13.008 8.094 1 91.12 212 VAL B O 1
ATOM 5045 N N . GLY B 1 213 ? 1.796 -13.859 7.656 1 88.69 213 GLY B N 1
ATOM 5046 C CA . GLY B 1 213 ? 2.457 -12.609 8.008 1 88.69 213 GLY B CA 1
ATOM 5047 C C . GLY B 1 213 ? 2.486 -11.609 6.867 1 88.69 213 GLY B C 1
ATOM 5048 O O . GLY B 1 213 ? 2.871 -10.453 7.059 1 88.69 213 GLY B O 1
ATOM 5049 N N . PHE B 1 214 ? 2.035 -12.008 5.715 1 93.31 214 PHE B N 1
ATOM 5050 C CA . PHE B 1 214 ? 1.98 -11.117 4.562 1 93.31 214 PHE B CA 1
ATOM 5051 C C . PHE B 1 214 ? 1.023 -9.961 4.816 1 93.31 214 PHE B C 1
ATOM 5053 O O . PHE B 1 214 ? -0.122 -10.172 5.219 1 93.31 214 PHE B O 1
ATOM 5060 N N . ILE B 1 215 ? 1.435 -8.758 4.633 1 95.94 215 ILE B N 1
ATOM 5061 C CA . ILE B 1 215 ? 0.59 -7.578 4.801 1 95.94 215 ILE B CA 1
ATOM 5062 C C . ILE B 1 215 ? 0.183 -7.035 3.432 1 95.94 215 ILE B C 1
ATOM 5064 O O . ILE B 1 215 ? 0.99 -6.406 2.742 1 95.94 215 ILE B O 1
ATOM 5068 N N . PRO B 1 216 ? -1.094 -7.203 3.086 1 97.5 216 PRO B N 1
ATOM 5069 C CA . PRO B 1 216 ? -1.539 -6.727 1.775 1 97.5 216 PRO B CA 1
ATOM 5070 C C . PRO B 1 216 ? -1.39 -5.215 1.616 1 97.5 216 PRO B C 1
ATOM 5072 O O . PRO B 1 216 ? -1.358 -4.484 2.611 1 97.5 216 PRO B O 1
ATOM 5075 N N . HIS B 1 217 ? -1.271 -4.73 0.375 1 97.56 217 HIS B N 1
ATOM 5076 C CA . HIS B 1 217 ? -1.141 -3.334 -0.025 1 97.56 217 HIS B CA 1
ATOM 5077 C C . HIS B 1 217 ? 0.25 -2.797 0.293 1 97.56 217 HIS B C 1
ATOM 5079 O O . HIS B 1 217 ? 0.703 -1.83 -0.323 1 97.56 217 HIS B O 1
ATOM 5085 N N . LYS B 1 218 ? 0.951 -3.373 1.268 1 97.75 218 LYS B N 1
ATOM 5086 C CA . LYS B 1 218 ? 2.316 -2.967 1.586 1 97.75 218 LYS B CA 1
ATOM 5087 C C . LYS B 1 218 ? 3.332 -3.93 0.975 1 97.75 218 LYS B C 1
ATOM 5089 O O . LYS B 1 218 ? 4.242 -3.508 0.259 1 97.75 218 LYS B O 1
ATOM 5094 N N . ASP B 1 219 ? 3.207 -5.168 1.286 1 96.75 219 ASP B N 1
ATOM 5095 C CA . ASP B 1 219 ? 4.148 -6.176 0.809 1 96.75 219 ASP B CA 1
ATOM 5096 C C . ASP B 1 219 ? 3.896 -6.516 -0.659 1 96.75 219 ASP B C 1
ATOM 5098 O O . ASP B 1 219 ? 2.85 -6.168 -1.209 1 96.75 219 ASP B O 1
ATOM 5102 N N . VAL B 1 220 ? 4.922 -7.152 -1.251 1 96.75 220 VAL B N 1
ATOM 5103 C CA . VAL B 1 220 ? 4.871 -7.484 -2.672 1 96.75 220 VAL B CA 1
ATOM 5104 C C . VAL B 1 220 ? 4.914 -9 -2.85 1 96.75 220 VAL B C 1
ATOM 5106 O O . VAL B 1 220 ? 5.742 -9.68 -2.242 1 96.75 220 VAL B O 1
ATOM 5109 N N . ALA B 1 221 ? 4.004 -9.484 -3.605 1 94.75 221 ALA B N 1
ATOM 5110 C CA . ALA B 1 221 ? 4 -10.906 -3.938 1 94.75 221 ALA B CA 1
ATOM 5111 C C . ALA B 1 221 ? 4.941 -11.203 -5.102 1 94.75 221 ALA B C 1
ATOM 5113 O O . ALA B 1 221 ? 4.742 -10.695 -6.211 1 94.75 221 ALA B O 1
ATOM 5114 N N . LEU B 1 222 ? 5.922 -12.023 -4.867 1 93.5 222 LEU B N 1
ATOM 5115 C CA . LEU B 1 222 ? 6.895 -12.438 -5.875 1 93.5 222 LEU B CA 1
ATOM 5116 C C . LEU B 1 222 ? 6.477 -13.75 -6.531 1 93.5 222 LEU B C 1
ATOM 5118 O O . LEU B 1 222 ? 6.074 -14.688 -5.848 1 93.5 222 LEU B O 1
ATOM 5122 N N . PRO B 1 223 ? 6.523 -13.766 -7.852 1 92.56 223 PRO B N 1
ATOM 5123 C CA . PRO B 1 223 ? 6.246 -15.062 -8.469 1 92.56 223 PRO B CA 1
ATOM 5124 C C . PRO B 1 223 ? 7.367 -16.078 -8.242 1 92.56 223 PRO B C 1
ATOM 5126 O O . PRO B 1 223 ? 8.547 -15.734 -8.359 1 92.56 223 PRO B O 1
ATOM 5129 N N . GLN B 1 224 ? 7 -17.172 -7.828 1 90.88 224 GLN B N 1
ATOM 5130 C CA . GLN B 1 224 ? 7.957 -18.281 -7.789 1 90.88 224 GLN B CA 1
ATOM 5131 C C . GLN B 1 224 ? 8.117 -18.906 -9.164 1 90.88 224 GLN B C 1
ATOM 5133 O O . GLN B 1 224 ? 7.184 -19.516 -9.688 1 90.88 224 GLN B O 1
ATOM 5138 N N . VAL B 1 225 ? 9.25 -18.75 -9.734 1 90 225 VAL B N 1
ATOM 5139 C CA . VAL B 1 225 ? 9.516 -19.25 -11.086 1 90 225 VAL B CA 1
ATOM 5140 C C . VAL B 1 225 ? 10.688 -20.234 -11.047 1 90 225 VAL B C 1
ATOM 5142 O O . VAL B 1 225 ? 11.75 -19.922 -10.492 1 90 225 VAL B O 1
ATOM 5145 N N . LEU B 1 226 ? 10.406 -21.359 -11.562 1 86.5 226 LEU B N 1
ATOM 5146 C CA . LEU B 1 226 ? 11.477 -22.344 -11.727 1 86.5 226 LEU B CA 1
ATOM 5147 C C . LEU B 1 226 ? 12.133 -22.219 -13.094 1 86.5 226 LEU B C 1
ATOM 5149 O O . LEU B 1 226 ? 11.609 -22.719 -14.086 1 86.5 226 LEU B O 1
ATOM 5153 N N . GLN B 1 227 ? 13.164 -21.516 -13.094 1 86.75 227 GLN B N 1
ATOM 5154 C CA . GLN B 1 227 ? 13.898 -21.312 -14.336 1 86.75 227 GLN B CA 1
ATOM 5155 C C . GLN B 1 227 ? 15.266 -21.984 -14.289 1 86.75 227 GLN B C 1
ATOM 5157 O O . GLN B 1 227 ? 15.844 -22.156 -13.211 1 86.75 227 GLN B O 1
ATOM 5162 N N . PRO B 1 228 ? 15.859 -22.281 -15.422 1 87.75 228 PRO B N 1
ATOM 5163 C CA . PRO B 1 228 ? 15.266 -22.188 -16.75 1 87.75 228 PRO B CA 1
ATOM 5164 C C . PRO B 1 228 ? 14.141 -23.188 -16.984 1 87.75 228 PRO B C 1
ATOM 5166 O O . PRO B 1 228 ? 14.188 -24.297 -16.453 1 87.75 228 PRO B O 1
ATOM 5169 N N . PHE B 1 229 ? 13.219 -22.75 -17.812 1 91.12 229 PHE B N 1
ATOM 5170 C CA . PHE B 1 229 ? 12.172 -23.672 -18.219 1 91.12 229 PHE B CA 1
ATOM 5171 C C . PHE B 1 229 ? 12.734 -24.797 -19.094 1 91.12 229 PHE B C 1
ATOM 5173 O O . PHE B 1 229 ? 13.57 -24.531 -19.969 1 91.12 229 PHE B O 1
ATOM 5180 N N . ALA B 1 230 ? 12.266 -25.906 -18.859 1 90.25 230 ALA B N 1
ATOM 5181 C CA . ALA B 1 230 ? 12.812 -27.078 -19.547 1 90.25 230 ALA B CA 1
ATOM 5182 C C . ALA B 1 230 ? 12.414 -27.078 -21.016 1 90.25 230 ALA B C 1
ATOM 5184 O O . ALA B 1 230 ? 13.156 -27.594 -21.859 1 90.25 230 ALA B O 1
ATOM 5185 N N . LEU B 1 231 ? 11.32 -26.609 -21.344 1 93.81 231 LEU B N 1
ATOM 5186 C CA . LEU B 1 231 ? 10.805 -26.562 -22.703 1 93.81 231 LEU B CA 1
ATOM 5187 C C . LEU B 1 231 ? 10.391 -25.156 -23.094 1 93.81 231 LEU B C 1
ATOM 5189 O O . LEU B 1 231 ? 10.195 -24.297 -22.219 1 93.81 231 LEU B O 1
ATOM 5193 N N . PRO B 1 232 ? 10.32 -24.891 -24.359 1 93.94 232 PRO B N 1
ATOM 5194 C CA . PRO B 1 232 ? 9.922 -23.547 -24.797 1 93.94 232 PRO B CA 1
ATOM 5195 C C . PRO B 1 232 ? 8.5 -23.188 -24.359 1 93.94 232 PRO B C 1
ATOM 5197 O O . PRO B 1 232 ? 7.711 -24.062 -24.016 1 93.94 232 PRO B O 1
ATOM 5200 N N . ALA B 1 233 ? 8.25 -21.938 -24.406 1 95.31 233 ALA B N 1
ATOM 5201 C CA . ALA B 1 233 ? 6.922 -21.438 -24.062 1 95.31 233 ALA B CA 1
ATOM 5202 C C . ALA B 1 233 ? 5.863 -22 -25.016 1 95.31 233 ALA B C 1
ATOM 5204 O O . ALA B 1 233 ? 6.117 -22.156 -26.203 1 95.31 233 ALA B O 1
ATOM 5205 N N . GLY B 1 234 ? 4.719 -22.219 -24.438 1 93.44 234 GLY B N 1
ATOM 5206 C CA . GLY B 1 234 ? 3.57 -22.594 -25.25 1 93.44 234 GLY B CA 1
ATOM 5207 C C . GLY B 1 234 ? 2.67 -21.422 -25.578 1 93.44 234 GLY B C 1
ATOM 5208 O O . GLY B 1 234 ? 2.949 -20.281 -25.188 1 93.44 234 GLY B O 1
ATOM 5209 N N . GLY B 1 235 ? 1.521 -21.641 -26.438 1 88.69 235 GLY B N 1
ATOM 5210 C CA . GLY B 1 235 ? 0.545 -20.594 -26.656 1 88.69 235 GLY B CA 1
ATOM 5211 C C . GLY B 1 235 ? 0.027 -20.531 -28.078 1 88.69 235 GLY B C 1
ATOM 5212 O O . GLY B 1 235 ? -0.963 -19.859 -28.359 1 88.69 235 GLY B O 1
ATOM 5213 N N . ASN B 1 236 ? 0.579 -21.219 -28.906 1 85.94 236 ASN B N 1
ATOM 5214 C CA . ASN B 1 236 ? 0.146 -21.172 -30.297 1 85.94 236 ASN B CA 1
ATOM 5215 C C . ASN B 1 236 ? -0.534 -22.453 -30.734 1 85.94 236 ASN B C 1
ATOM 5217 O O . ASN B 1 236 ? -0.583 -22.766 -31.922 1 85.94 236 ASN B O 1
ATOM 5221 N N . ASP B 1 237 ? -1.048 -23.203 -29.797 1 88.19 237 ASP B N 1
ATOM 5222 C CA . ASP B 1 237 ? -1.538 -24.531 -30.172 1 88.19 237 ASP B CA 1
ATOM 5223 C C . ASP B 1 237 ? -2.805 -24.891 -29.391 1 88.19 237 ASP B C 1
ATOM 5225 O O . ASP B 1 237 ? -2.889 -25.953 -28.781 1 88.19 237 ASP B O 1
ATOM 5229 N N . ILE B 1 238 ? -3.748 -24.047 -29.516 1 92.69 238 ILE B N 1
ATOM 5230 C CA . ILE B 1 238 ? -4.996 -24.25 -28.781 1 92.69 238 ILE B CA 1
ATOM 5231 C C . ILE B 1 238 ? -5.617 -25.594 -29.188 1 92.69 238 ILE B C 1
ATOM 5233 O O . ILE B 1 238 ? -6.195 -26.297 -28.344 1 92.69 238 ILE B O 1
ATOM 5237 N N . GLU B 1 239 ? -5.441 -25.969 -30.422 1 91.31 239 GLU B N 1
ATOM 5238 C CA . GLU B 1 239 ? -6.074 -27.172 -30.969 1 91.31 239 GLU B CA 1
ATOM 5239 C C . GLU B 1 239 ? -5.492 -28.438 -30.328 1 91.31 239 GLU B C 1
ATOM 5241 O O . GLU B 1 239 ? -6.152 -29.484 -30.281 1 91.31 239 GLU B O 1
ATOM 5246 N N . ASN B 1 240 ? -4.316 -28.328 -29.859 1 91.25 240 ASN B N 1
ATOM 5247 C CA . ASN B 1 240 ? -3.648 -29.484 -29.266 1 91.25 240 ASN B CA 1
ATOM 5248 C C . ASN B 1 240 ? -4.086 -29.703 -27.828 1 91.25 240 ASN B C 1
ATOM 5250 O O . ASN B 1 240 ? -3.781 -30.75 -27.234 1 91.25 240 ASN B O 1
ATOM 5254 N N . ARG B 1 241 ? -4.793 -28.828 -27.266 1 95.56 241 ARG B N 1
ATOM 5255 C CA . ARG B 1 241 ? -5.16 -28.906 -25.859 1 95.56 241 ARG B CA 1
ATOM 5256 C C . ARG B 1 241 ? -6.492 -29.625 -25.688 1 95.56 241 ARG B C 1
ATOM 5258 O O . ARG B 1 241 ? -7.543 -28.984 -25.609 1 95.56 241 ARG B O 1
ATOM 5265 N N . THR B 1 242 ? -6.398 -30.938 -25.469 1 94.62 242 THR B N 1
ATOM 5266 C CA . THR B 1 242 ? -7.582 -31.797 -25.484 1 94.62 242 THR B CA 1
ATOM 5267 C C . THR B 1 242 ? -7.918 -32.281 -24.078 1 94.62 242 THR B C 1
ATOM 5269 O O . THR B 1 242 ? -9.039 -32.719 -23.812 1 94.62 242 THR B O 1
ATOM 5272 N N . THR B 1 243 ? -6.949 -32.281 -23.219 1 96.56 243 THR B N 1
ATOM 5273 C CA . THR B 1 243 ? -7.191 -32.656 -21.828 1 96.56 243 THR B CA 1
ATOM 5274 C C . THR B 1 243 ? -7.836 -31.5 -21.062 1 96.56 243 THR B C 1
ATOM 5276 O O . THR B 1 243 ? -7.391 -30.359 -21.156 1 96.56 243 THR B O 1
ATOM 5279 N N . LEU B 1 244 ? -8.852 -31.812 -20.297 1 98.12 244 LEU B N 1
ATOM 5280 C CA . LEU B 1 244 ? -9.586 -30.766 -19.594 1 98.12 244 LEU B CA 1
ATOM 5281 C C . LEU B 1 244 ? -8.711 -30.094 -18.547 1 98.12 244 LEU B C 1
ATOM 5283 O O . LEU B 1 244 ? -8.609 -28.859 -18.516 1 98.12 244 LEU B O 1
ATOM 5287 N N . GLY B 1 245 ? -8.18 -30.922 -17.719 1 97.88 245 GLY B N 1
ATOM 5288 C CA . GLY B 1 245 ? -7.359 -30.391 -16.641 1 97.88 245 GLY B CA 1
ATOM 5289 C C . GLY B 1 245 ? -6.234 -31.328 -16.234 1 97.88 245 GLY B C 1
ATOM 5290 O O . GLY B 1 245 ? -6.332 -32.531 -16.422 1 97.88 245 GLY B O 1
ATOM 5291 N N . PHE B 1 246 ? -5.164 -30.688 -15.617 1 97.62 246 PHE B N 1
ATOM 5292 C CA . PHE B 1 246 ? -3.984 -31.484 -15.281 1 97.62 246 PHE B CA 1
ATOM 5293 C C . PHE B 1 246 ? -3.406 -31.047 -13.938 1 97.62 246 PHE B C 1
ATOM 5295 O O . PHE B 1 246 ? -3.336 -29.844 -13.648 1 97.62 246 PHE B O 1
ATOM 5302 N N . TRP B 1 247 ? -3.033 -32 -13.102 1 97.25 247 TRP B N 1
ATOM 5303 C CA . TRP B 1 247 ? -2.225 -31.781 -11.906 1 97.25 247 TRP B CA 1
ATOM 5304 C C . TRP B 1 247 ? -1.411 -33 -11.547 1 97.25 247 TRP B C 1
ATOM 5306 O O . TRP B 1 247 ? -1.934 -34.125 -11.555 1 97.25 247 TRP B O 1
ATOM 5316 N N . ALA B 1 248 ? -0.192 -32.812 -11.312 1 95.06 248 ALA B N 1
ATOM 5317 C CA . ALA B 1 248 ? 0.688 -33.844 -10.758 1 95.06 248 ALA B CA 1
ATOM 5318 C C . ALA B 1 248 ? 1.636 -33.25 -9.719 1 95.06 248 ALA B C 1
ATOM 5320 O O . ALA B 1 248 ? 2.395 -32.312 -10.023 1 95.06 248 ALA B O 1
ATOM 5321 N N . GLY B 1 249 ? 1.606 -33.688 -8.523 1 91.38 249 GLY B N 1
ATOM 5322 C CA . GLY B 1 249 ? 2.465 -33.125 -7.496 1 91.38 249 GLY B CA 1
ATOM 5323 C C . GLY B 1 249 ? 2.365 -33.875 -6.172 1 91.38 249 GLY B C 1
ATOM 5324 O O . GLY B 1 249 ? 1.521 -34.75 -6.008 1 91.38 249 GLY B O 1
ATOM 5325 N N . HIS B 1 250 ? 3.254 -33.438 -5.258 1 88.88 250 HIS B N 1
ATOM 5326 C CA . HIS B 1 250 ? 3.258 -34 -3.916 1 88.88 250 HIS B CA 1
ATOM 5327 C C . HIS B 1 250 ? 2.047 -33.531 -3.115 1 88.88 250 HIS B C 1
ATOM 5329 O O . HIS B 1 250 ? 1.612 -32.406 -3.252 1 88.88 250 HIS B O 1
ATOM 5335 N N . ARG B 1 251 ? 1.557 -34.438 -2.242 1 90.31 251 ARG B N 1
ATOM 5336 C CA . ARG B 1 251 ? 0.411 -34.125 -1.391 1 90.31 251 ARG B CA 1
ATOM 5337 C C . ARG B 1 251 ? 0.858 -33.531 -0.064 1 90.31 251 ARG B C 1
ATOM 5339 O O . ARG B 1 251 ? 0.541 -34.062 1.004 1 90.31 251 ARG B O 1
ATOM 5346 N N . ASN B 1 252 ? 1.487 -32.406 -0.111 1 88.75 252 ASN B N 1
ATOM 5347 C CA . ASN B 1 252 ? 2.111 -31.812 1.07 1 88.75 252 ASN B CA 1
ATOM 5348 C C . ASN B 1 252 ? 1.226 -30.734 1.698 1 88.75 252 ASN B C 1
ATOM 5350 O O . ASN B 1 252 ? 1.682 -29.969 2.545 1 88.75 252 ASN B O 1
ATOM 5354 N N . SER B 1 253 ? 0.021 -30.641 1.208 1 91.94 253 SER B N 1
ATOM 5355 C CA . SER B 1 253 ? -0.97 -29.75 1.804 1 91.94 253 SER B CA 1
ATOM 5356 C C . SER B 1 253 ? -2.352 -30.391 1.825 1 91.94 253 SER B C 1
ATOM 5358 O O . SER B 1 253 ? -2.605 -31.359 1.093 1 91.94 253 SER B O 1
ATOM 5360 N N . LYS B 1 254 ? -3.221 -29.859 2.652 1 93.81 254 LYS B N 1
ATOM 5361 C CA . LYS B 1 254 ? -4.562 -30.422 2.799 1 93.81 254 LYS B CA 1
ATOM 5362 C C . LYS B 1 254 ? -5.316 -30.391 1.473 1 93.81 254 LYS B C 1
ATOM 5364 O O . LYS B 1 254 ? -5.941 -31.375 1.088 1 93.81 254 LYS B O 1
ATOM 5369 N N . ILE B 1 255 ? -5.262 -29.312 0.752 1 95.69 255 ILE B N 1
ATOM 5370 C CA . ILE B 1 255 ? -6.027 -29.156 -0.481 1 95.69 255 ILE B CA 1
ATOM 5371 C C . ILE B 1 255 ? -5.48 -30.109 -1.548 1 95.69 255 ILE B C 1
ATOM 5373 O O . ILE B 1 255 ? -6.234 -30.625 -2.371 1 95.69 255 ILE B O 1
ATOM 5377 N N . ARG B 1 256 ? -4.223 -30.375 -1.548 1 95.38 256 ARG B N 1
ATOM 5378 C CA . ARG B 1 256 ? -3.635 -31.297 -2.514 1 95.38 256 ARG B CA 1
ATOM 5379 C C . ARG B 1 256 ? -4.07 -32.719 -2.23 1 95.38 256 ARG B C 1
ATOM 5381 O O . ARG B 1 256 ? -4.328 -33.5 -3.158 1 95.38 256 ARG B O 1
ATOM 5388 N N . VAL B 1 257 ? -4.152 -33.062 -0.938 1 96.44 257 VAL B N 1
ATOM 5389 C CA . VAL B 1 257 ? -4.648 -34.375 -0.548 1 96.44 257 VAL B CA 1
ATOM 5390 C C . VAL B 1 257 ? -6.094 -34.531 -1.017 1 96.44 257 VAL B C 1
ATOM 5392 O O . VAL B 1 257 ? -6.445 -35.562 -1.614 1 96.44 257 VAL B O 1
ATOM 5395 N N . ILE B 1 258 ? -6.887 -33.594 -0.787 1 97.31 258 ILE B N 1
ATOM 5396 C CA . ILE B 1 258 ? -8.305 -33.656 -1.148 1 97.31 258 ILE B CA 1
ATOM 5397 C C . ILE B 1 258 ? -8.445 -33.719 -2.666 1 97.31 258 ILE B C 1
ATOM 5399 O O . ILE B 1 258 ? -9.227 -34.531 -3.186 1 97.31 258 ILE B O 1
ATOM 5403 N N . LEU B 1 259 ? -7.711 -32.906 -3.357 1 97.56 259 LEU B N 1
ATOM 5404 C CA . LEU B 1 259 ? -7.738 -32.906 -4.816 1 97.56 259 LEU B CA 1
ATOM 5405 C C . LEU B 1 259 ? -7.445 -34.281 -5.375 1 97.56 259 LEU B C 1
ATOM 5407 O O . LEU B 1 259 ? -8.172 -34.781 -6.238 1 97.56 259 LEU B O 1
ATOM 5411 N N . ALA B 1 260 ? -6.387 -34.906 -4.902 1 96.44 260 ALA B N 1
ATOM 5412 C CA . ALA B 1 260 ? -6.012 -36.25 -5.344 1 96.44 260 ALA B CA 1
ATOM 5413 C C . ALA B 1 260 ? -7.102 -37.25 -5.02 1 96.44 260 ALA B C 1
ATOM 5415 O O . ALA B 1 260 ? -7.5 -38.031 -5.875 1 96.44 260 ALA B O 1
ATOM 5416 N N . ARG B 1 261 ? -7.547 -37.188 -3.861 1 96.25 261 ARG B N 1
ATOM 5417 C CA . ARG B 1 261 ? -8.547 -38.156 -3.398 1 96.25 261 ARG B CA 1
ATOM 5418 C C . ARG B 1 261 ? -9.82 -38.062 -4.23 1 96.25 261 ARG B C 1
ATOM 5420 O O . ARG B 1 261 ? -10.422 -39.094 -4.578 1 96.25 261 ARG B O 1
ATOM 5427 N N . VAL B 1 262 ? -10.219 -36.906 -4.555 1 97.25 262 VAL B N 1
ATOM 5428 C CA . VAL B 1 262 ? -11.5 -36.688 -5.203 1 97.25 262 VAL B CA 1
ATOM 5429 C C . VAL B 1 262 ? -11.383 -36.969 -6.699 1 97.25 262 VAL B C 1
ATOM 5431 O O . VAL B 1 262 ? -12.305 -37.5 -7.305 1 97.25 262 VAL B O 1
ATOM 5434 N N . TRP B 1 263 ? -10.227 -36.688 -7.297 1 97.19 263 TRP B N 1
ATOM 5435 C CA . TRP B 1 263 ? -10.266 -36.594 -8.75 1 97.19 263 TRP B CA 1
ATOM 5436 C C . TRP B 1 263 ? -9.227 -37.5 -9.383 1 97.19 263 TRP B C 1
ATOM 5438 O O . TRP B 1 263 ? -9.117 -37.594 -10.609 1 97.19 263 TRP B O 1
ATOM 5448 N N . GLU B 1 264 ? -8.398 -38.25 -8.672 1 95 264 GLU B N 1
ATOM 5449 C CA . GLU B 1 264 ? -7.309 -39.031 -9.242 1 95 264 GLU B CA 1
ATOM 5450 C C . GLU B 1 264 ? -7.84 -40.094 -10.195 1 95 264 GLU B C 1
ATOM 5452 O O . GLU B 1 264 ? -7.137 -40.531 -11.109 1 95 264 GLU B O 1
ATOM 5457 N N . ASN B 1 265 ? -9.094 -40.531 -10.047 1 94.94 265 ASN B N 1
ATOM 5458 C CA . ASN B 1 265 ? -9.648 -41.594 -10.875 1 94.94 265 ASN B CA 1
ATOM 5459 C C . ASN B 1 265 ? -10.578 -41.031 -11.953 1 94.94 265 ASN B C 1
ATOM 5461 O O . ASN B 1 265 ? -11.258 -41.812 -12.633 1 94.94 265 ASN B O 1
ATOM 5465 N N . ASP B 1 266 ? -10.586 -39.812 -12.055 1 94.88 266 ASP B N 1
ATOM 5466 C CA . ASP B 1 266 ? -11.43 -39.219 -13.078 1 94.88 266 ASP B CA 1
ATOM 5467 C C . ASP B 1 266 ? -10.867 -39.469 -14.477 1 94.88 266 ASP B C 1
ATOM 5469 O O . ASP B 1 266 ? -9.648 -39.594 -14.648 1 94.88 266 ASP B O 1
ATOM 5473 N N . THR B 1 267 ? -11.719 -39.438 -15.484 1 93.19 267 THR B N 1
ATOM 5474 C CA . THR B 1 267 ? -11.281 -39.781 -16.828 1 93.19 267 THR B CA 1
ATOM 5475 C C . THR B 1 267 ? -11.047 -38.5 -17.656 1 93.19 267 THR B C 1
ATOM 5477 O O . THR B 1 267 ? -10.391 -38.562 -18.703 1 93.19 267 THR B O 1
ATOM 5480 N N . GLU B 1 268 ? -11.539 -37.469 -17.25 1 94.06 268 GLU B N 1
ATOM 5481 C CA . GLU B 1 268 ? -11.391 -36.219 -18.016 1 94.06 268 GLU B CA 1
ATOM 5482 C C . GLU B 1 268 ? -10.328 -35.312 -17.391 1 94.06 268 GLU B C 1
ATOM 5484 O O . GLU B 1 268 ? -9.742 -34.469 -18.078 1 94.06 268 GLU B O 1
ATOM 5489 N N . LEU B 1 269 ? -10.18 -35.406 -16.109 1 96.62 269 LEU B N 1
ATOM 5490 C CA . LEU B 1 269 ? -9.109 -34.719 -15.406 1 96.62 269 LEU B CA 1
ATOM 5491 C C . LEU B 1 269 ? -7.906 -35.625 -15.219 1 96.62 269 LEU B C 1
ATOM 5493 O O . LEU B 1 269 ? -8.031 -36.719 -14.68 1 96.62 269 LEU B O 1
ATOM 5497 N N . ASP B 1 270 ? -6.789 -35.156 -15.711 1 96.62 270 ASP B N 1
ATOM 5498 C CA . ASP B 1 270 ? -5.535 -35.875 -15.547 1 96.62 270 ASP B CA 1
ATOM 5499 C C . ASP B 1 270 ? -4.855 -35.5 -14.227 1 96.62 270 ASP B C 1
ATOM 5501 O O . ASP B 1 270 ? -3.943 -34.688 -14.195 1 96.62 270 ASP B O 1
ATOM 5505 N N . ILE B 1 271 ? -5.281 -36.188 -13.164 1 96.19 271 ILE B N 1
ATOM 5506 C CA . ILE B 1 271 ? -4.785 -35.875 -11.82 1 96.19 271 ILE B CA 1
ATOM 5507 C C . ILE B 1 271 ? -3.928 -37.031 -11.32 1 96.19 271 ILE B C 1
ATOM 5509 O O . ILE B 1 271 ? -4.367 -38.188 -11.312 1 96.19 271 ILE B O 1
ATOM 5513 N N . SER B 1 272 ? -2.721 -36.656 -10.953 1 91.06 272 SER B N 1
ATOM 5514 C CA . SER B 1 272 ? -1.816 -37.656 -10.383 1 91.06 272 SER B CA 1
ATOM 5515 C C . SER B 1 272 ? -1.507 -37.312 -8.922 1 91.06 272 SER B C 1
ATOM 5517 O O . SER B 1 272 ? -1.218 -36.188 -8.578 1 91.06 272 SER B O 1
ATOM 5519 N N . ASN B 1 273 ? -1.516 -38.281 -8.102 1 85 273 ASN B N 1
ATOM 5520 C CA . ASN B 1 273 ? -1.344 -38.094 -6.668 1 85 273 ASN B CA 1
ATOM 5521 C C . ASN B 1 273 ? 0.131 -38.031 -6.277 1 85 273 ASN B C 1
ATOM 5523 O O . ASN B 1 273 ? 0.467 -38.062 -5.094 1 85 273 ASN B O 1
ATOM 5527 N N . ASN B 1 274 ? 0.935 -38.125 -7.227 1 84.31 274 ASN B N 1
ATOM 5528 C CA . ASN B 1 274 ? 2.373 -37.969 -7.02 1 84.31 274 ASN B CA 1
ATOM 5529 C C . ASN B 1 274 ? 3.041 -37.281 -8.195 1 84.31 274 ASN B C 1
ATOM 5531 O O . ASN B 1 274 ? 2.428 -37.094 -9.25 1 84.31 274 ASN B O 1
ATOM 5535 N N . ARG B 1 275 ? 4.312 -36.906 -7.969 1 82.06 275 ARG B N 1
ATOM 5536 C CA . ARG B 1 275 ? 5.086 -36.312 -9.055 1 82.06 275 ARG B CA 1
ATOM 5537 C C . ARG B 1 275 ? 5.324 -37.344 -10.164 1 82.06 275 ARG B C 1
ATOM 5539 O O . ARG B 1 275 ? 5.383 -38.531 -9.914 1 82.06 275 ARG B O 1
ATOM 5546 N N . ILE B 1 276 ? 5.398 -36.812 -11.312 1 80.88 276 ILE B N 1
ATOM 5547 C CA . ILE B 1 276 ? 5.746 -37.688 -12.43 1 80.88 276 ILE B CA 1
ATOM 5548 C C . ILE B 1 276 ? 7.25 -37.938 -12.43 1 80.88 276 ILE B C 1
ATOM 5550 O O . ILE B 1 276 ? 8.055 -37.031 -12.516 1 80.88 276 ILE B O 1
ATOM 5554 N N . SER B 1 277 ? 7.504 -39.156 -12.195 1 76.25 277 SER B N 1
ATOM 5555 C CA . SER B 1 277 ? 8.906 -39.562 -12.133 1 76.25 277 SER B CA 1
ATOM 5556 C C . SER B 1 277 ? 9.617 -39.312 -13.453 1 76.25 277 SER B C 1
ATOM 5558 O O . SER B 1 277 ? 9.016 -39.438 -14.523 1 76.25 277 SER B O 1
ATOM 5560 N N . ARG B 1 278 ? 10.797 -38.969 -13.367 1 76.19 278 ARG B N 1
ATOM 5561 C CA . ARG B 1 278 ? 11.633 -38.781 -14.555 1 76.19 278 ARG B CA 1
ATOM 5562 C C . ARG B 1 278 ? 11.766 -40.125 -15.312 1 76.19 278 ARG B C 1
ATOM 5564 O O . ARG B 1 278 ? 12.031 -40.125 -16.516 1 76.19 278 ARG B O 1
ATOM 5571 N N . ALA B 1 279 ? 11.547 -41.125 -14.617 1 76.44 279 ALA B N 1
ATOM 5572 C CA . ALA B 1 279 ? 11.664 -42.438 -15.211 1 76.44 279 ALA B CA 1
ATOM 5573 C C . ALA B 1 279 ? 10.555 -42.688 -16.234 1 76.44 279 ALA B C 1
ATOM 5575 O O . ALA B 1 279 ? 10.688 -43.562 -17.109 1 76.44 279 ALA B O 1
ATOM 5576 N N . THR B 1 280 ? 9.578 -42 -16.047 1 81 280 THR B N 1
ATOM 5577 C CA . THR B 1 280 ? 8.445 -42.156 -16.953 1 81 280 THR B CA 1
ATOM 5578 C C . THR B 1 280 ? 8.812 -41.719 -18.359 1 81 280 THR B C 1
ATOM 5580 O O . THR B 1 280 ? 8.297 -42.281 -19.344 1 81 280 THR B O 1
ATOM 5583 N N . GLY B 1 281 ? 9.703 -40.75 -18.484 1 82.62 281 GLY B N 1
ATOM 5584 C CA . GLY B 1 281 ? 10.125 -40.25 -19.781 1 82.62 281 GLY B CA 1
ATOM 5585 C C . GLY B 1 281 ? 10.719 -38.844 -19.719 1 82.62 281 GLY B C 1
ATOM 5586 O O . GLY B 1 281 ? 10.656 -38.188 -18.688 1 82.62 281 GLY B O 1
ATOM 5587 N N . HIS B 1 282 ? 11.195 -38.656 -20.891 1 85.69 282 HIS B N 1
ATOM 5588 C CA . HIS B 1 282 ? 11.859 -37.344 -21 1 85.69 282 HIS B CA 1
ATOM 5589 C C . HIS B 1 282 ? 10.852 -36.219 -20.953 1 85.69 282 HIS B C 1
ATOM 5591 O O . HIS B 1 282 ? 10.039 -36.062 -21.859 1 85.69 282 HIS B O 1
ATOM 5597 N N . LEU B 1 283 ? 10.836 -35.375 -19.938 1 92.38 283 LEU B N 1
ATOM 5598 C CA . LEU B 1 283 ? 10.086 -34.156 -19.75 1 92.38 283 LEU B CA 1
ATOM 5599 C C . LEU B 1 283 ? 8.586 -34.375 -19.891 1 92.38 283 LEU B C 1
ATOM 5601 O O . LEU B 1 283 ? 7.883 -33.594 -20.516 1 92.38 283 LEU B O 1
ATOM 5605 N N . VAL B 1 284 ? 8.117 -35.531 -19.422 1 91.12 284 VAL B N 1
ATOM 5606 C CA . VAL B 1 284 ? 6.715 -35.938 -19.516 1 91.12 284 VAL B CA 1
ATOM 5607 C C . VAL B 1 284 ? 5.844 -34.938 -18.75 1 91.12 284 VAL B C 1
ATOM 5609 O O . VAL B 1 284 ? 4.762 -34.562 -19.203 1 91.12 284 VAL B O 1
ATOM 5612 N N . TYR B 1 285 ? 6.289 -34.562 -17.641 1 92.56 285 TYR B N 1
ATOM 5613 C CA . TYR B 1 285 ? 5.555 -33.594 -16.844 1 92.56 285 TYR B CA 1
ATOM 5614 C C . TYR B 1 285 ? 5.312 -32.281 -17.625 1 92.56 285 TYR B C 1
ATOM 5616 O O . TYR B 1 285 ? 4.176 -31.828 -17.719 1 92.56 285 TYR B O 1
ATOM 5624 N N . GLN B 1 286 ? 6.332 -31.766 -18.203 1 93.12 286 GLN B N 1
ATOM 5625 C CA . GLN B 1 286 ? 6.238 -30.516 -18.953 1 93.12 286 GLN B CA 1
ATOM 5626 C C . GLN B 1 286 ? 5.355 -30.688 -20.188 1 93.12 286 GLN B C 1
ATOM 5628 O O . GLN B 1 286 ? 4.605 -29.781 -20.547 1 93.12 286 GLN B O 1
ATOM 5633 N N . LYS B 1 287 ? 5.441 -31.781 -20.797 1 93.75 287 LYS B N 1
ATOM 5634 C CA . LYS B 1 287 ? 4.684 -32.031 -22.031 1 93.75 287 LYS B CA 1
ATOM 5635 C C . LYS B 1 287 ? 3.186 -32.094 -21.734 1 93.75 287 LYS B C 1
ATOM 5637 O O . LYS B 1 287 ? 2.367 -31.828 -22.625 1 93.75 287 LYS B O 1
ATOM 5642 N N . ARG B 1 288 ? 2.83 -32.469 -20.547 1 94.5 288 ARG B N 1
ATOM 5643 C CA . ARG B 1 288 ? 1.419 -32.5 -20.172 1 94.5 288 ARG B CA 1
ATOM 5644 C C . ARG B 1 288 ? 0.789 -31.125 -20.188 1 94.5 288 ARG B C 1
ATOM 5646 O O . ARG B 1 288 ? -0.394 -30.984 -20.516 1 94.5 288 ARG B O 1
ATOM 5653 N N . PHE B 1 289 ? 1.548 -30.172 -19.891 1 96 289 PHE B N 1
ATOM 5654 C CA . PHE B 1 289 ? 1.039 -28.797 -19.906 1 96 289 PHE B CA 1
ATOM 5655 C C . PHE B 1 289 ? 0.572 -28.406 -21.297 1 96 289 PHE B C 1
ATOM 5657 O O . PHE B 1 289 ? -0.457 -27.75 -21.453 1 96 289 PHE B O 1
ATOM 5664 N N . TYR B 1 290 ? 1.23 -28.891 -22.359 1 95 290 TYR B N 1
ATOM 5665 C CA . TYR B 1 290 ? 0.949 -28.531 -23.75 1 95 290 TYR B CA 1
ATOM 5666 C C . TYR B 1 290 ? -0.384 -29.125 -24.203 1 95 290 TYR B C 1
ATOM 5668 O O . TYR B 1 290 ? -0.983 -28.641 -25.172 1 95 290 TYR B O 1
ATOM 5676 N N . ARG B 1 291 ? -0.805 -30.109 -23.5 1 95.44 291 ARG B N 1
ATOM 5677 C CA . ARG B 1 291 ? -1.979 -30.828 -23.984 1 95.44 291 ARG B CA 1
ATOM 5678 C C . ARG B 1 291 ? -3.207 -30.5 -23.141 1 95.44 291 ARG B C 1
ATOM 5680 O O . ARG B 1 291 ? -4.316 -30.938 -23.453 1 95.44 291 ARG B O 1
ATOM 5687 N N . SER B 1 292 ? -3 -29.734 -22.109 1 97.38 292 SER B N 1
ATOM 5688 C CA . SER B 1 292 ? -4.078 -29.469 -21.172 1 97.38 292 SER B CA 1
ATOM 5689 C C . SER B 1 292 ? -4.645 -28.062 -21.344 1 97.38 292 SER B C 1
ATOM 5691 O O . SER B 1 292 ? -3.896 -27.109 -21.594 1 97.38 292 SER B O 1
ATOM 5693 N N . LYS B 1 293 ? -5.957 -27.969 -21.188 1 98.25 293 LYS B N 1
ATOM 5694 C CA . LYS B 1 293 ? -6.613 -26.656 -21.219 1 98.25 293 LYS B CA 1
ATOM 5695 C C . LYS B 1 293 ? -6.359 -25.891 -19.938 1 98.25 293 LYS B C 1
ATOM 5697 O O . LYS B 1 293 ? -5.973 -24.719 -19.969 1 98.25 293 LYS B O 1
ATOM 5702 N N . PHE B 1 294 ? -6.578 -26.609 -18.875 1 98.69 294 PHE B N 1
ATOM 5703 C CA . PHE B 1 294 ? -6.453 -26.016 -17.547 1 98.69 294 PHE B CA 1
ATOM 5704 C C . PHE B 1 294 ? -5.422 -26.766 -16.719 1 98.69 294 PHE B C 1
ATOM 5706 O O . PHE B 1 294 ? -5.371 -28 -16.734 1 98.69 294 PHE B O 1
ATOM 5713 N N . CYS B 1 295 ? -4.566 -26.031 -16.047 1 98.31 295 CYS B N 1
ATOM 5714 C CA . CYS B 1 295 ? -3.609 -26.609 -15.109 1 98.31 295 CYS B CA 1
ATOM 5715 C C . CYS B 1 295 ? -3.941 -26.219 -13.68 1 98.31 295 CYS B C 1
ATOM 5717 O O . CYS B 1 295 ? -3.861 -25.047 -13.32 1 98.31 295 CYS B O 1
ATOM 5719 N N . ILE B 1 296 ? -4.309 -27.219 -12.891 1 98.06 296 ILE B N 1
ATOM 5720 C CA . ILE B 1 296 ? -4.758 -26.984 -11.523 1 98.06 296 ILE B CA 1
ATOM 5721 C C . ILE B 1 296 ? -3.562 -26.641 -10.633 1 98.06 296 ILE B C 1
ATOM 5723 O O . ILE B 1 296 ? -2.555 -27.359 -10.648 1 98.06 296 ILE B O 1
ATOM 5727 N N . CYS B 1 297 ? -3.67 -25.516 -9.914 1 96.88 297 CYS B N 1
ATOM 5728 C CA . CYS B 1 297 ? -2.609 -25.031 -9.039 1 96.88 297 CYS B CA 1
ATOM 5729 C C . CYS B 1 297 ? -3.096 -24.922 -7.598 1 96.88 297 CYS B C 1
ATOM 5731 O O . CYS B 1 297 ? -3.305 -23.828 -7.082 1 96.88 297 CYS B O 1
ATOM 5733 N N . PRO B 1 298 ? -3.188 -26.094 -6.961 1 96.31 298 PRO B N 1
ATOM 5734 C CA . PRO B 1 298 ? -3.543 -26.078 -5.539 1 96.31 298 PRO B CA 1
ATOM 5735 C C . PRO B 1 298 ? -2.426 -25.516 -4.66 1 96.31 298 PRO B C 1
ATOM 5737 O O . PRO B 1 298 ? -1.245 -25.766 -4.926 1 96.31 298 PRO B O 1
ATOM 5740 N N . GLY B 1 299 ? -2.822 -24.781 -3.691 1 92.06 299 GLY B N 1
ATOM 5741 C CA . GLY B 1 299 ? -1.83 -24.203 -2.793 1 92.06 299 GLY B CA 1
ATOM 5742 C C . GLY B 1 299 ? -0.983 -25.266 -2.1 1 92.06 299 GLY B C 1
ATOM 5743 O O . GLY B 1 299 ? -1.489 -26.312 -1.711 1 92.06 299 GLY B 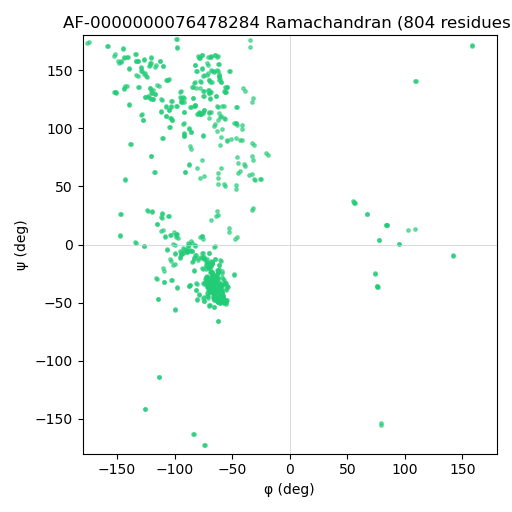O 1
ATOM 5744 N N . GLY B 1 300 ? 0.283 -24.953 -1.992 1 86.69 300 GLY B N 1
ATOM 5745 C CA . GLY B 1 300 ? 1.168 -25.797 -1.204 1 86.69 300 GLY B CA 1
ATOM 5746 C C . GLY B 1 300 ? 1.129 -25.484 0.279 1 86.69 300 GLY B C 1
ATOM 5747 O O . GLY B 1 300 ? 0.194 -24.844 0.757 1 86.69 300 GLY B O 1
ATOM 5748 N N . SER B 1 301 ? 2.146 -25.969 0.963 1 79.38 301 SER B N 1
ATOM 5749 C CA . SER B 1 301 ? 2.205 -25.75 2.404 1 79.38 301 SER B CA 1
ATOM 5750 C C . SER B 1 301 ? 2.33 -24.266 2.73 1 79.38 301 SER B C 1
ATOM 5752 O O . SER B 1 301 ? 1.805 -23.797 3.746 1 79.38 301 SER B O 1
ATOM 5754 N N . GLN B 1 302 ? 3.08 -23.5 1.935 1 76.81 302 GLN B N 1
ATOM 5755 C CA . GLN B 1 302 ? 3.195 -22.062 2.133 1 76.81 302 GLN B CA 1
ATOM 5756 C C . GLN B 1 302 ? 2.512 -21.297 1.005 1 76.81 302 GLN B C 1
ATOM 5758 O O . GLN B 1 302 ? 2.941 -20.188 0.646 1 76.81 302 GLN B O 1
ATOM 5763 N N . VAL B 1 303 ? 1.528 -21.844 0.377 1 72 303 VAL B N 1
ATOM 5764 C CA . VAL B 1 303 ? 0.581 -21.328 -0.612 1 72 303 VAL B CA 1
ATOM 5765 C C . VAL B 1 303 ? 1.269 -21.203 -1.97 1 72 303 VAL B C 1
ATOM 5767 O O . VAL B 1 303 ? 0.644 -21.406 -3.012 1 72 303 VAL B O 1
ATOM 5770 N N . ASN B 1 304 ? 2.521 -20.828 -1.966 1 78.69 304 ASN B N 1
ATOM 5771 C CA . ASN B 1 304 ? 3.16 -20.578 -3.252 1 78.69 304 ASN B CA 1
ATOM 5772 C C . ASN B 1 304 ? 3.475 -21.875 -3.99 1 78.69 304 ASN B C 1
ATOM 5774 O O . ASN B 1 304 ? 3.617 -22.922 -3.369 1 78.69 304 ASN B O 1
ATOM 5778 N N . SER B 1 305 ? 3.371 -21.828 -5.301 1 83.25 305 SER B N 1
ATOM 5779 C CA . SER B 1 305 ? 3.686 -22.953 -6.172 1 83.25 305 SER B CA 1
ATOM 5780 C C . SER B 1 305 ? 4.328 -22.484 -7.473 1 83.25 305 SER B C 1
ATOM 5782 O O . SER B 1 305 ? 3.857 -21.531 -8.094 1 83.25 305 SER B O 1
ATOM 5784 N N . ALA B 1 306 ? 5.395 -23.188 -7.832 1 89.38 306 ALA B N 1
ATOM 5785 C CA . ALA B 1 306 ? 6.043 -22.891 -9.109 1 89.38 306 ALA B CA 1
ATOM 5786 C C . ALA B 1 306 ? 5.141 -23.266 -10.281 1 89.38 306 ALA B C 1
ATOM 5788 O O . ALA B 1 306 ? 5.355 -22.812 -11.406 1 89.38 306 ALA B O 1
ATOM 5789 N N . ARG B 1 307 ? 4.156 -24.047 -10.008 1 92.69 307 ARG B N 1
ATOM 5790 C CA . ARG B 1 307 ? 3.248 -24.562 -11.031 1 92.69 307 ARG B CA 1
ATOM 5791 C C . ARG B 1 307 ? 2.523 -23.422 -11.734 1 92.69 307 ARG B C 1
ATOM 5793 O O . ARG B 1 307 ? 2.238 -23.5 -12.93 1 92.69 307 ARG B O 1
ATOM 5800 N N . ILE B 1 308 ? 2.275 -22.375 -10.992 1 95.69 308 ILE B N 1
ATOM 5801 C CA . ILE B 1 308 ? 1.569 -21.234 -11.578 1 95.69 308 ILE B CA 1
ATOM 5802 C C . ILE B 1 308 ? 2.396 -20.656 -12.711 1 95.69 308 ILE B C 1
ATOM 5804 O O . ILE B 1 308 ? 1.893 -20.469 -13.828 1 95.69 308 ILE B O 1
ATOM 5808 N N . ALA B 1 309 ? 3.643 -20.422 -12.445 1 95.44 309 ALA B N 1
ATOM 5809 C CA . ALA B 1 309 ? 4.523 -19.875 -13.469 1 95.44 309 ALA B CA 1
ATOM 5810 C C . ALA B 1 309 ? 4.73 -20.875 -14.602 1 95.44 309 ALA B C 1
ATOM 5812 O O . ALA B 1 309 ? 4.797 -20.5 -15.773 1 95.44 309 ALA B O 1
ATOM 5813 N N . ASP B 1 310 ? 4.82 -22.156 -14.289 1 95.81 310 ASP B N 1
ATOM 5814 C CA . ASP B 1 310 ? 4.906 -23.188 -15.32 1 95.81 310 ASP B CA 1
ATOM 5815 C C . ASP B 1 310 ? 3.686 -23.156 -16.234 1 95.81 310 ASP B C 1
ATOM 5817 O O . ASP B 1 310 ? 3.818 -23.203 -17.453 1 95.81 310 ASP B O 1
ATOM 5821 N N . SER B 1 311 ? 2.551 -23.109 -15.57 1 97.62 311 SER B N 1
ATOM 5822 C CA . SER B 1 311 ? 1.304 -23.078 -16.328 1 97.62 311 SER B CA 1
ATOM 5823 C C . SER B 1 311 ? 1.275 -21.891 -17.297 1 97.62 311 SER B C 1
ATOM 5825 O O . SER B 1 311 ? 0.923 -22.047 -18.469 1 97.62 311 SER B O 1
ATOM 5827 N N . ILE B 1 312 ? 1.641 -20.766 -16.781 1 98.06 312 ILE B N 1
ATOM 5828 C CA . ILE B 1 312 ? 1.655 -19.562 -17.609 1 98.06 312 ILE B CA 1
ATOM 5829 C C . ILE B 1 312 ? 2.658 -19.734 -18.75 1 98.06 312 ILE B C 1
ATOM 5831 O O . ILE B 1 312 ? 2.344 -19.453 -19.906 1 98.06 312 ILE B O 1
ATOM 5835 N N . HIS B 1 313 ? 3.805 -20.219 -18.484 1 97.5 313 HIS B N 1
ATOM 5836 C CA . HIS B 1 313 ? 4.863 -20.391 -19.484 1 97.5 313 HIS B CA 1
ATOM 5837 C C . HIS B 1 313 ? 4.445 -21.344 -20.594 1 97.5 313 HIS B C 1
ATOM 5839 O O . HIS B 1 313 ? 4.625 -21.062 -21.766 1 97.5 313 HIS B O 1
ATOM 5845 N N . TYR B 1 314 ? 3.859 -22.422 -20.25 1 97.06 314 TYR B N 1
ATOM 5846 C CA . TYR B 1 314 ? 3.551 -23.469 -21.219 1 97.06 314 TYR B CA 1
ATOM 5847 C C . TYR B 1 314 ? 2.191 -23.234 -21.859 1 97.06 314 TYR B C 1
ATOM 5849 O O . TYR B 1 314 ? 1.747 -24.016 -22.703 1 97.06 314 TYR B O 1
ATOM 5857 N N . GLY B 1 315 ? 1.518 -22.203 -21.453 1 97.44 315 GLY B N 1
ATOM 5858 C CA . GLY B 1 315 ? 0.271 -21.812 -22.094 1 97.44 315 GLY B CA 1
ATOM 5859 C C . GLY B 1 315 ? -0.932 -22.578 -21.562 1 97.44 315 GLY B C 1
ATOM 5860 O O . GLY B 1 315 ? -1.938 -22.703 -22.266 1 97.44 315 GLY B O 1
ATOM 5861 N N . CYS B 1 316 ? -0.811 -23.172 -20.484 1 98.25 316 CYS B N 1
ATOM 5862 C CA . CYS B 1 316 ? -1.906 -23.859 -19.812 1 98.25 316 CYS B CA 1
ATOM 5863 C C . CYS B 1 316 ? -2.59 -22.938 -18.797 1 98.25 316 CYS B C 1
ATOM 5865 O O . CYS B 1 316 ? -1.945 -22.422 -17.891 1 98.25 316 CYS B O 1
ATOM 5867 N N . ILE B 1 317 ? -3.863 -22.688 -18.891 1 98.62 317 ILE B N 1
ATOM 5868 C CA . ILE B 1 317 ? -4.555 -21.719 -18.047 1 98.62 317 ILE B CA 1
ATOM 5869 C C . ILE B 1 317 ? -4.48 -22.172 -16.594 1 98.62 317 ILE B C 1
ATOM 5871 O O . ILE B 1 317 ? -4.984 -23.234 -16.234 1 98.62 317 ILE B O 1
ATOM 5875 N N . PRO B 1 318 ? -3.881 -21.375 -15.766 1 98.56 318 PRO B N 1
ATOM 5876 C CA . PRO B 1 318 ? -3.811 -21.781 -14.359 1 98.56 318 PRO B CA 1
ATOM 5877 C C . PRO B 1 318 ? -5.168 -21.703 -13.656 1 98.56 318 PRO B C 1
ATOM 5879 O O . PRO B 1 318 ? -5.926 -20.75 -13.859 1 98.56 318 PRO B O 1
ATOM 5882 N N . VAL B 1 319 ? -5.496 -22.719 -12.953 1 98.69 319 VAL B N 1
ATOM 5883 C CA . VAL B 1 319 ? -6.629 -22.75 -12.039 1 98.69 319 VAL B CA 1
ATOM 5884 C C . VAL B 1 319 ? -6.129 -22.656 -10.602 1 98.69 319 VAL B C 1
ATOM 5886 O O . VAL B 1 319 ? -5.703 -23.641 -10.016 1 98.69 319 VAL B O 1
ATOM 5889 N N . ILE B 1 320 ? -6.246 -21.453 -10.094 1 97.69 320 ILE B N 1
ATOM 5890 C CA . ILE B 1 320 ? -5.773 -21.219 -8.734 1 97.69 320 ILE B CA 1
ATOM 5891 C C . ILE B 1 320 ? -6.762 -21.812 -7.73 1 97.69 320 ILE B C 1
ATOM 5893 O O . ILE B 1 320 ? -7.93 -21.422 -7.691 1 97.69 320 ILE B O 1
ATOM 5897 N N . LEU B 1 321 ? -6.348 -22.766 -7.047 1 96.94 321 LEU B N 1
ATOM 5898 C CA . LEU B 1 321 ? -7.145 -23.359 -5.977 1 96.94 321 LEU B CA 1
ATOM 5899 C C . LEU B 1 321 ? -6.531 -23.062 -4.613 1 96.94 321 LEU B C 1
ATOM 5901 O O . LEU B 1 321 ? -5.711 -23.844 -4.113 1 96.94 321 LEU B O 1
ATOM 5905 N N . SER B 1 322 ? -6.98 -21.953 -4.004 1 95.31 322 SER B N 1
ATOM 5906 C CA . SER B 1 322 ? -6.441 -21.438 -2.75 1 95.31 322 SER B CA 1
ATOM 5907 C C . SER B 1 322 ? -7.445 -20.531 -2.047 1 95.31 322 SER B C 1
ATOM 5909 O O . SER B 1 322 ? -8.539 -20.297 -2.562 1 95.31 322 SER B O 1
ATOM 5911 N N . ASN B 1 323 ? -7.215 -20.109 -0.823 1 94.69 323 ASN B N 1
ATOM 5912 C CA . ASN B 1 323 ? -8.18 -19.266 -0.132 1 94.69 323 ASN B CA 1
ATOM 5913 C C . ASN B 1 323 ? -7.656 -17.828 0.023 1 94.69 323 ASN B C 1
ATOM 5915 O O . ASN B 1 323 ? -8.438 -16.875 0.013 1 94.69 323 ASN B O 1
ATOM 5919 N N . TYR B 1 324 ? -6.43 -17.562 0.161 1 94.94 324 TYR B N 1
ATOM 5920 C CA . TYR B 1 324 ? -5.945 -16.25 0.575 1 94.94 324 TYR B CA 1
ATOM 5921 C C . TYR B 1 324 ? -4.605 -15.938 -0.078 1 94.94 324 TYR B C 1
ATOM 5923 O O . TYR B 1 324 ? -3.793 -15.195 0.485 1 94.94 324 TYR B O 1
ATOM 5931 N N . TYR B 1 325 ? -4.41 -16.547 -1.216 1 95.31 325 TYR B N 1
ATOM 5932 C CA . TYR B 1 325 ? -3.172 -16.312 -1.949 1 95.31 325 TYR B CA 1
ATOM 5933 C C . TYR B 1 325 ? -3.205 -14.969 -2.67 1 95.31 325 TYR B C 1
ATOM 5935 O O . TYR B 1 325 ? -4.082 -14.727 -3.504 1 95.31 325 TYR B O 1
ATOM 5943 N N . ASP B 1 326 ? -2.389 -14.031 -2.236 1 95.69 326 ASP B N 1
ATOM 5944 C CA . ASP B 1 326 ? -2.225 -12.781 -2.977 1 95.69 326 ASP B CA 1
ATOM 5945 C C . ASP B 1 326 ? -1.37 -12.992 -4.227 1 95.69 326 ASP B C 1
ATOM 5947 O O . ASP B 1 326 ? -0.14 -12.953 -4.156 1 95.69 326 ASP B O 1
ATOM 5951 N N . LEU B 1 327 ? -1.947 -13.25 -5.34 1 96.75 327 LEU B N 1
ATOM 5952 C CA . LEU B 1 327 ? -1.271 -13.648 -6.57 1 96.75 327 LEU B CA 1
ATOM 5953 C C . LEU B 1 327 ? -0.296 -12.562 -7.027 1 96.75 327 LEU B C 1
ATOM 5955 O O . LEU B 1 327 ? -0.573 -11.375 -6.887 1 96.75 327 LEU B O 1
ATOM 5959 N N . PRO B 1 328 ? 0.862 -12.969 -7.555 1 96.62 328 PRO B N 1
ATOM 5960 C CA . PRO B 1 328 ? 1.881 -12.008 -7.984 1 96.62 328 PRO B CA 1
ATOM 5961 C C . PRO B 1 328 ? 1.343 -10.984 -8.977 1 96.62 328 PRO B C 1
ATOM 5963 O O . PRO B 1 328 ? 0.581 -11.336 -9.883 1 96.62 328 PRO B O 1
ATOM 5966 N N . PHE B 1 329 ? 1.661 -9.711 -8.812 1 97.62 329 PHE B N 1
ATOM 5967 C CA . PHE B 1 329 ? 1.377 -8.594 -9.711 1 97.62 329 PHE B CA 1
ATOM 5968 C C . PHE B 1 329 ? -0.12 -8.32 -9.781 1 97.62 329 PHE B C 1
ATOM 5970 O O . PHE B 1 329 ? -0.624 -7.832 -10.797 1 97.62 329 PHE B O 1
ATOM 5977 N N . ASN B 1 330 ? -0.799 -8.695 -8.703 1 96.88 330 ASN B N 1
ATOM 5978 C CA . ASN B 1 330 ? -2.24 -8.469 -8.664 1 96.88 330 ASN B CA 1
ATOM 5979 C C . ASN B 1 330 ? -2.574 -6.98 -8.719 1 96.88 330 ASN B C 1
ATOM 5981 O O . ASN B 1 330 ? -3.682 -6.602 -9.109 1 96.88 330 ASN B O 1
ATOM 5985 N N . ASP B 1 331 ? -1.675 -6.055 -8.359 1 96.62 331 ASP B N 1
ATOM 5986 C CA . ASP B 1 331 ? -1.885 -4.617 -8.461 1 96.62 331 ASP B CA 1
ATOM 5987 C C . ASP B 1 331 ? -1.837 -4.16 -9.914 1 96.62 331 ASP B C 1
ATOM 5989 O O . ASP B 1 331 ? -2.248 -3.041 -10.234 1 96.62 331 ASP B O 1
ATOM 5993 N N . ILE B 1 332 ? -1.348 -4.988 -10.773 1 97.62 332 ILE B N 1
ATOM 5994 C CA . ILE B 1 332 ? -1.031 -4.609 -12.148 1 97.62 332 ILE B CA 1
ATOM 5995 C C . ILE B 1 332 ? -1.939 -5.363 -13.117 1 97.62 332 ILE B C 1
ATOM 5997 O O . ILE B 1 332 ? -2.568 -4.762 -13.984 1 97.62 332 ILE B O 1
ATOM 6001 N N . LEU B 1 333 ? -2.041 -6.656 -12.883 1 98.12 333 LEU B N 1
ATOM 6002 C CA . LEU B 1 333 ? -2.721 -7.555 -13.812 1 98.12 333 LEU B CA 1
ATOM 6003 C C . LEU B 1 333 ? -4.07 -7.992 -13.25 1 98.12 333 LEU B C 1
ATOM 6005 O O . LEU B 1 333 ? -4.195 -8.25 -12.055 1 98.12 333 LEU B O 1
ATOM 6009 N N . ASP B 1 334 ? -5 -8.078 -14.109 1 97.75 334 ASP B N 1
ATOM 6010 C CA . ASP B 1 334 ? -6.281 -8.68 -13.75 1 97.75 334 ASP B CA 1
ATOM 6011 C C . ASP B 1 334 ? -6.25 -10.195 -13.961 1 97.75 334 ASP B C 1
ATOM 6013 O O . ASP B 1 334 ? -6.48 -10.68 -15.07 1 97.75 334 ASP B O 1
ATOM 6017 N N . TRP B 1 335 ? -6.07 -10.922 -12.984 1 98.19 335 TRP B N 1
ATOM 6018 C CA . TRP B 1 335 ? -5.887 -12.367 -13.047 1 98.19 335 TRP B CA 1
ATOM 6019 C C . TRP B 1 335 ? -7.129 -13.047 -13.609 1 98.19 335 TRP B C 1
ATOM 6021 O O . TRP B 1 335 ? -7.039 -14.141 -14.172 1 98.19 335 TRP B O 1
ATOM 6031 N N . ASN B 1 336 ? -8.273 -12.422 -13.469 1 97.44 336 ASN B N 1
ATOM 6032 C CA . ASN B 1 336 ? -9.5 -13.031 -13.969 1 97.44 336 ASN B CA 1
ATOM 6033 C C . ASN B 1 336 ? -9.539 -13.055 -15.492 1 97.44 336 ASN B C 1
ATOM 6035 O O . ASN B 1 336 ? -10.383 -13.727 -16.094 1 97.44 336 ASN B O 1
ATOM 6039 N N . LYS B 1 337 ? -8.602 -12.422 -16.062 1 98.25 337 LYS B N 1
ATOM 6040 C CA . LYS B 1 337 ? -8.586 -12.336 -17.516 1 98.25 337 LYS B CA 1
ATOM 6041 C C . LYS B 1 337 ? -7.727 -13.438 -18.125 1 98.25 337 LYS B C 1
ATOM 6043 O O . LYS B 1 337 ? -7.73 -13.641 -19.344 1 98.25 337 LYS B O 1
ATOM 6048 N N . PHE B 1 338 ? -6.988 -14.195 -17.297 1 98.5 338 PHE B N 1
ATOM 6049 C CA . PHE B 1 338 ? -6.133 -15.211 -17.906 1 98.5 338 PHE B CA 1
ATOM 6050 C C . PHE B 1 338 ? -6 -16.422 -17 1 98.5 338 PHE B C 1
ATOM 6052 O O . PHE B 1 338 ? -5.195 -17.312 -17.266 1 98.5 338 PHE B O 1
ATOM 6059 N N . ALA B 1 339 ? -6.734 -16.484 -15.914 1 98.69 339 ALA B N 1
ATOM 6060 C CA . ALA B 1 339 ? -6.734 -17.594 -14.961 1 98.69 339 ALA B CA 1
ATOM 6061 C C . ALA B 1 339 ? -8.133 -17.844 -14.406 1 98.69 339 ALA B C 1
ATOM 6063 O O . ALA B 1 339 ? -9.039 -17.031 -14.617 1 98.69 339 ALA B O 1
ATOM 6064 N N . VAL B 1 340 ? -8.336 -18.984 -13.867 1 98.69 340 VAL B N 1
ATOM 6065 C CA . VAL B 1 340 ? -9.531 -19.297 -13.094 1 98.69 340 VAL B CA 1
ATOM 6066 C C . VAL B 1 340 ? -9.195 -19.312 -11.602 1 98.69 340 VAL B C 1
ATOM 6068 O O . VAL B 1 340 ? -8.367 -20.109 -11.156 1 98.69 340 VAL B O 1
ATOM 6071 N N . VAL B 1 341 ? -9.789 -18.406 -10.867 1 97.88 341 VAL B N 1
ATOM 6072 C CA . VAL B 1 341 ? -9.492 -18.281 -9.438 1 97.88 341 VAL B CA 1
ATOM 6073 C C . VAL B 1 341 ? -10.625 -18.891 -8.617 1 97.88 341 VAL B C 1
ATOM 6075 O O . VAL B 1 341 ? -11.766 -18.438 -8.688 1 97.88 341 VAL B O 1
ATOM 6078 N N . LEU B 1 342 ? -10.266 -19.906 -7.84 1 97.94 342 LEU B N 1
ATOM 6079 C CA . LEU B 1 342 ? -11.25 -20.656 -7.066 1 97.94 342 LEU B CA 1
ATOM 6080 C C . LEU B 1 342 ? -10.82 -20.766 -5.605 1 97.94 342 LEU B C 1
ATOM 6082 O O . LEU B 1 342 ? -9.633 -20.734 -5.301 1 97.94 342 LEU B O 1
ATOM 6086 N N . LYS B 1 343 ? -11.797 -20.875 -4.688 1 96.56 343 LYS B N 1
ATOM 6087 C CA . LYS B 1 343 ? -11.492 -21.234 -3.303 1 96.56 343 LYS B CA 1
ATOM 6088 C C . LYS B 1 343 ? -11.258 -22.734 -3.148 1 96.56 343 LYS B C 1
ATOM 6090 O O . LYS B 1 343 ? -11.648 -23.516 -4.016 1 96.56 343 LYS B O 1
ATOM 6095 N N . GLU B 1 344 ? -10.648 -23.109 -2.105 1 96.88 344 GLU B N 1
ATOM 6096 C CA . GLU B 1 344 ? -10.305 -24.5 -1.893 1 96.88 344 GLU B CA 1
ATOM 6097 C C . GLU B 1 344 ? -11.547 -25.391 -1.863 1 96.88 344 GLU B C 1
ATOM 6099 O O . GLU B 1 344 ? -11.531 -26.516 -2.365 1 96.88 344 GLU B O 1
ATOM 6104 N N . SER B 1 345 ? -12.656 -24.906 -1.339 1 97.38 345 SER B N 1
ATOM 6105 C CA . SER B 1 345 ? -13.883 -25.688 -1.223 1 97.38 345 SER B CA 1
ATOM 6106 C C . SER B 1 345 ? -14.477 -26 -2.594 1 97.38 345 SER B C 1
ATOM 6108 O O . SER B 1 345 ? -15.32 -26.891 -2.729 1 97.38 345 SER B O 1
ATOM 6110 N N . ASP B 1 346 ? -14.062 -25.312 -3.604 1 98.12 346 ASP B N 1
ATOM 6111 C CA . ASP B 1 346 ? -14.555 -25.531 -4.961 1 98.12 346 ASP B CA 1
ATOM 6112 C C . ASP B 1 346 ? -13.961 -26.797 -5.559 1 98.12 346 ASP B C 1
ATOM 6114 O O . ASP B 1 346 ? -14.391 -27.25 -6.621 1 98.12 346 ASP B O 1
ATOM 6118 N N . VAL B 1 347 ? -13.031 -27.406 -4.879 1 98.38 347 VAL B N 1
ATOM 6119 C CA . VAL B 1 347 ? -12.344 -28.609 -5.355 1 98.38 347 VAL B CA 1
ATOM 6120 C C . VAL B 1 347 ? -13.359 -29.703 -5.645 1 98.38 347 VAL B C 1
ATOM 6122 O O . VAL B 1 347 ? -13.195 -30.484 -6.586 1 98.38 347 VAL B O 1
ATOM 6125 N N . TYR B 1 348 ? -14.453 -29.75 -4.957 1 98.31 348 TYR B N 1
ATOM 6126 C CA . TYR B 1 348 ? -15.438 -30.812 -5.09 1 98.31 348 TYR B CA 1
ATOM 6127 C C . TYR B 1 348 ? -16.25 -30.641 -6.363 1 98.31 348 TYR B C 1
ATOM 6129 O O . TYR B 1 348 ? -16.859 -31.609 -6.852 1 98.31 348 TYR B O 1
ATOM 6137 N N . GLN B 1 349 ? -16.281 -29.453 -6.902 1 98.38 349 GLN B N 1
ATOM 6138 C CA . GLN B 1 349 ? -17.016 -29.172 -8.125 1 98.38 349 GLN B CA 1
ATOM 6139 C C . GLN B 1 349 ? -16.078 -28.781 -9.258 1 98.38 349 GLN B C 1
ATOM 6141 O O . GLN B 1 349 ? -16.5 -28.172 -10.242 1 98.38 349 GLN B O 1
ATOM 6146 N N . LEU B 1 350 ? -14.852 -29.062 -9.148 1 98.56 350 LEU B N 1
ATOM 6147 C CA . LEU B 1 350 ? -13.789 -28.562 -10.023 1 98.56 350 LEU B CA 1
ATOM 6148 C C . LEU B 1 350 ? -14.078 -28.922 -11.477 1 98.56 350 LEU B C 1
ATOM 6150 O O . LEU B 1 350 ? -14.031 -28.062 -12.352 1 98.56 350 LEU B O 1
ATOM 6154 N N . LYS B 1 351 ? -14.391 -30.203 -11.773 1 98.38 351 LYS B N 1
ATOM 6155 C CA . LYS B 1 351 ? -14.633 -30.656 -13.141 1 98.38 351 LYS B CA 1
ATOM 6156 C C . LYS B 1 351 ? -15.781 -29.875 -13.773 1 98.38 351 LYS B C 1
ATOM 6158 O O . LYS B 1 351 ? -15.656 -29.391 -14.906 1 98.38 351 LYS B O 1
ATOM 6163 N N . GLN B 1 352 ? -16.828 -29.75 -13.031 1 98.38 352 GLN B N 1
ATOM 6164 C CA . GLN B 1 352 ? -18.016 -29.062 -13.547 1 98.38 352 GLN B CA 1
ATOM 6165 C C . GLN B 1 352 ? -17.719 -27.594 -13.805 1 98.38 352 GLN B C 1
ATOM 6167 O O . GLN B 1 352 ? -18.172 -27.016 -14.797 1 98.38 352 GLN B O 1
ATOM 6172 N N . ILE B 1 353 ? -17 -26.969 -12.906 1 98.69 353 ILE B N 1
ATOM 6173 C CA . ILE B 1 353 ? -16.625 -25.562 -13.062 1 98.69 353 ILE B CA 1
ATOM 6174 C C . ILE B 1 353 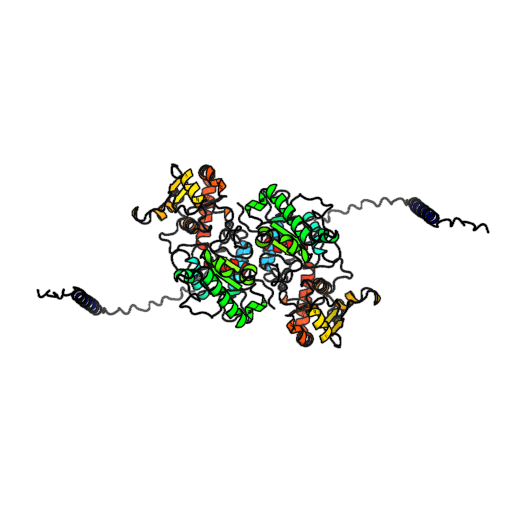? -15.852 -25.375 -14.359 1 98.69 353 ILE B C 1
ATOM 6176 O O . ILE B 1 353 ? -16.141 -24.469 -15.133 1 98.69 353 ILE B O 1
ATOM 6180 N N . LEU B 1 354 ? -14.906 -26.219 -14.617 1 98.75 354 LEU B N 1
ATOM 6181 C CA . LEU B 1 354 ? -14.055 -26.094 -15.797 1 98.75 354 LEU B CA 1
ATOM 6182 C C . LEU B 1 354 ? -14.836 -26.422 -17.062 1 98.75 354 LEU B C 1
ATOM 6184 O O . LEU B 1 354 ? -14.641 -25.781 -18.094 1 98.75 354 LEU B O 1
ATOM 6188 N N . LYS B 1 355 ? -15.734 -27.375 -17 1 98.31 355 LYS B N 1
ATOM 6189 C CA . LYS B 1 355 ? -16.547 -27.75 -18.156 1 98.31 355 LYS B CA 1
ATOM 6190 C C . LYS B 1 355 ? -17.516 -26.641 -18.531 1 98.31 355 LYS B C 1
ATOM 6192 O O . LYS B 1 355 ? -17.938 -26.531 -19.688 1 98.31 355 LYS B O 1
ATOM 6197 N N . ASN B 1 356 ? -17.828 -25.859 -17.562 1 98.38 356 ASN B N 1
ATOM 6198 C CA . ASN B 1 356 ? -18.781 -24.781 -17.797 1 98.38 356 ASN B CA 1
ATOM 6199 C C . ASN B 1 356 ? -18.125 -23.594 -18.484 1 98.38 356 ASN B C 1
ATOM 6201 O O . ASN B 1 356 ? -18.828 -22.672 -18.953 1 98.38 356 ASN B O 1
ATOM 6205 N N . ILE B 1 357 ? -16.891 -23.562 -18.562 1 98.56 357 ILE B N 1
ATOM 6206 C CA . ILE B 1 357 ? -16.203 -22.531 -19.328 1 98.56 357 ILE B CA 1
ATOM 6207 C C . ILE B 1 357 ? -16.344 -22.812 -20.828 1 98.56 357 ILE B C 1
ATOM 6209 O O . ILE B 1 357 ? -15.852 -23.828 -21.312 1 98.56 357 ILE B O 1
ATOM 6213 N N . SER B 1 358 ? -17.016 -21.938 -21.531 1 98.12 358 SER B N 1
ATOM 6214 C CA . SER B 1 358 ? -17.266 -22.156 -22.953 1 98.12 358 SER B CA 1
ATOM 6215 C C . SER B 1 358 ? -15.969 -22.141 -23.75 1 98.12 358 SER B C 1
ATOM 6217 O O . SER B 1 358 ? -14.945 -21.641 -23.266 1 98.12 358 SER B O 1
ATOM 6219 N N . ASP B 1 359 ? -16.016 -22.656 -24.953 1 96.56 359 ASP B N 1
ATOM 6220 C CA . ASP B 1 359 ? -14.844 -22.656 -25.828 1 96.56 359 ASP B CA 1
ATOM 6221 C C . ASP B 1 359 ? -14.383 -21.234 -26.125 1 96.56 359 ASP B C 1
ATOM 6223 O O . ASP B 1 359 ? -13.188 -20.953 -26.188 1 96.56 359 ASP B O 1
ATOM 6227 N N . ALA B 1 360 ? -15.359 -20.391 -26.297 1 97.69 360 ALA B N 1
ATOM 6228 C CA . ALA B 1 360 ? -15.023 -19 -26.562 1 97.69 360 ALA B CA 1
ATOM 6229 C C . ALA B 1 360 ? -14.289 -18.375 -25.375 1 97.69 360 ALA B C 1
ATOM 6231 O O . ALA B 1 360 ? -13.312 -17.641 -25.562 1 97.69 360 ALA B O 1
ATOM 6232 N N . GLU B 1 361 ? -14.797 -18.609 -24.219 1 98.06 361 GLU B N 1
ATOM 6233 C CA . GLU B 1 361 ? -14.141 -18.109 -23 1 98.06 361 GLU B CA 1
ATOM 6234 C C . GLU B 1 361 ? -12.75 -18.719 -22.844 1 98.06 361 GLU B C 1
ATOM 6236 O O . GLU B 1 361 ? -11.805 -18.016 -22.453 1 98.06 361 GLU B O 1
ATOM 6241 N N . PHE B 1 362 ? -12.664 -19.969 -23.156 1 97.94 362 PHE B N 1
ATOM 6242 C CA . PHE B 1 362 ? -11.375 -20.641 -23.078 1 97.94 362 PHE B CA 1
ATOM 6243 C C . PHE B 1 362 ? -10.359 -19.984 -24 1 97.94 362 PHE B C 1
ATOM 6245 O O . PHE B 1 362 ? -9.234 -19.703 -23.594 1 97.94 362 PHE B O 1
ATOM 6252 N N . VAL B 1 363 ? -10.75 -19.719 -25.188 1 97.75 363 VAL B N 1
ATOM 6253 C CA . VAL B 1 363 ? -9.867 -19.109 -26.188 1 97.75 363 VAL B CA 1
ATOM 6254 C C . VAL B 1 363 ? -9.43 -17.719 -25.703 1 97.75 363 VAL B C 1
ATOM 6256 O O . VAL B 1 363 ? -8.258 -17.359 -25.828 1 97.75 363 VAL B O 1
ATOM 6259 N N . THR B 1 364 ? -10.352 -17 -25.125 1 97.56 364 THR B N 1
ATOM 6260 C CA . THR B 1 364 ? -10.055 -15.664 -24.625 1 97.56 364 THR B CA 1
ATOM 6261 C C . THR B 1 364 ? -9.047 -15.734 -23.484 1 97.56 364 THR B C 1
ATOM 6263 O O . THR B 1 364 ? -8.055 -15 -23.469 1 97.56 364 THR B O 1
ATOM 6266 N N . LEU B 1 365 ? -9.297 -16.609 -22.547 1 98.19 365 LEU B N 1
ATOM 6267 C CA . LEU B 1 365 ? -8.375 -16.797 -21.438 1 98.19 365 LEU B CA 1
ATOM 6268 C C . LEU B 1 365 ? -6.988 -17.188 -21.938 1 98.19 365 LEU B C 1
ATOM 6270 O O . LEU B 1 365 ? -5.984 -16.641 -21.469 1 98.19 365 LEU B O 1
ATOM 6274 N N . HIS B 1 366 ? -6.949 -18.109 -22.875 1 98.12 366 HIS B N 1
ATOM 6275 C CA . HIS B 1 366 ? -5.684 -18.609 -23.406 1 98.12 366 HIS B CA 1
ATOM 6276 C C . HIS B 1 366 ? -4.902 -17.5 -24.109 1 98.12 366 HIS B C 1
ATOM 6278 O O . HIS B 1 366 ? -3.699 -17.344 -23.875 1 98.12 366 HIS B O 1
ATOM 6284 N N . ASN B 1 367 ? -5.57 -16.766 -24.938 1 97.25 367 ASN B N 1
ATOM 6285 C CA . ASN B 1 367 ? -4.918 -15.672 -25.641 1 97.25 367 ASN B CA 1
ATOM 6286 C C . ASN B 1 367 ? -4.375 -14.625 -24.656 1 97.25 367 ASN B C 1
ATOM 6288 O O . ASN B 1 367 ? -3.277 -14.102 -24.859 1 97.25 367 ASN B O 1
ATOM 6292 N N . ASN B 1 368 ? -5.156 -14.305 -23.656 1 97.88 368 ASN B N 1
ATOM 6293 C CA . ASN B 1 368 ? -4.711 -13.359 -22.641 1 97.88 368 ASN B CA 1
ATOM 6294 C C . ASN B 1 368 ? -3.521 -13.898 -21.859 1 97.88 368 ASN B C 1
ATOM 6296 O O . ASN B 1 368 ? -2.605 -13.148 -21.516 1 97.88 368 ASN B O 1
ATOM 6300 N N . LEU B 1 369 ? -3.574 -15.156 -21.594 1 98.12 369 LEU B N 1
ATOM 6301 C CA . LEU B 1 369 ? -2.475 -15.805 -20.891 1 98.12 369 LEU B CA 1
ATOM 6302 C C . LEU B 1 369 ? -1.166 -15.648 -21.656 1 98.12 369 LEU B C 1
ATOM 6304 O O . LEU B 1 369 ? -0.123 -15.367 -21.062 1 98.12 369 LEU B O 1
ATOM 6308 N N . VAL B 1 370 ? -1.205 -15.836 -22.875 1 97.19 370 VAL B N 1
ATOM 6309 C CA . VAL B 1 370 ? -0.022 -15.719 -23.734 1 97.19 370 VAL B CA 1
ATOM 6310 C C . VAL B 1 370 ? 0.537 -14.305 -23.641 1 97.19 370 VAL B C 1
ATOM 6312 O O . VAL B 1 370 ? 1.755 -14.109 -23.609 1 97.19 370 VAL B O 1
ATOM 6315 N N . LYS B 1 371 ? -0.332 -13.336 -23.547 1 96.62 371 LYS B N 1
ATOM 6316 C CA . LYS B 1 371 ? 0.084 -11.938 -23.484 1 96.62 371 LYS B CA 1
ATOM 6317 C C . LYS B 1 371 ? 0.867 -11.648 -22.203 1 96.62 371 LYS B C 1
ATOM 6319 O O . LYS B 1 371 ? 1.726 -10.758 -22.188 1 96.62 371 LYS B O 1
ATOM 6324 N N . VAL B 1 372 ? 0.622 -12.367 -21.125 1 97.62 372 VAL B N 1
ATOM 6325 C CA . VAL B 1 372 ? 1.21 -12 -19.844 1 97.62 372 VAL B CA 1
ATOM 6326 C C . VAL B 1 372 ? 2.43 -12.875 -19.562 1 97.62 372 VAL B C 1
ATOM 6328 O O . VAL B 1 372 ? 3.104 -12.703 -18.531 1 97.62 372 VAL B O 1
ATOM 6331 N N . GLN B 1 373 ? 2.787 -13.812 -20.453 1 97.44 373 GLN B N 1
ATOM 6332 C CA . GLN B 1 373 ? 3.896 -14.742 -20.266 1 97.44 373 GLN B CA 1
ATOM 6333 C C . GLN B 1 373 ? 5.195 -14 -19.984 1 97.44 373 GLN B C 1
ATOM 6335 O O . GLN B 1 373 ? 5.969 -14.406 -19.109 1 97.44 373 GLN B O 1
ATOM 6340 N N . LYS B 1 374 ? 5.367 -12.945 -20.625 1 96.31 374 LYS B N 1
ATOM 6341 C CA . LYS B 1 374 ? 6.621 -12.211 -20.516 1 96.31 374 LYS B CA 1
ATOM 6342 C C . LYS B 1 374 ? 6.82 -11.672 -19.109 1 96.31 374 LYS B C 1
ATOM 6344 O O . LYS B 1 374 ? 7.957 -11.5 -18.656 1 96.31 374 LYS B O 1
ATOM 6349 N N . HIS B 1 375 ? 5.723 -11.406 -18.391 1 97.56 375 HIS B N 1
ATOM 6350 C CA . HIS B 1 375 ? 5.777 -10.82 -17.062 1 97.56 375 HIS B CA 1
ATOM 6351 C C . HIS B 1 375 ? 6.223 -11.844 -16.031 1 97.56 375 HIS B C 1
ATOM 6353 O O . HIS B 1 375 ? 6.547 -11.484 -14.891 1 97.56 375 HIS B O 1
ATOM 6359 N N . PHE B 1 376 ? 6.285 -13.117 -16.406 1 97 376 PHE B N 1
ATOM 6360 C CA . PHE B 1 376 ? 6.594 -14.188 -15.453 1 97 376 PHE B CA 1
ATOM 6361 C C . PHE B 1 376 ? 7.863 -14.922 -15.867 1 97 376 PHE B C 1
ATOM 6363 O O . PHE B 1 376 ? 8.047 -16.094 -15.531 1 97 376 PHE B O 1
ATOM 6370 N N . GLN B 1 377 ? 8.703 -14.242 -16.516 1 95.81 377 GLN B N 1
ATOM 6371 C CA . GLN B 1 377 ? 10.016 -14.742 -16.906 1 95.81 377 GLN B CA 1
ATOM 6372 C C . GLN B 1 377 ? 11.125 -13.812 -16.438 1 95.81 377 GLN B C 1
ATOM 6374 O O . GLN B 1 377 ? 11.07 -12.602 -16.656 1 95.81 377 GLN B O 1
ATOM 6379 N N . TRP B 1 378 ? 12.055 -14.398 -15.742 1 95.5 378 TRP B N 1
ATOM 6380 C CA . TRP B 1 378 ? 13.25 -13.648 -15.352 1 95.5 378 TRP B CA 1
ATOM 6381 C C . TRP B 1 378 ? 14.289 -13.656 -16.469 1 95.5 378 TRP B C 1
ATOM 6383 O O . TRP B 1 378 ? 14.5 -14.68 -17.109 1 95.5 378 TRP B O 1
ATOM 6393 N N . ASN B 1 379 ? 14.844 -12.547 -16.719 1 95.38 379 ASN B N 1
ATOM 6394 C CA . ASN B 1 379 ? 15.914 -12.422 -17.703 1 95.38 379 ASN B CA 1
ATOM 6395 C C . ASN B 1 379 ? 17.156 -11.758 -17.109 1 95.38 379 ASN B C 1
ATOM 6397 O O . ASN B 1 379 ? 17.047 -10.914 -16.219 1 95.38 379 ASN B O 1
ATOM 6401 N N . SER B 1 380 ? 18.312 -12.141 -17.578 1 93.5 380 SER B N 1
ATOM 6402 C CA . SER B 1 380 ? 19.578 -11.508 -17.219 1 93.5 380 SER B CA 1
ATOM 6403 C C . SER B 1 380 ? 20.391 -11.141 -18.453 1 93.5 380 SER B C 1
ATOM 6405 O O . SER B 1 380 ? 20.844 -12.023 -19.188 1 93.5 380 SER B O 1
ATOM 6407 N N . PRO B 1 381 ? 20.578 -9.875 -18.766 1 96.06 381 PRO B N 1
ATOM 6408 C CA . PRO B 1 381 ? 20.031 -8.742 -18 1 96.06 381 PRO B CA 1
ATOM 6409 C C . PRO B 1 381 ? 18.516 -8.609 -18.141 1 96.06 381 PRO B C 1
ATOM 6411 O O . PRO B 1 381 ? 17.922 -9.195 -19.062 1 96.06 381 PRO B O 1
ATOM 6414 N N . PRO B 1 382 ? 17.953 -7.875 -17.188 1 97.25 382 PRO B N 1
ATOM 6415 C CA . PRO B 1 382 ? 16.5 -7.723 -17.266 1 97.25 382 PRO B CA 1
ATOM 6416 C C . PRO B 1 382 ? 16.047 -7 -18.547 1 97.25 382 PRO B C 1
ATOM 6418 O O . PRO B 1 382 ? 16.781 -6.172 -19.078 1 97.25 382 PRO B O 1
ATOM 6421 N N . ILE B 1 383 ? 14.891 -7.332 -19.016 1 97.44 383 ILE B N 1
ATOM 6422 C CA . ILE B 1 383 ? 14.289 -6.664 -20.156 1 97.44 383 ILE B CA 1
ATOM 6423 C C . ILE B 1 383 ? 12.953 -6.043 -19.75 1 97.44 383 ILE B C 1
ATOM 6425 O O . ILE B 1 383 ? 12.344 -6.461 -18.766 1 97.44 383 ILE B O 1
ATOM 6429 N N . ARG B 1 384 ? 12.508 -5.105 -20.562 1 97.31 384 ARG B N 1
ATOM 6430 C CA . ARG B 1 384 ? 11.273 -4.391 -20.25 1 97.31 384 ARG B CA 1
ATOM 6431 C C . ARG B 1 384 ? 10.109 -5.355 -20.078 1 97.31 384 ARG B C 1
ATOM 6433 O O . ARG B 1 384 ? 9.969 -6.309 -20.859 1 97.31 384 ARG B O 1
ATOM 6440 N N . PHE B 1 385 ? 9.367 -5.191 -19.016 1 97.5 385 PHE B N 1
ATOM 6441 C CA . PHE B 1 385 ? 8.086 -5.84 -18.734 1 97.5 385 PHE B CA 1
ATOM 6442 C C . PHE B 1 385 ? 8.305 -7.273 -18.266 1 97.5 385 PHE B C 1
ATOM 6444 O O . PHE B 1 385 ? 7.344 -8.016 -18.047 1 97.5 385 PHE B O 1
ATOM 6451 N N . ASP B 1 386 ? 9.547 -7.703 -18.109 1 97.69 386 ASP B N 1
ATOM 6452 C CA . ASP B 1 386 ? 9.734 -9.055 -17.594 1 97.69 386 ASP B CA 1
ATOM 6453 C C . ASP B 1 386 ? 9.422 -9.125 -16.109 1 97.69 386 ASP B C 1
ATOM 6455 O O . ASP B 1 386 ? 8.828 -8.195 -15.547 1 97.69 386 ASP B O 1
ATOM 6459 N N . ALA B 1 387 ? 9.68 -10.211 -15.477 1 97.38 387 ALA B N 1
ATOM 6460 C CA . ALA B 1 387 ? 9.344 -10.414 -14.07 1 97.38 387 ALA B CA 1
ATOM 6461 C C . ALA B 1 387 ? 10.039 -9.375 -13.188 1 97.38 387 ALA B C 1
ATOM 6463 O O . ALA B 1 387 ? 9.414 -8.789 -12.305 1 97.38 387 ALA B O 1
ATOM 6464 N N . PHE B 1 388 ? 11.32 -9.117 -13.453 1 98 388 PHE B N 1
ATOM 6465 C CA . PHE B 1 388 ? 12.07 -8.156 -12.656 1 98 388 PHE B CA 1
ATOM 6466 C C . PHE B 1 388 ? 11.422 -6.777 -12.719 1 98 388 PHE B C 1
ATOM 6468 O O . PHE B 1 388 ? 11.195 -6.141 -11.688 1 98 388 PHE B O 1
ATOM 6475 N N . HIS B 1 389 ? 11.117 -6.352 -13.891 1 98.5 389 HIS B N 1
ATOM 6476 C CA . HIS B 1 389 ? 10.547 -5.02 -14.07 1 98.5 389 HIS B CA 1
ATOM 6477 C C . HIS B 1 389 ? 9.188 -4.902 -13.391 1 98.5 389 HIS B C 1
ATOM 6479 O O . HIS B 1 389 ? 8.836 -3.836 -12.883 1 98.5 389 HIS B O 1
ATOM 6485 N N . LEU B 1 390 ? 8.422 -5.941 -13.438 1 98.38 390 LEU B N 1
ATOM 6486 C CA . LEU B 1 390 ? 7.117 -5.852 -12.789 1 98.38 390 LEU B CA 1
ATOM 6487 C C . LEU B 1 390 ? 7.27 -5.82 -11.273 1 98.38 390 LEU B C 1
ATOM 6489 O O . LEU B 1 390 ? 6.477 -5.18 -10.578 1 98.38 390 LEU B O 1
ATOM 6493 N N . VAL B 1 391 ? 8.266 -6.539 -10.734 1 98.19 391 VAL B N 1
ATOM 6494 C CA . VAL B 1 391 ? 8.555 -6.434 -9.305 1 98.19 391 VAL B CA 1
ATOM 6495 C C . VAL B 1 391 ? 8.961 -5 -8.969 1 98.19 391 VAL B C 1
ATOM 6497 O O . VAL B 1 391 ? 8.469 -4.426 -7.988 1 98.19 391 VAL B O 1
ATOM 6500 N N . MET B 1 392 ? 9.852 -4.426 -9.812 1 98.69 392 MET B N 1
ATOM 6501 C CA . MET B 1 392 ? 10.273 -3.047 -9.594 1 98.69 392 MET B CA 1
ATOM 6502 C C . MET B 1 392 ? 9.086 -2.096 -9.672 1 98.69 392 MET B C 1
ATOM 6504 O O . MET B 1 392 ? 9.008 -1.129 -8.906 1 98.69 392 MET B O 1
ATOM 6508 N N . TYR B 1 393 ? 8.156 -2.371 -10.586 1 98.69 393 TYR B N 1
ATOM 6509 C CA . TYR B 1 393 ? 6.965 -1.536 -10.695 1 98.69 393 TYR B CA 1
ATOM 6510 C C . TYR B 1 393 ? 6.113 -1.63 -9.43 1 98.69 393 TYR B C 1
ATOM 6512 O O . TYR B 1 393 ? 5.59 -0.621 -8.953 1 98.69 393 TYR B O 1
ATOM 6520 N N . ASP B 1 394 ? 5.949 -2.822 -8.914 1 98.25 394 ASP B N 1
ATOM 6521 C CA . ASP B 1 394 ? 5.211 -2.99 -7.66 1 98.25 394 ASP B CA 1
ATOM 6522 C C . ASP B 1 394 ? 5.859 -2.189 -6.531 1 98.25 394 ASP B C 1
ATOM 6524 O O . ASP B 1 394 ? 5.16 -1.596 -5.707 1 98.25 394 ASP B O 1
ATOM 6528 N N . LEU B 1 395 ? 7.164 -2.217 -6.48 1 98.62 395 LEU B N 1
ATOM 6529 C CA . LEU B 1 395 ? 7.895 -1.428 -5.496 1 98.62 395 LEU B CA 1
ATOM 6530 C C . LEU B 1 395 ? 7.715 0.065 -5.754 1 98.62 395 LEU B C 1
ATOM 6532 O O . LEU B 1 395 ? 7.562 0.847 -4.812 1 98.62 395 LEU B O 1
ATOM 6536 N N . TRP B 1 396 ? 7.703 0.45 -7.02 1 98.56 396 TRP B N 1
ATOM 6537 C CA . TRP B 1 396 ? 7.5 1.834 -7.434 1 98.56 396 TRP B CA 1
ATOM 6538 C C . TRP B 1 396 ? 6.16 2.361 -6.934 1 98.56 396 TRP B C 1
ATOM 6540 O O . TRP B 1 396 ? 6.047 3.531 -6.559 1 98.56 396 TRP B O 1
ATOM 6550 N N . LEU B 1 397 ? 5.176 1.501 -6.918 1 97.81 397 LEU B N 1
ATOM 6551 C CA . LEU B 1 397 ? 3.852 1.894 -6.441 1 97.81 397 LEU B CA 1
ATOM 6552 C C . LEU B 1 397 ? 3.891 2.238 -4.957 1 97.81 397 LEU B C 1
ATOM 6554 O O . LEU B 1 397 ? 2.951 2.842 -4.43 1 97.81 397 LEU B O 1
ATOM 6558 N N . ARG B 1 398 ? 5 1.899 -4.258 1 97.81 398 ARG B N 1
ATOM 6559 C CA . ARG B 1 398 ? 5.113 2.043 -2.811 1 97.81 398 ARG B CA 1
ATOM 6560 C C . ARG B 1 398 ? 6.309 2.91 -2.436 1 97.81 398 ARG B C 1
ATOM 6562 O O . ARG B 1 398 ? 6.852 2.787 -1.336 1 97.81 398 ARG B O 1
ATOM 6569 N N . HIS B 1 399 ? 6.699 3.816 -3.24 1 96.94 399 HIS B N 1
ATOM 6570 C CA . HIS B 1 399 ? 7.996 4.449 -3.027 1 96.94 399 HIS B CA 1
ATOM 6571 C C . HIS B 1 399 ? 7.844 5.801 -2.338 1 96.94 399 HIS B C 1
ATOM 6573 O O . HIS B 1 399 ? 8.836 6.402 -1.912 1 96.94 399 HIS B O 1
ATOM 6579 N N . HIS B 1 400 ? 6.617 6.285 -2.172 1 95.81 400 HIS B N 1
ATOM 6580 C CA . HIS B 1 400 ? 6.457 7.602 -1.564 1 95.81 400 HIS B CA 1
ATOM 6581 C C . HIS B 1 400 ? 6.426 7.504 -0.042 1 95.81 400 HIS B C 1
ATOM 6583 O O . HIS B 1 400 ? 5.551 6.844 0.523 1 95.81 400 HIS B O 1
ATOM 6589 N N . THR B 1 401 ? 7.371 8.125 0.607 1 95.44 401 THR B N 1
ATOM 6590 C CA . THR B 1 401 ? 7.465 8.25 2.057 1 95.44 401 THR B CA 1
ATOM 6591 C C . THR B 1 401 ? 7.93 9.656 2.445 1 95.44 401 THR B C 1
ATOM 6593 O O . THR B 1 401 ? 8.547 10.359 1.639 1 95.44 401 THR B O 1
ATOM 6596 N N . ILE B 1 402 ? 7.527 10.078 3.592 1 96.06 402 ILE B N 1
ATOM 6597 C CA . ILE B 1 402 ? 8.078 11.312 4.133 1 96.06 402 ILE B CA 1
ATOM 6598 C C . ILE B 1 402 ? 9.422 11.031 4.801 1 96.06 402 ILE B C 1
ATOM 6600 O O . ILE B 1 402 ? 9.5 10.211 5.719 1 96.06 402 ILE B O 1
ATOM 6604 N N . LYS B 1 403 ? 10.43 11.688 4.277 1 95.06 403 LYS B N 1
ATOM 6605 C CA . LYS B 1 403 ? 11.773 11.477 4.797 1 95.06 403 LYS B CA 1
ATOM 6606 C C . LYS B 1 403 ? 12.203 12.641 5.691 1 95.06 403 LYS B C 1
ATOM 6608 O O . LYS B 1 403 ? 12.203 13.797 5.266 1 95.06 403 LYS B O 1
ATOM 6613 N N . TYR B 1 404 ? 12.555 12.336 6.91 1 94.25 404 TYR B N 1
ATOM 6614 C CA . TYR B 1 404 ? 12.969 13.344 7.879 1 94.25 404 TYR B CA 1
ATOM 6615 C C . TYR B 1 404 ? 14.484 13.367 8.039 1 94.25 404 TYR B C 1
ATOM 6617 O O . TYR B 1 404 ? 15.133 12.32 7.973 1 94.25 404 TYR B O 1
#

Solvent-accessible surface area (backbone atoms only — not comparable to full-atom values): 43753 Å² total; per-residue (Å²): 139,86,81,78,82,78,80,78,80,69,75,75,66,62,69,61,58,66,60,57,58,65,61,56,61,67,60,58,73,67,61,65,86,66,68,77,75,72,81,73,72,79,73,74,79,66,77,68,68,67,55,74,70,69,70,65,67,65,76,71,74,64,56,86,48,32,73,47,38,70,45,47,54,53,45,50,53,48,42,75,74,64,48,26,31,18,63,62,82,69,62,57,56,88,62,40,12,61,42,53,73,45,66,44,44,90,47,10,41,44,16,44,46,50,51,30,50,74,61,40,87,38,51,40,94,49,66,90,67,31,47,33,35,40,52,52,51,31,48,55,28,36,49,74,71,66,51,50,70,72,52,41,16,51,52,47,39,52,52,52,52,50,49,50,73,73,41,71,68,40,70,16,32,51,25,42,46,27,34,41,56,30,39,42,80,59,34,67,58,21,41,68,70,33,64,47,56,60,53,24,20,31,42,33,25,28,48,34,26,56,87,59,88,42,33,54,67,40,38,40,38,39,65,40,35,57,38,79,65,90,61,76,71,42,62,88,47,72,86,58,32,74,36,55,26,35,36,61,35,71,59,70,22,73,60,34,42,51,47,31,72,74,34,39,83,44,89,57,37,51,35,37,69,38,60,72,56,68,83,79,34,86,61,51,67,65,53,48,37,52,28,17,45,26,27,56,34,54,28,38,77,59,50,44,50,44,57,49,39,48,20,39,38,29,40,8,31,30,30,40,29,34,59,39,57,46,57,54,53,48,83,48,36,40,58,77,49,31,34,46,80,37,33,53,80,46,59,84,47,40,69,59,58,57,67,64,52,46,71,67,54,47,51,50,26,44,56,42,27,46,70,50,33,54,43,64,37,81,49,86,64,60,49,91,60,15,27,60,46,48,52,51,48,58,48,58,77,52,41,66,71,61,76,70,138,84,83,78,82,79,78,77,80,69,74,74,66,64,63,61,60,65,57,58,58,63,61,56,59,67,59,58,73,68,59,68,85,65,69,78,75,73,80,74,75,79,72,75,77,67,78,71,68,69,55,73,72,70,70,65,69,66,78,73,75,64,57,85,48,32,72,48,38,69,45,46,52,54,46,50,53,47,42,74,71,63,49,25,31,20,62,62,81,70,62,56,55,89,62,39,12,61,42,52,72,45,67,45,44,90,45,9,40,43,16,44,47,50,50,30,51,74,63,40,86,37,51,41,94,49,66,91,66,33,46,34,34,39,53,52,51,31,49,56,29,35,51,74,73,66,50,50,70,71,53,40,15,50,52,46,39,52,52,51,51,51,46,49,74,74,40,70,68,41,72,17,33,52,26,41,45,27,32,39,57,29,40,40,80,58,33,68,58,21,42,67,70,32,65,48,56,59,52,25,19,30,43,32,24,28,49,33,26,58,89,58,88,42,34,53,66,40,38,41,37,39,64,42,36,58,37,78,64,91,62,77,72,41,64,87,46,73,86,57,32,75,37,56,28,35,37,61,34,72,60,70,22,72,61,33,42,50,47,31,72,73,34,39,82,44,90,58,39,51,36,40,68,38,59,74,54,69,83,80,34,88,61,49,68,64,54,47,37,51,29,16,44,26,26,56,35,53,27,38,76,59,50,46,51,45,56,48,39,49,18,38,38,29,41,7,31,30,29,39,30,33,59,41,58,45,56,54,54,46,84,48,35,39,58,78,48,29,35,44,79,36,32,54,81,46,61,84,47,42,69,60,58,59,67,66,50,46,69,69,54,48,51,49,26,43,56,42,28,47,72,50,31,54,42,64,34,80,48,87,66,60,48,90,58,15,26,62,45,48,52,52,47,58,49,58,76,53,42,67,70,61,76,68

Secondary structure (DSSP, 8-state):
----------GGGGGGHHHHHHHHHHHHTTSS--------------STT-S------------TTBSSHHHHHHHHHHHHHH--EEEP--S-TTTTBSS-S-SSSTTHHHHHHHHHHHHSTTEES-GGG-SEEE--B-HHHHHHTT--HHHHHHHHHHHHHHHHHH-SHHHHHTTTTEEEEE-SGGGTGGGTT-HHHHHHSEEEES--BTTTT--TTTSEEPP----S-SS----S-GGG--EEEEEE----SHHHHHHHHHHTT-SSEEEESS---GGG-TTHHHHHHHHEEEEEEE--TTS--HHHHHHHHHTPEEEEE-SSB--TTTTTB-GGGTSEEE-GGGGGGHHHHHHTS-HHHHHHHHHHHHHHGGGG---SS--TTSHHHHHHHHHHTT------/----------GGGGGTHHHHHHHHHHHHTTSS---------------TT-S------------TTBSSHHHHHHHHHHHHHH--EEEP--S-TTTTBSS-S-SSSTTHHHHHHHHHHHHSS-EES-GGG-SEEE--B-HHHHHHTT--HHHHHHHHHHHHHHHHHH-SHHHHHTTTTEEEEE-SGGGTGGGTT-HHHHHHSEEEES--BTTTT--TTTSEEPP----S-SS----S-GGG--EEEEEE----SHHHHHHHHHHTT-SSEEEESS---GGG-TTHHHHHHHHEEEEEEE--TTS--HHHHHHHHHTPEEEEE-SSB--TTTTTB-GGGTSEEE-GGGGGGHHHHHHTS-HHHHHHHHHHHHHHGGGG---SS--TTSHHHHHHHHHHTT------